Protein AF-A0A933HLI8-F1 (afdb_monomer_lite)

Secondary structure (DSSP, 8-state):
---------HHHHHHHT--GGGB-TTS-B---SHHHHHHHHHHHHHHTTTTT-GGG---HHHHHHHHHHHHHHHHHHHHHHHHHSSHHHHHHHHHIIIIIHHHHHHHHHHHHHHS--HHHHHTSS-HHHHHHSEETTEEHHHHHHHHHHHHHHHHT-GGGGGGGGGT--TTHHHHSSHHHHHHHHHHHHHHSPPBTTTTB-HHHHHHHHHHH-TT-HHHHHHHHHHHHHTSTTT---GGGHHHHHHHHHHHHHHHHHHHHTTS-S---S--SPPPPPP------EEEE-TTT--EEEE-SS---PPPPPTTSTT--EEEEEHHHHHHHHHHHHTS---SGGGS-HHHHHHHHHTT--EEEEES-EEE-HHHHHHHHHTT-TTPPPPTTSEEEEEEPGGGTHHHHHHHHHHHHHTTTPEEEEEE--SEEETT-HHHHH-GGGB-EESS-SSTT----SPP--SSTTEEEE--GGGTTT-S---EEEEEETTT--EEEEEPB--SSSS-BTTEEEB-TTSHHHHHHHHHHHHHHHHH-SEEEETTGGGTSHHHHHHHHSPPTT-SSS-TT-GGG---HHHHHHHS-S-HHHHHHHHHHHH--S-EEEE---TT-HHHHHHTS--SEEE-HHHHHHHHTT-HHHHHHHHHHHHHH-HHHHTTEEEES--SSS--HHHHH-SSHHHHHHHHHHHHSSSEEEEPTTTTTT--PPP-TT-SS-SS-PPP-HHHHHHHHHHTHHHHTTTHHHH-STT-EEEEEE-TTS-B-TTEEEEEEEETTEEEEEEEE-SSS-EEEEEEEEPPEEETTTTEEE--BHHHHHT----TTEEEEEEETTT--EEEEEHHHHHHH-EEEEE-TT-EEEEEEEEEEEPPTT-HHHHHHHHHTT--BS-HHHHHHHHHHHHHHHHHHHHHHHHHHHHHHHHHHHHHHHHHHHHHTT---THHHHHHHHHHHHHHHHHHHHHHHHHHHHHHHHHHHHHHS-----HHHHHHHHHHHHHHHHHHHHTTTS-SS--HHHHHHHHHHHTT--HHHHHHHHHHHHHHHGGGTSTT--HHHHHHHHHHT-HHHHHHHHHHHTT--HHHHHHHHHHHHHHHH--S---HHHHTTSHHHHHHTT-EEETTEEE--HHHHHHHHHHHHHHHHHHHHHH--SHHHHHHHHHHHHHHHHHHHHHHHTTTTBHHHHHHHS-PPPP---PPP------------------------------------------------------------

Foldseek 3Di:
DFDAADFFWLVLCVQQVQDPVCADPFQHRDCPFLQSLLSSQVSQCVSVVCVVVVVLRDASLLVNLLRLLLVLLVLLVVLVCVVPPCLLVVLLVLCCVPVNPVQLVVLLLVLCNTRPRPCCSVVVDPSVRQQCDATPNHRSSSSSLVVLLSLVLLVVQQQNVSVCNRRPCVVSVPPGCSVVSNVSSVVSQQPDFADDPVRHGSSCVSNVLCVVVRHDSLSSLVCCVPVVVVPPPRRPPVVCVLVSLLSNLSVLLVVVFVVVLVDDDDQPFDNLDQDFQFFDDFDWDWDQDPVPRDTDTDRPQFFDADDDDPCLLLAAEEEDAALAVQQVQCVVVVHRRFALLSRDLVVLVVCVLLLHQEYEYQLQAAAAQLQQVVCVVLVNPQWAHFSQQHQDRWGDVRRPTLVSLVNNQVSNVVSNHFYEYEDELFWHFQQHPCCVPPVVQFDKDQDQLRPVWDFPDDFSYPDPQKGKTFTPCVNVVSDLRQWIWIAGNPPRRIMTFGADDQLPDRGPRRIGGGDPLAVVSLVVSLVSVLVNCVSGQEYEYPAVQCQFLVNVCLAQADARNRNSYDPSNSSNHDDPVVSCVSVVDTSLLVSVVSCCVRPVSHQFEYADDDSCLCSCRGRSNHQAYEDVSLQSCLLVLVLLSVVSSCLSCQANDLSSFLRYEHENDELSDFASCVRQNLDLSSLLSLQCLLQAAYHRYYYHCNQQNDGDRDGSTHSHDPDPDGGDPVSNVLSSQRPSVSSNVSVQRHDRPLKFWWFFADPVRDTPSQKTWIKGGDDLKIKIKIWRSAQAKDKGFTFKTRWGQDPVVRDTDIDTPCVSNVQDPDPQKKKWKAFSNVLWIWIDRSVCCNPGNDIDIAHGSGMTMIIDIDMDHADPVRLRVVLNVVCVGPTDNDPVVSSLCVVLVQLLVLLLQLLVLLVVVVVVVVVVVVVVVVVVVVPVPDDDDVVVVVVVVVVVVVVVVVVVSLVSNLVSQLSNVVSCCVPVVFDFDSNLLSVQLVVLVVLLVCLQCVQVPDPDDDPLLNVLNVLLNVLPDPLLSLLSNVLSNLLSCLRRPPVSALQVSLVCCVSSVVLVVQLVSSVVVPDDNVSSNLSSLLSSCCRNPVADDDLVVQCVDPSSVVLQVWDADPNFIFGHDVSVVNSLSSNSSSQLSVLSVPPPDPVSSSVSSSVSSVVSVQQVVLSVQQNRTSVSSNVSHDDDDDDDDDDDDDDDDDDDDDDDDDDDDDDDDDDDDDDDDDDDDDDDDDDDDDDDDDDDDDDDDDDDDDDD

Radius of gyration: 51.14 Å; chains: 1; bounding box: 108×86×174 Å

Structure (mmCIF, N/CA/C/O backbone):
data_AF-A0A933HLI8-F1
#
_entry.id   AF-A0A933HLI8-F1
#
loop_
_atom_site.group_PDB
_atom_site.id
_atom_site.type_symbol
_atom_site.label_atom_id
_atom_site.label_alt_id
_atom_site.label_comp_id
_atom_site.label_asym_id
_atom_site.label_entity_id
_atom_site.label_seq_id
_atom_site.pdbx_PDB_ins_code
_atom_site.Cartn_x
_atom_site.Cartn_y
_atom_site.Cartn_z
_atom_site.occupancy
_atom_site.B_iso_or_equiv
_atom_site.auth_seq_id
_atom_site.auth_comp_id
_atom_site.auth_asym_id
_atom_site.auth_atom_id
_atom_site.pdbx_PDB_model_num
ATOM 1 N N . MET A 1 1 ? -20.620 -4.027 55.407 1.00 38.50 1 MET A N 1
ATOM 2 C CA . MET A 1 1 ? -20.585 -2.774 56.206 1.00 38.50 1 MET A CA 1
ATOM 3 C C . MET A 1 1 ? -22.029 -2.333 56.413 1.00 38.50 1 MET A C 1
ATOM 5 O O . MET A 1 1 ? -22.859 -2.875 55.691 1.00 38.50 1 MET A O 1
ATOM 9 N N . PRO A 1 2 ? -22.360 -1.420 57.343 1.00 39.75 2 PRO A N 1
ATOM 10 C CA . PRO A 1 2 ? -23.635 -0.715 57.248 1.00 39.75 2 PRO A CA 1
ATOM 11 C C . PRO A 1 2 ? -23.742 -0.042 55.872 1.00 39.75 2 PRO A C 1
ATOM 13 O O . PRO A 1 2 ? -22.787 0.596 55.425 1.00 39.75 2 PRO A O 1
ATOM 16 N N . GLU A 1 3 ? -24.865 -0.238 55.189 1.00 45.16 3 GLU A N 1
ATOM 17 C CA . GLU A 1 3 ? -25.156 0.426 53.914 1.00 45.16 3 GLU A CA 1
ATOM 18 C C . GLU A 1 3 ? -25.906 1.731 54.188 1.00 45.16 3 GLU A C 1
ATOM 20 O O . GLU A 1 3 ? -26.932 1.732 54.867 1.00 45.16 3 GLU A O 1
ATOM 25 N N . PHE A 1 4 ? -25.382 2.845 53.680 1.00 51.59 4 PHE A N 1
ATOM 26 C CA . PHE A 1 4 ? -25.959 4.173 53.880 1.00 51.59 4 PHE A CA 1
ATOM 27 C C . PHE A 1 4 ? -26.543 4.734 52.578 1.00 51.59 4 PHE A C 1
ATOM 29 O O . PHE A 1 4 ? -26.191 4.286 51.488 1.00 51.59 4 PHE A O 1
ATOM 36 N N . SER A 1 5 ? -27.466 5.691 52.692 1.00 53.81 5 SER A N 1
ATOM 37 C CA . SER A 1 5 ? -28.416 6.028 51.627 1.00 53.81 5 SER A CA 1
ATOM 38 C C . SER A 1 5 ? -28.189 7.417 51.039 1.00 53.81 5 SER A C 1
ATOM 40 O O . SER A 1 5 ? -28.062 8.386 51.778 1.00 53.81 5 SER A O 1
ATOM 42 N N . PHE A 1 6 ? -28.234 7.565 49.711 1.00 61.84 6 PHE A N 1
ATOM 43 C CA . PHE A 1 6 ? -28.385 8.888 49.098 1.00 61.84 6 PHE A CA 1
ATOM 44 C C . PHE A 1 6 ? -29.855 9.343 49.197 1.00 61.84 6 PHE A C 1
ATOM 46 O O . PHE A 1 6 ? -30.751 8.778 48.564 1.00 61.84 6 PHE A O 1
ATOM 53 N N . HIS A 1 7 ? -30.115 10.330 50.059 1.00 68.62 7 HIS A N 1
ATOM 54 C CA . HIS A 1 7 ? -31.464 10.711 50.489 1.00 68.62 7 HIS A CA 1
ATOM 55 C C . HIS A 1 7 ? -32.189 11.632 49.494 1.00 68.62 7 HIS A C 1
ATOM 57 O O . HIS A 1 7 ? -32.222 12.847 49.660 1.00 68.62 7 HIS A O 1
ATOM 63 N N . ILE A 1 8 ? -32.856 11.036 48.500 1.00 75.50 8 ILE A N 1
ATOM 64 C CA . ILE A 1 8 ? -33.815 11.758 47.645 1.00 75.50 8 ILE A CA 1
ATOM 65 C C . ILE A 1 8 ? -35.111 12.047 48.427 1.00 75.50 8 ILE A C 1
ATOM 67 O O . ILE A 1 8 ? -35.679 11.134 49.038 1.00 75.50 8 ILE A O 1
ATOM 71 N N . SER A 1 9 ? -35.598 13.289 48.369 1.00 84.50 9 SER A N 1
ATOM 72 C CA . SER A 1 9 ? -36.821 13.773 49.023 1.00 84.50 9 SER A CA 1
ATOM 73 C C . SER A 1 9 ? -38.086 13.047 48.549 1.00 84.50 9 SER A C 1
ATOM 75 O O . SER A 1 9 ? -38.195 12.630 47.391 1.00 84.50 9 SER A O 1
ATOM 77 N N . ARG A 1 10 ? -39.094 12.929 49.426 1.00 83.75 10 ARG A N 1
ATOM 78 C CA . ARG A 1 10 ? -40.412 12.345 49.112 1.00 83.75 10 ARG A CA 1
ATOM 79 C C . ARG A 1 10 ? -41.044 13.033 47.894 1.00 83.75 10 ARG A C 1
ATOM 81 O O . ARG A 1 10 ? -41.603 12.358 47.029 1.00 83.75 10 ARG A O 1
ATOM 88 N N . ALA A 1 11 ? -40.907 14.358 47.815 1.00 83.94 11 ALA A N 1
ATOM 89 C CA . ALA A 1 11 ? -41.386 15.173 46.705 1.00 83.94 11 ALA A CA 1
ATOM 90 C C . ALA A 1 11 ? -40.670 14.842 45.384 1.00 83.94 11 ALA A C 1
ATOM 92 O O . ALA A 1 11 ? -41.341 14.607 44.381 1.00 83.94 11 ALA A O 1
ATOM 93 N N . ALA A 1 12 ? -39.335 14.753 45.374 1.00 83.19 12 ALA A N 1
ATOM 94 C CA . ALA A 1 12 ? -38.578 14.410 44.171 1.00 83.19 12 ALA A CA 1
ATOM 95 C C . ALA A 1 12 ? -38.825 12.964 43.705 1.00 83.19 12 ALA A C 1
ATOM 97 O O . ALA A 1 12 ? -38.967 12.742 42.503 1.00 83.19 12 ALA A O 1
ATOM 98 N N . ARG A 1 13 ? -38.964 11.993 44.625 1.00 81.81 13 ARG A N 1
ATOM 99 C CA . ARG A 1 13 ? -39.329 10.605 44.266 1.00 81.81 13 ARG A CA 1
ATOM 100 C C . ARG A 1 13 ? -40.664 10.536 43.532 1.00 81.81 13 ARG A C 1
ATOM 102 O O . ARG A 1 13 ? -40.746 9.901 42.485 1.00 81.81 13 ARG A O 1
ATOM 109 N N . ALA A 1 14 ? -41.679 11.234 44.047 1.00 81.31 14 ALA A N 1
ATOM 110 C CA . ALA A 1 14 ? -42.997 11.306 43.421 1.00 81.31 14 ALA A CA 1
ATOM 111 C C . ALA A 1 14 ? -42.979 12.087 42.091 1.00 81.31 14 ALA A C 1
ATOM 113 O O . ALA A 1 14 ? -43.568 11.635 41.113 1.00 81.31 14 ALA A O 1
ATOM 114 N N . LYS A 1 15 ? -42.277 13.230 42.037 1.00 82.06 15 LYS A N 1
ATOM 115 C CA . LYS A 1 15 ? -42.153 14.082 40.840 1.00 82.06 15 LYS A CA 1
ATOM 116 C C . LYS A 1 15 ? -41.481 13.352 39.675 1.00 82.06 15 LYS A C 1
ATOM 118 O O . LYS A 1 15 ? -41.939 13.473 38.544 1.00 82.06 15 LYS A O 1
ATOM 123 N N . TYR A 1 16 ? -40.407 12.614 39.953 1.00 82.31 16 TYR A N 1
ATOM 124 C CA . TYR A 1 16 ? -39.561 11.997 38.929 1.00 82.31 16 TYR A CA 1
ATOM 125 C C . TYR A 1 16 ? -39.756 10.492 38.766 1.00 82.31 16 TYR A C 1
ATOM 127 O O . TYR A 1 16 ? -39.028 9.894 37.983 1.00 82.31 16 TYR A O 1
ATOM 135 N N . GLN A 1 17 ? -40.714 9.875 39.472 1.00 76.75 17 GLN A N 1
ATOM 136 C CA . GLN A 1 17 ? -40.982 8.429 39.413 1.00 76.75 17 GLN A CA 1
ATOM 137 C C . GLN A 1 17 ? -39.674 7.622 39.488 1.00 76.75 17 GLN A C 1
ATOM 139 O O . GLN A 1 17 ? -39.340 6.832 38.596 1.00 76.75 17 GLN A O 1
ATOM 144 N N . VAL A 1 18 ? -38.875 7.937 40.513 1.00 71.81 18 VAL A N 1
ATOM 145 C CA . VAL A 1 18 ? -37.560 7.331 40.748 1.00 71.81 18 VAL A CA 1
ATOM 146 C C . VAL A 1 18 ? -37.782 5.845 41.000 1.00 71.81 18 VAL A C 1
ATOM 148 O O . VAL A 1 18 ? -38.566 5.487 41.873 1.00 71.81 18 VAL A O 1
ATOM 151 N N . ASP A 1 19 ? -37.148 4.998 40.193 1.00 65.19 19 ASP A N 1
ATOM 152 C CA . ASP A 1 19 ? -37.425 3.564 40.182 1.00 65.19 19 ASP A CA 1
ATOM 153 C C . ASP A 1 19 ? -36.957 2.898 41.482 1.00 65.19 19 ASP A C 1
ATOM 155 O O . ASP A 1 19 ? -35.845 3.157 41.943 1.00 65.19 19 ASP A O 1
ATOM 159 N N . ASP A 1 20 ? -37.783 2.022 42.054 1.00 60.66 20 ASP A N 1
ATOM 160 C CA . ASP A 1 20 ? -37.468 1.285 43.281 1.00 60.66 20 ASP A CA 1
ATOM 161 C C . ASP A 1 20 ? -36.198 0.419 43.135 1.00 60.66 20 ASP A C 1
ATOM 163 O O . ASP A 1 20 ? -35.518 0.180 44.129 1.00 60.66 20 ASP A O 1
ATOM 167 N N . SER A 1 21 ? -35.825 0.006 41.916 1.00 54.84 21 SER A N 1
ATOM 168 C CA . SER A 1 21 ? -34.573 -0.721 41.632 1.00 54.84 21 SER A CA 1
ATOM 169 C C . SER A 1 21 ? -33.301 0.135 41.720 1.00 54.84 21 SER A C 1
ATOM 171 O O . SER A 1 21 ? -32.203 -0.414 41.813 1.00 54.84 21 SER A O 1
ATOM 173 N N . LEU A 1 22 ? -33.426 1.469 41.743 1.00 56.75 22 LEU A N 1
ATOM 174 C CA . LEU A 1 22 ? -32.313 2.376 42.054 1.00 56.75 22 LEU A CA 1
ATOM 175 C C . LEU A 1 22 ? -31.957 2.340 43.547 1.00 56.75 22 LEU A C 1
ATOM 177 O O . LEU A 1 22 ? -30.882 2.801 43.931 1.00 56.75 22 LEU A O 1
ATOM 181 N N . PHE A 1 23 ? -32.853 1.808 44.384 1.00 53.81 23 PHE A N 1
ATOM 182 C CA . PHE A 1 23 ? -32.658 1.642 45.815 1.00 53.81 23 PHE A CA 1
ATOM 183 C C . PHE A 1 23 ? -32.257 0.192 46.124 1.00 53.81 23 PHE A C 1
ATOM 185 O O . PHE A 1 23 ? -32.868 -0.755 45.631 1.00 53.81 23 PHE A O 1
ATOM 192 N N . SER A 1 24 ? -31.270 -0.016 47.001 1.00 46.78 24 SER A N 1
ATOM 193 C CA . SER A 1 24 ? -31.032 -1.358 47.552 1.00 46.78 24 SER A CA 1
ATOM 194 C C . SER A 1 24 ? -32.235 -1.820 48.392 1.00 46.78 24 SER A C 1
ATOM 196 O O . SER A 1 24 ? -33.062 -1.009 48.819 1.00 46.78 24 SER A O 1
ATOM 198 N N . LEU A 1 25 ? -32.293 -3.113 48.744 1.00 36.41 25 LEU A N 1
ATOM 199 C CA . LEU A 1 25 ? -33.289 -3.678 49.679 1.00 36.41 25 LEU A CA 1
ATOM 200 C C . LEU A 1 25 ? -33.306 -3.008 51.075 1.00 36.41 25 LEU A C 1
ATOM 202 O O . LEU A 1 25 ? -34.127 -3.361 51.918 1.00 36.41 25 LEU A O 1
ATOM 206 N N . ARG A 1 26 ? -32.395 -2.061 51.335 1.00 44.56 26 ARG A N 1
ATOM 207 C CA . ARG A 1 26 ? -32.258 -1.284 52.575 1.00 44.56 26 ARG A CA 1
ATOM 208 C C . ARG A 1 26 ? -32.568 0.209 52.386 1.00 44.56 26 ARG A C 1
ATOM 210 O O . ARG A 1 26 ? -32.505 0.973 53.342 1.00 44.56 26 ARG A O 1
ATOM 217 N N . GLY A 1 27 ? -32.962 0.620 51.178 1.00 45.53 27 GLY A N 1
ATOM 218 C CA . GLY A 1 27 ? -33.441 1.968 50.863 1.00 45.53 27 GLY A CA 1
ATOM 219 C C . GLY A 1 27 ? -32.377 2.983 50.448 1.00 45.53 27 GLY A C 1
ATOM 220 O O . GLY A 1 27 ? -32.678 4.175 50.400 1.00 45.53 27 GLY A O 1
ATOM 221 N N . ALA A 1 28 ? -31.169 2.527 50.116 1.00 50.09 28 ALA A N 1
ATOM 222 C CA . ALA A 1 28 ? -30.086 3.377 49.640 1.00 50.09 28 ALA A CA 1
ATOM 223 C C . ALA A 1 28 ? -30.135 3.559 48.123 1.00 50.09 28 ALA A C 1
ATOM 225 O O . ALA A 1 28 ? -29.974 2.567 47.413 1.00 50.09 28 ALA A O 1
ATOM 226 N N . VAL A 1 29 ? -30.282 4.798 47.622 1.00 50.22 29 VAL A N 1
ATOM 227 C CA . VAL A 1 29 ? -29.998 5.076 46.203 1.00 50.22 29 VAL A CA 1
ATOM 228 C C . VAL A 1 29 ? -28.505 4.888 45.974 1.00 50.22 29 VAL A C 1
ATOM 230 O O . VAL A 1 29 ? -27.693 5.729 46.358 1.00 50.22 29 VAL A O 1
ATOM 233 N N . VAL A 1 30 ? -28.157 3.764 45.357 1.00 51.97 30 VAL A N 1
ATOM 234 C CA . VAL A 1 30 ? -26.811 3.462 44.885 1.00 51.97 30 VAL A CA 1
ATOM 235 C C . VAL A 1 30 ? -26.902 3.439 43.369 1.00 51.97 30 VAL A C 1
ATOM 237 O O . VAL A 1 30 ? -27.622 2.618 42.804 1.00 51.97 30 VAL A O 1
ATOM 240 N N . PHE A 1 31 ? -26.156 4.311 42.688 1.00 56.59 31 PHE A N 1
ATOM 241 C CA . PHE A 1 31 ? -25.981 4.204 41.239 1.00 56.59 31 PHE A CA 1
ATOM 242 C C . PHE A 1 31 ? -25.121 2.968 40.937 1.00 56.59 31 PHE A C 1
ATOM 244 O O . PHE A 1 31 ? -23.903 3.055 40.796 1.00 56.59 31 PHE A O 1
ATOM 251 N N .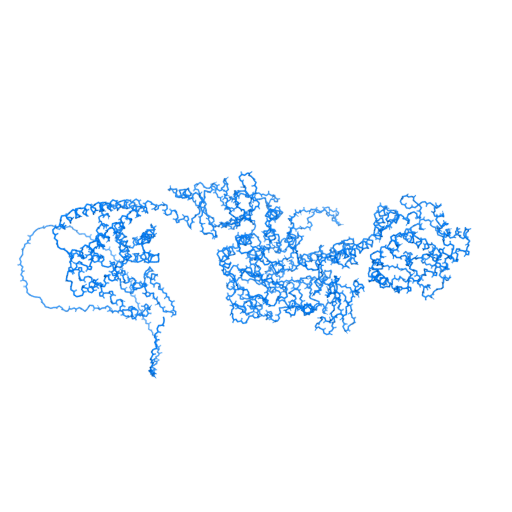 ALA A 1 32 ? -25.769 1.800 40.911 1.00 49.22 32 ALA A N 1
ATOM 252 C CA . ALA A 1 32 ? -25.138 0.490 40.749 1.00 49.22 32 ALA A CA 1
ATOM 253 C C . ALA A 1 32 ? -24.494 0.290 39.362 1.00 49.22 32 ALA A C 1
ATOM 255 O O . ALA A 1 32 ? -23.652 -0.586 39.194 1.00 49.22 32 ALA A O 1
ATOM 256 N N . ASN A 1 33 ? -24.881 1.111 38.383 1.00 63.75 33 ASN A N 1
ATOM 257 C CA . ASN A 1 33 ? -24.297 1.242 37.048 1.00 63.75 33 ASN A CA 1
ATOM 258 C C . ASN A 1 33 ? -24.557 2.674 36.520 1.00 63.75 33 ASN A C 1
ATOM 260 O O . ASN A 1 33 ? -25.280 3.449 37.159 1.00 63.75 33 ASN A O 1
ATOM 264 N N . PHE A 1 34 ? -23.977 3.056 35.376 1.00 74.81 34 PHE A N 1
ATOM 265 C CA . PHE A 1 34 ? -24.186 4.400 34.812 1.00 74.81 34 PHE A CA 1
ATOM 266 C C . PHE A 1 34 ? -25.544 4.550 34.119 1.00 74.81 34 PHE A C 1
ATOM 268 O O . PHE A 1 34 ? -26.133 5.628 34.195 1.00 74.81 34 PHE A O 1
ATOM 275 N N . TYR A 1 35 ? -26.101 3.475 33.548 1.00 74.12 35 TYR A N 1
ATOM 276 C CA . TYR A 1 35 ? -27.478 3.451 33.036 1.00 74.12 35 TYR A CA 1
ATOM 277 C C . TYR A 1 35 ? -28.502 3.990 34.058 1.00 74.12 35 TYR A C 1
ATOM 279 O O . TYR A 1 35 ? -29.328 4.838 33.718 1.00 74.12 35 TYR A O 1
ATOM 287 N N . SER A 1 36 ? -28.387 3.600 35.332 1.00 75.12 36 SER A N 1
ATOM 288 C CA . SER A 1 36 ? -29.193 4.113 36.450 1.00 75.12 36 SER A CA 1
ATOM 289 C C . SER A 1 36 ? -29.099 5.633 36.637 1.00 75.12 36 SER A C 1
ATOM 291 O O . SER A 1 36 ? -30.107 6.289 36.908 1.00 75.12 36 SER A O 1
ATOM 293 N N . ALA A 1 37 ? -27.906 6.215 36.472 1.00 78.69 37 ALA A N 1
ATOM 294 C CA . ALA A 1 37 ? -27.716 7.664 36.531 1.00 78.69 37 ALA A CA 1
ATOM 295 C C . ALA A 1 37 ? -28.296 8.354 35.285 1.00 78.69 37 ALA A C 1
ATOM 297 O O . ALA A 1 37 ? -29.007 9.353 35.420 1.00 78.69 37 ALA A O 1
ATOM 298 N N . ARG A 1 38 ? -28.078 7.792 34.083 1.00 81.12 38 ARG A N 1
ATOM 299 C CA . ARG A 1 38 ? -28.652 8.317 32.830 1.00 81.12 38 ARG A CA 1
ATOM 300 C C . ARG A 1 38 ? -30.181 8.315 32.859 1.00 81.12 38 ARG A C 1
ATOM 302 O O . ARG A 1 38 ? -30.789 9.294 32.438 1.00 81.12 38 ARG A O 1
ATOM 309 N N . LEU A 1 39 ? -30.806 7.269 33.402 1.00 79.25 39 LEU A N 1
ATOM 310 C CA . LEU A 1 39 ? -32.264 7.161 33.505 1.00 79.25 39 LEU A CA 1
ATOM 311 C C . LEU A 1 39 ? -32.852 8.233 34.436 1.00 79.25 39 LEU A C 1
ATOM 313 O O . LEU A 1 39 ? -33.862 8.852 34.104 1.00 79.25 39 LEU A O 1
ATOM 317 N N . LEU A 1 40 ? -32.218 8.493 35.586 1.00 81.62 40 LEU A N 1
ATOM 318 C CA . LEU A 1 40 ? -32.677 9.544 36.496 1.00 81.62 40 LEU A CA 1
ATOM 319 C C . LEU A 1 40 ? -32.449 10.947 35.908 1.00 81.62 40 LEU A C 1
ATOM 321 O O . LEU A 1 40 ? -33.359 11.774 35.961 1.00 81.62 40 LEU A O 1
ATOM 325 N N . ALA A 1 41 ? -31.298 11.202 35.279 1.00 84.19 41 ALA A N 1
ATOM 326 C CA . ALA A 1 41 ? -31.038 12.460 34.575 1.00 84.19 41 ALA A CA 1
ATOM 327 C C . ALA A 1 41 ? -32.048 12.700 33.434 1.00 84.19 41 ALA A C 1
ATOM 329 O O . ALA A 1 41 ? -32.594 13.796 33.319 1.00 84.19 41 ALA A O 1
ATOM 330 N N . GLN A 1 42 ? -32.379 11.668 32.648 1.00 81.56 42 GLN A N 1
ATOM 331 C CA . GLN A 1 42 ? -33.405 11.739 31.603 1.00 81.56 42 GLN A CA 1
ATOM 332 C C . GLN A 1 42 ? -34.782 12.105 32.179 1.00 81.56 42 GLN A C 1
ATOM 334 O O . GLN A 1 42 ? -35.411 13.038 31.680 1.00 81.56 42 GLN A O 1
ATOM 339 N N . LYS A 1 43 ? -35.240 11.426 33.243 1.00 83.25 43 LYS A N 1
ATOM 340 C CA . LYS A 1 43 ? -36.534 11.722 33.889 1.00 83.25 43 LYS A CA 1
ATOM 341 C C . LYS A 1 43 ? -36.583 13.147 34.462 1.00 83.25 43 LYS A C 1
ATOM 343 O O . LYS A 1 43 ? -37.617 13.808 34.355 1.00 83.25 43 LYS A O 1
ATOM 348 N N . ILE A 1 44 ? -35.471 13.652 35.009 1.00 84.12 44 ILE A N 1
ATOM 349 C CA . ILE A 1 44 ? -35.344 15.052 35.450 1.00 84.12 44 ILE A CA 1
ATOM 350 C C . ILE A 1 44 ? -35.459 16.008 34.252 1.00 84.12 44 ILE A C 1
ATOM 352 O O . ILE A 1 44 ? -36.286 16.918 34.271 1.00 84.12 44 ILE A O 1
ATOM 356 N N . ASN A 1 45 ? -34.686 15.778 33.189 1.00 83.00 45 ASN A N 1
ATOM 357 C CA . ASN A 1 45 ? -34.644 16.634 31.999 1.00 83.00 45 ASN A CA 1
ATOM 358 C C . ASN A 1 45 ? -35.985 16.680 31.242 1.00 83.00 45 ASN A C 1
ATOM 360 O O . ASN A 1 45 ? -36.423 17.756 30.832 1.00 83.00 45 ASN A O 1
ATOM 364 N N . GLN A 1 46 ? -36.683 15.547 31.119 1.00 80.19 46 GLN A N 1
ATOM 365 C CA . GLN A 1 46 ? -38.031 15.477 30.540 1.00 80.19 46 GLN A CA 1
ATOM 366 C C . GLN A 1 46 ? -39.024 16.355 31.317 1.00 80.19 46 GLN A C 1
ATOM 368 O O . GLN A 1 46 ? -39.733 17.168 30.728 1.00 80.19 46 GLN A O 1
ATOM 373 N N . ALA A 1 47 ? -39.037 16.251 32.648 1.00 82.81 47 ALA A N 1
ATOM 374 C CA . ALA A 1 47 ? -39.943 17.017 33.504 1.00 82.81 47 ALA A CA 1
ATOM 375 C C . ALA A 1 47 ? -39.506 18.481 33.758 1.00 82.81 47 ALA A C 1
ATOM 377 O O . ALA A 1 47 ? -40.255 19.233 34.386 1.00 82.81 47 ALA A O 1
ATOM 378 N N . ARG A 1 48 ? -38.339 18.906 33.250 1.00 81.94 48 ARG A N 1
ATOM 379 C CA . ARG A 1 48 ? -37.899 20.317 33.191 1.00 81.94 48 ARG A CA 1
ATOM 380 C C . ARG A 1 48 ? -38.208 21.009 31.853 1.00 81.94 48 ARG A C 1
ATOM 382 O O . ARG A 1 48 ? -38.015 22.217 31.754 1.00 81.94 48 ARG A O 1
ATOM 389 N N . ASP A 1 49 ? -38.691 20.278 30.841 1.00 72.31 49 ASP A N 1
ATOM 390 C CA . ASP A 1 49 ? -38.884 20.780 29.467 1.00 72.31 49 ASP A CA 1
ATOM 391 C C . ASP A 1 49 ? -37.619 21.489 28.940 1.00 72.31 49 ASP A C 1
ATOM 393 O O . ASP A 1 49 ? -37.621 22.680 28.617 1.00 72.31 49 ASP A O 1
ATOM 397 N N . ILE A 1 50 ? -36.497 20.755 28.897 1.00 72.94 50 ILE A N 1
ATOM 398 C CA . ILE A 1 50 ? -35.193 21.292 28.457 1.00 72.94 50 ILE A CA 1
ATOM 399 C C . ILE A 1 50 ? -35.179 21.764 26.993 1.00 72.94 50 ILE A C 1
ATOM 401 O O . ILE A 1 50 ? -34.309 22.539 26.615 1.00 72.94 50 ILE A O 1
ATOM 405 N N . VAL A 1 51 ? -36.173 21.374 26.186 1.00 61.16 51 VAL A N 1
ATOM 406 C CA . VAL A 1 51 ? -36.387 21.902 24.824 1.00 61.16 51 VAL A CA 1
ATOM 407 C C . VAL A 1 51 ? -36.742 23.395 24.863 1.00 61.16 51 VAL A C 1
ATOM 409 O O . VAL A 1 51 ? -36.427 24.133 23.932 1.00 61.16 51 VAL A O 1
ATOM 412 N N . ARG A 1 52 ? -37.370 23.860 25.952 1.00 62.16 52 ARG A N 1
ATOM 413 C CA . ARG A 1 52 ? -37.644 25.282 26.215 1.00 62.16 52 ARG A CA 1
ATOM 414 C C . ARG A 1 52 ? -36.701 25.913 27.240 1.00 62.16 52 ARG A C 1
ATOM 416 O O . ARG A 1 52 ? -36.548 27.130 27.230 1.00 62.16 52 ARG A O 1
ATOM 423 N N . ASN A 1 53 ? -36.087 25.110 28.111 1.00 69.12 53 ASN A N 1
ATOM 424 C CA . ASN A 1 53 ? -35.225 25.557 29.210 1.00 69.12 53 ASN A CA 1
ATOM 425 C C . ASN A 1 53 ? -33.860 24.825 29.197 1.00 69.12 53 ASN A C 1
ATOM 427 O O . ASN A 1 53 ? -33.560 24.100 30.150 1.00 69.12 53 ASN A O 1
ATOM 431 N N . PRO A 1 54 ? -33.029 24.968 28.144 1.00 65.56 54 PRO A N 1
ATOM 432 C CA . PRO A 1 54 ? -31.782 24.203 28.010 1.00 65.56 54 PRO A CA 1
ATOM 433 C C . PRO A 1 54 ? -30.798 24.457 29.162 1.00 65.56 54 PRO A C 1
ATOM 435 O O . PRO A 1 54 ? -30.163 23.519 29.637 1.00 65.56 54 PRO A O 1
ATOM 438 N N . ASP A 1 55 ? -30.765 25.681 29.701 1.00 68.50 55 ASP A N 1
ATOM 439 C CA . ASP A 1 55 ? -29.941 26.072 30.859 1.00 68.50 55 ASP A CA 1
ATOM 440 C C . ASP A 1 55 ? -30.301 25.334 32.169 1.00 68.50 55 ASP A C 1
ATOM 442 O O . ASP A 1 55 ? -29.628 25.502 33.185 1.00 68.50 55 ASP A O 1
ATOM 446 N N . GLN A 1 56 ? -31.381 24.542 32.180 1.00 75.00 56 GLN A N 1
ATOM 447 C CA . GLN A 1 56 ? -31.813 23.730 33.323 1.00 75.00 56 GLN A CA 1
ATOM 448 C C . GLN A 1 56 ? -31.525 22.229 33.150 1.00 75.00 56 GLN A C 1
ATOM 450 O O . GLN A 1 56 ? -31.948 21.437 34.000 1.00 75.00 56 GLN A O 1
ATOM 455 N N . ALA A 1 57 ? -30.842 21.812 32.081 1.00 78.44 57 ALA A N 1
ATOM 456 C CA . ALA A 1 57 ? -30.464 20.415 31.883 1.00 78.44 57 ALA A CA 1
ATOM 457 C C . ALA A 1 57 ? -29.465 19.927 32.951 1.00 78.44 57 ALA A C 1
ATOM 459 O O . ALA A 1 57 ? -28.604 20.678 33.406 1.00 78.44 57 ALA A O 1
ATOM 460 N N . VAL A 1 58 ? -29.569 18.653 33.341 1.00 84.88 58 VAL A N 1
ATOM 461 C CA . VAL A 1 58 ? -28.603 17.963 34.213 1.00 84.88 58 VAL A CA 1
ATOM 462 C C . VAL A 1 58 ? -27.867 16.854 33.466 1.00 84.88 58 VAL A C 1
ATOM 464 O O . VAL A 1 58 ? -28.465 16.141 32.655 1.00 84.88 58 VAL A O 1
ATOM 467 N N . GLN A 1 59 ? -26.578 16.700 33.773 1.00 83.00 59 GLN A N 1
ATOM 468 C CA . GLN A 1 59 ? -25.708 15.641 33.255 1.00 83.00 59 GLN A CA 1
ATOM 469 C C . GLN A 1 59 ? -25.747 14.406 34.167 1.00 83.00 59 GLN A C 1
ATOM 471 O O . GLN A 1 59 ? -25.912 14.521 35.387 1.00 83.00 59 GLN A O 1
ATOM 476 N N . ALA A 1 60 ? -25.605 13.210 33.594 1.00 83.88 60 ALA A N 1
ATOM 477 C CA . ALA A 1 60 ? -25.686 11.972 34.364 1.00 83.88 60 ALA A CA 1
ATOM 478 C C . ALA A 1 60 ? -24.344 11.606 35.011 1.00 83.88 60 ALA A C 1
ATOM 480 O O . ALA A 1 60 ? -24.342 11.030 36.100 1.00 83.88 60 ALA A O 1
ATOM 481 N N . GLY A 1 61 ? -23.221 12.016 34.414 1.00 83.12 61 GLY A N 1
ATOM 482 C CA . GLY A 1 61 ? -21.905 11.953 35.047 1.00 83.12 61 GLY A CA 1
ATOM 483 C C . GLY A 1 61 ? -21.835 12.813 36.314 1.00 83.12 61 GLY A C 1
ATOM 484 O O . GLY A 1 61 ? -21.372 12.348 37.353 1.00 83.12 61 GLY A O 1
ATOM 485 N N . GLU A 1 62 ? -22.371 14.038 36.279 1.00 85.81 62 GLU A N 1
ATOM 486 C CA . GLU A 1 62 ? -22.453 14.905 37.466 1.00 85.81 62 GLU A CA 1
ATOM 487 C C . GLU A 1 62 ? -23.345 14.307 38.564 1.00 85.81 62 GLU A C 1
ATOM 489 O O . GLU A 1 62 ? -22.979 14.312 39.741 1.00 85.81 62 GLU A O 1
ATOM 494 N N . LEU A 1 63 ? -24.486 13.727 38.181 1.00 85.50 63 LEU A N 1
ATOM 495 C CA . LEU A 1 63 ? -25.389 13.036 39.101 1.00 85.50 63 LEU A CA 1
ATOM 496 C C . LEU A 1 63 ? -24.732 11.794 39.735 1.00 85.50 63 LEU A C 1
ATOM 498 O O . LEU A 1 63 ? -24.879 11.560 40.938 1.00 85.50 63 LEU A O 1
ATOM 502 N N . ASN A 1 64 ? -23.964 11.026 38.955 1.00 84.88 64 ASN A N 1
ATOM 503 C CA . ASN A 1 64 ? -23.164 9.907 39.451 1.00 84.88 64 ASN A CA 1
ATOM 504 C C . ASN A 1 64 ? -22.086 10.385 40.440 1.00 84.88 64 ASN A C 1
ATOM 506 O O . ASN A 1 64 ? -21.963 9.832 41.535 1.00 84.88 64 ASN A O 1
ATOM 510 N N . ALA A 1 65 ? -21.368 11.460 40.098 1.00 86.12 65 ALA A N 1
ATOM 511 C CA . ALA A 1 65 ? -20.343 12.054 40.949 1.00 86.12 65 ALA A CA 1
ATOM 512 C C . ALA A 1 65 ? -20.897 12.577 42.281 1.00 86.12 65 ALA A C 1
ATOM 514 O O . ALA A 1 65 ? -20.278 12.359 43.323 1.00 86.12 65 ALA A O 1
ATOM 515 N N . LEU A 1 66 ? -22.083 13.194 42.279 1.00 86.94 66 LEU A N 1
ATOM 516 C CA . LEU A 1 66 ? -22.779 13.611 43.499 1.00 86.94 66 LEU A CA 1
ATOM 517 C C . LEU A 1 66 ? -23.082 12.414 44.425 1.00 86.94 66 LEU A C 1
ATOM 519 O O . LEU A 1 66 ? -22.890 12.506 45.640 1.00 86.94 66 LEU A O 1
ATOM 523 N N . GLY A 1 67 ? -23.491 11.277 43.852 1.00 82.69 67 GLY A N 1
ATOM 524 C CA . GLY A 1 67 ? -23.684 10.021 44.584 1.00 82.69 67 GLY A CA 1
ATOM 525 C C . GLY A 1 67 ? -22.379 9.446 45.153 1.00 82.69 67 GLY A C 1
ATOM 526 O O . GLY A 1 67 ? -22.335 9.071 46.325 1.00 82.69 67 GLY A O 1
ATOM 527 N N . LEU A 1 68 ? -21.298 9.433 44.365 1.00 82.25 68 LEU A N 1
ATOM 528 C CA . LEU A 1 68 ? -19.974 8.968 44.806 1.00 82.25 68 LEU A CA 1
ATOM 529 C C . LEU A 1 68 ? -19.397 9.837 45.935 1.00 82.25 68 LEU A C 1
ATOM 531 O O . LEU A 1 68 ? -18.910 9.299 46.928 1.00 82.25 68 LEU A O 1
ATOM 535 N N . ILE A 1 69 ? -19.505 11.166 45.825 1.00 85.81 69 ILE A N 1
ATOM 536 C CA . ILE A 1 69 ? -19.126 12.123 46.879 1.00 85.81 69 ILE A CA 1
ATOM 537 C C . ILE A 1 69 ? -19.836 11.770 48.191 1.00 85.81 69 ILE A C 1
ATOM 539 O O . ILE A 1 69 ? -19.193 11.658 49.235 1.00 85.81 69 ILE A O 1
ATOM 543 N N . HIS A 1 70 ? -21.149 11.538 48.143 1.00 84.69 70 HIS A N 1
ATOM 544 C CA . HIS A 1 70 ? -21.951 11.183 49.316 1.00 84.69 70 HIS A CA 1
ATOM 545 C C . HIS A 1 70 ? -21.539 9.837 49.938 1.00 84.69 70 HIS A C 1
ATOM 547 O O . HIS A 1 70 ? -21.376 9.744 51.156 1.00 84.69 70 HIS A O 1
ATOM 553 N N . GLU A 1 71 ? -21.275 8.811 49.125 1.00 82.12 71 GLU A N 1
ATOM 554 C CA . GLU A 1 71 ? -20.812 7.496 49.601 1.00 82.12 71 GLU A CA 1
ATOM 555 C C . GLU A 1 71 ? -19.413 7.558 50.256 1.00 82.12 71 GLU A C 1
ATOM 557 O O . GLU A 1 71 ? -19.145 6.875 51.253 1.00 82.12 71 GLU A O 1
ATOM 562 N N . ILE A 1 72 ? -18.525 8.424 49.755 1.00 81.94 72 ILE A N 1
ATOM 563 C CA . ILE A 1 72 ? -17.204 8.672 50.354 1.00 81.94 72 ILE A CA 1
ATOM 564 C C . ILE A 1 72 ? -17.344 9.428 51.688 1.00 81.94 72 ILE A C 1
ATOM 566 O O . ILE A 1 72 ? -16.705 9.050 52.674 1.00 81.94 72 ILE A O 1
ATOM 570 N N . LEU A 1 73 ? -18.213 10.444 51.769 1.00 84.88 73 LEU A N 1
ATOM 571 C CA . LEU A 1 73 ? -18.493 11.164 53.021 1.00 84.88 73 LEU A CA 1
ATOM 572 C C . LEU A 1 73 ? -19.100 10.236 54.093 1.00 84.88 73 LEU A C 1
ATOM 574 O O . LEU A 1 73 ? -18.704 10.303 55.260 1.00 84.88 73 LEU A O 1
ATOM 578 N N . HIS A 1 74 ? -19.975 9.303 53.704 1.00 83.31 74 HIS A N 1
ATOM 579 C CA . HIS A 1 74 ? -20.462 8.232 54.580 1.00 83.31 74 HIS A CA 1
ATOM 580 C C . HIS A 1 74 ? -19.350 7.345 55.127 1.00 83.31 74 HIS A C 1
ATOM 582 O O . HIS A 1 74 ? -19.310 7.066 56.325 1.00 83.31 74 HIS A O 1
ATOM 588 N N . PHE A 1 75 ? -18.434 6.904 54.266 1.00 80.81 75 PHE A N 1
ATOM 589 C CA . PHE A 1 75 ? -17.305 6.082 54.687 1.00 80.81 75 PHE A CA 1
ATOM 590 C C . PHE A 1 75 ? -16.410 6.820 55.694 1.00 80.81 75 PHE A C 1
ATOM 592 O O . PHE A 1 75 ? -15.987 6.235 56.690 1.00 80.81 75 PHE A O 1
ATOM 599 N N . ILE A 1 76 ? -16.188 8.121 55.495 1.00 81.44 76 ILE A N 1
ATOM 600 C CA . ILE A 1 76 ? -15.434 8.986 56.416 1.00 81.44 76 ILE A CA 1
ATOM 601 C C . ILE A 1 76 ? -16.141 9.110 57.777 1.00 81.44 76 ILE A C 1
ATOM 603 O O . ILE A 1 76 ? -15.491 8.988 58.819 1.00 81.44 76 ILE A O 1
ATOM 607 N N . LEU A 1 77 ? -17.469 9.268 57.791 1.00 82.19 77 LEU A N 1
ATOM 608 C CA . LEU A 1 77 ? -18.279 9.244 59.016 1.00 82.19 77 LEU A CA 1
ATOM 609 C C . LEU A 1 77 ? -18.238 7.877 59.719 1.00 82.19 77 LEU A C 1
ATOM 611 O O . LEU A 1 77 ? -18.096 7.819 60.941 1.00 82.19 77 LEU A O 1
ATOM 615 N N . GLN A 1 78 ? -18.291 6.773 58.971 1.00 80.56 78 GLN A N 1
ATOM 616 C CA . GLN A 1 78 ? -18.166 5.421 59.522 1.00 80.56 78 GLN A CA 1
ATOM 617 C C . GLN A 1 78 ? -16.786 5.203 60.166 1.00 80.56 78 GLN A C 1
ATOM 619 O O . GLN A 1 78 ? -16.718 4.709 61.291 1.00 80.56 78 GLN A O 1
ATOM 624 N N . GLN A 1 79 ? -15.702 5.615 59.499 1.00 80.00 79 GLN A N 1
ATOM 625 C CA . GLN A 1 79 ? -14.336 5.553 60.035 1.00 80.00 79 GLN A CA 1
ATOM 626 C C . GLN A 1 79 ? -14.205 6.366 61.331 1.00 80.00 79 GLN A C 1
ATOM 628 O O . GLN A 1 79 ? -13.678 5.864 62.323 1.00 80.00 79 GLN A O 1
ATOM 633 N N . TYR A 1 80 ? -14.762 7.582 61.377 1.00 82.75 80 TYR A N 1
ATOM 634 C CA . TYR A 1 80 ? -14.790 8.392 62.600 1.00 82.75 80 TYR A CA 1
ATOM 635 C C . TYR A 1 80 ? -15.530 7.684 63.749 1.00 82.75 80 TYR A C 1
ATOM 637 O O . TYR A 1 80 ? -15.027 7.611 64.873 1.00 82.75 80 TYR A O 1
ATOM 645 N N . ARG A 1 81 ? -16.706 7.103 63.471 1.00 81.81 81 ARG A N 1
ATOM 646 C CA . ARG A 1 81 ? -17.501 6.355 64.461 1.00 81.81 81 ARG A CA 1
ATOM 647 C C . ARG A 1 81 ? -16.765 5.115 64.976 1.00 81.81 81 ARG A C 1
ATOM 649 O O . ARG A 1 81 ? -16.802 4.864 66.180 1.00 81.81 81 ARG A O 1
ATOM 656 N N . GLN A 1 82 ? -16.070 4.387 64.100 1.00 79.81 82 GLN A N 1
ATOM 657 C CA . GLN A 1 82 ? -15.251 3.222 64.457 1.00 79.81 82 GLN A CA 1
ATOM 658 C C . GLN A 1 82 ? -14.032 3.599 65.312 1.00 79.81 82 GLN A C 1
ATOM 660 O O . GLN A 1 82 ? -13.716 2.879 66.255 1.00 79.81 82 GLN A O 1
ATOM 665 N N . GLN A 1 83 ? -13.387 4.739 65.042 1.00 78.06 83 GLN A N 1
ATOM 666 C CA . GLN A 1 83 ? -12.255 5.233 65.838 1.00 78.06 83 GLN A CA 1
ATOM 667 C C . GLN A 1 83 ? -12.666 5.788 67.213 1.00 78.06 83 GLN A C 1
ATOM 669 O O . GLN A 1 83 ? -11.856 5.769 68.137 1.00 78.06 83 GLN A O 1
ATOM 674 N N . ARG A 1 84 ? -13.895 6.310 67.358 1.00 78.88 84 ARG A N 1
ATOM 675 C CA . ARG A 1 84 ? -14.332 7.029 68.572 1.00 78.88 84 ARG A CA 1
ATOM 676 C C . ARG A 1 84 ? -15.223 6.229 69.524 1.00 78.88 84 ARG A C 1
ATOM 678 O O . ARG A 1 84 ? -15.121 6.449 70.723 1.00 78.88 84 ARG A O 1
ATOM 685 N N . GLY A 1 85 ? -16.062 5.319 69.020 1.00 73.94 85 GLY A N 1
ATOM 686 C CA . GLY A 1 85 ? -16.948 4.470 69.831 1.00 73.94 85 GLY A CA 1
ATOM 687 C C . GLY A 1 85 ? -18.113 5.224 70.495 1.00 73.94 85 GLY A C 1
ATOM 688 O O . GLY A 1 85 ? -17.928 6.036 71.394 1.00 73.94 85 GLY A O 1
ATOM 689 N N . GLY A 1 86 ? -19.353 4.967 70.062 1.00 81.31 86 GLY A N 1
ATOM 690 C CA . GLY A 1 86 ? -20.562 5.544 70.684 1.00 81.31 86 GLY A CA 1
ATOM 691 C C . GLY A 1 86 ? -20.742 7.067 70.535 1.00 81.31 86 GLY A C 1
ATOM 692 O O . GLY A 1 86 ? -21.687 7.629 71.083 1.00 81.31 86 GLY A O 1
ATOM 693 N N . VAL A 1 87 ? -19.878 7.746 69.772 1.00 87.00 87 VAL A N 1
ATOM 694 C CA . VAL A 1 87 ? -19.866 9.216 69.625 1.00 87.00 87 VAL A CA 1
ATOM 695 C C . VAL A 1 87 ? -21.182 9.806 69.086 1.00 87.00 87 VAL A C 1
ATOM 697 O O . VAL A 1 87 ? -21.544 10.921 69.449 1.00 87.00 87 VAL A O 1
ATOM 700 N N . MET A 1 88 ? -21.950 9.055 68.287 1.00 87.06 88 MET A N 1
ATOM 701 C CA . MET A 1 88 ? -23.276 9.488 67.812 1.00 87.06 88 MET A CA 1
ATOM 702 C C . MET A 1 88 ? -24.345 9.427 68.913 1.00 87.06 88 MET A C 1
ATOM 704 O O . MET A 1 88 ? -25.155 10.344 69.022 1.00 87.06 88 MET A O 1
ATOM 708 N N . ALA A 1 89 ? -24.324 8.401 69.770 1.00 87.94 89 ALA A N 1
ATOM 709 C CA . ALA A 1 89 ? -25.200 8.333 70.939 1.00 87.94 89 ALA A CA 1
ATOM 710 C C . ALA A 1 89 ? -24.890 9.463 71.939 1.00 87.94 89 ALA A C 1
ATOM 712 O O . ALA A 1 89 ? -25.807 10.064 72.497 1.00 87.94 89 ALA A O 1
ATOM 713 N N . GLN A 1 90 ? -23.607 9.814 72.105 1.00 89.75 90 GLN A N 1
ATOM 714 C CA . GLN A 1 90 ? -23.191 10.993 72.873 1.00 89.75 90 GLN A CA 1
ATOM 715 C C . GLN A 1 90 ? -23.719 12.292 72.243 1.00 89.75 90 GLN A C 1
ATOM 717 O O . GLN A 1 90 ? -24.307 13.103 72.953 1.00 89.75 90 GLN A O 1
ATOM 722 N N . ALA A 1 91 ? -23.593 12.462 70.921 1.00 89.44 91 ALA A N 1
ATOM 723 C CA . ALA A 1 91 ? -24.127 13.626 70.210 1.00 89.44 91 ALA A CA 1
ATOM 724 C C . ALA A 1 91 ? -25.650 13.773 70.398 1.00 89.44 91 ALA A C 1
ATOM 726 O O . ALA A 1 91 ? -26.132 14.869 70.675 1.00 89.44 91 ALA A O 1
ATOM 727 N N . ILE A 1 92 ? -26.407 12.671 70.321 1.00 90.31 92 ILE A N 1
ATOM 728 C CA . ILE A 1 92 ? -27.858 12.649 70.581 1.00 90.31 92 ILE A CA 1
ATOM 729 C C . ILE A 1 92 ? -28.173 13.004 72.040 1.00 90.31 92 ILE A C 1
ATOM 731 O O . ILE A 1 92 ? -29.083 13.793 72.292 1.00 90.31 92 ILE A O 1
ATOM 735 N N . ALA A 1 93 ? -27.414 12.486 73.010 1.00 90.00 93 ALA A N 1
ATOM 736 C CA . ALA A 1 93 ? -27.588 12.846 74.417 1.00 90.00 93 ALA A CA 1
ATOM 737 C C . ALA A 1 93 ? -27.322 14.345 74.665 1.00 90.00 93 ALA A C 1
ATOM 739 O O . ALA A 1 93 ? -28.094 15.000 75.366 1.00 90.00 93 ALA A O 1
ATOM 740 N N . THR A 1 94 ? -26.283 14.911 74.041 1.00 90.56 94 THR A N 1
ATOM 741 C CA . THR A 1 94 ? -25.994 16.352 74.075 1.00 90.56 94 THR A CA 1
ATOM 742 C C . THR A 1 94 ? -27.110 17.174 73.423 1.00 90.56 94 THR A C 1
ATOM 744 O O . THR A 1 94 ? -27.559 18.150 74.021 1.00 90.56 94 THR A O 1
ATOM 747 N N . LEU A 1 95 ? -27.625 16.760 72.259 1.00 91.19 95 LEU A N 1
ATOM 748 C CA . LEU A 1 95 ? -28.766 17.412 71.606 1.00 91.19 95 LEU A CA 1
ATOM 749 C C . LEU A 1 95 ? -30.021 17.406 72.485 1.00 91.19 95 LEU A C 1
ATOM 751 O O . LEU A 1 95 ? -30.639 18.451 72.671 1.00 91.19 95 LEU A O 1
ATOM 755 N N . ASN A 1 96 ? -30.372 16.263 73.075 1.00 90.75 96 ASN A N 1
ATOM 756 C CA . ASN A 1 96 ? -31.534 16.149 73.957 1.00 90.75 96 ASN A CA 1
ATOM 757 C C . ASN A 1 96 ? -31.409 17.044 75.203 1.00 90.75 96 ASN A C 1
ATOM 759 O O . ASN A 1 96 ? -32.416 17.569 75.672 1.00 90.75 96 ASN A O 1
ATOM 763 N N . ALA A 1 97 ? -30.188 17.256 75.707 1.00 89.62 97 ALA A N 1
ATOM 764 C CA . ALA A 1 97 ? -29.913 18.130 76.848 1.00 89.62 97 ALA A CA 1
ATOM 765 C C . ALA A 1 97 ? -29.861 19.633 76.497 1.00 89.62 97 ALA A C 1
ATOM 767 O O . ALA A 1 97 ? -30.187 20.459 77.346 1.00 89.62 97 ALA A O 1
ATOM 768 N N . GLN A 1 98 ? -29.443 20.001 75.279 1.00 89.94 98 GLN A N 1
ATOM 769 C CA . GLN A 1 98 ? -29.251 21.402 74.860 1.00 89.94 98 GLN A CA 1
ATOM 770 C C . GLN A 1 98 ? -30.423 21.984 74.056 1.00 89.94 98 GLN A C 1
ATOM 772 O O . GLN A 1 98 ? -30.674 23.185 74.126 1.00 89.94 98 GLN A O 1
ATOM 777 N N . VAL A 1 99 ? -31.130 21.150 73.290 1.00 89.12 99 VAL A N 1
ATOM 778 C CA . VAL A 1 99 ? -32.252 21.539 72.412 1.00 89.12 99 VAL A CA 1
ATOM 779 C C . VAL A 1 99 ? -33.602 21.065 72.970 1.00 89.12 99 VAL A C 1
ATOM 781 O O . VAL A 1 99 ? -34.636 21.650 72.659 1.00 89.12 99 VAL A O 1
ATOM 784 N N . GLY A 1 100 ? -33.594 20.042 73.831 1.00 90.00 100 GLY A N 1
ATOM 785 C CA . GLY A 1 100 ? -34.786 19.414 74.402 1.00 90.00 100 GLY A CA 1
ATOM 786 C C . GLY A 1 100 ? -35.247 18.200 73.592 1.00 90.00 100 GLY A C 1
ATOM 787 O O . GLY A 1 100 ? -35.374 18.265 72.369 1.00 90.00 100 GLY A O 1
ATOM 788 N N . ALA A 1 101 ? -35.507 17.084 74.279 1.00 88.62 101 ALA A N 1
ATOM 789 C CA . ALA A 1 101 ? -35.810 15.794 73.651 1.00 88.62 101 ALA A CA 1
ATOM 790 C C . ALA A 1 101 ? -37.003 15.848 72.677 1.00 88.62 101 ALA A C 1
ATOM 792 O O . ALA A 1 101 ? -36.893 15.342 71.564 1.00 88.62 101 ALA A O 1
ATOM 793 N N . ASP A 1 102 ? -38.098 16.524 73.041 1.00 87.88 102 ASP A N 1
ATOM 794 C CA . ASP A 1 102 ? -39.293 16.635 72.189 1.00 87.88 102 ASP A CA 1
ATOM 795 C C . ASP A 1 102 ? -39.004 17.382 70.874 1.00 87.88 102 ASP A C 1
ATOM 797 O O . ASP A 1 102 ? -39.504 17.009 69.812 1.00 87.88 102 ASP A O 1
ATOM 801 N N . ALA A 1 103 ? -38.156 18.416 70.921 1.00 88.88 103 ALA A N 1
ATOM 802 C CA . ALA A 1 103 ? -37.757 19.196 69.750 1.00 88.88 103 ALA A CA 1
ATOM 803 C C . ALA A 1 103 ? -36.796 18.417 68.835 1.00 88.88 103 ALA A C 1
ATOM 805 O O . ALA A 1 103 ? -36.888 18.518 67.607 1.00 88.88 103 ALA A O 1
ATOM 806 N N . VAL A 1 104 ? -35.909 17.603 69.419 1.00 90.75 104 VAL A N 1
ATOM 807 C CA . VAL A 1 104 ? -35.060 16.664 68.673 1.00 90.75 104 VAL A CA 1
ATOM 808 C C . VAL A 1 104 ? -35.924 15.601 68.002 1.00 90.75 104 VAL A C 1
ATOM 810 O O . VAL A 1 104 ? -35.896 15.493 66.781 1.00 90.75 104 VAL A O 1
ATOM 813 N N . GLU A 1 105 ? -36.750 14.879 68.758 1.00 91.19 105 GLU A N 1
ATOM 814 C CA . GLU A 1 105 ? -37.581 13.778 68.257 1.00 91.19 105 GLU A CA 1
ATOM 815 C C . GLU A 1 105 ? -38.590 14.247 67.190 1.00 91.19 105 GLU A C 1
ATOM 817 O O . GLU A 1 105 ? -38.733 13.593 66.158 1.00 91.19 105 GLU A O 1
ATOM 822 N N . THR A 1 106 ? -39.206 15.425 67.359 1.00 92.00 106 THR A N 1
ATOM 823 C CA . THR A 1 106 ? -40.054 16.054 66.324 1.00 92.00 106 THR A CA 1
ATOM 824 C C . THR A 1 106 ? -39.265 16.323 65.038 1.00 92.00 106 THR A C 1
ATOM 826 O O . THR A 1 106 ? -39.766 16.097 63.935 1.00 92.00 106 THR A O 1
ATOM 829 N N . THR A 1 107 ? -38.009 16.765 65.158 1.00 92.50 107 THR A N 1
ATOM 830 C CA . THR A 1 107 ? -37.142 16.997 63.994 1.00 92.50 107 THR A CA 1
ATOM 831 C C . THR A 1 107 ? -36.725 15.680 63.328 1.00 92.50 107 THR A C 1
ATOM 833 O O . THR A 1 107 ? -36.733 15.607 62.101 1.00 92.50 107 THR A O 1
ATOM 836 N N . LEU A 1 108 ? -36.428 14.625 64.099 1.00 91.31 108 LEU A N 1
ATOM 837 C CA . LEU A 1 108 ? -36.126 13.288 63.564 1.00 91.31 108 LEU A CA 1
ATOM 838 C C . LEU A 1 108 ? -37.321 12.711 62.794 1.00 91.31 108 LEU A C 1
ATOM 840 O O . LEU A 1 108 ? -37.157 12.233 61.673 1.00 91.31 108 LEU A O 1
ATOM 844 N N . GLN A 1 109 ? -38.530 12.806 63.357 1.00 92.88 109 GLN A N 1
ATOM 845 C CA . GLN A 1 109 ? -39.759 12.369 62.690 1.00 92.88 109 GLN A CA 1
ATOM 846 C C . GLN A 1 109 ? -39.999 13.141 61.389 1.00 92.88 109 GLN A C 1
ATOM 848 O O . GLN A 1 109 ? -40.282 12.525 60.362 1.00 92.88 109 GLN A O 1
ATOM 853 N N . LYS A 1 110 ? -39.832 14.471 61.394 1.00 91.69 110 LYS A N 1
ATOM 854 C CA . LYS A 1 110 ? -40.044 15.278 60.186 1.00 91.69 110 LYS A CA 1
ATOM 855 C C . LYS A 1 110 ? -38.944 15.088 59.132 1.00 91.69 110 LYS A C 1
ATOM 857 O O . LYS A 1 110 ? -39.251 15.129 57.945 1.00 91.69 110 LYS A O 1
ATOM 862 N N . PHE A 1 111 ? -37.700 14.795 59.525 1.00 90.56 111 PHE A N 1
ATOM 863 C CA . PHE A 1 111 ? -36.659 14.371 58.581 1.00 90.56 111 PHE A CA 1
ATOM 864 C C . PHE A 1 111 ? -37.026 13.046 57.905 1.00 90.56 111 PHE A C 1
ATOM 866 O O . PHE A 1 111 ? -36.937 12.940 56.688 1.00 90.56 111 PHE A O 1
ATOM 873 N N . VAL A 1 112 ? -37.493 12.053 58.669 1.00 88.94 112 VAL A N 1
ATOM 874 C CA . VAL A 1 112 ? -37.923 10.752 58.124 1.00 88.94 112 VAL A CA 1
ATOM 875 C C . VAL A 1 112 ? -39.205 10.868 57.280 1.00 88.94 112 VAL A C 1
ATOM 877 O O . VAL A 1 112 ? -39.418 10.050 56.392 1.00 88.94 112 VAL A O 1
ATOM 880 N N . ASP A 1 113 ? -40.035 11.892 57.484 1.00 89.62 113 ASP A N 1
ATOM 881 C CA . ASP A 1 113 ? -41.173 12.190 56.604 1.00 89.62 113 ASP A CA 1
ATOM 882 C C . ASP A 1 113 ? -40.760 12.827 55.260 1.00 89.62 113 ASP A C 1
ATOM 884 O O . ASP A 1 113 ? -41.288 12.448 54.213 1.00 89.62 113 ASP A O 1
ATOM 888 N N . GLU A 1 114 ? -39.812 13.770 55.264 1.00 87.94 114 GLU A N 1
ATOM 889 C CA . GLU A 1 114 ? -39.324 14.433 54.039 1.00 87.94 114 GLU A CA 1
ATOM 890 C C . GLU A 1 114 ? -38.320 13.567 53.253 1.00 87.94 114 GLU A C 1
ATOM 892 O O . GLU A 1 114 ? -38.323 13.579 52.022 1.00 87.94 114 GLU A O 1
ATOM 897 N N . PHE A 1 115 ? -37.499 12.764 53.940 1.00 86.81 115 PHE A N 1
ATOM 898 C CA . PHE A 1 115 ? -36.436 11.920 53.371 1.00 86.81 115 PHE A CA 1
ATOM 899 C C . PHE A 1 115 ? -36.585 10.426 53.733 1.00 86.81 115 PHE A C 1
ATOM 901 O O . PHE A 1 115 ? -35.632 9.815 54.231 1.00 86.81 115 PHE A O 1
ATOM 908 N N . PRO A 1 116 ? -37.751 9.797 53.486 1.00 84.62 116 PRO A N 1
ATOM 909 C CA . PRO A 1 116 ? -38.084 8.492 54.050 1.00 84.62 116 PRO A CA 1
ATOM 910 C C . PRO A 1 116 ? -37.157 7.362 53.572 1.00 84.62 116 PRO A C 1
ATOM 912 O O . PRO A 1 116 ? -36.895 7.251 52.369 1.00 84.62 116 PRO A O 1
ATOM 915 N N . PRO A 1 117 ? -36.706 6.457 54.461 1.00 80.19 117 PRO A N 1
ATOM 916 C CA . PRO A 1 117 ? -36.141 5.178 54.039 1.00 80.19 117 PRO A CA 1
ATOM 917 C C . PRO A 1 117 ? -37.219 4.366 53.304 1.00 80.19 117 PRO A C 1
ATOM 919 O O . PRO A 1 117 ? -38.417 4.562 53.527 1.00 80.19 117 PRO A O 1
ATOM 922 N N . LEU A 1 118 ? -36.815 3.456 52.417 1.00 76.44 118 LEU A N 1
ATOM 923 C CA . LEU A 1 118 ? -37.742 2.770 51.505 1.00 76.44 118 LEU A CA 1
ATOM 924 C C . LEU A 1 118 ? -38.931 2.059 52.201 1.00 76.44 118 LEU A C 1
ATOM 926 O O . LEU A 1 118 ? -40.053 2.263 51.733 1.00 76.44 118 LEU A O 1
ATOM 930 N N . PRO A 1 119 ? -38.769 1.362 53.349 1.00 79.00 119 PRO A N 1
ATOM 931 C CA . PRO A 1 119 ? -39.905 0.772 54.068 1.00 79.00 119 PRO A CA 1
ATOM 932 C C . PRO A 1 119 ? -40.938 1.805 54.546 1.00 79.00 119 PRO A C 1
ATOM 934 O O . PRO A 1 119 ? -42.140 1.563 54.485 1.00 79.00 119 PRO A O 1
ATOM 937 N N . VAL A 1 120 ? -40.496 2.996 54.960 1.00 84.62 120 VAL A N 1
ATOM 938 C CA . VAL A 1 120 ? -41.389 4.094 55.377 1.00 84.62 120 VAL A CA 1
ATOM 939 C C . VAL A 1 120 ? -42.011 4.802 54.169 1.00 84.62 120 VAL A C 1
ATOM 941 O O . VAL A 1 120 ? -43.152 5.255 54.238 1.00 84.62 120 VAL A O 1
ATOM 944 N N . TYR A 1 121 ? -41.302 4.873 53.038 1.00 83.00 121 TYR A N 1
ATOM 945 C CA . TYR A 1 121 ? -41.847 5.424 51.792 1.00 83.00 121 TYR A CA 1
ATOM 946 C C . TYR A 1 121 ? -42.978 4.550 51.226 1.00 83.00 121 TYR A C 1
ATOM 948 O O . TYR A 1 121 ? -44.007 5.081 50.813 1.00 83.00 121 TYR A O 1
ATOM 956 N N . ARG A 1 122 ? -42.809 3.222 51.272 1.00 80.19 122 ARG A N 1
ATOM 957 C CA . ARG A 1 122 ? -43.806 2.227 50.841 1.00 80.19 122 ARG A CA 1
ATOM 958 C C . ARG A 1 122 ? -44.948 1.992 51.839 1.00 80.19 122 ARG A C 1
ATOM 960 O O . ARG A 1 122 ? -45.950 1.388 51.471 1.00 80.19 122 ARG A O 1
ATOM 967 N N . GLY A 1 123 ? -44.803 2.433 53.090 1.00 83.62 123 GLY A N 1
ATOM 968 C CA . GLY A 1 123 ? -45.757 2.138 54.167 1.00 83.62 123 GLY A CA 1
ATOM 969 C C . GLY A 1 123 ? -45.627 0.729 54.765 1.00 83.62 123 GLY A C 1
ATOM 970 O O . GLY A 1 123 ? -46.536 0.280 55.456 1.00 83.62 123 GLY A O 1
ATOM 971 N N . GLU A 1 124 ? -44.504 0.042 54.529 1.00 85.94 124 GLU A N 1
ATOM 972 C CA . GLU A 1 124 ? -44.134 -1.224 55.185 1.00 85.94 124 GLU A CA 1
ATOM 973 C C . GLU A 1 124 ? -43.815 -1.023 56.683 1.00 85.94 124 GLU A C 1
ATOM 975 O O . GLU A 1 124 ? -43.929 -1.958 57.472 1.00 85.94 124 GLU A O 1
ATOM 980 N N . GLN A 1 125 ? -43.404 0.192 57.074 1.00 87.06 125 GLN A N 1
ATOM 981 C CA . GLN A 1 125 ? -43.143 0.608 58.458 1.00 87.06 125 GLN A CA 1
ATOM 982 C C . GLN A 1 125 ? -43.631 2.041 58.699 1.00 87.06 125 GLN A C 1
ATOM 984 O O . GLN A 1 125 ? -43.524 2.900 57.822 1.00 87.06 125 GLN A O 1
ATOM 989 N N . THR A 1 126 ? -44.098 2.346 59.911 1.00 91.12 126 THR A N 1
ATOM 990 C CA . THR A 1 126 ? -44.323 3.736 60.335 1.00 91.12 126 THR A CA 1
ATOM 991 C C . THR A 1 126 ? -43.010 4.439 60.698 1.00 91.12 126 THR A C 1
ATOM 993 O O . THR A 1 126 ? -42.003 3.813 61.034 1.00 91.12 126 THR A O 1
ATOM 996 N N . ILE A 1 127 ? -43.038 5.776 60.708 1.00 88.81 127 ILE A N 1
ATOM 997 C CA . ILE A 1 127 ? -41.910 6.629 61.124 1.00 88.81 127 ILE A CA 1
ATOM 998 C C . ILE A 1 127 ? -41.408 6.258 62.534 1.00 88.81 127 ILE A C 1
ATOM 1000 O O . ILE A 1 127 ? -40.201 6.213 62.772 1.00 88.81 127 ILE A O 1
ATOM 1004 N N . LEU A 1 128 ? -42.323 5.964 63.465 1.00 88.88 128 LEU A N 1
ATOM 1005 C CA . LEU A 1 128 ? -41.991 5.628 64.853 1.00 88.88 128 LEU A CA 1
ATOM 1006 C C . LEU A 1 128 ? -41.416 4.215 64.999 1.00 88.88 128 LEU A C 1
ATOM 1008 O O . LEU A 1 128 ? -40.489 4.021 65.783 1.00 88.88 128 LEU A O 1
ATOM 1012 N N . GLU A 1 129 ? -41.921 3.235 64.247 1.00 88.38 129 GLU A N 1
ATOM 1013 C CA . GLU A 1 129 ? -41.334 1.888 64.213 1.00 88.38 129 GLU A CA 1
ATOM 1014 C C . GLU A 1 129 ? -39.916 1.931 63.641 1.00 88.38 129 GLU A C 1
ATOM 1016 O O . GLU A 1 129 ? -39.002 1.361 64.239 1.00 88.38 129 GLU A O 1
ATOM 1021 N N . TYR A 1 130 ? -39.700 2.694 62.562 1.00 87.94 130 TYR A N 1
ATOM 1022 C CA . TYR A 1 130 ? -38.363 2.900 62.014 1.00 87.94 130 TYR A CA 1
ATOM 1023 C C . TYR A 1 130 ? -37.428 3.578 63.026 1.00 87.94 130 TYR A C 1
ATOM 1025 O O . TYR A 1 130 ? -36.357 3.043 63.297 1.00 87.94 130 TYR A O 1
ATOM 1033 N N . LEU A 1 131 ? -37.812 4.706 63.640 1.00 87.81 131 LEU A N 1
ATOM 1034 C CA . LEU A 1 131 ? -36.954 5.425 64.599 1.00 87.81 131 LEU A CA 1
ATOM 1035 C C . LEU A 1 131 ? -36.627 4.612 65.864 1.00 87.81 131 LEU A C 1
ATOM 1037 O O . LEU A 1 131 ? -35.548 4.780 66.436 1.00 87.81 131 LEU A O 1
ATOM 1041 N N . ASN A 1 132 ? -37.528 3.730 66.305 1.00 90.19 132 ASN A N 1
ATOM 1042 C CA . ASN A 1 132 ? -37.294 2.830 67.440 1.00 90.19 132 ASN A CA 1
ATOM 1043 C C . ASN A 1 132 ? -36.521 1.551 67.066 1.00 90.19 132 ASN A C 1
ATOM 1045 O O . ASN A 1 132 ? -36.068 0.838 67.960 1.00 90.19 132 ASN A O 1
ATOM 1049 N N . GLY A 1 133 ? -36.353 1.269 65.773 1.00 88.00 133 GLY A N 1
ATOM 1050 C CA . GLY A 1 133 ? -35.583 0.139 65.264 1.00 88.00 133 GLY A CA 1
ATOM 1051 C C . GLY A 1 133 ? -34.069 0.374 65.186 1.00 88.00 133 GLY A C 1
ATOM 1052 O O . GLY A 1 133 ? -33.521 1.404 65.594 1.00 88.00 133 GLY A O 1
ATOM 1053 N N . SER A 1 134 ? -33.383 -0.612 64.612 1.00 84.12 134 SER A N 1
ATOM 1054 C CA . SER A 1 134 ? -31.960 -0.544 64.267 1.00 84.12 134 SER A CA 1
ATOM 1055 C C . SER A 1 134 ? -31.707 -1.200 62.911 1.00 84.12 134 SER A C 1
ATOM 1057 O O . SER A 1 134 ? -32.420 -2.130 62.534 1.00 84.12 134 SER A O 1
ATOM 1059 N N . SER A 1 135 ? -30.689 -0.723 62.198 1.00 78.19 135 SER A N 1
ATOM 1060 C CA . SER A 1 135 ? -30.254 -1.236 60.893 1.00 78.19 135 SER A CA 1
ATOM 1061 C C . SER A 1 135 ? -28.763 -1.556 60.973 1.00 78.19 135 SER A C 1
ATOM 1063 O O . SER A 1 135 ? -27.992 -0.745 61.479 1.00 78.19 135 SER A O 1
ATOM 1065 N N . ASP A 1 136 ? -28.351 -2.755 60.550 1.00 72.62 136 ASP A N 1
ATOM 1066 C CA . ASP A 1 136 ? -26.969 -3.258 60.694 1.00 72.62 136 ASP A CA 1
ATOM 1067 C C . ASP A 1 136 ? -26.373 -3.067 62.111 1.00 72.62 136 ASP A C 1
ATOM 1069 O O . ASP A 1 136 ? -25.212 -2.694 62.285 1.00 72.62 136 ASP A O 1
ATOM 1073 N N . ASN A 1 137 ? -27.189 -3.338 63.140 1.00 78.25 137 ASN A N 1
ATOM 1074 C CA . ASN A 1 137 ? -26.896 -3.153 64.572 1.00 78.25 137 ASN A CA 1
ATOM 1075 C C . ASN A 1 137 ? -26.647 -1.695 65.023 1.00 78.25 137 ASN A C 1
ATOM 1077 O O . ASN A 1 137 ? -26.192 -1.469 66.144 1.00 78.25 137 ASN A O 1
ATOM 1081 N N . ILE A 1 138 ? -26.976 -0.702 64.194 1.00 82.06 138 ILE A N 1
ATOM 1082 C CA . ILE A 1 138 ? -26.928 0.726 64.532 1.00 82.06 138 ILE A CA 1
ATOM 1083 C C . ILE A 1 138 ? -28.350 1.222 64.851 1.00 82.06 138 ILE A C 1
ATOM 1085 O O . ILE A 1 138 ? -29.245 1.014 64.030 1.00 82.06 138 ILE A O 1
ATOM 1089 N N . PRO A 1 139 ? -28.597 1.915 65.983 1.00 88.62 139 PRO A N 1
ATOM 1090 C CA . PRO A 1 139 ? -29.899 2.523 66.268 1.00 88.62 139 PRO A CA 1
ATOM 1091 C C . PRO A 1 139 ? -30.309 3.518 65.176 1.00 88.62 139 PRO A C 1
ATOM 1093 O O . PRO A 1 139 ? -29.532 4.408 64.824 1.00 88.62 139 PRO A O 1
ATOM 1096 N N . ASN A 1 140 ? -31.540 3.435 64.670 1.00 87.44 140 ASN A N 1
ATOM 1097 C CA . ASN A 1 140 ? -31.948 4.234 63.508 1.00 87.44 140 ASN A CA 1
ATOM 1098 C C . ASN A 1 140 ? -31.942 5.753 63.778 1.00 87.44 140 ASN A C 1
ATOM 1100 O O . ASN A 1 140 ? -31.732 6.531 62.851 1.00 87.44 140 ASN A O 1
ATOM 1104 N N . ARG A 1 141 ? -32.049 6.192 65.043 1.00 89.50 141 ARG A N 1
ATOM 1105 C CA . ARG A 1 141 ? -31.821 7.600 65.435 1.00 89.50 141 ARG A CA 1
ATOM 1106 C C . ARG A 1 141 ? -30.376 8.073 65.208 1.00 89.50 141 ARG A C 1
ATOM 1108 O O . ARG A 1 141 ? -30.189 9.218 64.808 1.00 89.50 141 ARG A O 1
ATOM 1115 N N . GLU A 1 142 ? -29.362 7.219 65.400 1.00 88.12 142 GLU A N 1
ATOM 1116 C CA . GLU A 1 142 ? -27.968 7.560 65.049 1.00 88.12 142 GLU A CA 1
ATOM 1117 C C . GLU A 1 142 ? -27.792 7.720 63.540 1.00 88.12 142 GLU A C 1
ATOM 1119 O O . GLU A 1 142 ? -27.041 8.593 63.110 1.00 88.12 142 GLU A O 1
ATOM 1124 N N . ILE A 1 143 ? -28.484 6.891 62.750 1.00 84.94 143 ILE A N 1
ATOM 1125 C CA . ILE A 1 143 ? -28.489 7.001 61.288 1.00 84.94 143 ILE A CA 1
ATOM 1126 C C . ILE A 1 143 ? -29.125 8.336 60.904 1.00 84.94 143 ILE A C 1
ATOM 1128 O O . ILE A 1 143 ? -28.441 9.176 60.344 1.00 84.94 143 ILE A O 1
ATOM 1132 N N . VAL A 1 144 ? -30.370 8.612 61.306 1.00 87.81 144 VAL A N 1
ATOM 1133 C CA . VAL A 1 144 ? -31.076 9.855 60.936 1.00 87.81 144 VAL A CA 1
ATOM 1134 C C . VAL A 1 144 ? -30.276 11.122 61.281 1.00 87.81 144 VAL A C 1
ATOM 1136 O O . VAL A 1 144 ? -30.205 12.027 60.456 1.00 87.81 144 VAL A O 1
ATOM 1139 N N . VAL A 1 145 ? -29.590 11.182 62.431 1.00 88.88 145 VAL A N 1
ATOM 1140 C CA . VAL A 1 145 ? -28.715 12.325 62.774 1.00 88.88 145 VAL A CA 1
ATOM 1141 C C . VAL A 1 145 ? -27.471 12.424 61.876 1.00 88.88 145 VAL A C 1
ATOM 1143 O O . VAL A 1 145 ? -27.020 13.530 61.582 1.00 88.88 145 VAL A O 1
ATOM 1146 N N . GLN A 1 146 ? -26.925 11.301 61.404 1.00 87.69 146 GLN A N 1
ATOM 1147 C CA . GLN A 1 146 ? -25.857 11.272 60.398 1.00 87.69 146 GLN A CA 1
ATOM 1148 C C . GLN A 1 146 ? -26.358 11.805 59.041 1.00 87.69 146 GLN A C 1
ATOM 1150 O O . GLN A 1 146 ? -25.711 12.662 58.438 1.00 87.69 146 GLN A O 1
ATOM 1155 N N . GLU A 1 147 ? -27.538 11.363 58.600 1.00 86.12 147 GLU A N 1
ATOM 1156 C CA . GLU A 1 147 ? -28.152 11.775 57.328 1.00 86.12 147 GLU A CA 1
ATOM 1157 C C . GLU A 1 147 ? -28.524 13.263 57.324 1.00 86.12 147 GLU A C 1
ATOM 1159 O O . GLU A 1 147 ? -28.262 13.977 56.357 1.00 86.12 147 GLU A O 1
ATOM 1164 N N . MET A 1 148 ? -29.037 13.767 58.449 1.00 89.56 148 MET A N 1
ATOM 1165 C CA . MET A 1 148 ? -29.315 15.188 58.682 1.00 89.56 148 MET A CA 1
ATOM 1166 C C . MET A 1 148 ? -28.096 16.091 58.453 1.00 89.56 148 MET A C 1
ATOM 1168 O O . MET A 1 148 ? -28.259 17.212 57.966 1.00 89.56 148 MET A O 1
ATOM 1172 N N . VAL A 1 149 ? -26.888 15.621 58.789 1.00 88.62 149 VAL A N 1
ATOM 1173 C CA . VAL A 1 149 ? -25.631 16.353 58.554 1.00 88.62 149 VAL A CA 1
ATOM 1174 C C . VAL A 1 149 ? -25.220 16.302 57.082 1.00 88.62 149 VAL A C 1
ATOM 1176 O O . VAL A 1 149 ? -24.722 17.299 56.562 1.00 88.62 149 VAL A O 1
ATOM 1179 N N . LEU A 1 150 ? -25.450 15.186 56.387 1.00 87.94 150 LEU A N 1
ATOM 1180 C CA . LEU A 1 150 ? -25.081 15.040 54.976 1.00 87.94 150 LEU A CA 1
ATOM 1181 C C . LEU A 1 150 ? -26.035 15.782 54.036 1.00 87.94 150 LEU A C 1
ATOM 1183 O O . LEU A 1 150 ? -25.561 16.482 53.146 1.00 87.94 150 LEU A O 1
ATOM 1187 N N . VAL A 1 151 ? -27.347 15.741 54.283 1.00 88.81 151 VAL A N 1
ATOM 1188 C CA . VAL A 1 151 ? -28.331 16.580 53.572 1.00 88.81 151 VAL A CA 1
ATOM 1189 C C . VAL A 1 151 ? -28.005 18.068 53.757 1.00 88.81 151 VAL A C 1
ATOM 1191 O O . VAL A 1 151 ? -28.047 18.833 52.793 1.00 88.81 151 VAL A O 1
ATOM 1194 N N . TRP A 1 152 ? -27.574 18.484 54.954 1.00 90.44 152 TRP A N 1
ATOM 1195 C CA . TRP A 1 152 ? -27.080 19.849 55.161 1.00 90.44 152 TRP A CA 1
ATOM 1196 C C . TRP A 1 152 ? -25.822 20.137 54.326 1.00 90.44 152 TRP A C 1
ATOM 1198 O O . TRP A 1 152 ? -25.777 21.144 53.625 1.00 90.44 152 TRP A O 1
ATOM 1208 N N . LEU A 1 153 ? -24.817 19.252 54.342 1.00 89.12 153 LEU A N 1
ATOM 1209 C CA . LEU A 1 153 ? -23.588 19.412 53.549 1.00 89.12 153 LEU A CA 1
ATOM 1210 C C . LEU A 1 153 ? -23.869 19.506 52.039 1.00 89.12 153 LEU A C 1
ATOM 1212 O O . LEU A 1 153 ? -23.254 20.337 51.374 1.00 89.12 153 LEU A O 1
ATOM 1216 N N . GLN A 1 154 ? -24.820 18.728 51.511 1.00 88.75 154 GLN A N 1
ATOM 1217 C CA . GLN A 1 154 ? -25.271 18.825 50.117 1.00 88.75 154 GLN A CA 1
ATOM 1218 C C . GLN A 1 154 ? -25.899 20.200 49.824 1.00 88.75 154 GLN A C 1
ATOM 1220 O O . GLN A 1 154 ? -25.507 20.853 48.859 1.00 88.75 154 GLN A O 1
ATOM 1225 N N . ASN A 1 155 ? -26.778 20.709 50.699 1.00 89.94 155 ASN A N 1
ATOM 1226 C CA . ASN A 1 155 ? -27.349 22.062 50.582 1.00 89.94 155 ASN A CA 1
ATOM 1227 C C . ASN A 1 155 ? -26.316 23.200 50.733 1.00 89.94 155 ASN A C 1
ATOM 1229 O O . ASN A 1 155 ? -26.615 24.340 50.380 1.00 89.94 155 ASN A O 1
ATOM 1233 N N . GLN A 1 156 ? -25.115 22.931 51.259 1.00 89.06 156 GLN A N 1
ATOM 1234 C CA . GLN A 1 156 ? -24.007 23.897 51.330 1.00 89.06 156 GLN A CA 1
ATOM 1235 C C . GLN A 1 156 ? -23.019 23.803 50.150 1.00 89.06 156 GLN A C 1
ATOM 1237 O O . GLN A 1 156 ? -22.130 24.651 50.056 1.00 89.06 156 GLN A O 1
ATOM 1242 N N . ASN A 1 157 ? -23.136 22.802 49.270 1.00 90.50 157 ASN A N 1
ATOM 1243 C CA . ASN A 1 157 ? -22.219 22.577 48.151 1.00 90.50 157 ASN A CA 1
ATOM 1244 C C . ASN A 1 157 ? -22.706 23.318 46.885 1.00 90.50 157 ASN A C 1
ATOM 1246 O O . ASN A 1 157 ? -23.714 22.902 46.308 1.00 90.50 157 ASN A O 1
ATOM 1250 N N . PRO A 1 158 ? -22.021 24.375 46.397 1.00 89.06 158 PRO A N 1
ATOM 1251 C CA . PRO A 1 158 ? -22.526 25.155 45.263 1.00 89.06 158 PRO A CA 1
ATOM 1252 C C . PRO A 1 158 ? -22.583 24.343 43.961 1.00 89.06 158 PRO A C 1
ATOM 1254 O O . PRO A 1 158 ? -23.520 24.507 43.184 1.00 89.06 158 PRO A O 1
ATOM 1257 N N . ALA A 1 159 ? -21.653 23.404 43.761 1.00 88.19 159 ALA A N 1
ATOM 1258 C CA . ALA A 1 159 ? -21.646 22.495 42.612 1.00 88.19 159 ALA A CA 1
ATOM 1259 C C . ALA A 1 159 ? -22.829 21.504 42.605 1.00 88.19 159 ALA A C 1
ATOM 1261 O O . ALA A 1 159 ? -23.156 20.946 41.564 1.00 88.19 159 ALA A O 1
ATOM 1262 N N . ALA A 1 160 ? -23.499 21.295 43.743 1.00 88.25 160 ALA A N 1
ATOM 1263 C CA . ALA A 1 160 ? -24.695 20.459 43.827 1.00 88.25 160 ALA A CA 1
ATOM 1264 C C . ALA A 1 160 ? -25.998 21.238 43.535 1.00 88.25 160 ALA A C 1
ATOM 1266 O O . ALA A 1 160 ? -27.065 20.632 43.432 1.00 88.25 160 ALA A O 1
ATOM 1267 N N . ALA A 1 161 ? -25.944 22.568 43.366 1.00 87.25 161 ALA A N 1
ATOM 1268 C CA . ALA A 1 161 ? -27.125 23.413 43.168 1.00 87.25 161 ALA A CA 1
ATOM 1269 C C . ALA A 1 161 ? -28.064 22.988 42.009 1.00 87.25 161 ALA A C 1
ATOM 1271 O O . ALA A 1 161 ? -29.279 23.042 42.226 1.00 87.25 161 ALA A O 1
ATOM 1272 N N . PRO A 1 162 ? -27.588 22.490 40.840 1.00 87.19 162 PRO A N 1
ATOM 1273 C CA . PRO A 1 162 ? -28.463 21.978 39.773 1.00 87.19 162 PRO A CA 1
ATOM 1274 C C . PRO A 1 162 ? -29.373 20.819 40.208 1.00 87.19 162 PRO A C 1
ATOM 1276 O O . PRO A 1 162 ? -30.413 20.582 39.591 1.00 87.19 162 PRO A O 1
ATOM 1279 N N . PHE A 1 163 ? -29.007 20.124 41.288 1.00 87.38 163 PHE A N 1
ATOM 1280 C CA . PHE A 1 163 ? -29.685 18.951 41.833 1.00 87.38 163 PHE A CA 1
ATOM 1281 C C . PHE A 1 163 ? -30.471 19.238 43.125 1.00 87.38 163 PHE A C 1
ATOM 1283 O O . PHE A 1 163 ? -31.047 18.305 43.685 1.00 87.38 163 PHE A O 1
ATOM 1290 N N . LYS A 1 164 ? -30.534 20.497 43.602 1.00 87.81 164 LYS A N 1
ATOM 1291 C CA . LYS A 1 164 ? -31.025 20.843 44.957 1.00 87.81 164 LYS A CA 1
ATOM 1292 C C . LYS A 1 164 ? -32.371 20.211 45.324 1.00 87.81 164 LYS A C 1
ATOM 1294 O O . LYS A 1 164 ? -32.550 19.758 46.446 1.00 87.81 164 LYS A O 1
ATOM 1299 N N . GLU A 1 165 ? -33.319 20.149 44.395 1.00 86.81 165 GLU A N 1
ATOM 1300 C CA . GLU A 1 165 ? -34.654 19.575 44.632 1.00 86.81 165 GLU A CA 1
ATOM 1301 C C . GLU A 1 165 ? -34.650 18.104 45.096 1.00 86.81 165 GLU A C 1
ATOM 1303 O O . GLU A 1 165 ? -35.603 17.660 45.741 1.00 86.81 165 GLU A O 1
ATOM 1308 N N . LEU A 1 166 ? -33.574 17.354 44.823 1.00 85.81 166 LEU A N 1
ATOM 1309 C CA . LEU A 1 166 ? -33.397 16.003 45.347 1.00 85.81 166 LEU A CA 1
ATOM 1310 C C . LEU A 1 166 ? -33.205 16.013 46.873 1.00 85.81 166 LEU A C 1
ATOM 1312 O O . LEU A 1 166 ? -33.656 15.079 47.524 1.00 85.81 166 LEU A O 1
ATOM 1316 N N . PHE A 1 167 ? -32.604 17.058 47.449 1.00 88.56 167 PHE A N 1
ATOM 1317 C CA . PHE A 1 167 ? -32.182 17.123 48.856 1.00 88.56 167 PHE A CA 1
ATOM 1318 C C . PHE A 1 167 ? -32.601 18.414 49.598 1.00 88.56 167 PHE A C 1
ATOM 1320 O O . PHE A 1 167 ? -32.055 18.716 50.655 1.00 88.56 167 PHE A O 1
ATOM 1327 N N . ASP A 1 168 ? -33.564 19.188 49.082 1.00 89.38 168 ASP A N 1
ATOM 1328 C CA . ASP A 1 168 ? -33.941 20.508 49.625 1.00 89.38 168 ASP A CA 1
ATOM 1329 C C . ASP A 1 168 ? -34.422 20.456 51.090 1.00 89.38 168 ASP A C 1
ATOM 1331 O O . ASP A 1 168 ? -35.486 19.924 51.408 1.00 89.38 168 ASP A O 1
ATOM 1335 N N . ASP A 1 169 ? -33.658 21.074 51.992 1.00 89.94 169 ASP A N 1
ATOM 1336 C CA . ASP A 1 169 ? -33.923 21.110 53.434 1.00 89.94 169 ASP A CA 1
ATOM 1337 C C . ASP A 1 169 ? -34.878 22.242 53.870 1.00 89.94 169 ASP A C 1
ATOM 1339 O O . ASP A 1 169 ? -35.211 22.378 55.054 1.00 89.94 169 ASP A O 1
ATOM 1343 N N . SER A 1 170 ? -35.390 23.028 52.916 1.00 89.62 170 SER A N 1
ATOM 1344 C CA . SER A 1 170 ? -36.230 24.211 53.154 1.00 89.62 170 SER A CA 1
ATOM 1345 C C . SER A 1 170 ? -37.524 23.942 53.938 1.00 89.62 170 SER A C 1
ATOM 1347 O O . SER A 1 170 ? -38.131 24.889 54.443 1.00 89.62 170 SER A O 1
ATOM 1349 N N . ALA A 1 171 ? -37.999 22.698 54.047 1.00 87.25 171 ALA A N 1
ATOM 1350 C CA . ALA A 1 171 ? -39.096 22.337 54.952 1.00 87.25 171 ALA A CA 1
ATOM 1351 C C . ALA A 1 171 ? -38.619 22.281 56.416 1.00 87.25 171 ALA A C 1
ATOM 1353 O O . ALA A 1 171 ? -39.181 22.952 57.286 1.00 87.25 171 ALA A O 1
ATOM 1354 N N . LEU A 1 172 ? -37.525 21.557 56.669 1.00 89.50 172 LEU A N 1
ATOM 1355 C CA . LEU A 1 172 ? -36.924 21.359 57.990 1.00 89.50 172 LEU A CA 1
ATOM 1356 C C . LEU A 1 172 ? -36.470 22.686 58.604 1.00 89.50 172 LEU A C 1
ATOM 1358 O O . LEU A 1 172 ? -36.806 22.970 59.755 1.00 89.50 172 LEU A O 1
ATOM 1362 N N . LEU A 1 173 ? -35.795 23.530 57.814 1.00 88.88 173 LEU A N 1
ATOM 1363 C CA . LEU A 1 173 ? -35.325 24.861 58.223 1.00 88.88 173 LEU A CA 1
ATOM 1364 C C . LEU A 1 173 ? -36.446 25.793 58.724 1.00 88.88 173 LEU A C 1
ATOM 1366 O O . LEU A 1 173 ? -36.168 26.704 59.500 1.00 88.88 173 LEU A O 1
ATOM 1370 N N . ARG A 1 174 ? -37.697 25.593 58.280 1.00 87.56 174 ARG A N 1
ATOM 1371 C CA . ARG A 1 174 ? -38.852 26.447 58.626 1.00 87.56 174 ARG A CA 1
ATOM 1372 C C . ARG A 1 174 ? -39.790 25.853 59.678 1.00 87.56 174 ARG A C 1
ATOM 1374 O O . ARG A 1 174 ? -40.558 26.605 60.269 1.00 87.56 174 ARG A O 1
ATOM 1381 N N . GLN A 1 175 ? -39.780 24.534 59.872 1.00 88.31 175 GLN A N 1
ATOM 1382 C CA . GLN A 1 175 ? -40.806 23.818 60.650 1.00 88.31 175 GLN A CA 1
ATOM 1383 C C . GLN A 1 175 ? -40.264 23.099 61.896 1.00 88.31 175 GLN A C 1
ATOM 1385 O O . GLN A 1 175 ? -41.047 22.541 62.659 1.00 88.31 175 GLN A O 1
ATOM 1390 N N . THR A 1 176 ? -38.943 23.060 62.099 1.00 91.94 176 THR A N 1
ATOM 1391 C CA . THR A 1 176 ? -38.305 22.190 63.103 1.00 91.94 176 THR A CA 1
ATOM 1392 C C . THR A 1 176 ? -37.115 22.868 63.792 1.00 91.94 176 THR A C 1
ATOM 1394 O O . THR A 1 176 ? -36.689 23.954 63.399 1.00 91.94 176 THR A O 1
ATOM 1397 N N . ALA A 1 177 ? -36.513 22.202 64.783 1.00 90.38 177 ALA A N 1
ATOM 1398 C CA . ALA A 1 177 ? -35.292 22.673 65.439 1.00 90.38 177 ALA A CA 1
ATOM 1399 C C . ALA A 1 177 ? -34.006 22.434 64.612 1.00 90.38 177 ALA A C 1
ATOM 1401 O O . ALA A 1 177 ? -32.905 22.651 65.119 1.00 90.38 177 ALA A O 1
ATOM 1402 N N . TYR A 1 178 ? -34.114 22.006 63.346 1.00 90.31 178 TYR A N 1
ATOM 1403 C CA . TYR A 1 178 ? -32.993 21.607 62.483 1.00 90.31 178 TYR A CA 1
ATOM 1404 C C . TYR A 1 178 ? -31.790 22.577 62.454 1.00 90.31 178 TYR A C 1
ATOM 1406 O O . TYR A 1 178 ? -30.672 22.096 62.659 1.00 90.31 178 TYR A O 1
ATOM 1414 N N . PRO A 1 179 ? -31.947 23.916 62.323 1.00 89.62 179 PRO A N 1
ATOM 1415 C CA . PRO A 1 179 ? -30.801 24.835 62.358 1.00 89.62 179 PRO A CA 1
ATOM 1416 C C . PRO A 1 179 ? -30.053 24.807 63.700 1.00 89.62 179 PRO A C 1
ATOM 1418 O O . PRO A 1 179 ? -28.822 24.822 63.741 1.00 89.62 179 PRO A O 1
ATOM 1421 N N . VAL A 1 180 ? -30.801 24.726 64.805 1.00 89.50 180 VAL A N 1
ATOM 1422 C CA . VAL A 1 180 ? -30.271 24.701 66.177 1.00 89.50 180 VAL A CA 1
ATOM 1423 C C . VAL A 1 180 ? -29.598 23.357 66.465 1.00 89.50 180 VAL A C 1
ATOM 1425 O O . VAL A 1 180 ? -28.532 23.316 67.076 1.00 89.50 180 VAL A O 1
ATOM 1428 N N . ILE A 1 181 ? -30.170 22.258 65.970 1.00 91.50 181 ILE A N 1
ATOM 1429 C CA . ILE A 1 181 ? -29.581 20.916 66.046 1.00 91.50 181 ILE A CA 1
ATOM 1430 C C . ILE A 1 181 ? -28.241 20.880 65.303 1.00 91.50 181 ILE A C 1
ATOM 1432 O O . ILE A 1 181 ? -27.233 20.492 65.889 1.00 91.50 181 ILE A O 1
ATOM 1436 N N . LEU A 1 182 ? -28.182 21.366 64.059 1.00 90.06 182 LEU A N 1
ATOM 1437 C CA . LEU A 1 182 ? -26.938 21.439 63.286 1.00 90.06 182 LEU A CA 1
ATOM 1438 C C . LEU A 1 182 ? -25.879 22.333 63.951 1.00 90.06 182 LEU A C 1
ATOM 1440 O O . LEU A 1 182 ? -24.696 21.987 63.951 1.00 90.06 182 LEU A O 1
ATOM 1444 N N . GLN A 1 183 ? -26.279 23.458 64.553 1.00 89.75 183 GLN A N 1
ATOM 1445 C CA . GLN A 1 183 ? -25.364 24.329 65.295 1.00 89.75 183 GLN A CA 1
ATOM 1446 C C . GLN A 1 183 ? -24.763 23.621 66.521 1.00 89.75 183 GLN A C 1
ATOM 1448 O O . GLN A 1 183 ? -23.548 23.683 66.722 1.00 89.75 183 GLN A O 1
ATOM 1453 N N . ASN A 1 184 ? -25.579 22.912 67.308 1.00 91.19 184 ASN A N 1
ATOM 1454 C CA . ASN A 1 184 ? -25.102 22.172 68.479 1.00 91.19 184 ASN A CA 1
ATOM 1455 C C . ASN A 1 184 ? -24.279 20.932 68.090 1.00 91.19 184 ASN A C 1
ATOM 1457 O O . ASN A 1 184 ? -23.257 20.677 68.721 1.00 91.19 184 ASN A O 1
ATOM 1461 N N . LEU A 1 185 ? -24.619 20.226 67.002 1.00 89.62 185 LEU A N 1
ATOM 1462 C CA . LEU A 1 185 ? -23.772 19.162 66.439 1.00 89.62 185 LEU A CA 1
ATOM 1463 C C . LEU A 1 185 ? -22.395 19.698 66.030 1.00 89.62 185 LEU A C 1
ATOM 1465 O O . LEU A 1 185 ? -21.377 19.109 66.390 1.00 89.62 185 LEU A O 1
ATOM 1469 N N . ARG A 1 186 ? -22.336 20.840 65.333 1.00 88.44 186 ARG A N 1
ATOM 1470 C CA . ARG A 1 186 ? -21.062 21.488 64.979 1.00 88.44 186 ARG A CA 1
ATOM 1471 C C . ARG A 1 186 ? -20.249 21.874 66.215 1.00 88.44 186 ARG A C 1
ATOM 1473 O O . ARG A 1 186 ? -19.041 21.664 66.214 1.00 88.44 186 ARG A O 1
ATOM 1480 N N . GLY A 1 187 ? -20.893 22.383 67.267 1.00 87.38 187 GLY A N 1
ATOM 1481 C CA . GLY A 1 187 ? -20.244 22.659 68.554 1.00 87.38 187 GLY A CA 1
ATOM 1482 C C . GLY A 1 187 ? -19.698 21.395 69.227 1.00 87.38 187 GLY A C 1
ATOM 1483 O O . GLY A 1 187 ? -18.533 21.358 69.613 1.00 87.38 187 GLY A O 1
ATOM 1484 N N . PHE A 1 188 ? -20.507 20.335 69.297 1.00 89.81 188 PHE A N 1
ATOM 1485 C CA . PHE A 1 188 ? -20.126 19.036 69.854 1.00 89.81 188 PHE A CA 1
ATOM 1486 C C . PHE A 1 188 ? -18.918 18.434 69.122 1.00 89.81 188 PHE A C 1
ATOM 1488 O O . PHE A 1 188 ? -17.909 18.138 69.755 1.00 89.81 188 PHE A O 1
ATOM 1495 N N . PHE A 1 189 ? -18.967 18.311 67.792 1.00 88.44 189 PHE A N 1
ATOM 1496 C CA . PHE A 1 189 ? -17.874 17.720 67.007 1.00 88.44 189 PHE A CA 1
ATOM 1497 C C . PHE A 1 189 ? -16.629 18.617 66.884 1.00 88.44 189 PHE A C 1
ATOM 1499 O O . PHE A 1 189 ? -15.566 18.108 66.535 1.00 88.44 189 PHE A O 1
ATOM 1506 N N . ALA A 1 190 ? -16.724 19.914 67.197 1.00 86.31 190 ALA A N 1
ATOM 1507 C CA . ALA A 1 190 ? -15.564 20.796 67.359 1.00 86.31 190 ALA A CA 1
ATOM 1508 C C . ALA A 1 190 ? -14.908 20.688 68.751 1.00 86.31 190 ALA A C 1
ATOM 1510 O O . ALA A 1 190 ? -13.741 21.042 68.898 1.00 86.31 190 ALA A O 1
ATOM 1511 N N . ALA A 1 191 ? -15.635 20.193 69.760 1.00 84.38 191 ALA A N 1
ATOM 1512 C CA . ALA A 1 191 ? -15.103 19.888 71.091 1.00 84.38 191 ALA A CA 1
ATOM 1513 C C . ALA A 1 191 ? -14.516 18.464 71.203 1.00 84.38 191 ALA A C 1
ATOM 1515 O O . ALA A 1 191 ? -13.839 18.152 72.181 1.00 84.38 191 ALA A O 1
ATOM 1516 N N . GLN A 1 192 ? -14.768 17.603 70.212 1.00 83.94 192 GLN A N 1
ATOM 1517 C CA . GLN A 1 192 ? -14.110 16.303 70.083 1.00 83.94 192 GLN A CA 1
ATOM 1518 C C . GLN A 1 192 ? -12.660 16.457 69.606 1.00 83.94 192 GLN A C 1
ATOM 1520 O O . GLN A 1 192 ? -12.298 17.433 68.950 1.00 83.94 192 GLN A O 1
ATOM 1525 N N . GLU A 1 193 ? -11.827 15.451 69.879 1.00 75.38 193 GLU A N 1
ATOM 1526 C CA . GLU A 1 193 ? -10.487 15.384 69.296 1.00 75.38 193 GLU A CA 1
ATOM 1527 C C . GLU A 1 193 ? -10.520 15.420 67.758 1.00 75.38 193 GLU A C 1
ATOM 1529 O O . GLU A 1 193 ? -11.334 14.756 67.104 1.00 75.38 193 GLU A O 1
ATOM 1534 N N . VAL A 1 194 ? -9.546 16.143 67.205 1.00 79.00 194 VAL A N 1
ATOM 1535 C CA . VAL A 1 194 ? -9.323 16.327 65.769 1.00 79.00 194 VAL A CA 1
ATOM 1536 C C . VAL A 1 194 ? -9.199 15.018 64.983 1.00 79.00 194 VAL A C 1
ATOM 1538 O O . VAL A 1 194 ? -8.764 13.977 65.480 1.00 79.00 194 VAL A O 1
ATOM 1541 N N . PHE A 1 195 ? -9.562 15.111 63.709 1.00 74.56 195 PHE A N 1
ATOM 1542 C CA . PHE A 1 195 ? -9.641 14.033 62.735 1.00 74.56 195 PHE A CA 1
ATOM 1543 C C . PHE A 1 195 ? -8.985 14.466 61.416 1.00 74.56 195 PHE A C 1
ATOM 1545 O O . PHE A 1 195 ? -8.555 15.612 61.252 1.00 74.56 195 PHE A O 1
ATOM 1552 N N . GLY A 1 196 ? -8.887 13.542 60.462 1.00 66.81 196 GLY A N 1
ATOM 1553 C CA . GLY A 1 196 ? -8.217 13.806 59.195 1.00 66.81 196 GLY A CA 1
ATOM 1554 C C . GLY A 1 196 ? -6.682 13.823 59.296 1.00 66.81 196 GLY A C 1
ATOM 1555 O O . GLY A 1 196 ? -6.107 13.714 60.383 1.00 66.81 196 GLY A O 1
ATOM 1556 N N . PRO A 1 197 ? -5.994 13.958 58.152 1.00 61.81 197 PRO A N 1
ATOM 1557 C CA . PRO A 1 197 ? -4.540 14.144 58.098 1.00 61.81 197 PRO A CA 1
ATOM 1558 C C . PRO A 1 197 ? -4.093 15.462 58.732 1.00 61.81 197 PRO A C 1
ATOM 1560 O O . PRO A 1 197 ? -3.153 15.495 59.523 1.00 61.81 197 PRO A O 1
ATOM 1563 N N . ASP A 1 198 ? -4.818 16.529 58.405 1.00 69.06 198 ASP A N 1
ATOM 1564 C CA . ASP A 1 198 ? -4.491 17.924 58.687 1.00 69.06 198 ASP A CA 1
ATOM 1565 C C . ASP A 1 198 ? -4.892 18.356 60.111 1.00 69.06 198 ASP A C 1
ATOM 1567 O O . ASP A 1 198 ? -4.842 19.542 60.428 1.00 69.06 198 ASP A O 1
ATOM 1571 N N . ARG A 1 199 ? -5.308 17.407 60.971 1.00 73.19 199 ARG A N 1
ATOM 1572 C CA . ARG A 1 199 ? -5.789 17.644 62.347 1.00 73.19 199 ARG A CA 1
ATOM 1573 C C . ARG A 1 199 ? -6.900 18.706 62.417 1.00 73.19 199 ARG A C 1
ATOM 1575 O O . ARG A 1 199 ? -6.793 19.696 63.136 1.00 73.19 199 ARG A O 1
ATOM 1582 N N . GLN A 1 200 ? -7.983 18.465 61.686 1.00 80.88 200 GLN A N 1
ATOM 1583 C CA . GLN A 1 200 ? -9.141 19.360 61.570 1.00 80.88 200 GLN A CA 1
ATOM 1584 C C . GLN A 1 200 ? -10.355 18.818 62.350 1.00 80.88 200 GLN A C 1
ATOM 1586 O O . GLN A 1 200 ? -10.304 17.705 62.878 1.00 80.88 200 GLN A O 1
ATOM 1591 N N . THR A 1 201 ? -11.464 19.563 62.438 1.00 85.69 201 THR A N 1
ATOM 1592 C CA . THR A 1 201 ? -12.714 18.987 62.972 1.00 85.69 201 THR A CA 1
ATOM 1593 C C . THR A 1 201 ? -13.359 18.052 61.943 1.00 85.69 201 THR A C 1
ATOM 1595 O O . THR A 1 201 ? -13.102 18.157 60.742 1.00 85.69 201 THR A O 1
ATOM 1598 N N . LEU A 1 202 ? -14.247 17.156 62.388 1.00 84.81 202 LEU A N 1
ATOM 1599 C CA . LEU A 1 202 ? -15.011 16.283 61.484 1.00 84.81 202 LEU A CA 1
ATOM 1600 C C . LEU A 1 202 ? -15.771 17.085 60.410 1.00 84.81 202 LEU A C 1
ATOM 1602 O O . LEU A 1 202 ? -15.796 16.691 59.246 1.00 84.81 202 LEU A O 1
ATOM 1606 N N . PHE A 1 203 ? -16.348 18.231 60.782 1.00 85.94 203 PHE A N 1
ATOM 1607 C CA . PHE A 1 203 ? -17.077 19.095 59.853 1.00 85.94 203 PHE A CA 1
ATOM 1608 C C . PHE A 1 203 ? -16.170 19.762 58.817 1.00 85.94 203 PHE A C 1
ATOM 1610 O O . PHE A 1 203 ? -16.600 19.951 57.684 1.00 85.94 203 PHE A O 1
ATOM 1617 N N . ASP A 1 204 ? -14.932 20.102 59.167 1.00 85.38 204 ASP A N 1
ATOM 1618 C CA . ASP A 1 204 ? -13.989 20.691 58.212 1.00 85.38 204 ASP A CA 1
ATOM 1619 C C . ASP A 1 204 ? -13.529 19.646 57.187 1.00 85.38 204 ASP A C 1
ATOM 1621 O O . ASP A 1 204 ? -13.554 19.921 55.989 1.00 85.38 204 ASP A O 1
ATOM 1625 N N . VAL A 1 205 ? -13.227 18.416 57.632 1.00 84.88 205 VAL A N 1
ATOM 1626 C CA . VAL A 1 205 ? -12.869 17.289 56.747 1.00 84.88 205 VAL A CA 1
ATOM 1627 C C . VAL A 1 205 ? -13.988 17.000 55.741 1.00 84.88 205 VAL A C 1
ATOM 1629 O O . VAL A 1 205 ? -13.720 16.865 54.549 1.00 84.88 205 VAL A O 1
ATOM 1632 N N . LEU A 1 206 ? -15.247 16.961 56.193 1.00 87.31 206 LEU A N 1
ATOM 1633 C CA . LEU A 1 206 ? -16.408 16.713 55.326 1.00 87.31 206 LEU A CA 1
ATOM 1634 C C . LEU A 1 206 ? -16.716 17.882 54.369 1.00 87.31 206 LEU A C 1
ATOM 1636 O O . LEU A 1 206 ? -17.330 17.673 53.325 1.00 87.31 206 LEU A O 1
ATOM 1640 N N . ARG A 1 207 ? 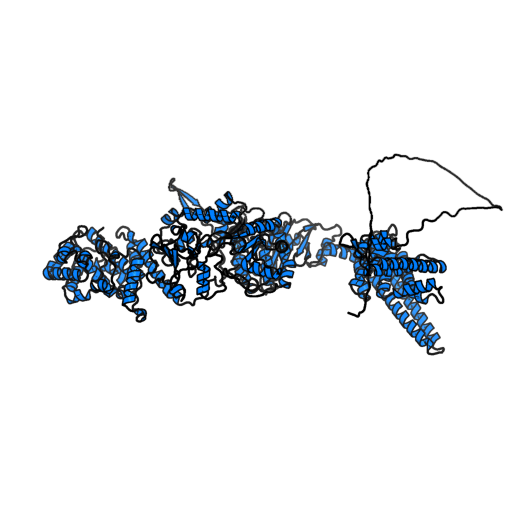-16.290 19.110 54.697 1.00 88.81 207 ARG A N 1
ATOM 1641 C CA . ARG A 1 207 ? -16.446 20.299 53.837 1.00 88.81 207 ARG A CA 1
ATOM 1642 C C . ARG A 1 207 ? -15.270 20.538 52.893 1.00 88.81 207 ARG A C 1
ATOM 1644 O O . ARG A 1 207 ? -15.440 21.231 51.892 1.00 88.81 207 ARG A O 1
ATOM 1651 N N . ALA A 1 208 ? -14.095 19.985 53.189 1.00 86.62 208 ALA A N 1
ATOM 1652 C CA . ALA A 1 208 ? -12.858 20.233 52.453 1.00 86.62 208 ALA A CA 1
ATOM 1653 C C . ALA A 1 208 ? -12.975 20.102 50.913 1.00 86.62 208 ALA A C 1
ATOM 1655 O O . ALA A 1 208 ? -12.437 20.984 50.240 1.00 86.62 208 ALA A O 1
ATOM 1656 N N . PRO A 1 209 ? -13.704 19.118 50.334 1.00 86.88 209 PRO A N 1
ATOM 1657 C CA . PRO A 1 209 ? -13.843 18.997 48.881 1.00 86.88 209 PRO A CA 1
ATOM 1658 C C . PRO A 1 209 ? -14.487 20.231 48.243 1.00 86.88 209 PRO A C 1
ATOM 1660 O O . PRO A 1 209 ? -13.868 20.885 47.406 1.00 86.88 209 PRO A O 1
ATOM 1663 N N . PHE A 1 210 ? -15.695 20.610 48.672 1.00 88.81 210 PHE A N 1
ATOM 1664 C CA . PHE A 1 210 ? -16.397 21.753 48.082 1.00 88.81 210 PHE A CA 1
ATOM 1665 C C . PHE A 1 210 ? -15.853 23.107 48.547 1.00 88.81 210 PHE A C 1
ATOM 1667 O O . PHE A 1 210 ? -16.055 24.101 47.863 1.00 88.81 210 PHE A O 1
ATOM 1674 N N . MET A 1 211 ? -15.109 23.168 49.656 1.00 86.56 211 MET A N 1
ATOM 1675 C CA . MET A 1 211 ? -14.337 24.365 50.012 1.00 86.56 211 MET A CA 1
ATOM 1676 C C . MET A 1 211 ? -13.178 24.616 49.033 1.00 86.56 211 MET A C 1
ATOM 1678 O O . MET A 1 211 ? -12.909 25.775 48.716 1.00 86.56 211 MET A O 1
ATOM 1682 N N . GLN A 1 212 ? -12.521 23.555 48.542 1.00 85.38 212 GLN A N 1
ATOM 1683 C CA . GLN A 1 212 ? -11.438 23.642 47.556 1.00 85.38 212 GLN A CA 1
ATOM 1684 C C . GLN A 1 212 ? -11.963 23.830 46.121 1.00 85.38 212 GLN A C 1
ATOM 1686 O O . GLN A 1 212 ? -11.407 24.622 45.365 1.00 85.38 212 GLN A O 1
ATOM 1691 N N . ALA A 1 213 ? -13.024 23.110 45.747 1.00 84.94 213 ALA A N 1
ATOM 1692 C CA . ALA A 1 213 ? -13.569 23.047 44.391 1.00 84.94 213 ALA A CA 1
ATOM 1693 C C . ALA A 1 213 ? -15.064 23.420 44.374 1.00 84.94 213 ALA A C 1
ATOM 1695 O O . ALA A 1 213 ? -15.941 22.584 44.169 1.00 84.94 213 ALA A O 1
ATOM 1696 N N . GLN A 1 214 ? -15.367 24.699 44.611 1.00 83.56 214 GLN A N 1
ATOM 1697 C CA . GLN A 1 214 ? -16.740 25.181 44.849 1.00 83.56 214 GLN A CA 1
ATOM 1698 C C . GLN A 1 214 ? -17.716 24.959 43.680 1.00 83.56 214 GLN A C 1
ATOM 1700 O O . GLN A 1 214 ? -18.905 24.786 43.929 1.00 83.56 214 GLN A O 1
ATOM 1705 N N . GLY A 1 215 ? -17.237 24.960 42.430 1.00 83.94 215 GLY A N 1
ATOM 1706 C CA . GLY A 1 215 ? -18.075 24.960 41.220 1.00 83.94 215 GLY A CA 1
ATOM 1707 C C . GLY A 1 215 ? -17.959 23.732 40.311 1.00 83.94 215 GLY A C 1
ATOM 1708 O O . GLY A 1 215 ? -18.321 23.834 39.147 1.00 83.94 215 GLY A O 1
ATOM 1709 N N . SER A 1 216 ? -17.411 22.605 40.779 1.00 88.50 216 SER A N 1
ATOM 1710 C CA . SER A 1 216 ? -17.259 21.388 39.961 1.00 88.50 216 SER A CA 1
ATOM 1711 C C . SER A 1 216 ? -17.264 20.127 40.827 1.00 88.50 216 SER A C 1
ATOM 1713 O O . SER A 1 216 ? -16.459 20.008 41.749 1.00 88.50 216 SER A O 1
ATOM 1715 N N . LEU A 1 217 ? -18.147 19.170 40.520 1.00 88.44 217 LEU A N 1
ATOM 1716 C CA . LEU A 1 217 ? -18.207 17.879 41.220 1.00 88.44 217 LEU A CA 1
ATOM 1717 C C . LEU A 1 217 ? -17.052 16.945 40.817 1.00 88.44 217 LEU A C 1
ATOM 1719 O O . LEU A 1 217 ? -16.550 16.206 41.661 1.00 88.44 217 LEU A O 1
ATOM 1723 N N . SER A 1 218 ? -16.566 17.023 39.573 1.00 86.75 218 SER A N 1
ATOM 1724 C CA . SER A 1 218 ? -15.366 16.293 39.137 1.00 86.75 218 SER A CA 1
ATOM 1725 C C . SER A 1 218 ? -14.120 16.748 39.901 1.00 86.75 218 SER A C 1
ATOM 1727 O O . SER A 1 218 ? -13.458 15.922 40.519 1.00 86.75 218 SER A O 1
ATOM 1729 N N . ALA A 1 219 ? -13.870 18.057 40.006 1.00 85.25 219 ALA A N 1
ATOM 1730 C CA . ALA A 1 219 ? -12.739 18.577 40.778 1.00 85.25 219 ALA A CA 1
ATOM 1731 C C . ALA A 1 219 ? -12.850 18.291 42.295 1.00 85.25 219 ALA A C 1
ATOM 1733 O O . ALA A 1 219 ? -11.834 18.205 42.988 1.00 85.25 219 ALA A O 1
ATOM 1734 N N . GLN A 1 220 ? -14.067 18.108 42.828 1.00 89.81 220 GLN A N 1
ATOM 1735 C CA . GLN A 1 220 ? -14.269 17.606 44.195 1.00 89.81 220 GLN A CA 1
ATOM 1736 C C . GLN A 1 220 ? -13.862 16.131 44.321 1.00 89.81 220 GLN A C 1
ATOM 1738 O O . GLN A 1 220 ? -13.190 15.778 45.289 1.00 89.81 220 GLN A O 1
ATOM 1743 N N . LEU A 1 221 ? -14.211 15.283 43.349 1.00 86.25 221 LEU A N 1
ATOM 1744 C CA . LEU A 1 221 ? -13.779 13.883 43.297 1.00 86.25 221 LEU A CA 1
ATOM 1745 C C . LEU A 1 221 ? -12.265 13.732 43.096 1.00 86.25 221 LEU A C 1
ATOM 1747 O O . LEU A 1 221 ? -11.651 12.930 43.798 1.00 86.25 221 LEU A O 1
ATOM 1751 N N . ASP A 1 222 ? -11.646 14.534 42.227 1.00 82.38 222 ASP A N 1
ATOM 1752 C CA . ASP A 1 222 ? -10.186 14.593 42.076 1.00 82.38 222 ASP A CA 1
ATOM 1753 C C . ASP A 1 222 ? -9.512 14.969 43.401 1.00 82.38 222 ASP A C 1
ATOM 1755 O O . ASP A 1 222 ? -8.556 14.324 43.832 1.00 82.38 222 ASP A O 1
ATOM 1759 N N . PHE A 1 223 ? -10.037 15.974 44.108 1.00 84.25 223 PHE A N 1
ATOM 1760 C CA . PHE A 1 223 ? -9.539 16.343 45.432 1.00 84.25 223 PHE A CA 1
ATOM 1761 C C . PHE A 1 223 ? -9.647 15.186 46.436 1.00 84.25 223 PHE A C 1
ATOM 1763 O O . PHE A 1 223 ? -8.689 14.932 47.170 1.00 84.25 223 PHE A O 1
ATOM 1770 N N . MET A 1 224 ? -10.779 14.471 46.461 1.00 81.31 224 MET A N 1
ATOM 1771 C CA . MET A 1 224 ? -10.949 13.280 47.300 1.00 81.31 224 MET A CA 1
ATOM 1772 C C . MET A 1 224 ? -9.933 12.185 46.934 1.00 81.31 224 MET A C 1
ATOM 1774 O O . MET A 1 224 ? -9.302 11.626 47.829 1.00 81.31 224 MET A O 1
ATOM 1778 N N . LEU A 1 225 ? -9.727 11.912 45.640 1.00 75.81 225 LEU A N 1
ATOM 1779 C CA . LEU A 1 225 ? -8.735 10.954 45.145 1.00 75.81 225 LEU A CA 1
ATOM 1780 C C . LEU A 1 225 ? -7.317 11.347 45.564 1.00 75.81 225 LEU A C 1
ATOM 1782 O O . LEU A 1 225 ? -6.686 10.644 46.352 1.00 75.81 225 LEU A O 1
ATOM 1786 N N . TYR A 1 226 ? -6.802 12.467 45.060 1.00 72.06 226 TYR A N 1
ATOM 1787 C CA . TYR A 1 226 ? -5.394 12.827 45.215 1.00 72.06 226 TYR A CA 1
ATOM 1788 C C . TYR A 1 226 ? -5.038 13.165 46.664 1.00 72.06 226 TYR A C 1
ATOM 1790 O O . TYR A 1 226 ? -4.011 12.701 47.160 1.00 72.06 226 TYR A O 1
ATOM 1798 N N . ARG A 1 227 ? -5.877 13.930 47.381 1.00 71.06 227 ARG A N 1
ATOM 1799 C CA . ARG A 1 227 ? -5.543 14.347 48.751 1.00 71.06 227 ARG A CA 1
ATOM 1800 C C . ARG A 1 227 ? -5.715 13.217 49.754 1.00 71.06 227 ARG A C 1
ATOM 1802 O O . ARG A 1 227 ? -4.885 13.121 50.650 1.00 71.06 227 ARG A O 1
ATOM 1809 N N . TRP A 1 228 ? -6.758 12.387 49.647 1.00 72.25 228 TRP A N 1
ATOM 1810 C CA . TRP A 1 228 ? -7.024 11.349 50.653 1.00 72.25 228 TRP A CA 1
ATOM 1811 C C . TRP A 1 228 ? -6.341 10.006 50.364 1.00 72.25 228 TRP A C 1
ATOM 1813 O O . TRP A 1 228 ? -6.036 9.295 51.320 1.00 72.25 228 TRP A O 1
ATOM 1823 N N . SER A 1 229 ? -5.996 9.682 49.109 1.00 62.59 229 SER A N 1
ATOM 1824 C CA . SER A 1 229 ? -5.206 8.470 48.810 1.00 62.59 229 SER A CA 1
ATOM 1825 C C . SER A 1 229 ? -3.714 8.613 49.157 1.00 62.59 229 SER A C 1
ATOM 1827 O O . SER A 1 229 ? -3.105 7.650 49.623 1.00 62.59 229 SER A O 1
ATOM 1829 N N . ALA A 1 230 ? -3.137 9.820 49.062 1.00 54.97 230 ALA A N 1
ATOM 1830 C CA . ALA A 1 230 ? -1.738 10.121 49.411 1.00 54.97 230 ALA A CA 1
ATOM 1831 C C . ALA A 1 230 ? -1.385 9.965 50.914 1.00 54.97 230 ALA A C 1
ATOM 1833 O O . ALA A 1 230 ? -0.274 10.279 51.339 1.00 54.97 230 ALA A O 1
ATOM 1834 N N . LEU A 1 231 ? -2.327 9.492 51.736 1.00 54.59 231 LEU A N 1
ATOM 1835 C CA . LEU A 1 231 ? -2.260 9.417 53.200 1.00 54.59 231 LEU A CA 1
ATOM 1836 C C . LEU A 1 231 ? -2.429 7.973 53.697 1.00 54.59 231 LEU A C 1
ATOM 1838 O O . LEU A 1 231 ? -3.138 7.700 54.675 1.00 54.59 231 LEU A O 1
ATOM 1842 N N . ALA A 1 232 ? -1.793 7.050 52.974 1.00 47.44 232 ALA A N 1
ATOM 1843 C CA . ALA A 1 232 ? -1.851 5.613 53.201 1.00 47.44 232 ALA A CA 1
ATOM 1844 C C . ALA A 1 232 ? -1.694 5.250 54.692 1.00 47.44 232 ALA A C 1
ATOM 1846 O O . ALA A 1 232 ? -0.756 5.675 55.367 1.00 47.44 232 ALA A O 1
ATOM 1847 N N . GLY A 1 233 ? -2.642 4.460 55.206 1.00 52.59 233 GLY A N 1
ATOM 1848 C CA . GLY A 1 233 ? -2.668 4.006 56.601 1.00 52.59 233 GLY A CA 1
ATOM 1849 C C . GLY A 1 233 ? -3.561 4.802 57.563 1.00 52.59 233 GLY A C 1
ATOM 1850 O O . GLY A 1 233 ? -3.610 4.447 58.738 1.00 52.59 233 GLY A O 1
ATOM 1851 N N . ARG A 1 234 ? -4.284 5.847 57.118 1.00 54.47 234 ARG A N 1
ATOM 1852 C CA . ARG A 1 234 ? -5.304 6.532 57.958 1.00 54.47 234 ARG A CA 1
ATOM 1853 C C . ARG A 1 234 ? -6.694 6.679 57.338 1.00 54.47 234 ARG A C 1
ATOM 1855 O O . ARG A 1 234 ? -7.666 6.703 58.087 1.00 54.47 234 ARG A O 1
ATOM 1862 N N . PHE A 1 235 ? -6.798 6.752 56.012 1.00 60.81 235 PHE A N 1
ATOM 1863 C CA . PHE A 1 235 ? -8.072 6.781 55.285 1.00 60.81 235 PHE A CA 1
ATOM 1864 C C . PHE A 1 235 ? -7.995 5.820 54.101 1.00 60.81 235 PHE A C 1
ATOM 1866 O O . PHE A 1 235 ? -7.379 6.135 53.088 1.00 60.81 235 PHE A O 1
ATOM 1873 N N . ASP A 1 236 ? -8.608 4.642 54.221 1.00 62.66 236 ASP A N 1
ATOM 1874 C CA . ASP A 1 236 ? -8.608 3.662 53.132 1.00 62.66 236 ASP A CA 1
ATOM 1875 C C . ASP A 1 236 ? -9.719 3.941 52.108 1.00 62.66 236 ASP A C 1
ATOM 1877 O O . ASP A 1 236 ? -10.740 3.258 52.034 1.00 62.66 236 ASP A O 1
ATOM 1881 N N . VAL A 1 237 ? -9.522 4.993 51.314 1.00 67.44 237 VAL A N 1
ATOM 1882 C CA . VAL A 1 237 ? -10.383 5.306 50.164 1.00 67.44 237 VAL A CA 1
ATOM 1883 C C . VAL A 1 237 ? -10.031 4.484 48.913 1.00 67.44 237 VAL A C 1
ATOM 1885 O O . VAL A 1 237 ? -10.666 4.673 47.878 1.00 67.44 237 VAL A O 1
ATOM 1888 N N . SER A 1 238 ? -9.073 3.545 48.984 1.00 66.31 238 SER A N 1
ATOM 1889 C CA . SER A 1 238 ? -8.596 2.772 47.819 1.00 66.31 238 SER A CA 1
ATOM 1890 C C . SER A 1 238 ? -9.728 2.026 47.102 1.00 66.31 238 SER A C 1
ATOM 1892 O O . SER A 1 238 ? -9.818 2.055 45.875 1.00 66.31 238 SER A O 1
ATOM 1894 N N . ARG A 1 239 ? -10.676 1.476 47.875 1.00 71.50 239 ARG A N 1
ATOM 1895 C CA . ARG A 1 239 ? -11.893 0.792 47.403 1.00 71.50 239 ARG A CA 1
ATOM 1896 C C . ARG A 1 239 ? -12.787 1.619 46.468 1.00 71.50 239 ARG A C 1
ATOM 1898 O O . ARG A 1 239 ? -13.647 1.056 45.799 1.00 71.50 239 ARG A O 1
ATOM 1905 N N . PHE A 1 240 ? -12.632 2.944 46.453 1.00 75.94 240 PHE A N 1
ATOM 1906 C CA . PHE A 1 240 ? -13.397 3.845 45.594 1.00 75.94 240 PHE A CA 1
ATOM 1907 C C . PHE A 1 240 ? -12.674 4.205 44.292 1.00 75.94 240 PHE A C 1
ATOM 1909 O O . PHE A 1 240 ? -13.334 4.671 43.368 1.00 75.94 240 PHE A O 1
ATOM 1916 N N . VAL A 1 241 ? -11.356 3.985 44.185 1.00 76.06 241 VAL A N 1
ATOM 1917 C CA . VAL A 1 241 ? -10.518 4.572 43.121 1.00 76.06 241 VAL A CA 1
ATOM 1918 C C . VAL A 1 241 ? -11.035 4.241 41.720 1.00 76.06 241 VAL A C 1
ATOM 1920 O O . VAL A 1 241 ? -11.303 5.158 40.950 1.00 76.06 241 VAL A O 1
ATOM 1923 N N . ALA A 1 242 ? -11.281 2.964 41.411 1.00 71.44 242 ALA A N 1
ATOM 1924 C CA . ALA A 1 242 ? -11.799 2.556 40.101 1.00 71.44 242 ALA A CA 1
ATOM 1925 C C . ALA A 1 242 ? -13.184 3.160 39.781 1.00 71.44 242 ALA A C 1
ATOM 1927 O O . ALA A 1 242 ? -13.424 3.602 38.657 1.00 71.44 242 ALA A O 1
ATOM 1928 N N . ARG A 1 243 ? -14.084 3.234 40.776 1.00 76.81 243 ARG A N 1
ATOM 1929 C CA . ARG A 1 243 ? -15.430 3.819 40.615 1.00 76.81 243 ARG A CA 1
ATOM 1930 C C . ARG A 1 243 ? -15.373 5.328 40.386 1.00 76.81 243 ARG A C 1
ATOM 1932 O O . ARG A 1 243 ? -16.125 5.834 39.563 1.00 76.81 243 ARG A O 1
ATOM 1939 N N . VAL A 1 244 ? -14.470 6.035 41.069 1.00 79.56 244 VAL A N 1
ATOM 1940 C CA . VAL A 1 244 ? -14.279 7.479 40.877 1.00 79.56 244 VAL A CA 1
ATOM 1941 C C . VAL A 1 244 ? -13.632 7.778 39.527 1.00 79.56 244 VAL A C 1
ATOM 1943 O O . VAL A 1 244 ? -14.131 8.644 38.818 1.00 79.56 244 VAL A O 1
ATOM 1946 N N . LEU A 1 245 ? -12.600 7.031 39.121 1.00 78.25 245 LEU A N 1
ATOM 1947 C CA . LEU A 1 245 ? -11.984 7.177 37.795 1.00 78.25 245 LEU A CA 1
ATOM 1948 C C . LEU A 1 245 ? -12.997 6.946 36.664 1.00 78.25 245 LEU A C 1
ATOM 1950 O O . LEU A 1 245 ? -13.078 7.752 35.742 1.00 78.25 245 LEU A O 1
ATOM 1954 N N . SER A 1 246 ? -13.834 5.911 36.776 1.00 74.56 246 SER A N 1
ATOM 1955 C CA . SER A 1 246 ? -14.881 5.632 35.781 1.00 74.56 246 SER A CA 1
ATOM 1956 C C . SER A 1 246 ? -16.002 6.692 35.794 1.00 74.56 246 SER A C 1
ATOM 1958 O O . SER A 1 246 ? -16.539 7.037 34.746 1.00 74.56 246 SER A O 1
ATOM 1960 N N . GLY A 1 247 ? -16.346 7.259 36.959 1.00 77.44 247 GLY A N 1
ATOM 1961 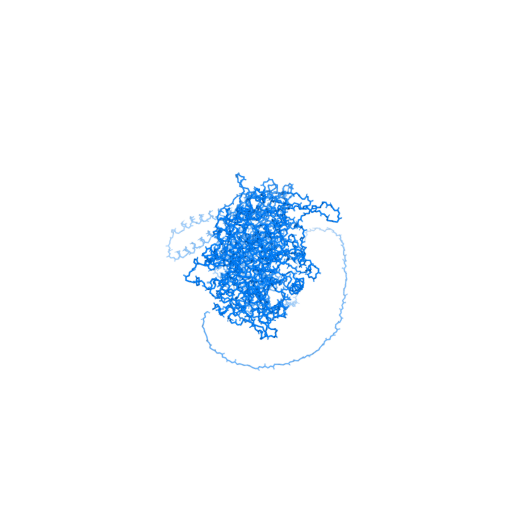C CA . GLY A 1 247 ? -17.304 8.372 37.058 1.00 77.44 247 GLY A CA 1
ATOM 1962 C C . GLY A 1 247 ? -16.768 9.688 36.472 1.00 77.44 247 GLY A C 1
ATOM 1963 O O . GLY A 1 247 ? -17.501 10.424 35.814 1.00 77.44 247 GLY A O 1
ATOM 1964 N N . LEU A 1 248 ? -15.469 9.960 36.638 1.00 79.94 248 LEU A N 1
ATOM 1965 C CA . LEU A 1 248 ? -14.779 11.081 35.990 1.00 79.94 248 LEU A CA 1
ATOM 1966 C C . LEU A 1 248 ? -14.706 10.891 34.466 1.00 79.94 248 LEU A C 1
ATOM 1968 O O . LEU A 1 248 ? -14.973 11.834 33.724 1.00 79.94 248 LEU A O 1
ATOM 1972 N N . GLN A 1 249 ? -14.427 9.669 34.002 1.00 76.25 249 GLN A N 1
ATOM 1973 C CA . GLN A 1 249 ? -14.489 9.284 32.589 1.00 76.25 249 GLN A CA 1
ATOM 1974 C C . GLN A 1 249 ? -15.889 9.529 32.000 1.00 76.25 249 GLN A C 1
ATOM 1976 O O . GLN A 1 249 ? -15.994 10.127 30.934 1.00 76.25 249 GLN A O 1
ATOM 1981 N N . MET A 1 250 ? -16.964 9.168 32.715 1.00 79.56 250 MET A N 1
ATOM 1982 C CA . MET A 1 250 ? -18.347 9.436 32.289 1.00 79.56 250 MET A CA 1
ATOM 1983 C C . MET A 1 250 ? -18.634 10.940 32.119 1.00 79.56 250 MET A C 1
ATOM 1985 O O . MET A 1 250 ? -19.231 11.335 31.121 1.00 79.56 250 MET A O 1
ATOM 1989 N N . ILE A 1 251 ? -18.176 11.791 33.049 1.00 79.50 251 ILE A N 1
ATOM 1990 C CA . ILE A 1 251 ? -18.293 13.258 32.920 1.00 79.50 251 ILE A CA 1
ATOM 1991 C C . ILE A 1 251 ? -17.543 13.761 31.680 1.00 79.50 251 ILE A C 1
ATOM 1993 O O . ILE A 1 251 ? -18.066 14.582 30.927 1.00 79.50 251 ILE A O 1
ATOM 1997 N N . GLN A 1 252 ? -16.323 13.272 31.451 1.00 73.75 252 GLN A N 1
ATOM 1998 C CA . GLN A 1 252 ? -15.517 13.676 30.299 1.00 73.75 252 GLN A CA 1
ATOM 1999 C C . GLN A 1 252 ? -16.120 13.192 28.972 1.00 73.75 252 GLN A C 1
ATOM 2001 O O . GLN A 1 252 ? -16.050 13.922 27.988 1.00 73.75 252 GLN A O 1
ATOM 2006 N N . GLU A 1 253 ? -16.753 12.015 28.937 1.00 71.75 253 GLU A N 1
ATOM 2007 C CA . GLU A 1 253 ? -17.477 11.492 27.770 1.00 71.75 253 GLU A CA 1
ATOM 2008 C C . GLU A 1 253 ? -18.678 12.388 27.411 1.00 71.75 253 GLU A C 1
ATOM 2010 O O . GLU A 1 253 ? -18.776 12.857 26.275 1.00 71.75 253 GLU A O 1
ATOM 2015 N N . GLU A 1 254 ? -19.535 12.714 28.389 1.00 72.00 254 GLU A N 1
ATOM 2016 C CA . GLU A 1 254 ? -20.696 13.601 28.192 1.00 72.00 254 GLU A CA 1
ATOM 2017 C C . GLU A 1 254 ? -20.270 15.019 27.765 1.00 72.00 254 GLU A C 1
ATOM 2019 O O . GLU A 1 254 ? -20.888 15.622 26.886 1.00 72.00 254 GLU A O 1
ATOM 2024 N N . GLN A 1 255 ? -19.163 15.537 28.308 1.00 67.56 255 GLN A N 1
ATOM 2025 C CA . GLN A 1 255 ? -18.590 16.814 27.873 1.00 67.56 255 GLN A CA 1
ATOM 2026 C C . GLN A 1 255 ? -18.014 16.741 26.448 1.00 67.56 255 GLN A C 1
ATOM 2028 O O . GLN A 1 255 ? -18.294 17.622 25.637 1.00 67.56 255 GLN A O 1
ATOM 2033 N N . LYS A 1 256 ? -17.253 15.695 26.101 1.00 62.78 256 LYS A N 1
ATOM 2034 C CA . LYS A 1 256 ? -16.650 15.504 24.765 1.00 62.78 256 LYS A CA 1
ATOM 2035 C C . LYS A 1 256 ? -17.719 15.436 23.667 1.00 62.78 256 LYS A C 1
ATOM 2037 O O . LYS A 1 256 ? -17.546 16.054 22.617 1.00 62.78 256 LYS A O 1
ATOM 2042 N N . PHE A 1 257 ? -18.844 14.777 23.946 1.00 55.78 257 PHE A N 1
ATOM 2043 C CA . PHE A 1 257 ? -20.006 14.704 23.055 1.00 55.78 257 PHE A CA 1
ATOM 2044 C C . PHE A 1 257 ? -20.630 16.086 22.776 1.00 55.78 257 PHE A C 1
ATOM 2046 O O . PHE A 1 257 ? -20.830 16.454 21.617 1.00 55.78 257 PHE A O 1
ATOM 2053 N N . LEU A 1 258 ? -20.849 16.899 23.819 1.00 50.31 258 LEU A N 1
ATOM 2054 C CA . LEU A 1 258 ? -21.394 18.261 23.687 1.00 50.31 258 LEU A CA 1
ATOM 2055 C C . LEU A 1 258 ? -20.505 19.188 22.838 1.00 50.31 258 LEU A C 1
ATOM 2057 O O . LEU A 1 258 ? -21.019 20.045 22.121 1.00 50.31 258 LEU A O 1
ATOM 2061 N N . TRP A 1 259 ? -19.180 19.008 22.869 1.00 40.25 259 TRP A N 1
ATOM 2062 C CA . TRP A 1 259 ? -18.272 19.732 21.968 1.00 40.25 259 TRP A CA 1
ATOM 2063 C C . TRP A 1 259 ? -18.351 19.221 20.519 1.00 40.25 259 TRP A C 1
ATOM 2065 O O . TRP A 1 259 ? -18.297 20.026 19.587 1.00 40.25 259 TRP A O 1
ATOM 2075 N N . GLN A 1 260 ? -18.506 17.910 20.303 1.00 43.28 260 GLN A N 1
ATOM 2076 C CA . GLN A 1 260 ? -18.542 17.310 18.961 1.00 43.28 260 GLN A CA 1
ATOM 2077 C C . GLN A 1 260 ? -19.777 17.710 18.138 1.00 43.28 260 GLN A C 1
ATOM 2079 O O . GLN A 1 260 ? -19.643 17.899 16.929 1.00 43.28 260 GLN A O 1
ATOM 2084 N N . GLN A 1 261 ? -20.934 17.955 18.767 1.00 40.81 261 GLN A N 1
ATOM 2085 C CA . GLN A 1 261 ? -22.139 18.455 18.078 1.00 40.81 261 GLN A CA 1
ATOM 2086 C C . GLN A 1 261 ? -21.964 19.836 17.402 1.00 40.81 261 GLN A C 1
ATOM 2088 O O . GLN A 1 261 ? -22.824 20.256 16.630 1.00 40.81 261 GLN A O 1
ATOM 2093 N N . THR A 1 262 ? -20.857 20.551 17.647 1.00 33.31 262 THR A N 1
ATOM 2094 C CA . THR A 1 262 ? -20.580 21.865 17.032 1.00 33.31 262 THR A CA 1
ATOM 2095 C C . THR A 1 262 ? -19.882 21.804 15.664 1.00 33.31 262 THR A C 1
ATOM 2097 O O . THR A 1 262 ? -19.657 22.853 15.058 1.00 33.31 262 THR A O 1
ATOM 2100 N N . GLN A 1 263 ? -19.537 20.613 15.156 1.00 32.31 263 GLN A N 1
ATOM 2101 C CA . GLN A 1 263 ? -18.864 20.433 13.861 1.00 32.31 263 GLN A CA 1
ATOM 2102 C C . GLN A 1 263 ? -19.793 19.808 12.800 1.00 32.31 263 GLN A C 1
ATOM 2104 O O . GLN A 1 263 ? -20.549 18.889 13.113 1.00 32.31 263 GLN A O 1
ATOM 2109 N N . PRO A 1 264 ? -19.757 20.271 11.534 1.00 27.77 264 PRO A N 1
ATOM 2110 C CA . PRO A 1 264 ? -20.658 19.781 10.494 1.00 27.77 264 PRO A CA 1
ATOM 2111 C C . PRO A 1 264 ? -20.302 18.364 10.016 1.00 27.77 264 PRO A C 1
ATOM 2113 O O . PRO A 1 264 ? -19.142 18.040 9.761 1.00 27.77 264 PRO A O 1
ATOM 2116 N N . PHE A 1 265 ? -21.326 17.533 9.808 1.00 32.03 265 PHE A N 1
ATOM 2117 C CA . PHE A 1 265 ? -21.183 16.197 9.224 1.00 32.03 265 PHE A CA 1
ATOM 2118 C C . PHE A 1 265 ? -20.657 16.234 7.783 1.00 32.03 265 PHE A C 1
ATOM 2120 O O . PHE A 1 265 ? -21.234 16.907 6.930 1.00 32.03 265 PHE A O 1
ATOM 2127 N N . GLY A 1 266 ? -19.656 15.399 7.483 1.00 27.80 266 GLY A N 1
ATOM 2128 C CA . GLY A 1 266 ? -19.218 15.145 6.102 1.00 27.80 266 GLY A CA 1
ATOM 2129 C C . GLY A 1 266 ? -17.708 15.017 5.896 1.00 27.80 266 GLY A C 1
ATOM 2130 O O . GLY A 1 266 ? -17.184 15.604 4.957 1.00 27.80 266 GLY A O 1
ATOM 2131 N N . GLY A 1 267 ? -17.005 14.265 6.750 1.00 24.88 267 GLY A N 1
ATOM 2132 C CA . GLY A 1 267 ? -15.541 14.116 6.677 1.00 24.88 267 GLY A CA 1
ATOM 2133 C C . GLY A 1 267 ? -15.002 12.803 7.255 1.00 24.88 267 GLY A C 1
ATOM 2134 O O . GLY A 1 267 ? -13.891 12.777 7.759 1.00 24.88 267 GLY A O 1
ATOM 2135 N N . GLY A 1 268 ? -15.797 11.726 7.229 1.00 24.42 268 GLY A N 1
ATOM 2136 C CA . GLY A 1 268 ? -15.495 10.436 7.878 1.00 24.42 268 GLY A CA 1
ATOM 2137 C C . GLY A 1 268 ? -14.535 9.501 7.127 1.00 24.42 268 GLY A C 1
ATOM 2138 O O . GLY A 1 268 ? -14.534 8.306 7.387 1.00 24.42 268 GLY A O 1
ATOM 2139 N N . GLY A 1 269 ? -13.753 10.017 6.179 1.00 27.66 269 GLY A N 1
ATOM 2140 C CA . GLY A 1 269 ? -12.540 9.354 5.695 1.00 27.66 269 GLY A CA 1
ATOM 2141 C C . GLY A 1 269 ? -11.345 10.185 6.146 1.00 27.66 269 GLY A C 1
ATOM 2142 O O . GLY A 1 269 ? -11.467 11.409 6.175 1.00 27.66 269 GLY A O 1
ATOM 2143 N N . PHE A 1 270 ? -10.217 9.553 6.494 1.00 31.05 270 PHE A N 1
ATOM 2144 C CA . PHE A 1 270 ? -8.996 10.240 6.948 1.00 31.05 270 PHE A CA 1
ATOM 2145 C C . PHE A 1 270 ? -8.708 11.471 6.073 1.00 31.05 270 PHE A C 1
ATOM 2147 O O . PHE A 1 270 ? -8.400 11.339 4.888 1.00 31.05 270 PHE A O 1
ATOM 2154 N N . THR A 1 271 ? -8.842 12.680 6.631 1.00 29.56 271 THR A N 1
ATOM 2155 C CA . THR A 1 271 ? -8.870 13.925 5.845 1.00 29.56 271 THR A CA 1
ATOM 2156 C C . THR A 1 271 ? -7.470 14.388 5.444 1.00 29.56 271 THR A C 1
ATOM 2158 O O . THR A 1 271 ? -7.000 15.443 5.865 1.00 29.56 271 THR A O 1
ATOM 2161 N N . ALA A 1 272 ? -6.807 13.579 4.615 1.00 36.38 272 ALA A N 1
ATOM 2162 C CA . ALA A 1 272 ? -5.576 13.852 3.876 1.00 36.38 272 ALA A CA 1
ATOM 2163 C C . ALA A 1 272 ? -4.342 14.308 4.684 1.00 36.38 272 ALA A C 1
ATOM 2165 O O . ALA A 1 272 ? -3.333 14.648 4.064 1.00 36.38 272 ALA A O 1
ATOM 2166 N N . THR A 1 273 ? -4.382 14.281 6.020 1.00 47.56 273 THR A N 1
ATOM 2167 C CA . THR A 1 273 ? -3.248 14.605 6.893 1.00 47.56 273 THR A CA 1
ATOM 2168 C C . THR A 1 273 ? -2.108 13.620 6.675 1.00 47.56 273 THR A C 1
ATOM 2170 O O . THR A 1 273 ? -2.256 12.432 6.961 1.00 47.56 273 THR A O 1
ATOM 2173 N N . THR A 1 274 ? -0.962 14.114 6.207 1.00 55.34 274 THR A N 1
ATOM 2174 C CA . THR A 1 274 ? 0.266 13.323 6.105 1.00 55.34 274 THR A CA 1
ATOM 2175 C C . THR A 1 274 ? 0.590 12.700 7.475 1.00 55.34 274 THR A C 1
ATOM 2177 O O . THR A 1 274 ? 0.620 13.445 8.461 1.00 55.34 274 THR A O 1
ATOM 2180 N N . PRO A 1 275 ? 0.819 11.377 7.582 1.00 63.81 275 PRO A N 1
ATOM 2181 C CA . PRO A 1 275 ? 1.189 10.760 8.851 1.00 63.81 275 PRO A CA 1
ATOM 2182 C C . PRO A 1 275 ? 2.538 11.317 9.340 1.00 63.81 275 PRO A C 1
ATOM 2184 O O . PRO A 1 275 ? 3.377 11.681 8.512 1.00 63.81 275 PRO A O 1
ATOM 2187 N N . PRO A 1 276 ? 2.775 11.395 10.661 1.00 70.44 276 PRO A N 1
ATOM 2188 C CA . PRO A 1 276 ? 4.071 11.800 11.189 1.00 70.44 276 PRO A CA 1
ATOM 2189 C C . PRO A 1 276 ? 5.150 10.753 10.871 1.00 70.44 276 PRO A C 1
ATOM 2191 O O . PRO A 1 276 ? 4.857 9.577 10.659 1.00 70.44 276 PRO A O 1
ATOM 2194 N N . VAL A 1 277 ? 6.414 11.179 10.872 1.00 71.25 277 VAL A N 1
ATOM 2195 C CA . VAL A 1 277 ? 7.567 10.275 10.733 1.00 71.25 277 VAL A CA 1
ATOM 2196 C C . VAL A 1 277 ? 7.583 9.284 11.912 1.00 71.25 277 VAL A C 1
ATOM 2198 O O . VAL A 1 277 ? 7.544 9.736 13.060 1.00 71.25 277 VAL A O 1
ATOM 2201 N N . PRO A 1 278 ? 7.656 7.958 11.678 1.00 73.06 278 PRO A N 1
ATOM 2202 C CA . PRO A 1 278 ? 7.721 6.980 12.753 1.00 73.06 278 PRO A CA 1
ATOM 2203 C C . PRO A 1 278 ? 9.067 7.072 13.472 1.00 73.06 278 PRO A C 1
ATOM 2205 O O . PRO A 1 278 ? 10.125 7.196 12.848 1.00 73.06 278 PRO A O 1
ATOM 2208 N N . VAL A 1 279 ? 9.022 6.971 14.796 1.00 68.06 279 VAL A N 1
ATOM 2209 C CA . VAL A 1 279 ? 10.203 6.895 15.655 1.00 68.06 279 VAL A CA 1
ATOM 2210 C C . VAL A 1 279 ? 10.197 5.518 16.305 1.00 68.06 279 VAL A C 1
ATOM 2212 O O . VAL A 1 279 ? 9.262 5.180 17.025 1.00 68.06 279 VAL A O 1
ATOM 2215 N N . PHE A 1 280 ? 11.220 4.713 16.023 1.00 71.19 280 PHE A N 1
ATOM 2216 C CA . PHE A 1 280 ? 11.322 3.349 16.535 1.00 71.19 280 PHE A CA 1
ATOM 2217 C C . PHE A 1 280 ? 12.275 3.285 17.733 1.00 71.19 280 PHE A C 1
ATOM 2219 O O . PHE A 1 280 ? 13.375 3.844 17.703 1.00 71.19 280 PHE A O 1
ATOM 2226 N N . HIS A 1 281 ? 11.873 2.569 18.781 1.00 64.94 281 HIS A N 1
ATOM 2227 C CA . HIS A 1 281 ? 12.655 2.366 19.999 1.00 64.94 281 HIS A CA 1
ATOM 2228 C C . HIS A 1 281 ? 12.624 0.882 20.387 1.00 64.94 281 HIS A C 1
ATOM 2230 O O . HIS A 1 281 ? 11.573 0.249 20.324 1.00 64.94 281 HIS A O 1
ATOM 2236 N N . ARG A 1 282 ? 13.771 0.321 20.793 1.00 65.94 282 ARG A N 1
ATOM 2237 C CA . ARG A 1 282 ? 13.842 -1.015 21.409 1.00 65.94 282 ARG A CA 1
ATOM 2238 C C . ARG A 1 282 ? 13.853 -0.843 22.922 1.00 65.94 282 ARG A C 1
ATOM 2240 O O . ARG A 1 282 ? 14.902 -0.589 23.511 1.00 65.94 282 ARG A O 1
ATOM 2247 N N . GLU A 1 283 ? 12.681 -0.929 23.538 1.00 65.19 283 GLU A N 1
ATOM 2248 C CA . GLU A 1 283 ? 12.557 -0.891 24.994 1.00 65.19 283 GLU A CA 1
ATOM 2249 C C . GLU A 1 283 ? 12.803 -2.281 25.588 1.00 65.19 283 GLU A C 1
ATOM 2251 O O . GLU A 1 283 ? 12.244 -3.273 25.125 1.00 65.19 283 GLU A O 1
ATOM 2256 N N . PHE A 1 284 ? 13.626 -2.353 26.635 1.00 70.00 284 PHE A N 1
ATOM 2257 C CA . PHE A 1 284 ? 13.842 -3.574 27.409 1.00 70.00 284 PHE A CA 1
ATOM 2258 C C . PHE A 1 284 ? 13.191 -3.415 28.779 1.00 70.00 284 PHE A C 1
ATOM 2260 O O . PHE A 1 284 ? 13.642 -2.620 29.605 1.00 70.00 284 PHE A O 1
ATOM 2267 N N . VAL A 1 285 ? 12.135 -4.184 29.027 1.00 70.62 285 VAL A N 1
ATOM 2268 C CA . VAL A 1 285 ? 11.410 -4.173 30.297 1.00 70.62 285 VAL A CA 1
ATOM 2269 C C . VAL A 1 285 ? 11.996 -5.227 31.229 1.00 70.62 285 VAL A C 1
ATOM 2271 O O . VAL A 1 285 ? 12.286 -6.360 30.841 1.00 70.62 285 VAL A O 1
ATOM 2274 N N . LYS A 1 286 ? 12.166 -4.835 32.491 1.00 73.62 286 LYS A N 1
ATOM 2275 C CA . LYS A 1 286 ? 12.567 -5.718 33.582 1.00 73.62 286 LYS A CA 1
ATOM 2276 C C . LYS A 1 286 ? 11.349 -6.455 34.128 1.00 73.62 286 LYS A C 1
ATOM 2278 O O . LYS A 1 286 ? 10.463 -5.842 34.719 1.00 73.62 286 LYS A O 1
ATOM 2283 N N . HIS A 1 287 ? 11.359 -7.773 34.007 1.00 71.19 287 HIS A N 1
ATOM 2284 C CA . HIS A 1 287 ? 10.433 -8.671 34.681 1.00 71.19 287 HIS A CA 1
ATOM 2285 C C . HIS A 1 287 ? 11.152 -9.416 35.812 1.00 71.19 287 HIS A C 1
ATOM 2287 O O . HIS A 1 287 ? 12.368 -9.621 35.772 1.00 71.19 287 HIS A O 1
ATOM 2293 N N . VAL A 1 288 ? 10.403 -9.820 36.837 1.00 71.81 288 VAL A N 1
ATOM 2294 C CA . VAL A 1 288 ? 10.902 -10.684 37.910 1.00 71.81 288 VAL A CA 1
ATOM 2295 C C . VAL A 1 288 ? 10.081 -11.960 37.877 1.00 71.81 288 VAL A C 1
ATOM 2297 O O . VAL A 1 288 ? 8.883 -11.924 38.141 1.00 71.81 288 VAL A O 1
ATOM 2300 N N . ASP A 1 289 ? 10.736 -13.070 37.540 1.00 63.47 289 ASP A N 1
ATOM 2301 C CA . ASP A 1 289 ? 10.136 -14.403 37.532 1.00 63.47 289 ASP A CA 1
ATOM 2302 C C . ASP A 1 289 ? 9.527 -14.696 38.914 1.00 63.47 289 ASP A C 1
ATOM 2304 O O . ASP A 1 289 ? 10.242 -14.763 39.917 1.00 63.47 289 ASP A O 1
ATOM 2308 N N . ALA A 1 290 ? 8.203 -14.854 38.976 1.00 60.09 290 ALA A N 1
ATOM 2309 C CA . ALA A 1 290 ? 7.474 -15.046 40.229 1.00 60.09 290 ALA A CA 1
ATOM 2310 C C . ALA A 1 290 ? 7.747 -16.405 40.909 1.00 60.09 290 ALA A C 1
ATOM 2312 O O . ALA A 1 290 ? 7.467 -16.555 42.098 1.00 60.09 290 ALA A O 1
ATOM 2313 N N . ALA A 1 291 ? 8.295 -17.387 40.184 1.00 65.06 291 ALA A N 1
ATOM 2314 C CA . ALA A 1 291 ? 8.642 -18.708 40.701 1.00 65.06 291 ALA A CA 1
ATOM 2315 C C . ALA A 1 291 ? 10.116 -18.810 41.131 1.00 65.06 291 ALA A C 1
ATOM 2317 O O . ALA A 1 291 ? 10.416 -19.527 42.087 1.00 65.06 291 ALA A O 1
ATOM 2318 N N . THR A 1 292 ? 11.040 -18.099 40.469 1.00 75.25 292 THR A N 1
ATOM 2319 C CA . THR A 1 292 ? 12.480 -18.147 40.805 1.00 75.25 292 THR A CA 1
ATOM 2320 C C . THR A 1 292 ? 13.037 -16.869 41.439 1.00 75.25 292 THR A C 1
ATOM 2322 O O . THR A 1 292 ? 14.211 -16.846 41.808 1.00 75.25 292 THR A O 1
ATOM 2325 N N . GLY A 1 293 ? 12.257 -15.788 41.516 1.00 69.00 293 GLY A N 1
ATOM 2326 C CA . GLY A 1 293 ? 12.691 -14.469 41.997 1.00 69.00 293 GLY A CA 1
ATOM 2327 C C . GLY A 1 293 ? 13.771 -13.804 41.134 1.00 69.00 293 GLY A C 1
ATOM 2328 O O . GLY A 1 293 ? 14.450 -12.889 41.598 1.00 69.00 293 GLY A O 1
ATOM 2329 N N . LYS A 1 294 ? 13.990 -14.288 39.904 1.00 69.69 294 LYS A N 1
ATOM 2330 C CA . LYS A 1 294 ? 15.114 -13.872 39.058 1.00 69.69 294 LYS A CA 1
ATOM 2331 C C . LYS A 1 294 ? 14.710 -12.711 38.159 1.00 69.69 294 LYS A C 1
ATOM 2333 O O . LYS A 1 294 ? 13.671 -12.753 37.508 1.00 69.69 294 LYS A O 1
ATOM 2338 N N . GLU A 1 295 ? 15.575 -11.706 38.078 1.00 75.62 295 GLU A N 1
ATOM 2339 C CA . GLU A 1 295 ? 15.413 -10.605 37.132 1.00 75.62 295 GLU A CA 1
ATOM 2340 C C . GLU A 1 295 ? 15.716 -11.083 35.704 1.00 75.62 295 GLU A C 1
ATOM 2342 O O . GLU A 1 295 ? 16.795 -11.618 35.429 1.00 75.62 295 GLU A O 1
ATOM 2347 N N . ILE A 1 296 ? 14.757 -10.889 34.802 1.00 74.25 296 ILE A N 1
ATOM 2348 C CA . ILE A 1 296 ? 14.858 -11.189 33.374 1.00 74.25 296 ILE A CA 1
ATOM 2349 C C . ILE A 1 296 ? 14.493 -9.909 32.625 1.00 74.25 296 ILE A C 1
ATOM 2351 O O . ILE A 1 296 ? 13.412 -9.357 32.814 1.00 74.25 296 ILE A O 1
ATOM 2355 N N . TRP A 1 297 ? 15.401 -9.434 31.779 1.00 69.50 297 TRP A N 1
ATOM 2356 C CA . TRP A 1 297 ? 15.142 -8.318 30.873 1.00 69.50 297 TRP A CA 1
ATOM 2357 C C . TRP A 1 297 ? 14.700 -8.879 29.524 1.00 69.50 297 TRP A C 1
ATOM 2359 O O . TRP A 1 297 ? 15.383 -9.749 28.980 1.00 69.50 297 TRP A O 1
ATOM 2369 N N . PHE A 1 298 ? 13.579 -8.397 28.991 1.00 66.00 298 PHE A N 1
ATOM 2370 C CA . PHE A 1 298 ? 13.095 -8.779 27.665 1.00 66.00 298 PHE A CA 1
ATOM 2371 C C . PHE A 1 298 ? 12.559 -7.574 26.886 1.00 66.00 298 PHE A C 1
ATOM 2373 O O . PHE A 1 298 ? 12.166 -6.564 27.465 1.00 66.00 298 PHE A O 1
ATOM 2380 N N . GLU A 1 299 ? 12.562 -7.688 25.562 1.00 73.75 299 GLU A N 1
ATOM 2381 C CA . GLU A 1 299 ? 11.942 -6.731 24.641 1.00 73.75 299 GLU A CA 1
ATOM 2382 C C . GLU A 1 299 ? 10.439 -7.069 24.537 1.00 73.75 299 GLU A C 1
ATOM 2384 O O . GLU A 1 299 ? 10.127 -8.176 24.092 1.00 73.75 299 GLU A O 1
ATOM 2389 N N . PRO A 1 300 ? 9.496 -6.205 24.975 1.00 65.56 300 PRO A N 1
ATOM 2390 C CA . PRO A 1 300 ? 8.062 -6.535 24.991 1.00 65.56 300 PRO A CA 1
ATOM 2391 C C . PRO A 1 300 ? 7.451 -6.733 23.605 1.00 65.56 300 PRO A C 1
ATOM 2393 O O . PRO A 1 300 ? 6.435 -7.409 23.466 1.00 65.56 300 PRO A O 1
ATOM 2396 N N . GLU A 1 301 ? 8.074 -6.145 22.585 1.00 78.88 301 GLU A N 1
ATOM 2397 C CA . GLU A 1 301 ? 7.709 -6.298 21.181 1.00 78.88 301 GLU A CA 1
ATOM 2398 C C . GLU A 1 301 ? 8.869 -7.025 20.450 1.00 78.88 301 GLU A C 1
ATOM 2400 O O . GLU A 1 301 ? 9.689 -6.376 19.794 1.00 78.88 301 GLU A O 1
ATOM 2405 N N . PRO A 1 302 ? 9.023 -8.358 20.628 1.00 82.44 302 PRO A N 1
ATOM 2406 C CA . PRO A 1 302 ? 10.161 -9.123 20.111 1.00 82.44 302 PRO A CA 1
ATOM 2407 C C . PRO A 1 302 ? 10.123 -9.310 18.587 1.00 82.44 302 PRO A C 1
ATOM 2409 O O . PRO A 1 302 ? 9.077 -9.224 17.950 1.00 82.44 302 PRO A O 1
ATOM 2412 N N . GLU A 1 303 ? 11.274 -9.636 17.997 1.00 87.81 303 GLU A N 1
ATOM 2413 C CA . GLU A 1 303 ? 11.379 -9.970 16.572 1.00 87.81 303 GLU A CA 1
ATOM 2414 C C . GLU A 1 303 ? 10.856 -11.387 16.266 1.00 87.81 303 GLU A C 1
ATOM 2416 O O . GLU A 1 303 ? 11.413 -12.381 16.730 1.00 87.81 303 GLU A O 1
ATOM 2421 N N . GLN A 1 304 ? 9.783 -11.471 15.474 1.00 90.38 304 GLN A N 1
ATOM 2422 C CA . GLN A 1 304 ? 9.050 -12.690 15.110 1.00 90.38 304 GLN A CA 1
ATOM 2423 C C . GLN A 1 304 ? 8.439 -12.604 13.688 1.00 90.38 304 GLN A C 1
ATOM 2425 O O . GLN A 1 304 ? 7.261 -12.919 13.471 1.00 90.38 304 GLN A O 1
ATOM 2430 N N . PHE A 1 305 ? 9.232 -12.157 12.706 1.00 91.88 305 PHE A N 1
ATOM 2431 C CA . PHE A 1 305 ? 8.827 -12.109 11.295 1.00 91.88 305 PHE A CA 1
ATOM 2432 C C . PHE A 1 305 ? 8.406 -13.483 10.755 1.00 91.88 305 PHE A C 1
ATOM 2434 O O . PHE A 1 305 ? 9.104 -14.477 10.962 1.00 91.88 305 PHE A O 1
ATOM 2441 N N . SER A 1 306 ? 7.345 -13.523 9.943 1.00 91.94 306 SER A N 1
ATOM 2442 C CA . SER A 1 306 ? 7.066 -14.698 9.106 1.00 91.94 306 SER A CA 1
ATOM 2443 C C . SER A 1 306 ? 8.086 -14.856 7.979 1.00 91.94 306 SER A C 1
ATOM 2445 O O . SER A 1 306 ? 8.624 -13.875 7.443 1.00 91.94 306 SER A O 1
ATOM 2447 N N . MET A 1 307 ? 8.314 -16.115 7.602 1.00 90.12 307 MET A N 1
ATOM 2448 C CA . MET A 1 307 ? 9.128 -16.496 6.452 1.00 90.12 307 MET A CA 1
ATOM 2449 C C . MET A 1 307 ? 8.359 -16.261 5.149 1.00 90.12 307 MET A C 1
ATOM 2451 O O . MET A 1 307 ? 7.343 -16.901 4.895 1.00 90.12 307 MET A O 1
ATOM 2455 N N . ASP A 1 308 ? 8.884 -15.387 4.297 1.00 91.88 308 ASP A N 1
ATOM 2456 C CA . ASP A 1 308 ? 8.406 -15.224 2.925 1.00 91.88 308 ASP A CA 1
ATOM 2457 C C . ASP A 1 308 ? 8.748 -16.468 2.078 1.00 91.88 308 ASP A C 1
ATOM 2459 O O . ASP A 1 308 ? 9.893 -16.924 2.072 1.00 91.88 308 ASP A O 1
ATOM 2463 N N . LEU A 1 309 ? 7.788 -16.969 1.293 1.00 92.69 309 LEU A N 1
ATOM 2464 C CA . LEU A 1 309 ? 8.063 -17.906 0.192 1.00 92.69 309 LEU A CA 1
ATOM 2465 C C . LEU A 1 309 ? 8.594 -17.154 -1.042 1.00 92.69 309 LEU A C 1
ATOM 2467 O O . LEU A 1 309 ? 8.242 -15.995 -1.243 1.00 92.69 309 LEU A O 1
ATOM 2471 N N . ASP A 1 310 ? 9.342 -17.821 -1.932 1.00 89.06 310 ASP A N 1
ATOM 2472 C CA . ASP A 1 310 ? 9.992 -17.242 -3.132 1.00 89.06 310 ASP A CA 1
ATOM 2473 C C . ASP A 1 310 ? 9.118 -16.282 -3.972 1.00 89.06 310 ASP A C 1
ATOM 2475 O O . ASP A 1 310 ? 9.612 -15.338 -4.598 1.00 89.06 310 ASP A O 1
ATOM 2479 N N . TRP A 1 311 ? 7.805 -16.518 -4.020 1.00 93.38 311 TRP A N 1
ATOM 2480 C CA . TRP A 1 311 ? 6.862 -15.697 -4.780 1.00 93.38 311 TRP A CA 1
ATOM 2481 C C . TRP A 1 311 ? 6.389 -14.437 -4.036 1.00 93.38 311 TRP A C 1
ATOM 2483 O O . TRP A 1 311 ? 5.963 -13.486 -4.689 1.00 93.38 311 TRP A O 1
ATOM 2493 N N . MET A 1 312 ? 6.466 -14.399 -2.703 1.00 95.50 312 MET A N 1
ATOM 2494 C CA . MET A 1 312 ? 5.916 -13.330 -1.859 1.00 95.50 312 MET A CA 1
ATOM 2495 C C . MET A 1 312 ? 6.637 -11.976 -2.025 1.00 95.50 312 MET A C 1
ATOM 2497 O O . MET A 1 312 ? 5.945 -10.961 -2.159 1.00 95.50 312 MET A O 1
ATOM 2501 N N . PRO A 1 313 ? 7.985 -11.890 -2.110 1.00 92.19 313 PRO A N 1
ATOM 2502 C CA . PRO A 1 313 ? 8.675 -10.645 -2.483 1.00 92.19 313 PRO A CA 1
ATOM 2503 C C . PRO A 1 313 ? 8.343 -10.194 -3.918 1.00 92.19 313 PRO A C 1
ATOM 2505 O O . PRO A 1 313 ? 8.385 -9.011 -4.252 1.00 92.19 313 PRO A O 1
ATOM 2508 N N . ASN A 1 314 ? 7.986 -11.155 -4.773 1.00 94.19 314 ASN A N 1
ATOM 2509 C CA . ASN A 1 314 ? 7.718 -10.974 -6.197 1.00 94.19 314 ASN A CA 1
ATOM 2510 C C . ASN A 1 314 ? 6.240 -10.675 -6.522 1.00 94.19 314 ASN A C 1
ATOM 2512 O O . ASN A 1 314 ? 5.859 -10.645 -7.698 1.00 94.19 314 ASN A O 1
ATOM 2516 N N . LEU A 1 315 ? 5.400 -10.451 -5.506 1.00 97.00 315 LEU A N 1
ATOM 2517 C CA . LEU A 1 315 ? 3.994 -10.115 -5.698 1.00 97.00 315 LEU A CA 1
ATOM 2518 C C . LEU A 1 315 ? 3.833 -8.662 -6.177 1.00 97.00 315 LEU A C 1
ATOM 2520 O O . LEU A 1 315 ? 4.275 -7.722 -5.521 1.00 97.00 315 LEU A O 1
ATOM 2524 N N . VAL A 1 316 ? 3.155 -8.493 -7.311 1.00 98.00 316 VAL A N 1
ATOM 2525 C CA . VAL A 1 316 ? 2.700 -7.215 -7.867 1.00 98.00 316 VAL A CA 1
ATOM 2526 C C . VAL A 1 316 ? 1.179 -7.268 -7.896 1.00 98.00 316 VAL A C 1
ATOM 2528 O O . VAL A 1 316 ? 0.609 -8.032 -8.681 1.00 98.00 316 VAL A O 1
ATOM 2531 N N . LEU A 1 317 ? 0.532 -6.509 -7.013 1.00 98.06 317 LEU A N 1
ATOM 2532 C CA . LEU A 1 317 ? -0.900 -6.621 -6.740 1.00 98.06 317 LEU A CA 1
ATOM 2533 C C . LEU A 1 317 ? -1.695 -5.558 -7.506 1.00 98.06 317 LEU A C 1
ATOM 2535 O O . LEU A 1 317 ? -1.323 -4.387 -7.517 1.00 98.06 317 LEU A O 1
ATOM 2539 N N . LEU A 1 318 ? -2.814 -5.952 -8.107 1.00 97.50 318 LEU A N 1
ATOM 2540 C CA . LEU A 1 318 ? -3.798 -5.044 -8.696 1.00 97.50 318 LEU A CA 1
ATOM 2541 C C . LEU A 1 318 ? -5.128 -5.179 -7.953 1.00 97.50 318 LEU A C 1
ATOM 2543 O O . LEU A 1 318 ? -5.714 -6.260 -7.942 1.00 97.50 318 LEU A O 1
ATOM 2547 N N . ALA A 1 319 ? -5.612 -4.088 -7.367 1.00 96.19 319 ALA A N 1
ATOM 2548 C CA . ALA A 1 319 ? -6.923 -4.020 -6.733 1.00 96.19 319 ALA A CA 1
ATOM 2549 C C . ALA A 1 319 ? -8.022 -3.724 -7.767 1.00 96.19 319 ALA A C 1
ATOM 2551 O O . ALA A 1 319 ? -7.884 -2.818 -8.593 1.00 96.19 319 ALA A O 1
ATOM 2552 N N . LYS A 1 320 ? -9.143 -4.449 -7.712 1.00 94.44 320 LYS A N 1
ATOM 2553 C CA . LYS A 1 320 ? -10.340 -4.184 -8.523 1.00 94.44 320 LYS A CA 1
ATOM 2554 C C . LYS A 1 320 ? -11.608 -4.308 -7.667 1.00 94.44 320 LYS A C 1
ATOM 2556 O O . LYS A 1 320 ? -11.891 -5.366 -7.111 1.00 94.44 320 LYS A O 1
ATOM 2561 N N . SER A 1 321 ? -12.419 -3.243 -7.632 1.00 94.19 321 SER A N 1
ATOM 2562 C CA . SER A 1 321 ? -13.836 -3.353 -7.252 1.00 94.19 321 SER A CA 1
ATOM 2563 C C . SER A 1 321 ? -14.528 -4.328 -8.207 1.00 94.19 321 SER A C 1
ATOM 2565 O O . SER A 1 321 ? -14.513 -4.109 -9.421 1.00 94.19 321 SER A O 1
ATOM 2567 N N . THR A 1 322 ? -15.056 -5.432 -7.671 1.00 94.69 322 THR A N 1
ATOM 2568 C CA . THR A 1 322 ? -15.424 -6.615 -8.470 1.00 94.69 322 THR A CA 1
ATOM 2569 C C . THR A 1 322 ? -16.543 -6.314 -9.465 1.00 94.69 322 THR A C 1
ATOM 2571 O O . THR A 1 322 ? -16.360 -6.490 -10.667 1.00 94.69 322 THR A O 1
ATOM 2574 N N . TYR A 1 323 ? -17.678 -5.805 -8.983 1.00 92.94 323 TYR A N 1
ATOM 2575 C CA . TYR A 1 323 ? -18.857 -5.522 -9.809 1.00 92.94 323 TYR A CA 1
ATOM 2576 C C . TYR A 1 323 ? -18.586 -4.437 -10.861 1.00 92.94 323 TYR A C 1
ATOM 2578 O O . TYR A 1 323 ? -18.883 -4.622 -12.039 1.00 92.94 323 TYR A O 1
ATOM 2586 N N . VAL A 1 324 ? -17.915 -3.354 -10.454 1.00 93.12 324 VAL A N 1
ATOM 2587 C CA . VAL A 1 324 ? -17.498 -2.262 -11.346 1.00 93.12 324 VAL A CA 1
ATOM 2588 C C . VAL A 1 324 ? -16.568 -2.769 -12.454 1.00 93.12 324 VAL A C 1
ATOM 2590 O O . VAL A 1 324 ? -16.731 -2.398 -13.614 1.00 93.12 324 VAL A O 1
ATOM 2593 N N . TRP A 1 325 ? -15.608 -3.646 -12.135 1.00 94.44 325 TRP A N 1
ATOM 2594 C CA . TRP A 1 325 ? -14.711 -4.199 -13.151 1.00 94.44 325 TRP A CA 1
ATOM 2595 C C . TRP A 1 325 ? -15.428 -5.175 -14.093 1.00 94.44 325 TRP A C 1
ATOM 2597 O O . TRP A 1 325 ? -15.152 -5.160 -15.287 1.00 94.44 325 TRP A O 1
ATOM 2607 N N . LEU A 1 326 ? -16.388 -5.968 -13.607 1.00 95.44 326 LEU A N 1
ATOM 2608 C CA . LEU A 1 326 ? -17.222 -6.842 -14.445 1.00 95.44 326 LEU A CA 1
ATOM 2609 C C . LEU A 1 326 ? -18.079 -6.039 -15.455 1.00 95.44 326 LEU A C 1
ATOM 2611 O O . LEU A 1 326 ? -18.159 -6.414 -16.629 1.00 95.44 326 LEU A O 1
ATOM 2615 N N . ASP A 1 327 ? -18.626 -4.883 -15.059 1.00 93.56 327 ASP A N 1
ATOM 2616 C CA . ASP A 1 327 ? -19.278 -3.924 -15.972 1.00 93.56 327 ASP A CA 1
ATOM 2617 C C . ASP A 1 327 ? -18.292 -3.343 -17.008 1.00 93.56 327 ASP A C 1
ATOM 2619 O O . ASP A 1 327 ? -18.520 -3.438 -18.216 1.00 93.56 327 ASP A O 1
ATOM 2623 N N . GLN A 1 328 ? -17.138 -2.830 -16.565 1.00 93.75 328 GLN A N 1
ATOM 2624 C CA . GLN A 1 328 ? -16.089 -2.313 -17.459 1.00 93.75 328 GLN A CA 1
ATOM 2625 C C . GLN A 1 328 ? -15.591 -3.368 -18.464 1.00 93.75 328 GLN A C 1
ATOM 2627 O O . GLN A 1 328 ? -15.396 -3.061 -19.641 1.00 93.75 328 GLN A O 1
ATOM 2632 N N . LEU A 1 329 ? -15.412 -4.621 -18.032 1.00 95.44 329 LEU A N 1
ATOM 2633 C CA . LEU A 1 329 ? -15.074 -5.744 -18.908 1.00 95.44 329 LEU A CA 1
ATOM 2634 C C . LEU A 1 329 ? -16.206 -6.027 -19.900 1.00 95.44 329 LEU A C 1
ATOM 2636 O O . LEU A 1 329 ? -15.935 -6.252 -21.080 1.00 95.44 329 LEU A O 1
ATOM 2640 N N . SER A 1 330 ? -17.464 -5.968 -19.456 1.00 95.50 330 SER A N 1
ATOM 2641 C CA . SER A 1 330 ? -18.620 -6.163 -20.337 1.00 95.50 330 SER A CA 1
ATOM 2642 C C . SER A 1 330 ? -18.640 -5.143 -21.482 1.00 95.50 330 SER A C 1
ATOM 2644 O O . SER A 1 330 ? -18.850 -5.511 -22.642 1.00 95.50 330 SER A O 1
ATOM 2646 N N . LYS A 1 331 ? -18.328 -3.876 -21.172 1.00 93.25 331 LYS A N 1
ATOM 2647 C CA . LYS A 1 331 ? -18.138 -2.798 -22.156 1.00 93.25 331 LYS A CA 1
ATOM 2648 C C . LYS A 1 331 ? -16.927 -3.068 -23.065 1.00 93.25 331 LYS A C 1
ATOM 2650 O O . LYS A 1 331 ? -17.080 -3.071 -24.285 1.00 93.25 331 LYS A O 1
ATOM 2655 N N . LYS A 1 332 ? -15.749 -3.368 -22.493 1.00 93.06 332 LYS A N 1
ATOM 2656 C CA . LYS A 1 332 ? -14.483 -3.625 -23.221 1.00 93.06 332 LYS A CA 1
ATOM 2657 C C . LYS A 1 332 ? -14.591 -4.763 -24.245 1.00 93.06 332 LYS A C 1
ATOM 2659 O O . LYS A 1 332 ? -14.052 -4.643 -25.341 1.00 93.06 332 LYS A O 1
ATOM 2664 N N . TYR A 1 333 ? -15.279 -5.853 -23.899 1.00 95.50 333 TYR A N 1
ATOM 2665 C CA . TYR A 1 333 ? -15.382 -7.059 -24.734 1.00 95.50 333 TYR A CA 1
ATOM 2666 C C . TYR A 1 333 ? -16.712 -7.190 -25.496 1.00 95.50 333 TYR A C 1
ATOM 2668 O O . TYR A 1 333 ? -16.923 -8.193 -26.180 1.00 95.50 333 TYR A O 1
ATOM 2676 N N . GLY A 1 334 ? -17.617 -6.207 -25.398 1.00 94.94 334 GLY A N 1
ATOM 2677 C CA . GLY A 1 334 ? -18.879 -6.181 -26.149 1.00 94.94 334 GLY A CA 1
ATOM 2678 C C . GLY A 1 334 ? -19.838 -7.341 -25.844 1.00 94.94 334 GLY A C 1
ATOM 2679 O O . GLY A 1 334 ? -20.651 -7.708 -26.693 1.00 94.94 334 GLY A O 1
ATOM 2680 N N . ARG A 1 335 ? -19.733 -7.949 -24.655 1.00 96.06 335 ARG A N 1
ATOM 2681 C CA . ARG A 1 335 ? -20.539 -9.098 -24.206 1.00 96.06 335 ARG A CA 1
ATOM 2682 C C . ARG A 1 335 ? -20.822 -8.977 -22.711 1.00 96.06 335 ARG A C 1
ATOM 2684 O O . ARG A 1 335 ? -19.980 -8.465 -21.989 1.00 96.06 335 ARG A O 1
ATOM 2691 N N . ALA A 1 336 ? -21.946 -9.496 -22.222 1.00 95.38 336 ALA A N 1
ATOM 2692 C CA . ALA A 1 336 ? -22.200 -9.525 -20.781 1.00 95.38 336 ALA A CA 1
ATOM 2693 C C . ALA A 1 336 ? -21.188 -10.436 -20.054 1.00 95.38 336 ALA A C 1
ATOM 2695 O O . ALA A 1 336 ? -21.017 -11.599 -20.422 1.00 95.38 336 ALA A O 1
ATOM 2696 N N . ILE A 1 337 ? -20.529 -9.897 -19.028 1.00 96.69 337 ILE A N 1
ATOM 2697 C CA . ILE A 1 337 ? -19.580 -10.574 -18.138 1.00 96.69 337 ILE A CA 1
ATOM 2698 C C . ILE A 1 337 ? -20.032 -10.244 -16.714 1.00 96.69 337 ILE A C 1
ATOM 2700 O O . ILE A 1 337 ? -19.663 -9.215 -16.162 1.00 96.69 337 ILE A O 1
ATOM 2704 N N . THR A 1 338 ? -20.881 -11.093 -16.135 1.00 94.62 338 THR A N 1
ATOM 2705 C CA . THR A 1 338 ? -21.471 -10.873 -14.798 1.00 94.62 338 THR A CA 1
ATOM 2706 C C . THR A 1 338 ? -20.897 -11.788 -13.719 1.00 94.62 338 THR A C 1
ATOM 2708 O O . THR A 1 338 ? -21.143 -11.559 -12.542 1.00 94.62 338 THR A O 1
ATOM 2711 N N . THR A 1 339 ? -20.136 -12.817 -14.099 1.00 96.88 339 THR A N 1
ATOM 2712 C CA . THR A 1 339 ? -19.579 -13.831 -13.192 1.00 96.88 339 THR A CA 1
ATOM 2713 C C . THR A 1 339 ? -18.059 -13.938 -13.322 1.00 96.88 339 THR A C 1
ATOM 2715 O O . THR A 1 339 ? -17.476 -13.559 -14.341 1.00 96.88 339 THR A O 1
ATOM 2718 N N . LEU A 1 340 ? -17.398 -14.460 -12.285 1.00 97.19 340 LEU A N 1
ATOM 2719 C CA . LEU A 1 340 ? -15.933 -14.561 -12.222 1.00 97.19 340 LEU A CA 1
ATOM 2720 C C . LEU A 1 340 ? -15.340 -15.485 -13.304 1.00 97.19 340 LEU A C 1
ATOM 2722 O O . LEU A 1 340 ? -14.254 -15.226 -13.824 1.00 97.19 340 LEU A O 1
ATOM 2726 N N . ASP A 1 341 ? -16.054 -16.538 -13.698 1.00 96.62 341 ASP A N 1
ATOM 2727 C CA . ASP A 1 341 ? -15.665 -17.437 -14.787 1.00 96.62 341 ASP A CA 1
ATOM 2728 C C . ASP A 1 341 ? -15.829 -16.799 -16.179 1.00 96.62 341 ASP A C 1
ATOM 2730 O O . ASP A 1 341 ? -15.078 -17.137 -17.093 1.00 96.62 341 ASP A O 1
ATOM 2734 N N . ALA A 1 342 ? -16.727 -15.819 -16.335 1.00 97.31 342 ALA A N 1
ATOM 2735 C CA . ALA A 1 342 ? -16.939 -15.107 -17.597 1.00 97.31 342 ALA A CA 1
ATOM 2736 C C . ALA A 1 342 ? -15.820 -14.101 -17.944 1.00 97.31 342 ALA A C 1
ATOM 2738 O O . ALA A 1 342 ? -15.782 -13.603 -19.078 1.00 97.31 342 ALA A O 1
ATOM 2739 N N . ILE A 1 343 ? -14.899 -13.806 -17.015 1.00 97.81 343 ILE A N 1
ATOM 2740 C CA . ILE A 1 343 ? -13.710 -12.972 -17.265 1.00 97.81 343 ILE A CA 1
ATOM 2741 C C . ILE A 1 343 ? -12.865 -13.619 -18.385 1.00 97.81 343 ILE A C 1
ATOM 2743 O O . ILE A 1 343 ? -12.482 -14.785 -18.230 1.00 97.81 343 ILE A O 1
ATOM 2747 N N . PRO A 1 344 ? -12.578 -12.920 -19.506 1.00 97.44 344 PRO A N 1
ATOM 2748 C CA . PRO A 1 344 ? -11.876 -13.495 -20.656 1.00 97.44 344 PRO A CA 1
ATOM 2749 C C . PRO A 1 344 ? -10.456 -13.963 -20.327 1.00 97.44 344 PRO A C 1
ATOM 2751 O O . PRO A 1 344 ? -9.800 -13.424 -19.437 1.00 97.44 344 PRO A O 1
ATOM 2754 N N . ASP A 1 345 ? -9.963 -14.947 -21.076 1.00 98.00 345 ASP A N 1
ATOM 2755 C CA . ASP A 1 345 ? -8.584 -15.431 -20.939 1.00 98.00 345 ASP A CA 1
ATOM 2756 C C . ASP A 1 345 ? -7.584 -14.370 -21.435 1.00 98.00 345 ASP A C 1
ATOM 2758 O O . ASP A 1 345 ? -6.524 -14.184 -20.842 1.00 98.00 345 ASP A O 1
ATOM 2762 N N . GLU A 1 346 ? -7.991 -13.606 -22.448 1.00 97.56 346 GLU A N 1
ATOM 2763 C CA . GLU A 1 346 ? -7.283 -12.470 -23.035 1.00 97.56 346 GLU A CA 1
ATOM 2764 C C . GLU A 1 346 ? -7.020 -11.348 -22.015 1.00 97.56 346 GLU A C 1
ATOM 2766 O O . GLU A 1 346 ? -5.958 -10.728 -22.042 1.00 97.56 346 GLU A O 1
ATOM 2771 N N . GLU A 1 347 ? -7.940 -11.123 -21.069 1.00 97.31 347 GLU A N 1
ATOM 2772 C CA . GLU A 1 347 ? -7.752 -10.151 -19.982 1.00 97.31 347 GLU A CA 1
ATOM 2773 C C . GLU A 1 347 ? -6.660 -10.617 -19.012 1.00 97.31 347 GLU A C 1
ATOM 2775 O O . GLU A 1 347 ? -5.833 -9.825 -18.567 1.00 97.31 347 GLU A O 1
ATOM 2780 N N . LEU A 1 348 ? -6.629 -11.917 -18.701 1.00 98.12 348 LEU A N 1
ATOM 2781 C CA . LEU A 1 348 ? -5.622 -12.503 -17.815 1.00 98.12 348 LEU A CA 1
ATOM 2782 C C . LEU A 1 348 ? -4.234 -12.511 -18.477 1.00 98.12 348 LEU A C 1
ATOM 2784 O O . LEU A 1 348 ? -3.230 -12.298 -17.793 1.00 98.12 348 LEU A O 1
ATOM 2788 N N . ASP A 1 349 ? -4.170 -12.718 -19.795 1.00 98.19 349 ASP A N 1
ATOM 2789 C CA . ASP A 1 349 ? -2.939 -12.572 -20.578 1.00 98.19 349 ASP A CA 1
ATOM 2790 C C . ASP A 1 349 ? -2.461 -11.111 -20.621 1.00 98.19 349 ASP A C 1
ATOM 2792 O O . ASP A 1 349 ? -1.275 -10.855 -20.398 1.00 98.19 349 ASP A O 1
ATOM 2796 N N . GLU A 1 350 ? -3.365 -10.139 -20.807 1.00 96.81 350 GLU A N 1
ATOM 2797 C CA . GLU A 1 350 ? -3.022 -8.712 -20.747 1.00 96.81 350 GLU A CA 1
ATOM 2798 C C . GLU A 1 350 ? -2.506 -8.321 -19.352 1.00 96.81 350 GLU A C 1
ATOM 2800 O O . GLU A 1 350 ? -1.437 -7.720 -19.238 1.00 96.81 350 GLU A O 1
ATOM 2805 N N . LEU A 1 351 ? -3.191 -8.719 -18.271 1.00 97.56 351 LEU A N 1
ATOM 2806 C CA . LEU A 1 351 ? -2.724 -8.490 -16.897 1.00 97.56 351 LEU A CA 1
ATOM 2807 C C . LEU A 1 351 ? -1.327 -9.076 -16.666 1.00 97.56 351 LEU A C 1
ATOM 2809 O O . LEU A 1 351 ? -0.468 -8.411 -16.076 1.00 97.56 351 LEU A O 1
ATOM 2813 N N . ARG A 1 352 ? -1.052 -10.283 -17.178 1.00 96.94 352 ARG A N 1
ATOM 2814 C CA . ARG A 1 352 ? 0.277 -10.881 -17.036 1.00 96.94 352 ARG A CA 1
ATOM 2815 C C . ARG A 1 352 ? 1.333 -10.160 -17.876 1.00 96.94 352 ARG A C 1
ATOM 2817 O O . ARG A 1 352 ? 2.459 -10.005 -17.392 1.00 96.94 352 ARG A O 1
ATOM 2824 N N . GLN A 1 353 ? 0.988 -9.674 -19.072 1.00 96.69 353 GLN A N 1
ATOM 2825 C CA . GLN A 1 353 ? 1.851 -8.833 -19.915 1.00 96.69 353 GLN A CA 1
ATOM 2826 C C . GLN A 1 353 ? 2.179 -7.491 -19.242 1.00 96.69 353 GLN A C 1
ATOM 2828 O O . GLN A 1 353 ? 3.326 -7.048 -19.317 1.00 96.69 353 GLN A O 1
ATOM 2833 N N . ARG A 1 354 ? 1.224 -6.892 -18.516 1.00 96.88 354 ARG A N 1
ATOM 2834 C CA . ARG A 1 354 ? 1.427 -5.693 -17.678 1.00 96.88 354 ARG A CA 1
ATOM 2835 C C . ARG A 1 354 ? 2.367 -5.925 -16.479 1.00 96.88 354 ARG A C 1
ATOM 2837 O O . ARG A 1 354 ? 2.746 -4.974 -15.807 1.00 96.88 354 ARG A O 1
ATOM 2844 N N . GLY A 1 355 ? 2.760 -7.173 -16.202 1.00 96.94 355 GLY A N 1
ATOM 2845 C CA . GLY A 1 355 ? 3.643 -7.532 -15.085 1.00 96.94 355 GLY A CA 1
ATOM 2846 C C . GLY A 1 355 ? 2.921 -7.796 -13.760 1.00 96.94 355 GLY A C 1
ATOM 2847 O O . GLY A 1 355 ? 3.583 -7.947 -12.737 1.00 96.94 355 GLY A O 1
ATOM 2848 N N . ILE A 1 356 ? 1.586 -7.877 -13.764 1.00 98.12 356 ILE A N 1
ATOM 2849 C CA . ILE A 1 356 ? 0.786 -8.195 -12.575 1.00 98.12 356 ILE A CA 1
ATOM 2850 C C . ILE A 1 356 ? 0.928 -9.686 -12.233 1.00 98.12 356 ILE A C 1
ATOM 2852 O O . ILE A 1 356 ? 0.878 -10.545 -13.119 1.00 98.12 356 ILE A O 1
ATOM 2856 N N . THR A 1 357 ? 1.090 -9.996 -10.944 1.00 97.69 357 THR A N 1
ATOM 2857 C CA . THR A 1 357 ? 1.192 -11.373 -10.412 1.00 97.69 357 THR A CA 1
ATOM 2858 C C . THR A 1 357 ? 0.196 -11.658 -9.280 1.00 97.69 357 THR A C 1
ATOM 2860 O O . THR A 1 357 ? 0.037 -12.811 -8.881 1.00 97.69 357 THR A O 1
ATOM 2863 N N . GLY A 1 358 ? -0.532 -10.643 -8.805 1.00 97.75 358 GLY A N 1
ATOM 2864 C CA . GLY A 1 358 ? -1.651 -10.760 -7.872 1.00 97.75 358 GLY A CA 1
ATOM 2865 C C . GLY A 1 358 ? -2.856 -9.934 -8.320 1.00 97.75 358 GLY A C 1
ATOM 2866 O O . GLY A 1 358 ? -2.702 -8.782 -8.719 1.00 97.75 358 GLY A O 1
ATOM 2867 N N . LEU A 1 359 ? -4.059 -10.493 -8.215 1.00 97.62 359 LEU A N 1
ATOM 2868 C CA . LEU A 1 359 ? -5.322 -9.822 -8.531 1.00 97.62 359 LEU A CA 1
ATOM 2869 C C . LEU A 1 359 ? -6.236 -9.845 -7.302 1.00 97.62 359 LEU A C 1
ATOM 2871 O O . LEU A 1 359 ? -6.750 -10.902 -6.936 1.00 97.62 359 LEU A O 1
ATOM 2875 N N . TRP A 1 360 ? -6.417 -8.687 -6.665 1.00 97.19 360 TRP A N 1
ATOM 2876 C CA . TRP A 1 360 ? -7.302 -8.505 -5.516 1.00 97.19 360 TRP A CA 1
ATOM 2877 C C . TRP A 1 360 ? -8.699 -8.100 -5.971 1.00 97.19 360 TRP A C 1
ATOM 2879 O O . TRP A 1 360 ? -8.903 -7.014 -6.516 1.00 97.19 360 TRP A O 1
ATOM 2889 N N . PHE A 1 361 ? -9.656 -8.985 -5.710 1.00 95.62 361 PHE A N 1
ATOM 2890 C CA . PHE A 1 361 ? -11.076 -8.706 -5.841 1.00 95.62 361 PHE A CA 1
ATOM 2891 C C . PHE A 1 361 ? -11.632 -8.155 -4.529 1.00 95.62 361 PHE A C 1
ATOM 2893 O O . PHE A 1 361 ? -11.498 -8.792 -3.485 1.00 95.62 361 PHE A O 1
ATOM 2900 N N . ILE A 1 362 ? -12.278 -6.992 -4.601 1.00 93.31 362 ILE A N 1
ATOM 2901 C CA . ILE A 1 362 ? -12.924 -6.349 -3.451 1.00 93.31 362 ILE A CA 1
ATOM 2902 C C . ILE A 1 362 ? -14.412 -6.717 -3.427 1.00 93.31 362 ILE A C 1
ATOM 2904 O O . ILE A 1 362 ? -15.125 -6.522 -4.422 1.00 93.31 362 ILE A O 1
ATOM 2908 N N . GLY A 1 363 ? -14.883 -7.221 -2.287 1.00 90.69 363 GLY A N 1
ATOM 2909 C CA . GLY A 1 363 ? -16.289 -7.469 -1.981 1.00 90.69 363 GLY A CA 1
ATOM 2910 C C . GLY A 1 363 ? -16.915 -8.612 -2.779 1.00 90.69 363 GLY A C 1
ATOM 2911 O O . GLY A 1 363 ? -17.992 -8.420 -3.356 1.00 90.69 363 GLY A O 1
ATOM 2912 N N . VAL A 1 364 ? -16.228 -9.759 -2.825 1.00 94.75 364 VAL A N 1
ATOM 2913 C CA . VAL A 1 364 ? -16.667 -11.030 -3.454 1.00 94.75 364 VAL A CA 1
ATOM 2914 C C . VAL A 1 364 ? -17.625 -11.860 -2.596 1.00 94.75 364 VAL A C 1
ATOM 2916 O O . VAL A 1 364 ? -18.299 -12.751 -3.113 1.00 94.75 364 VAL A O 1
ATOM 2919 N N . TRP A 1 365 ? -17.665 -11.584 -1.296 1.00 95.50 365 TRP A N 1
ATOM 2920 C CA . TRP A 1 365 ? -18.457 -12.298 -0.296 1.00 95.50 365 TRP A CA 1
ATOM 2921 C C . TRP A 1 365 ? -19.954 -11.935 -0.360 1.00 95.50 365 TRP A C 1
ATOM 2923 O O . TRP A 1 365 ? -20.318 -10.882 -0.895 1.00 95.50 365 TRP A O 1
ATOM 2933 N N . GLU A 1 366 ? -20.838 -12.779 0.186 1.00 94.19 366 GLU A N 1
ATOM 2934 C CA . GLU A 1 366 ? -22.264 -12.444 0.323 1.00 94.19 366 GLU A CA 1
ATOM 2935 C C . GLU A 1 366 ? -22.450 -11.276 1.307 1.00 94.19 366 GLU A C 1
ATOM 2937 O O . GLU A 1 366 ? -21.928 -11.272 2.423 1.00 94.19 366 GLU A O 1
ATOM 2942 N N . ARG A 1 367 ? -23.206 -10.259 0.880 1.00 93.12 367 ARG A N 1
ATOM 2943 C CA . ARG A 1 367 ? -23.339 -8.975 1.580 1.00 93.12 367 ARG A CA 1
ATOM 2944 C C . ARG A 1 367 ? -24.682 -8.843 2.305 1.00 93.12 367 ARG A C 1
ATOM 2946 O O . ARG A 1 367 ? -25.700 -9.368 1.856 1.00 93.12 367 ARG A O 1
ATOM 2953 N N . SER A 1 368 ? -24.680 -8.076 3.391 1.00 93.12 368 SER A N 1
ATOM 2954 C CA . SER A 1 368 ? -25.842 -7.742 4.223 1.00 93.12 368 SER A CA 1
ATOM 2955 C C . SER A 1 368 ? -27.003 -7.142 3.420 1.00 93.12 368 SER A C 1
ATOM 2957 O O . SER A 1 368 ? -26.841 -6.138 2.724 1.00 93.12 368 SER A O 1
ATOM 2959 N N . LYS A 1 369 ? -28.216 -7.687 3.565 1.00 91.44 369 LYS A N 1
ATOM 2960 C CA . LYS A 1 369 ? -29.419 -7.123 2.923 1.00 91.44 369 LYS A CA 1
ATOM 2961 C C . LYS A 1 369 ? -29.897 -5.884 3.690 1.00 91.44 369 LYS A C 1
ATOM 2963 O O . LYS A 1 369 ? -30.374 -4.930 3.074 1.00 91.44 369 LYS A O 1
ATOM 2968 N N . ALA A 1 370 ? -29.674 -5.847 5.003 1.00 91.12 370 ALA A N 1
ATOM 2969 C CA . ALA A 1 370 ? -29.858 -4.666 5.843 1.00 91.12 370 ALA A CA 1
ATOM 2970 C C . ALA A 1 370 ? -28.992 -3.466 5.401 1.00 91.12 370 ALA A C 1
ATOM 2972 O O . ALA A 1 370 ? -29.524 -2.365 5.268 1.00 91.12 370 ALA A O 1
ATOM 2973 N N . SER A 1 371 ? -27.706 -3.664 5.075 1.00 90.19 371 SER A N 1
ATOM 2974 C CA . SER A 1 371 ? -26.822 -2.604 4.545 1.00 90.19 371 SER A CA 1
ATOM 2975 C C . SER A 1 371 ? -27.394 -1.933 3.287 1.00 90.19 371 SER A C 1
ATOM 2977 O O . SER A 1 371 ? -27.387 -0.705 3.169 1.00 90.19 371 SER A O 1
ATOM 2979 N N . ALA A 1 372 ? -27.962 -2.721 2.365 1.00 86.88 372 ALA A N 1
ATOM 2980 C CA . ALA A 1 372 ? -28.643 -2.182 1.187 1.00 86.88 372 ALA A CA 1
ATOM 2981 C C . ALA A 1 372 ? -29.917 -1.398 1.562 1.00 86.88 372 ALA A C 1
ATOM 2983 O O . ALA A 1 372 ? -30.082 -0.265 1.110 1.00 86.88 372 ALA A O 1
ATOM 2984 N N . LYS A 1 373 ? -30.778 -1.947 2.438 1.00 88.25 373 LYS A N 1
ATOM 2985 C CA . LYS A 1 373 ? -31.992 -1.257 2.926 1.00 88.25 373 LYS A CA 1
ATOM 2986 C C . LYS A 1 373 ? -31.678 0.120 3.524 1.00 88.25 373 LYS A C 1
ATOM 2988 O O . LYS A 1 373 ? -32.359 1.087 3.192 1.00 88.25 373 LYS A O 1
ATOM 2993 N N . ILE A 1 374 ? -30.646 0.216 4.371 1.00 84.81 374 ILE A N 1
ATOM 2994 C CA . ILE A 1 374 ? -30.219 1.476 5.003 1.00 84.81 374 ILE A CA 1
ATOM 2995 C C . ILE A 1 374 ? -29.852 2.515 3.931 1.00 84.81 374 ILE A C 1
ATOM 2997 O O . ILE A 1 374 ? -30.350 3.641 3.953 1.00 84.81 374 ILE A O 1
ATOM 3001 N N . LYS A 1 375 ? -29.033 2.130 2.945 1.00 83.50 375 LYS A N 1
ATOM 3002 C CA . LYS A 1 375 ? -28.592 3.021 1.856 1.00 83.50 375 LYS A CA 1
ATOM 3003 C C . LYS A 1 375 ? -29.744 3.473 0.958 1.00 83.50 375 LYS A C 1
ATOM 3005 O O . LYS A 1 375 ? -29.770 4.629 0.538 1.00 83.50 375 LYS A O 1
ATOM 3010 N N . HIS A 1 376 ? -30.719 2.598 0.710 1.00 84.44 376 HIS A N 1
ATOM 3011 C CA . HIS A 1 376 ? -31.925 2.926 -0.057 1.00 84.44 376 HIS A CA 1
ATOM 3012 C C . HIS A 1 376 ? -32.833 3.900 0.703 1.00 84.44 376 HIS A C 1
ATOM 3014 O O . HIS A 1 376 ? -33.351 4.836 0.097 1.00 84.44 376 HIS A O 1
ATOM 3020 N N . ALA A 1 377 ? -32.971 3.738 2.023 1.00 78.75 377 ALA A N 1
ATOM 3021 C CA . ALA A 1 377 ? -33.709 4.663 2.886 1.00 78.75 377 ALA A CA 1
ATOM 3022 C C . ALA A 1 377 ? -33.028 6.044 3.006 1.00 78.75 377 ALA A C 1
ATOM 3024 O O . ALA A 1 377 ? -33.717 7.060 3.038 1.00 78.75 377 ALA A O 1
ATOM 3025 N N . LEU A 1 378 ? -31.691 6.104 2.942 1.00 76.38 378 LEU A N 1
ATOM 3026 C CA . LEU A 1 378 ? -30.918 7.348 2.768 1.00 76.38 378 LEU A CA 1
ATOM 3027 C C . LEU A 1 378 ? -31.001 7.946 1.342 1.00 76.38 378 LEU A C 1
ATOM 3029 O O . LEU A 1 378 ? -30.273 8.882 1.016 1.00 76.38 378 LEU A O 1
ATOM 3033 N N . GLY A 1 379 ? -31.866 7.415 0.471 1.00 72.31 379 GLY A N 1
ATOM 3034 C CA . GLY A 1 379 ? -32.121 7.919 -0.881 1.00 72.31 379 GLY A CA 1
ATOM 3035 C C . GLY A 1 379 ? -31.189 7.379 -1.972 1.00 72.31 379 GLY A C 1
ATOM 3036 O O . GLY A 1 379 ? -31.485 7.552 -3.156 1.00 72.31 379 GLY A O 1
ATOM 3037 N N . ASN A 1 380 ? -30.108 6.670 -1.624 1.00 73.19 380 ASN A N 1
ATOM 3038 C CA . ASN A 1 380 ? -29.188 6.079 -2.599 1.00 73.19 380 ASN A CA 1
ATOM 3039 C C . ASN A 1 380 ? -29.719 4.730 -3.118 1.00 73.19 380 ASN A C 1
ATOM 3041 O O . ASN A 1 380 ? -29.180 3.661 -2.838 1.00 73.19 380 ASN A O 1
ATOM 3045 N N . THR A 1 381 ? -30.812 4.785 -3.879 1.00 71.12 381 THR A N 1
ATOM 3046 C CA . THR A 1 381 ? -31.523 3.611 -4.425 1.00 71.12 381 THR A CA 1
ATOM 3047 C C . THR A 1 381 ? -30.733 2.812 -5.471 1.00 71.12 381 THR A C 1
ATOM 3049 O O . THR A 1 381 ? -31.103 1.679 -5.771 1.00 71.12 381 THR A O 1
ATOM 3052 N N . GLY A 1 382 ? -29.641 3.367 -6.012 1.00 65.38 382 GLY A N 1
ATOM 3053 C CA . GLY A 1 382 ? -28.728 2.669 -6.927 1.00 65.38 382 GLY A CA 1
ATOM 3054 C C . GLY A 1 382 ? -27.604 1.887 -6.233 1.00 65.38 382 GLY A C 1
ATOM 3055 O O . GLY A 1 382 ? -26.947 1.071 -6.879 1.00 65.38 382 GLY A O 1
ATOM 3056 N N . ALA A 1 383 ? -27.373 2.117 -4.938 1.00 74.00 383 ALA A N 1
ATOM 3057 C CA . ALA A 1 383 ? -26.317 1.451 -4.183 1.00 74.00 383 ALA A CA 1
ATOM 3058 C C . ALA A 1 383 ? -26.632 -0.021 -3.880 1.00 74.00 383 ALA A C 1
ATOM 3060 O O . ALA A 1 383 ? -27.782 -0.403 -3.646 1.00 74.00 383 ALA A O 1
ATOM 3061 N N . ILE A 1 384 ? -25.578 -0.832 -3.788 1.00 82.69 384 ILE A N 1
ATOM 3062 C CA . ILE A 1 384 ? -25.619 -2.146 -3.141 1.00 82.69 384 ILE A CA 1
ATOM 3063 C C . ILE A 1 384 ? -25.106 -2.077 -1.696 1.00 82.69 384 ILE A C 1
ATOM 3065 O O . ILE A 1 384 ? -24.553 -1.077 -1.229 1.00 82.69 384 ILE A O 1
ATOM 3069 N N . ALA A 1 385 ? -25.301 -3.176 -0.972 1.00 83.31 385 ALA A N 1
ATOM 3070 C CA . ALA A 1 385 ? -24.721 -3.407 0.343 1.00 83.31 385 ALA A CA 1
ATOM 3071 C C . ALA A 1 385 ? -23.204 -3.147 0.366 1.00 83.31 385 ALA A C 1
ATOM 3073 O O . ALA A 1 385 ? -22.514 -3.350 -0.639 1.00 83.31 385 ALA A O 1
ATOM 3074 N N . SER A 1 386 ? -22.680 -2.710 1.514 1.00 85.94 386 SER A N 1
ATOM 3075 C CA . SER A 1 386 ? -21.241 -2.474 1.686 1.00 85.94 386 SER A CA 1
ATOM 3076 C C . SER A 1 386 ? -20.451 -3.757 1.436 1.00 85.94 386 SER A C 1
ATOM 3078 O O . SER A 1 386 ? -20.853 -4.820 1.899 1.00 85.94 386 SER A O 1
ATOM 3080 N N . ALA A 1 387 ? -19.317 -3.656 0.741 1.00 84.88 387 ALA A N 1
ATOM 3081 C CA . ALA A 1 387 ? -18.390 -4.771 0.547 1.00 84.88 387 ALA A CA 1
ATOM 3082 C C . ALA A 1 387 ? -17.922 -5.404 1.868 1.00 84.88 387 ALA A C 1
ATOM 3084 O O . ALA A 1 387 ? -17.633 -6.593 1.872 1.00 84.88 387 ALA A O 1
ATOM 3085 N N . TYR A 1 388 ? -17.887 -4.634 2.963 1.00 89.62 388 TYR A N 1
ATOM 3086 C CA . TYR A 1 388 ? -17.430 -5.087 4.284 1.00 89.62 388 TYR A CA 1
ATOM 3087 C C . TYR A 1 388 ? -18.573 -5.347 5.289 1.00 89.62 388 TYR A C 1
ATOM 3089 O O . TYR A 1 388 ? -18.347 -5.930 6.345 1.00 89.62 388 TYR A O 1
ATOM 3097 N N . SER A 1 389 ? -19.828 -5.019 4.947 1.00 91.75 389 SER A N 1
ATOM 3098 C CA . SER A 1 389 ? -20.998 -5.457 5.727 1.00 91.75 389 SER A CA 1
ATOM 3099 C C . SER A 1 389 ? -21.428 -6.842 5.232 1.00 91.75 389 SER A C 1
ATOM 3101 O O . SER A 1 389 ? -22.247 -6.984 4.320 1.00 91.75 389 SER A O 1
ATOM 3103 N N . LEU A 1 390 ? -20.790 -7.876 5.784 1.00 93.75 390 LEU A N 1
ATOM 3104 C CA . LEU A 1 390 ? -20.881 -9.260 5.306 1.00 93.75 390 LEU A CA 1
ATOM 3105 C C . LEU A 1 390 ? -22.036 -10.049 5.932 1.00 93.75 390 LEU A C 1
ATOM 3107 O O . LEU A 1 390 ? -22.287 -9.949 7.132 1.00 93.75 390 LEU A O 1
ATOM 3111 N N . TYR A 1 391 ? -22.702 -10.882 5.129 1.00 94.56 391 TYR A N 1
ATOM 3112 C CA . TYR A 1 391 ? -23.722 -11.823 5.602 1.00 94.56 391 TYR A CA 1
ATOM 3113 C C . TYR A 1 391 ? -23.108 -13.157 6.069 1.00 94.56 391 TYR A C 1
ATOM 3115 O O . TYR A 1 391 ? -23.403 -13.611 7.176 1.00 94.56 391 TYR A O 1
ATOM 3123 N N . ASP A 1 392 ? -22.236 -13.750 5.246 1.00 93.50 392 ASP A N 1
ATOM 3124 C CA . ASP A 1 392 ? -21.381 -14.915 5.535 1.00 93.50 392 ASP A CA 1
ATOM 3125 C C . ASP A 1 392 ? -20.166 -14.864 4.577 1.00 93.50 392 ASP A C 1
ATOM 3127 O O . ASP A 1 392 ? -20.209 -14.216 3.529 1.00 93.50 392 ASP A O 1
ATOM 3131 N N . TYR A 1 393 ? -19.085 -15.570 4.905 1.00 94.12 393 TYR A N 1
ATOM 3132 C CA . TYR A 1 393 ? -17.876 -15.714 4.083 1.00 94.12 393 TYR A CA 1
ATOM 3133 C C . TYR A 1 393 ? -18.045 -16.755 2.960 1.00 94.12 393 TYR A C 1
ATOM 3135 O O . TYR A 1 393 ? -17.186 -17.614 2.752 1.00 94.12 393 TYR A O 1
ATOM 3143 N N . GLU A 1 394 ? -19.172 -16.692 2.256 1.00 95.19 394 GLU A N 1
ATOM 3144 C CA . GLU A 1 394 ? -19.459 -17.458 1.040 1.00 95.19 394 GLU A CA 1
ATOM 3145 C C . GLU A 1 394 ? -19.328 -16.548 -0.185 1.00 95.19 394 GLU A C 1
ATOM 3147 O O . GLU A 1 394 ? -19.614 -15.353 -0.106 1.00 95.19 394 GLU A O 1
ATOM 3152 N N . ILE A 1 395 ? -18.902 -17.085 -1.332 1.00 95.88 395 ILE A N 1
ATOM 3153 C CA . ILE A 1 395 ? -18.790 -16.286 -2.563 1.00 95.88 395 ILE A CA 1
ATOM 3154 C C . ILE A 1 395 ? -20.190 -15.969 -3.095 1.00 95.88 395 ILE A C 1
ATOM 3156 O O . ILE A 1 395 ? -21.012 -16.870 -3.285 1.00 95.88 395 ILE A O 1
ATOM 3160 N N . ALA A 1 396 ? -20.452 -14.689 -3.366 1.00 94.94 396 ALA A N 1
ATOM 3161 C CA . ALA A 1 396 ? -21.769 -14.210 -3.758 1.00 94.94 396 ALA A CA 1
ATOM 3162 C C . ALA A 1 396 ? -22.284 -14.917 -5.027 1.00 94.94 396 ALA A C 1
ATOM 3164 O O . ALA A 1 396 ? -21.622 -14.973 -6.068 1.00 94.94 396 ALA A O 1
ATOM 3165 N N . GLN A 1 397 ? -23.511 -15.438 -4.955 1.00 94.50 397 GLN A N 1
ATOM 3166 C CA . GLN A 1 397 ? -24.115 -16.206 -6.050 1.00 94.50 397 GLN A CA 1
ATOM 3167 C C . GLN A 1 397 ? -24.327 -15.362 -7.317 1.00 94.50 397 GLN A C 1
ATOM 3169 O O . GLN A 1 397 ? -24.259 -15.890 -8.424 1.00 94.50 397 GLN A O 1
ATOM 3174 N N . GLU A 1 398 ? -24.506 -14.043 -7.185 1.00 92.12 398 GLU A N 1
ATOM 3175 C CA . GLU A 1 398 ? -24.661 -13.149 -8.339 1.00 92.12 398 GLU A CA 1
ATOM 3176 C C . GLU A 1 398 ? -23.384 -12.964 -9.183 1.00 92.12 398 GLU A C 1
ATOM 3178 O O . GLU A 1 398 ? -23.499 -12.585 -10.345 1.00 92.12 398 GLU A O 1
ATOM 3183 N N . ILE A 1 399 ? -22.199 -13.315 -8.657 1.00 94.81 399 ILE A N 1
ATOM 3184 C CA . ILE A 1 399 ? -20.938 -13.402 -9.427 1.00 94.81 399 ILE A CA 1
ATOM 3185 C C . ILE A 1 399 ? -20.531 -14.849 -9.765 1.00 94.81 399 ILE A C 1
ATOM 3187 O O . ILE A 1 399 ? -19.400 -15.097 -10.190 1.00 94.81 399 ILE A O 1
ATOM 3191 N N . GLY A 1 400 ? -21.456 -15.806 -9.620 1.00 94.94 400 GLY A N 1
ATOM 3192 C CA . GLY A 1 400 ? -21.275 -17.219 -9.978 1.00 94.94 400 GLY A CA 1
ATOM 3193 C C . GLY A 1 400 ? -20.767 -18.124 -8.848 1.00 94.94 400 GLY A C 1
ATOM 3194 O O . GLY A 1 400 ? -20.509 -19.304 -9.085 1.00 94.94 400 GLY A O 1
ATOM 3195 N N . GLY A 1 401 ? -20.629 -17.602 -7.625 1.00 96.38 401 GLY A N 1
ATOM 3196 C CA . GLY A 1 401 ? -20.266 -18.396 -6.452 1.00 96.38 401 GLY A CA 1
ATOM 3197 C C . GLY A 1 401 ? -18.880 -19.059 -6.515 1.00 96.38 401 GLY A C 1
ATOM 3198 O O . GLY A 1 401 ? -17.999 -18.704 -7.304 1.00 96.38 401 GLY A O 1
ATOM 3199 N N . THR A 1 402 ? -18.679 -20.045 -5.640 1.00 95.75 402 THR A N 1
ATOM 3200 C CA . THR A 1 402 ? -17.380 -20.699 -5.407 1.00 95.75 402 THR A CA 1
ATOM 3201 C C . THR A 1 402 ? -16.858 -21.461 -6.633 1.00 95.75 402 THR A C 1
ATOM 3203 O O . THR A 1 402 ? -15.650 -21.480 -6.871 1.00 95.75 402 THR A O 1
ATOM 3206 N N . ASP A 1 403 ? -17.739 -22.023 -7.467 1.00 96.75 403 ASP A N 1
ATOM 3207 C CA . ASP A 1 403 ? -17.344 -22.715 -8.704 1.00 96.75 403 ASP A CA 1
ATOM 3208 C C . ASP A 1 403 ? -16.817 -21.750 -9.777 1.00 96.75 403 ASP A C 1
ATOM 3210 O O . ASP A 1 403 ? -15.863 -22.080 -10.490 1.00 96.75 403 ASP A O 1
ATOM 3214 N N . ALA A 1 404 ? -17.374 -20.538 -9.871 1.00 97.25 404 ALA A N 1
ATOM 3215 C CA . ALA A 1 404 ? -16.855 -19.504 -10.764 1.00 97.25 404 ALA A CA 1
ATOM 3216 C C . ALA A 1 404 ? -15.486 -18.983 -10.291 1.00 97.25 404 ALA A C 1
ATOM 3218 O O . ALA A 1 404 ? -14.563 -18.843 -11.100 1.00 97.25 404 ALA A O 1
ATOM 3219 N N . LEU A 1 405 ? -15.316 -18.780 -8.975 1.00 96.88 405 LEU A N 1
ATOM 3220 C CA . LEU A 1 405 ? -14.020 -18.428 -8.385 1.00 96.88 405 LEU A CA 1
ATOM 3221 C C . LEU A 1 405 ? -12.962 -19.510 -8.654 1.00 96.88 405 LEU A C 1
ATOM 3223 O O . LEU A 1 405 ? -11.846 -19.181 -9.050 1.00 96.88 405 LEU A O 1
ATOM 3227 N N . ASN A 1 406 ? -13.296 -20.793 -8.480 1.00 96.75 406 ASN A N 1
ATOM 3228 C CA . ASN A 1 406 ? -12.363 -21.901 -8.706 1.00 96.75 406 ASN A CA 1
ATOM 3229 C C . ASN A 1 406 ? -11.921 -22.005 -10.176 1.00 96.75 406 ASN A C 1
ATOM 3231 O O . ASN A 1 406 ? -10.726 -22.140 -10.450 1.00 96.75 406 ASN A O 1
ATOM 3235 N N . GLN A 1 407 ? -12.850 -21.871 -11.129 1.00 97.69 407 GLN A N 1
ATOM 3236 C CA . GLN A 1 407 ? -12.521 -21.847 -12.560 1.00 97.69 407 GLN A CA 1
ATOM 3237 C C . GLN A 1 407 ? -11.643 -20.646 -12.935 1.00 97.69 407 GLN A C 1
ATOM 3239 O O . GLN A 1 407 ? -10.699 -20.783 -13.716 1.00 97.69 407 GLN A O 1
ATOM 3244 N N . LEU A 1 408 ? -11.908 -19.464 -12.370 1.00 97.75 408 LEU A N 1
ATOM 3245 C CA . LEU A 1 408 ? -11.044 -18.298 -12.548 1.00 97.75 408 LEU A CA 1
ATOM 3246 C C . LEU A 1 408 ? -9.651 -18.525 -11.938 1.00 97.75 408 LEU A C 1
ATOM 3248 O O . LEU A 1 408 ? -8.648 -18.255 -12.598 1.00 97.75 408 LEU A O 1
ATOM 3252 N N . LYS A 1 409 ? -9.579 -19.060 -10.713 1.00 96.56 409 LYS A N 1
ATOM 3253 C CA . LYS A 1 409 ? -8.335 -19.361 -9.989 1.00 96.56 409 LYS A CA 1
ATOM 3254 C C . LYS A 1 409 ? -7.425 -20.278 -10.802 1.00 96.56 409 LYS A C 1
ATOM 3256 O O . LYS A 1 409 ? -6.239 -19.989 -10.924 1.00 96.56 409 LYS A O 1
ATOM 3261 N N . GLU A 1 410 ? -7.963 -21.328 -11.425 1.00 96.94 410 GLU A N 1
ATOM 3262 C CA . GLU A 1 410 ? -7.174 -22.229 -12.275 1.00 96.94 410 GLU A CA 1
ATOM 3263 C C . GLU A 1 410 ? -6.626 -21.521 -13.534 1.00 96.94 410 GLU A C 1
ATOM 3265 O O . GLU A 1 410 ? -5.461 -21.704 -13.899 1.00 96.94 410 GLU A O 1
ATOM 3270 N N . ARG A 1 411 ? -7.437 -20.679 -14.196 1.00 98.00 411 ARG A N 1
ATOM 3271 C CA . ARG A 1 411 ? -7.047 -19.933 -15.413 1.00 98.00 411 ARG A CA 1
ATOM 3272 C C . ARG A 1 411 ? -6.050 -18.803 -15.135 1.00 98.00 411 ARG A C 1
ATOM 3274 O O . ARG A 1 411 ? -5.180 -18.550 -15.970 1.00 98.00 411 ARG A O 1
ATOM 3281 N N . ALA A 1 412 ? -6.146 -18.166 -13.969 1.00 97.44 412 ALA A N 1
ATOM 3282 C CA . ALA A 1 412 ? -5.200 -17.168 -13.476 1.00 97.44 412 ALA A CA 1
ATOM 3283 C C . ALA A 1 412 ? -3.870 -17.814 -13.044 1.00 97.44 412 ALA A C 1
ATOM 3285 O O . ALA A 1 412 ? -2.795 -17.361 -13.448 1.00 97.44 412 ALA A O 1
ATOM 3286 N N . TRP A 1 413 ? -3.924 -18.934 -12.313 1.00 95.44 413 TRP A N 1
ATOM 3287 C CA . TRP A 1 413 ? -2.732 -19.641 -11.837 1.00 95.44 413 TRP A CA 1
ATOM 3288 C C . TRP A 1 413 ? -1.863 -20.176 -12.982 1.00 95.44 413 TRP A C 1
ATOM 3290 O O . TRP A 1 413 ? -0.640 -20.055 -12.933 1.00 95.44 413 TRP A O 1
ATOM 3300 N N . LYS A 1 414 ? -2.476 -20.669 -14.070 1.00 97.06 414 LYS A N 1
ATOM 3301 C CA . LYS A 1 414 ? -1.772 -21.064 -15.312 1.00 97.06 414 LYS A CA 1
ATOM 3302 C C . LYS A 1 414 ? -0.929 -19.941 -15.935 1.00 97.06 414 LYS A C 1
ATOM 3304 O O . LYS A 1 414 ? 0.001 -20.233 -16.680 1.00 97.06 414 LYS A O 1
ATOM 3309 N N . ARG A 1 415 ? -1.230 -18.677 -15.617 1.00 96.75 415 ARG A N 1
ATOM 3310 C CA . ARG A 1 415 ? -0.505 -17.472 -16.062 1.00 96.75 415 ARG A CA 1
ATOM 3311 C C . ARG A 1 415 ? 0.442 -16.910 -14.994 1.00 96.75 415 ARG A C 1
ATOM 3313 O O . ARG A 1 415 ? 1.170 -15.955 -15.255 1.00 96.75 415 ARG A O 1
ATOM 3320 N N . GLY A 1 416 ? 0.463 -17.501 -13.799 1.00 95.44 416 GLY A N 1
ATOM 3321 C CA . GLY A 1 416 ? 1.226 -17.016 -12.648 1.00 95.44 416 GLY A CA 1
ATOM 3322 C C . GLY A 1 416 ? 0.556 -15.868 -11.886 1.00 95.44 416 GLY A C 1
ATOM 3323 O O . GLY A 1 416 ? 1.244 -15.172 -11.144 1.00 95.44 416 GLY A O 1
ATOM 3324 N N . ILE A 1 417 ? -0.755 -15.660 -12.061 1.00 97.69 417 ILE A N 1
ATOM 3325 C CA . ILE A 1 417 ? -1.540 -14.683 -11.296 1.00 97.69 417 ILE A CA 1
ATOM 3326 C C . ILE A 1 417 ? -2.192 -15.393 -10.101 1.00 97.69 417 ILE A C 1
ATOM 3328 O O . ILE A 1 417 ? -2.957 -16.343 -10.272 1.00 97.69 417 ILE A O 1
ATOM 3332 N N . ARG A 1 418 ? -1.905 -14.919 -8.886 1.00 97.06 418 ARG A N 1
ATOM 3333 C CA . ARG A 1 418 ? -2.581 -15.330 -7.647 1.00 97.06 418 ARG A CA 1
ATOM 3334 C C . ARG A 1 418 ? -3.828 -14.482 -7.412 1.00 97.06 418 ARG A C 1
ATOM 3336 O O . ARG A 1 418 ? -3.810 -13.280 -7.659 1.00 97.06 418 ARG A O 1
ATOM 3343 N N . LEU A 1 419 ? -4.902 -15.097 -6.918 1.00 97.19 419 LEU A N 1
ATOM 3344 C CA . LEU A 1 419 ? -6.104 -14.364 -6.515 1.00 97.19 419 LEU A CA 1
ATOM 3345 C C . LEU A 1 419 ? -5.996 -13.926 -5.053 1.00 97.19 419 LEU A C 1
ATOM 3347 O O . LEU A 1 419 ? -5.530 -14.698 -4.213 1.00 97.19 419 LEU A O 1
ATOM 3351 N N . ALA A 1 420 ? -6.465 -12.715 -4.769 1.00 97.19 420 ALA A N 1
ATOM 3352 C CA . ALA A 1 420 ? -6.563 -12.155 -3.431 1.00 97.19 420 ALA A CA 1
ATOM 3353 C C . ALA A 1 420 ? -7.992 -11.685 -3.131 1.00 97.19 420 ALA A C 1
ATOM 3355 O O . ALA A 1 420 ? -8.726 -11.297 -4.045 1.00 97.19 420 ALA A O 1
ATOM 3356 N N . SER A 1 421 ? -8.353 -11.665 -1.851 1.00 95.38 421 SER A N 1
ATOM 3357 C CA . SER A 1 421 ? -9.616 -11.115 -1.354 1.00 95.38 421 SER A CA 1
ATOM 3358 C C . SER A 1 421 ? -9.377 -10.166 -0.182 1.00 95.38 421 SER A C 1
ATOM 3360 O O . SER A 1 421 ? -8.348 -10.227 0.499 1.00 95.38 421 SER A O 1
ATOM 3362 N N . ASP A 1 422 ? -10.368 -9.323 0.091 1.00 93.50 422 ASP A N 1
ATOM 3363 C CA . ASP A 1 422 ? -10.546 -8.753 1.422 1.00 93.50 422 ASP A CA 1
ATOM 3364 C C . ASP A 1 422 ? -10.947 -9.835 2.443 1.00 93.50 422 ASP A C 1
ATOM 3366 O O . ASP A 1 422 ? -11.464 -10.903 2.089 1.00 93.50 422 ASP A O 1
ATOM 3370 N N . MET A 1 423 ? -10.692 -9.548 3.716 1.00 93.75 423 MET A N 1
ATOM 3371 C CA . MET A 1 423 ? -11.256 -10.231 4.874 1.00 93.75 423 MET A CA 1
ATOM 3372 C C . MET A 1 423 ? -11.425 -9.199 5.998 1.00 93.75 423 MET A C 1
ATOM 3374 O O . MET A 1 423 ? -10.538 -8.384 6.242 1.00 93.75 423 MET A O 1
ATOM 3378 N N . VAL A 1 424 ? -12.578 -9.223 6.656 1.00 94.06 424 VAL A N 1
ATOM 3379 C CA . VAL A 1 424 ? -13.042 -8.270 7.674 1.00 94.06 424 VAL A CA 1
ATOM 3380 C C . VAL A 1 424 ? -13.253 -9.038 8.990 1.00 94.06 424 VAL A C 1
ATOM 3382 O O . VAL A 1 424 ? -14.329 -9.599 9.213 1.00 94.06 424 VAL A O 1
ATOM 3385 N N . PRO A 1 425 ? -12.232 -9.159 9.858 1.00 94.06 425 PRO A N 1
ATOM 3386 C CA . PRO A 1 425 ? -12.334 -10.006 11.045 1.00 94.06 425 PRO A CA 1
ATOM 3387 C C . PRO A 1 425 ? -13.065 -9.320 12.207 1.00 94.06 425 PRO A C 1
ATOM 3389 O O . PRO A 1 425 ? -13.615 -9.996 13.068 1.00 94.06 425 PRO A O 1
ATOM 3392 N N . ASN A 1 426 ? -13.087 -7.985 12.239 1.00 93.81 426 ASN A N 1
ATOM 3393 C CA . ASN A 1 426 ? -13.558 -7.212 13.391 1.00 93.81 426 ASN A CA 1
ATOM 3394 C C . ASN A 1 426 ? -15.091 -7.263 13.591 1.00 93.81 426 ASN A C 1
ATOM 3396 O O . ASN A 1 426 ? -15.586 -7.225 14.718 1.00 93.81 426 ASN A O 1
ATOM 3400 N N . HIS A 1 427 ? -15.857 -7.353 12.503 1.00 94.88 427 HIS A N 1
ATOM 3401 C CA . HIS A 1 427 ? -17.315 -7.251 12.523 1.00 94.88 427 HIS A CA 1
ATOM 3402 C C . HIS A 1 427 ? -17.968 -8.058 11.389 1.00 94.88 427 HIS A C 1
ATOM 3404 O O . HIS A 1 427 ? -17.310 -8.493 10.449 1.00 94.88 427 HIS A O 1
ATOM 3410 N N . THR A 1 428 ? -19.289 -8.223 11.461 1.00 95.81 428 THR A N 1
ATOM 3411 C CA . THR A 1 428 ? -20.131 -8.719 10.348 1.00 95.81 428 THR A CA 1
ATOM 3412 C C . THR A 1 428 ? -21.265 -7.723 10.078 1.00 95.81 428 THR A C 1
ATOM 3414 O O . THR A 1 428 ? -21.340 -6.706 10.759 1.00 95.81 428 THR A O 1
ATOM 3417 N N . GLY A 1 429 ? -22.146 -7.947 9.101 1.00 95.06 429 GLY A N 1
ATOM 3418 C CA . GLY A 1 429 ? -23.344 -7.117 8.907 1.00 95.06 429 GLY A CA 1
ATOM 3419 C C . GLY A 1 429 ? -24.394 -7.296 10.015 1.00 95.06 429 GLY A C 1
ATOM 3420 O O . GLY A 1 429 ? -24.456 -8.345 10.652 1.00 95.06 429 GLY A O 1
ATOM 3421 N N . ILE A 1 430 ? -25.265 -6.303 10.234 1.00 94.94 430 ILE A N 1
ATOM 3422 C CA . ILE A 1 430 ? -26.302 -6.370 11.296 1.00 94.94 430 ILE A CA 1
ATOM 3423 C C . ILE A 1 430 ? -27.389 -7.438 11.078 1.00 94.94 430 ILE A C 1
ATOM 3425 O O . ILE A 1 430 ? -28.101 -7.785 12.016 1.00 94.94 430 ILE A O 1
ATOM 3429 N N . ASP A 1 431 ? -27.526 -7.967 9.861 1.00 95.12 431 ASP A N 1
ATOM 3430 C CA . ASP A 1 431 ? -28.381 -9.116 9.534 1.00 95.12 431 ASP A CA 1
ATOM 3431 C C . ASP A 1 431 ? -27.575 -10.380 9.194 1.00 95.12 431 ASP A C 1
ATOM 3433 O O . ASP A 1 431 ? -28.120 -11.300 8.582 1.00 95.12 431 ASP A O 1
ATOM 3437 N N . SER A 1 432 ? -26.287 -10.432 9.563 1.00 95.62 432 SER A N 1
ATOM 3438 C CA . SER A 1 432 ? -25.416 -11.566 9.254 1.00 95.62 432 SER A CA 1
ATOM 3439 C C . SER A 1 432 ? -25.917 -12.866 9.865 1.00 95.62 432 SER A C 1
ATOM 3441 O O . SER A 1 432 ? -26.620 -12.896 10.883 1.00 95.62 432 SER A O 1
ATOM 3443 N N . ARG A 1 433 ? -25.476 -13.976 9.275 1.00 95.19 433 ARG A N 1
ATOM 3444 C CA . ARG A 1 433 ? -25.761 -15.309 9.793 1.00 95.19 433 ARG A CA 1
ATOM 3445 C C . ARG A 1 433 ? -25.372 -15.450 11.268 1.00 95.19 433 ARG A C 1
ATOM 3447 O O . ARG A 1 433 ? -26.130 -16.029 12.040 1.00 95.19 433 ARG A O 1
ATOM 3454 N N . TRP A 1 434 ? -24.232 -14.889 11.671 1.00 95.88 434 TRP A N 1
ATOM 3455 C CA . TRP A 1 434 ? -23.766 -14.953 13.057 1.00 95.88 434 TRP A CA 1
ATOM 3456 C C . TRP A 1 434 ? -24.629 -14.096 13.998 1.00 95.88 434 TRP A C 1
ATOM 3458 O O . TRP A 1 434 ? -24.922 -14.555 15.093 1.00 95.88 434 TRP A O 1
ATOM 3468 N N . VAL A 1 435 ? -25.134 -12.922 13.590 1.00 95.81 435 VAL A N 1
ATOM 3469 C CA . VAL A 1 435 ? -26.092 -12.148 14.420 1.00 95.81 435 VAL A CA 1
ATOM 3470 C C . VAL A 1 435 ? -27.424 -12.899 14.598 1.00 95.81 435 VAL A C 1
ATOM 3472 O O . VAL A 1 435 ? -28.079 -12.791 15.640 1.00 95.81 435 VAL A O 1
ATOM 3475 N N . MET A 1 436 ? -27.829 -13.687 13.599 1.00 94.19 436 MET A N 1
ATOM 3476 C CA . MET A 1 436 ? -29.054 -14.489 13.652 1.00 94.19 436 MET A CA 1
ATOM 3477 C C . MET A 1 436 ? -28.896 -15.747 14.517 1.00 94.19 436 MET A C 1
ATOM 3479 O O . MET A 1 436 ? -29.715 -15.961 15.412 1.00 94.19 436 MET A O 1
ATOM 3483 N N . GLU A 1 437 ? -27.862 -16.556 14.262 1.00 93.69 437 GLU A N 1
ATOM 3484 C CA . GLU A 1 437 ? -27.635 -17.874 14.883 1.00 93.69 437 GLU A CA 1
ATOM 3485 C C . GLU A 1 437 ? -26.859 -17.808 16.214 1.00 93.69 437 GLU A C 1
ATOM 3487 O O . GLU A 1 437 ? -27.109 -18.632 17.090 1.00 93.69 437 GLU A O 1
ATOM 3492 N N . HIS A 1 438 ? -25.965 -16.825 16.379 1.00 95.62 438 HIS A N 1
ATOM 3493 C CA . HIS A 1 438 ? -25.021 -16.692 17.500 1.00 95.62 438 HIS A CA 1
ATOM 3494 C C . HIS A 1 438 ? -24.907 -15.248 18.045 1.00 95.62 438 HIS A C 1
ATOM 3496 O O . HIS A 1 438 ? -23.811 -14.676 18.112 1.00 95.62 438 HIS A O 1
ATOM 3502 N N . PRO A 1 439 ? -26.017 -14.608 18.466 1.00 95.12 439 PRO A N 1
ATOM 3503 C CA . PRO A 1 439 ? -25.987 -13.241 18.992 1.00 95.12 439 PRO A CA 1
ATOM 3504 C C . PRO A 1 439 ? -25.096 -13.079 20.238 1.00 95.12 439 PRO A C 1
ATOM 3506 O O . PRO A 1 439 ? -24.695 -11.969 20.567 1.00 95.12 439 PRO A O 1
ATOM 3509 N N . GLU A 1 440 ? -24.764 -14.159 20.952 1.00 96.12 440 GLU A N 1
ATOM 3510 C CA . GLU A 1 440 ? -23.832 -14.155 22.085 1.00 96.12 440 GLU A CA 1
ATOM 3511 C C . GLU A 1 440 ? -22.352 -13.956 21.714 1.00 96.12 440 GLU A C 1
ATOM 3513 O O . GLU A 1 440 ? -21.543 -13.724 22.608 1.00 96.12 440 GLU A O 1
ATOM 3518 N N . TRP A 1 441 ? -21.986 -14.007 20.428 1.00 97.44 441 TRP A N 1
ATOM 3519 C CA . TRP A 1 441 ? -20.612 -13.759 19.960 1.00 97.44 441 TRP A CA 1
ATOM 3520 C C . TRP A 1 441 ? -20.263 -12.272 19.819 1.00 97.44 441 TRP A C 1
ATOM 3522 O O . TRP A 1 441 ? -19.115 -11.939 19.526 1.00 97.44 441 TRP A O 1
ATOM 3532 N N . PHE A 1 442 ? -21.227 -11.374 20.021 1.00 97.69 442 PHE A N 1
ATOM 3533 C CA . PHE A 1 442 ? -21.086 -9.941 19.773 1.00 97.69 442 PHE A CA 1
ATOM 3534 C C . PHE A 1 442 ? -20.936 -9.137 21.066 1.00 97.69 442 PHE A C 1
ATOM 3536 O O . PHE A 1 442 ? -21.342 -9.572 22.147 1.00 97.69 442 PHE A O 1
ATOM 3543 N N . ILE A 1 443 ? -20.355 -7.939 20.968 1.00 96.44 443 ILE A N 1
ATOM 3544 C CA . ILE A 1 443 ? -20.369 -6.979 22.078 1.00 96.44 443 ILE A CA 1
ATOM 3545 C C . ILE A 1 443 ? -21.789 -6.420 22.181 1.00 96.44 443 ILE A C 1
ATOM 3547 O O . ILE A 1 443 ? -22.336 -5.901 21.210 1.00 96.44 443 ILE A O 1
ATOM 3551 N N . GLN A 1 444 ? -22.409 -6.560 23.351 1.00 94.94 444 GLN A N 1
ATOM 3552 C CA . GLN A 1 444 ? -23.846 -6.350 23.527 1.00 94.94 444 GLN A CA 1
ATOM 3553 C C . GLN A 1 444 ? -24.201 -5.907 24.953 1.00 94.94 444 GLN A C 1
ATOM 3555 O O . GLN A 1 444 ? -23.435 -6.123 25.892 1.00 94.94 444 GLN A O 1
ATOM 3560 N N . SER A 1 445 ? -25.394 -5.337 25.103 1.00 91.06 445 SER A N 1
ATOM 3561 C CA . SER A 1 445 ? -26.047 -4.993 26.368 1.00 91.06 445 SER A CA 1
ATOM 3562 C C . SER A 1 445 ? -27.493 -5.512 26.379 1.00 91.06 445 SER A C 1
ATOM 3564 O O . SER A 1 445 ? -28.128 -5.636 25.329 1.00 91.06 445 SER A O 1
ATOM 3566 N N . SER A 1 446 ? -28.038 -5.792 27.565 1.00 87.50 446 SER A N 1
ATOM 3567 C CA . SER A 1 446 ? -29.456 -6.139 27.769 1.00 87.50 446 SER A CA 1
ATOM 3568 C C . SER A 1 446 ? -30.382 -4.915 27.846 1.00 87.50 446 SER A C 1
ATOM 3570 O O . SER A 1 446 ? -31.600 -5.058 27.811 1.00 87.50 446 SER A O 1
ATOM 3572 N N . VAL A 1 447 ? -29.816 -3.710 27.961 1.00 85.50 447 VAL A N 1
ATOM 3573 C CA . VAL A 1 447 ? -30.521 -2.414 27.978 1.00 85.50 447 VAL A CA 1
ATOM 3574 C C . VAL A 1 447 ? -29.853 -1.441 26.995 1.00 85.50 447 VAL A C 1
ATOM 3576 O O . VAL A 1 447 ? -28.647 -1.574 26.760 1.00 85.50 447 VAL A O 1
ATOM 3579 N N . PRO A 1 448 ? -30.569 -0.460 26.412 1.00 87.06 448 PRO A N 1
ATOM 3580 C CA . PRO A 1 448 ? -29.935 0.520 25.532 1.00 87.06 448 PRO A CA 1
ATOM 3581 C C . PRO A 1 448 ? -28.918 1.348 26.342 1.00 87.06 448 PRO A C 1
ATOM 3583 O O . PRO A 1 448 ? -29.284 1.834 27.412 1.00 87.06 448 PRO A O 1
ATOM 3586 N N . PRO A 1 449 ? -27.661 1.541 25.891 1.00 85.06 449 PRO A N 1
ATOM 3587 C CA . PRO A 1 449 ? -26.644 2.229 26.695 1.00 85.06 449 PRO A CA 1
ATOM 3588 C C . PRO A 1 449 ? -27.041 3.659 27.097 1.00 85.06 449 PRO A C 1
ATOM 3590 O O . PRO A 1 449 ? -26.760 4.096 28.217 1.00 85.06 449 PRO A O 1
ATOM 3593 N N . TYR A 1 450 ? -27.766 4.355 26.217 1.00 83.19 450 TYR A N 1
ATOM 3594 C CA . TYR A 1 450 ? -28.362 5.660 26.480 1.00 83.19 450 TYR A CA 1
ATOM 3595 C C . TYR A 1 450 ? -29.897 5.518 26.518 1.00 83.19 450 TYR A C 1
ATOM 3597 O O . TYR A 1 450 ? -30.493 5.134 25.512 1.00 83.19 450 TYR A O 1
ATOM 3605 N N . PRO A 1 451 ? -30.573 5.849 27.638 1.00 78.06 451 PRO A N 1
ATOM 3606 C CA . PRO A 1 451 ? -32.036 5.774 27.766 1.00 78.06 451 PRO A CA 1
ATOM 3607 C C . PRO A 1 451 ? -32.845 6.629 26.776 1.00 78.06 451 PRO A C 1
ATOM 3609 O O . PRO A 1 451 ? -34.064 6.485 26.704 1.00 78.06 451 PRO A O 1
ATOM 3612 N N . ALA A 1 452 ? -32.197 7.547 26.051 1.00 76.12 452 ALA A N 1
ATOM 3613 C CA . ALA A 1 452 ? -32.821 8.362 25.010 1.00 76.12 452 ALA A CA 1
ATOM 3614 C C . ALA A 1 452 ? -33.026 7.610 23.682 1.00 76.12 452 ALA A C 1
ATOM 3616 O O . ALA A 1 452 ? -33.884 8.018 22.904 1.00 76.12 452 ALA A O 1
ATOM 3617 N N . TYR A 1 453 ? -32.272 6.529 23.444 1.00 84.31 453 TYR A N 1
ATOM 3618 C CA . TYR A 1 453 ? -32.299 5.786 22.186 1.00 84.31 453 TYR A CA 1
ATOM 3619 C C . TYR A 1 453 ? -33.662 5.137 21.933 1.00 84.31 453 TYR A C 1
ATOM 3621 O O . TYR A 1 453 ? -34.161 4.354 22.750 1.00 84.31 453 TYR A O 1
ATOM 3629 N N . GLN A 1 454 ? -34.236 5.429 20.771 1.00 84.75 454 GLN A N 1
ATOM 3630 C CA . GLN A 1 454 ? -35.506 4.889 20.308 1.00 84.75 454 GLN A CA 1
ATOM 3631 C C . GLN A 1 454 ? -35.278 3.973 19.105 1.00 84.75 454 GLN A C 1
ATOM 3633 O O . GLN A 1 454 ? -34.399 4.190 18.281 1.00 84.75 454 GLN A O 1
ATOM 3638 N N . PHE A 1 455 ? -36.063 2.898 19.046 1.00 89.69 455 PHE A N 1
ATOM 3639 C CA . PHE A 1 455 ? -35.974 1.857 18.022 1.00 89.69 455 PHE A CA 1
ATOM 3640 C C . PHE A 1 455 ? -37.385 1.586 17.488 1.00 89.69 455 PHE A C 1
ATOM 3642 O O . PHE A 1 455 ? -37.954 0.507 17.694 1.00 89.69 455 PHE A O 1
ATOM 3649 N N . SER A 1 456 ? -37.995 2.617 16.902 1.00 86.00 456 SER A N 1
ATOM 3650 C CA . SER A 1 456 ? -39.328 2.576 16.287 1.00 86.00 456 SER A CA 1
ATOM 3651 C C . SER A 1 456 ? -39.279 2.423 14.761 1.00 86.00 456 SER A C 1
ATOM 3653 O O . SER A 1 456 ? -40.285 2.049 14.155 1.00 86.00 456 SER A O 1
ATOM 3655 N N . GLY A 1 457 ? -38.107 2.635 14.152 1.00 82.38 457 GLY A N 1
ATOM 3656 C CA . GLY A 1 457 ? -37.834 2.456 12.731 1.00 82.38 457 GLY A CA 1
ATOM 3657 C C . GLY A 1 457 ? -38.095 1.047 12.180 1.00 82.38 457 GLY A C 1
ATOM 3658 O O . GLY A 1 457 ? -38.292 0.069 12.908 1.00 82.38 457 GLY A O 1
ATOM 3659 N N . ALA A 1 458 ? -38.112 0.955 10.849 1.00 87.00 458 ALA A N 1
ATOM 3660 C CA . ALA A 1 458 ? -38.493 -0.246 10.108 1.00 87.00 458 ALA A CA 1
ATOM 3661 C C . ALA A 1 458 ? -37.536 -1.437 10.312 1.00 87.00 458 ALA A C 1
ATOM 3663 O O . ALA A 1 458 ? -36.338 -1.266 10.526 1.00 87.00 458 ALA A O 1
ATOM 3664 N N . ASP A 1 459 ? -38.069 -2.655 10.168 1.00 92.31 459 ASP A N 1
ATOM 3665 C CA . ASP A 1 459 ? -37.292 -3.886 10.317 1.00 92.31 459 ASP A CA 1
ATOM 3666 C C . ASP A 1 459 ? -36.316 -4.105 9.147 1.00 92.31 459 ASP A C 1
ATOM 3668 O O . ASP A 1 459 ? -36.687 -4.294 7.976 1.00 92.31 459 ASP A O 1
ATOM 3672 N N . LEU A 1 460 ? -35.030 -4.094 9.477 1.00 91.81 460 LEU A N 1
ATOM 3673 C CA . LEU A 1 460 ? -33.933 -4.293 8.545 1.00 91.81 460 LEU A CA 1
ATOM 3674 C C . LEU A 1 460 ? -33.631 -5.775 8.301 1.00 91.81 460 LEU A C 1
ATOM 3676 O O . LEU A 1 460 ? -33.070 -6.092 7.252 1.00 91.81 460 LEU A O 1
ATOM 3680 N N . SER A 1 461 ? -34.109 -6.685 9.151 1.00 92.19 461 SER A N 1
ATOM 3681 C CA . SER A 1 461 ? -33.936 -8.133 8.996 1.00 92.19 461 SER A CA 1
ATOM 3682 C C . SER A 1 461 ? -34.513 -8.676 7.681 1.00 92.19 461 SER A C 1
ATOM 3684 O O . SER A 1 461 ? -35.425 -8.100 7.077 1.00 92.19 461 SER A O 1
ATOM 3686 N N . SER A 1 462 ? -33.984 -9.812 7.225 1.00 88.00 462 SER A N 1
ATOM 3687 C CA . SER A 1 462 ? -34.611 -10.648 6.190 1.00 88.00 462 SER A CA 1
ATOM 3688 C C . SER A 1 462 ? -35.055 -12.024 6.709 1.00 88.00 462 SER A C 1
ATOM 3690 O O . SER A 1 462 ? -35.639 -12.800 5.954 1.00 88.00 462 SER A O 1
ATOM 3692 N N . ASP A 1 463 ? -34.845 -12.303 8.000 1.00 90.69 463 ASP A N 1
ATOM 3693 C CA . ASP A 1 463 ? -35.292 -13.515 8.684 1.00 90.69 463 ASP A CA 1
ATOM 3694 C C . ASP A 1 463 ? -36.548 -13.211 9.528 1.00 90.69 463 ASP A C 1
ATOM 3696 O O . ASP A 1 463 ? -36.477 -12.384 10.437 1.00 90.69 463 ASP A O 1
ATOM 3700 N N . PRO A 1 464 ? -37.700 -13.867 9.289 1.00 90.69 464 PRO A N 1
ATOM 3701 C CA . PRO A 1 464 ? -38.939 -13.587 10.019 1.00 90.69 464 PRO A CA 1
ATOM 3702 C C . PRO A 1 464 ? -38.916 -14.017 11.498 1.00 90.69 464 PRO A C 1
ATOM 3704 O O . PRO A 1 464 ? -39.881 -13.760 12.215 1.00 90.69 464 PRO A O 1
ATOM 3707 N N . ARG A 1 465 ? -37.858 -14.691 11.973 1.00 92.75 465 ARG A N 1
ATOM 3708 C CA . ARG A 1 465 ? -37.682 -15.060 13.389 1.00 92.75 465 ARG A CA 1
ATOM 3709 C C . ARG A 1 465 ? -37.166 -13.904 14.245 1.00 92.75 465 ARG A C 1
ATOM 3711 O O . ARG A 1 465 ? -37.378 -13.920 15.456 1.00 92.75 465 ARG A O 1
ATOM 3718 N N . VAL A 1 466 ? -36.484 -12.930 13.640 1.00 94.50 466 VAL A N 1
ATOM 3719 C CA . VAL A 1 466 ? -35.720 -11.895 14.349 1.00 94.50 466 VAL A CA 1
ATOM 3720 C C . VAL A 1 466 ? -35.936 -10.539 13.689 1.00 94.50 466 VAL A C 1
ATOM 3722 O O . VAL A 1 466 ? -35.675 -10.388 12.501 1.00 94.50 466 VAL A O 1
ATOM 3725 N N . THR A 1 467 ? -36.338 -9.539 14.470 1.00 95.38 467 THR A N 1
ATOM 3726 C CA . THR A 1 467 ? -36.390 -8.137 14.039 1.00 95.38 467 THR A CA 1
ATOM 3727 C C . THR A 1 467 ? -35.078 -7.426 14.361 1.00 95.38 467 THR A C 1
ATOM 3729 O O . THR A 1 467 ? -34.540 -7.572 15.461 1.00 95.38 467 THR A O 1
ATOM 3732 N N . VAL A 1 468 ? -34.579 -6.633 13.411 1.00 95.12 468 VAL A N 1
ATOM 3733 C CA . VAL A 1 468 ? -33.352 -5.828 13.529 1.00 95.12 468 VAL A CA 1
ATOM 3734 C C . VAL A 1 468 ? -33.696 -4.365 13.265 1.00 95.12 468 VAL A C 1
ATOM 3736 O O . VAL A 1 468 ? -34.161 -4.023 12.180 1.00 95.12 468 VAL A O 1
ATOM 3739 N N . GLN A 1 469 ? -33.468 -3.495 14.248 1.00 93.31 469 GLN A N 1
ATOM 3740 C CA . GLN A 1 469 ? -33.781 -2.063 14.175 1.00 93.31 469 GLN A CA 1
ATOM 3741 C C . GLN A 1 469 ? -32.563 -1.237 14.594 1.00 93.31 469 GLN A C 1
ATOM 3743 O O . GLN A 1 469 ? -31.997 -1.476 15.661 1.00 93.31 469 GLN A O 1
ATOM 3748 N N . ILE A 1 470 ? -32.181 -0.253 13.781 1.00 90.88 470 ILE A N 1
ATOM 3749 C CA . ILE A 1 470 ? -31.243 0.805 14.191 1.00 90.88 470 ILE A CA 1
ATOM 3750 C C . ILE A 1 470 ? -31.975 1.894 14.987 1.00 90.88 470 ILE A C 1
ATOM 3752 O O . ILE A 1 470 ? -33.203 1.886 15.072 1.00 90.88 470 ILE A O 1
ATOM 3756 N N . GLU A 1 471 ? -31.204 2.786 15.600 1.00 89.19 471 GLU A N 1
ATOM 3757 C CA . GLU A 1 471 ? -31.709 3.898 16.408 1.00 89.19 471 GLU A CA 1
ATOM 3758 C C . GLU A 1 471 ? -32.335 5.003 15.527 1.00 89.19 471 GLU A C 1
ATOM 3760 O O . GLU A 1 471 ? -31.912 5.220 14.388 1.00 89.19 471 GLU A O 1
ATOM 3765 N N . ASP A 1 472 ? -33.371 5.681 16.023 1.00 79.69 472 ASP A N 1
ATOM 3766 C CA . ASP A 1 472 ? -34.219 6.564 15.215 1.00 79.69 472 ASP A CA 1
ATOM 3767 C C . ASP A 1 472 ? -33.555 7.911 14.829 1.00 79.69 472 ASP A C 1
ATOM 3769 O O . ASP A 1 472 ? -33.866 8.452 13.764 1.00 79.69 472 ASP A O 1
ATOM 3773 N N . HIS A 1 473 ? -32.586 8.423 15.599 1.00 70.44 473 HIS A N 1
ATOM 3774 C CA . HIS A 1 473 ? -31.769 9.604 15.257 1.00 70.44 473 HIS A CA 1
ATOM 3775 C C . HIS A 1 473 ? -30.584 9.285 14.323 1.00 70.44 473 HIS A C 1
ATOM 3777 O O . HIS A 1 473 ? -29.796 10.159 13.952 1.00 70.44 473 HIS A O 1
ATOM 3783 N N . TYR A 1 474 ? -30.483 8.047 13.826 1.00 68.12 474 TYR A N 1
ATOM 3784 C CA . TYR A 1 474 ? -29.591 7.723 12.709 1.00 68.12 474 TYR A CA 1
ATOM 3785 C C . TYR A 1 474 ? -29.897 8.559 11.448 1.00 68.12 474 TYR A C 1
ATOM 3787 O O . TYR A 1 474 ? -28.987 8.944 10.709 1.00 68.12 474 TYR A O 1
ATOM 3795 N N . TRP A 1 475 ? -31.181 8.836 11.184 1.00 65.31 475 TRP A N 1
ATOM 3796 C CA . TRP A 1 475 ? -31.630 9.464 9.935 1.00 65.31 475 TRP A CA 1
ATOM 3797 C C . TRP A 1 475 ? -31.409 10.980 9.900 1.00 65.31 475 TRP A C 1
ATOM 3799 O O . TRP A 1 475 ? -31.071 11.518 8.844 1.00 65.31 475 TRP A O 1
ATOM 3809 N N . ASP A 1 476 ? -31.587 11.664 11.036 1.00 62.59 476 ASP A N 1
ATOM 3810 C CA . ASP A 1 476 ? -31.319 13.103 11.181 1.00 62.59 476 ASP A CA 1
ATOM 3811 C C . ASP A 1 476 ? -29.850 13.406 11.534 1.00 62.59 476 ASP A C 1
ATOM 3813 O O . ASP A 1 476 ? -29.395 14.533 11.325 1.00 62.59 476 ASP A O 1
ATOM 3817 N N . LYS A 1 477 ? -29.101 12.380 11.968 1.00 62.94 477 LYS A N 1
ATOM 3818 C CA . LYS A 1 477 ? -27.696 12.435 12.392 1.00 62.94 477 LYS A CA 1
ATOM 3819 C C . LYS A 1 477 ? -27.468 13.299 13.640 1.00 62.94 477 LYS A C 1
ATOM 3821 O O . LYS A 1 477 ? -26.391 13.867 13.804 1.00 62.94 477 LYS A O 1
ATOM 3826 N N . ALA A 1 478 ? -28.454 13.402 14.531 1.00 56.88 478 ALA A N 1
ATOM 3827 C CA . ALA A 1 478 ? -28.320 14.158 15.778 1.00 56.88 478 ALA A CA 1
ATOM 3828 C C . ALA A 1 478 ? -27.434 13.465 16.841 1.00 56.88 478 ALA A C 1
ATOM 3830 O O . ALA A 1 478 ? -26.907 14.143 17.730 1.00 56.88 478 ALA A O 1
ATOM 3831 N N . ASP A 1 479 ? -27.250 12.142 16.748 1.00 63.72 479 ASP A N 1
ATOM 3832 C CA . ASP A 1 479 ? -26.520 11.315 17.722 1.00 63.72 479 ASP A CA 1
ATOM 3833 C C . ASP A 1 479 ? -25.609 10.271 17.033 1.00 63.72 479 ASP A C 1
ATOM 3835 O O . ASP A 1 479 ? -25.786 9.908 15.867 1.00 63.72 479 ASP A O 1
ATOM 3839 N N . ALA A 1 480 ? -24.613 9.777 17.767 1.00 62.69 480 ALA A N 1
ATOM 3840 C CA . ALA A 1 480 ? -23.697 8.711 17.383 1.00 62.69 480 ALA A CA 1
ATOM 3841 C C . ALA A 1 480 ? -24.192 7.348 17.895 1.00 62.69 480 ALA A C 1
ATOM 3843 O O . ALA A 1 480 ? -23.525 6.715 18.711 1.00 62.69 480 ALA A O 1
ATOM 3844 N N . ALA A 1 481 ? -25.356 6.904 17.409 1.00 77.62 481 ALA A N 1
ATOM 3845 C CA . ALA A 1 481 ? -26.011 5.647 17.783 1.00 77.62 481 ALA A CA 1
ATOM 3846 C C . ALA A 1 481 ? -25.040 4.446 17.863 1.00 77.62 481 ALA A C 1
ATOM 3848 O O . ALA A 1 481 ? -24.682 3.858 16.848 1.00 77.62 481 ALA A O 1
ATOM 3849 N N . VAL A 1 482 ? -24.604 4.062 19.072 1.00 86.88 482 VAL A N 1
ATOM 3850 C CA . VAL A 1 482 ? -23.558 3.027 19.250 1.00 86.88 482 VAL A CA 1
ATOM 3851 C C . VAL A 1 482 ? -24.048 1.582 19.113 1.00 86.88 482 VAL A C 1
ATOM 3853 O O . VAL A 1 482 ? -23.226 0.670 19.010 1.00 86.88 482 VAL A O 1
ATOM 3856 N N . VAL A 1 483 ? -25.364 1.354 19.123 1.00 92.38 483 VAL A N 1
ATOM 3857 C CA . VAL A 1 483 ? -25.987 0.021 19.118 1.00 92.38 483 VAL A CA 1
ATOM 3858 C C . VAL A 1 483 ? -27.202 -0.053 18.194 1.00 92.38 483 VAL A C 1
ATOM 3860 O O . VAL A 1 483 ? -27.951 0.913 18.060 1.00 92.38 483 VAL A O 1
ATOM 3863 N N . PHE A 1 484 ? -27.471 -1.254 17.684 1.00 94.19 484 PHE A N 1
ATOM 3864 C CA . PHE A 1 484 ? -28.762 -1.636 17.114 1.00 94.19 484 PHE A CA 1
ATOM 3865 C C . PHE A 1 484 ? -29.489 -2.631 18.024 1.00 94.19 484 PHE A C 1
ATOM 3867 O O . PHE A 1 484 ? -28.880 -3.365 18.805 1.00 94.19 484 PHE A O 1
ATOM 3874 N N . LYS A 1 485 ? -30.814 -2.678 17.910 1.00 95.69 485 LYS A N 1
ATOM 3875 C CA . LYS A 1 485 ? -31.686 -3.598 18.640 1.00 95.69 485 LYS A CA 1
ATOM 3876 C C . LYS A 1 485 ? -31.943 -4.861 17.811 1.00 95.69 485 LYS A C 1
ATOM 3878 O O . LYS A 1 485 ? -32.469 -4.779 16.701 1.00 95.69 485 LYS A O 1
ATOM 3883 N N . ARG A 1 486 ? -31.653 -6.029 18.391 1.00 96.06 486 ARG A N 1
ATOM 3884 C CA . ARG A 1 486 ? -32.103 -7.360 17.942 1.00 96.06 486 ARG A CA 1
ATOM 3885 C C . ARG A 1 486 ? -33.263 -7.802 18.839 1.00 96.06 486 ARG A C 1
ATOM 3887 O O . ARG A 1 486 ? -33.114 -7.801 20.060 1.00 96.06 486 ARG A O 1
ATOM 3894 N N . TYR A 1 487 ? -34.391 -8.202 18.255 1.00 95.69 487 TYR A N 1
ATOM 3895 C CA . TYR A 1 487 ? -35.523 -8.797 18.975 1.00 95.69 487 TYR A CA 1
ATOM 3896 C C . TYR A 1 487 ? -35.890 -10.162 18.398 1.00 95.69 487 TYR A C 1
ATOM 3898 O O . TYR A 1 487 ? -36.096 -10.291 17.194 1.00 95.69 487 TYR A O 1
ATOM 3906 N N . ASP A 1 488 ? -35.979 -11.171 19.255 1.00 94.75 488 ASP A N 1
ATOM 3907 C CA . ASP A 1 488 ? -36.250 -12.557 18.892 1.00 94.75 488 ASP A CA 1
ATOM 3908 C C . ASP A 1 488 ? -37.727 -12.918 19.119 1.00 94.75 488 ASP A C 1
ATOM 3910 O O . ASP A 1 488 ? -38.191 -12.999 20.257 1.00 94.75 488 ASP A O 1
ATOM 3914 N N . HIS A 1 489 ? -38.484 -13.166 18.047 1.00 93.56 489 HIS A N 1
ATOM 3915 C CA . HIS A 1 489 ? -39.932 -13.413 18.139 1.00 93.56 489 HIS A CA 1
ATOM 3916 C C . HIS A 1 489 ? -40.295 -14.779 18.740 1.00 93.56 489 HIS A C 1
ATOM 3918 O O . HIS A 1 489 ? -41.461 -15.013 19.053 1.00 93.56 489 HIS A O 1
ATOM 3924 N N . GLN A 1 490 ? -39.332 -15.699 18.882 1.00 91.62 490 GLN A N 1
ATOM 3925 C CA . GLN A 1 490 ? -39.576 -17.040 19.430 1.00 91.62 490 GLN A CA 1
ATOM 3926 C C . GLN A 1 490 ? -39.272 -17.125 20.927 1.00 91.62 490 GLN A C 1
ATOM 3928 O O . GLN A 1 490 ? -39.975 -17.821 21.659 1.00 91.62 490 GLN A O 1
ATOM 3933 N N . THR A 1 491 ? -38.234 -16.423 21.379 1.00 92.19 491 THR A N 1
ATOM 3934 C CA . THR A 1 491 ? -37.777 -16.437 22.780 1.00 92.19 491 THR A CA 1
ATOM 3935 C C . THR A 1 491 ? -38.162 -15.182 23.566 1.00 92.19 491 THR A C 1
ATOM 3937 O O . THR A 1 491 ? -38.167 -15.217 24.795 1.00 92.19 491 THR A O 1
ATOM 3940 N N . GLY A 1 492 ? -38.486 -14.078 22.885 1.00 91.88 492 GLY A N 1
ATOM 3941 C CA . GLY A 1 492 ? -38.658 -12.754 23.489 1.00 91.88 492 GLY A CA 1
ATOM 3942 C C . GLY A 1 492 ? -37.340 -12.049 23.838 1.00 91.88 492 GLY A C 1
ATOM 3943 O O . GLY A 1 492 ? -37.373 -10.958 24.412 1.00 91.88 492 GLY A O 1
ATOM 3944 N N . ASP A 1 493 ? -36.190 -12.648 23.508 1.00 92.69 493 ASP A N 1
ATOM 3945 C CA . ASP A 1 493 ? -34.861 -12.101 23.784 1.00 92.69 493 ASP A CA 1
ATOM 3946 C C . ASP A 1 493 ? -34.666 -10.750 23.072 1.00 92.69 493 ASP A C 1
ATOM 3948 O O . ASP A 1 493 ? -34.857 -10.626 21.859 1.00 92.69 493 ASP A O 1
ATOM 3952 N N . THR A 1 494 ? -34.310 -9.723 23.844 1.00 94.81 494 THR A N 1
ATOM 3953 C CA . THR A 1 494 ? -34.081 -8.353 23.369 1.00 94.81 494 THR A CA 1
ATOM 3954 C C . THR A 1 494 ? -32.653 -7.967 23.708 1.00 94.81 494 THR A C 1
ATOM 3956 O O . THR A 1 494 ? -32.287 -7.932 24.883 1.00 94.81 494 THR A O 1
ATOM 3959 N N . ARG A 1 495 ? -31.850 -7.642 22.693 1.00 95.31 495 ARG A N 1
ATOM 3960 C CA . ARG A 1 495 ? -30.442 -7.273 22.878 1.00 95.31 495 ARG A CA 1
ATOM 3961 C C . ARG A 1 495 ? -30.078 -6.023 22.102 1.00 95.31 495 ARG A C 1
ATOM 3963 O O . ARG A 1 495 ? -30.594 -5.788 21.012 1.00 95.31 495 ARG A O 1
ATOM 3970 N N . TYR A 1 496 ? -29.142 -5.268 22.656 1.00 95.25 496 TYR A N 1
ATOM 3971 C CA . TYR A 1 496 ? -28.582 -4.061 22.066 1.00 95.25 496 TYR A CA 1
ATOM 3972 C C . TYR A 1 496 ? -27.130 -4.354 21.700 1.00 95.25 496 TYR A C 1
ATOM 3974 O O . TYR A 1 496 ? -26.268 -4.410 22.575 1.00 95.25 496 TYR A O 1
ATOM 3982 N N . ILE A 1 497 ? -26.884 -4.642 20.424 1.00 96.38 497 ILE A N 1
ATOM 3983 C CA . ILE A 1 497 ? -25.592 -5.101 19.904 1.00 96.38 497 ILE A CA 1
ATOM 3984 C C . ILE A 1 497 ? -24.826 -3.894 19.363 1.00 96.38 497 ILE A C 1
ATOM 3986 O O . ILE A 1 497 ? -25.398 -3.071 18.650 1.00 96.38 497 ILE A O 1
ATOM 3990 N N . TYR A 1 498 ? -23.546 -3.771 19.714 1.00 94.94 498 TYR A N 1
ATOM 3991 C CA . TYR A 1 498 ? -22.713 -2.644 19.300 1.00 94.94 498 TYR A CA 1
ATOM 3992 C C . TYR A 1 498 ? -22.352 -2.719 17.814 1.00 94.94 498 TYR A C 1
ATOM 3994 O O . TYR A 1 498 ? -22.035 -3.787 17.280 1.00 94.94 498 TYR A O 1
ATOM 4002 N N . HIS A 1 499 ? -22.363 -1.562 17.159 1.00 93.00 499 HIS A N 1
ATOM 4003 C CA . HIS A 1 499 ? -21.827 -1.397 15.812 1.00 93.00 499 HIS A CA 1
ATOM 4004 C C . HIS A 1 499 ? -20.293 -1.452 15.819 1.00 93.00 499 HIS A C 1
ATOM 4006 O O . HIS A 1 499 ? -19.663 -1.056 16.800 1.00 93.00 499 HIS A O 1
ATOM 4012 N N . GLY A 1 500 ? -19.680 -1.921 14.728 1.00 90.94 500 GLY A N 1
ATOM 4013 C CA . GLY A 1 500 ? -18.225 -1.874 14.566 1.00 90.94 500 GLY A CA 1
ATOM 4014 C C . GLY A 1 500 ? -17.709 -0.431 14.568 1.00 90.94 500 GLY A C 1
ATOM 4015 O O . GLY A 1 500 ? -18.378 0.472 14.065 1.00 90.94 500 GLY A O 1
ATOM 4016 N N . ASN A 1 501 ? -16.542 -0.195 15.168 1.00 85.50 501 ASN A N 1
ATOM 4017 C CA . ASN A 1 501 ? -15.951 1.141 15.293 1.00 85.50 501 ASN A CA 1
ATOM 4018 C C . ASN A 1 501 ? -14.420 1.040 15.489 1.00 85.50 501 ASN A C 1
ATOM 4020 O O . ASN A 1 501 ? -13.932 0.057 16.050 1.00 85.50 501 ASN A O 1
ATOM 4024 N N . ASP A 1 502 ? -13.670 2.053 15.046 1.00 79.06 502 ASP A N 1
ATOM 4025 C CA . ASP A 1 502 ? -12.213 2.186 15.209 1.00 79.06 502 ASP A CA 1
ATOM 4026 C C . ASP A 1 502 ? -11.792 3.228 16.272 1.00 79.06 502 ASP A C 1
ATOM 4028 O O . ASP A 1 502 ? -10.616 3.327 16.624 1.00 79.06 502 ASP A O 1
ATOM 4032 N N . GLY A 1 503 ? -12.746 3.996 16.807 1.00 71.12 503 GLY A N 1
ATOM 4033 C CA . GLY A 1 503 ? -12.526 5.067 17.778 1.00 71.12 503 GLY A CA 1
ATOM 4034 C C . GLY A 1 503 ? -12.129 6.418 17.178 1.00 71.12 503 GLY A C 1
ATOM 4035 O O . GLY A 1 503 ? -11.736 7.305 17.935 1.00 71.12 503 GLY A O 1
ATOM 4036 N N . THR A 1 504 ? -12.216 6.598 15.855 1.00 58.16 504 THR A N 1
ATOM 4037 C CA . THR A 1 504 ? -11.904 7.873 15.182 1.00 58.16 504 THR A CA 1
ATOM 4038 C C . THR A 1 504 ? -13.133 8.747 14.930 1.00 58.16 504 THR A C 1
ATOM 4040 O O . THR A 1 504 ? -13.008 9.972 14.897 1.00 58.16 504 THR A O 1
ATOM 4043 N N . SER A 1 505 ? -14.319 8.150 14.750 1.00 60.19 505 SER A N 1
ATOM 4044 C CA . SER A 1 505 ? -15.543 8.884 14.402 1.00 60.19 505 SER A CA 1
ATOM 4045 C C . SER A 1 505 ? -16.837 8.129 14.781 1.00 60.19 505 SER A C 1
ATOM 4047 O O . SER A 1 505 ? -16.915 7.498 15.837 1.00 60.19 505 SER A O 1
ATOM 4049 N N . PHE A 1 506 ? -17.879 8.241 13.953 1.00 66.38 506 PHE A N 1
ATOM 4050 C CA . PHE A 1 506 ? -19.166 7.569 14.137 1.00 66.38 506 PHE A CA 1
ATOM 4051 C C . PHE A 1 506 ? -19.041 6.058 13.863 1.00 66.38 506 PHE A C 1
ATOM 4053 O O . PHE A 1 506 ? -18.206 5.664 13.047 1.00 66.38 506 PHE A O 1
ATOM 4060 N N . PRO A 1 507 ? -19.872 5.200 14.487 1.00 78.75 507 PRO A N 1
ATOM 4061 C CA . PRO A 1 507 ? -19.818 3.763 14.238 1.00 78.75 507 PRO A CA 1
ATOM 4062 C C . PRO A 1 507 ? -20.211 3.392 12.798 1.00 78.75 507 PRO A C 1
ATOM 4064 O O . PRO A 1 507 ? -20.953 4.107 12.117 1.00 78.75 507 PRO A O 1
ATOM 4067 N N . TRP A 1 508 ? -19.758 2.226 12.339 1.00 86.25 508 TRP A N 1
ATOM 4068 C CA . TRP A 1 508 ? -20.165 1.632 11.067 1.00 86.25 508 TRP A CA 1
ATOM 4069 C C . TRP A 1 508 ? -21.551 0.991 11.228 1.00 86.25 508 TRP A C 1
ATOM 4071 O O . TRP A 1 508 ? -21.689 -0.204 11.485 1.00 86.25 508 TRP A O 1
ATOM 4081 N N . ASN A 1 509 ? -22.590 1.818 11.125 1.00 85.19 509 ASN A N 1
ATOM 4082 C CA . ASN A 1 509 ? -23.964 1.500 11.544 1.00 85.19 509 ASN A CA 1
ATOM 4083 C C . ASN A 1 509 ? -24.691 0.404 10.726 1.00 85.19 509 ASN A C 1
ATOM 4085 O O . ASN A 1 509 ? -25.817 0.035 11.052 1.00 85.19 509 ASN A O 1
ATOM 4089 N N . ASP A 1 510 ? -24.073 -0.148 9.677 1.00 88.81 510 ASP A N 1
ATOM 4090 C CA . ASP A 1 510 ? -24.528 -1.363 8.984 1.00 88.81 510 ASP A CA 1
ATOM 4091 C C . ASP A 1 510 ? -23.746 -2.630 9.395 1.00 88.81 510 ASP A C 1
ATOM 4093 O O . ASP A 1 510 ? -23.887 -3.678 8.761 1.00 88.81 510 ASP A O 1
ATOM 4097 N N . THR A 1 511 ? -22.967 -2.566 10.482 1.00 93.81 511 THR A N 1
ATOM 4098 C CA . THR A 1 511 ? -22.130 -3.661 11.012 1.00 93.81 511 THR A CA 1
ATOM 4099 C C . THR A 1 511 ? -22.432 -4.010 12.479 1.00 93.81 511 THR A C 1
ATOM 4101 O O . THR A 1 511 ? -23.055 -3.229 13.195 1.00 93.81 511 THR A O 1
ATOM 4104 N N . ALA A 1 512 ? -21.967 -5.173 12.939 1.00 96.00 512 ALA A N 1
ATOM 4105 C CA . ALA A 1 512 ? -22.098 -5.701 14.295 1.00 96.00 512 ALA A CA 1
ATOM 4106 C C . ALA A 1 512 ? -20.736 -6.197 14.817 1.00 96.00 512 ALA A C 1
ATOM 4108 O O . ALA A 1 512 ? -20.102 -7.053 14.192 1.00 96.00 512 ALA A O 1
ATOM 4109 N N . GLN A 1 513 ? -20.294 -5.663 15.958 1.00 96.56 513 GLN A N 1
ATOM 4110 C CA . GLN A 1 513 ? -18.958 -5.857 16.532 1.00 96.56 513 GLN A CA 1
ATOM 4111 C C . GLN A 1 513 ? -18.802 -7.211 17.243 1.00 96.56 513 GLN A C 1
ATOM 4113 O O . GLN A 1 513 ? -19.543 -7.518 18.181 1.00 96.56 513 GLN A O 1
ATOM 4118 N N . LEU A 1 514 ? -17.791 -7.995 16.858 1.00 97.31 514 LEU A N 1
ATOM 4119 C CA . LEU A 1 514 ? -17.494 -9.291 17.480 1.00 97.31 514 LEU A CA 1
ATOM 4120 C C . LEU A 1 514 ? -16.760 -9.140 18.819 1.00 97.31 514 LEU A C 1
ATOM 4122 O O . LEU A 1 514 ? -15.953 -8.226 18.999 1.00 97.31 514 LEU A O 1
ATOM 4126 N N . ASN A 1 515 ? -17.031 -10.057 19.754 1.00 96.94 515 ASN A N 1
ATOM 4127 C CA . ASN A 1 515 ? -16.459 -10.064 21.098 1.00 96.94 515 ASN A CA 1
ATOM 4128 C C . ASN A 1 515 ? -15.263 -11.025 21.224 1.00 96.94 515 ASN A C 1
ATOM 4130 O O . ASN A 1 515 ? -15.404 -12.196 21.583 1.00 96.94 515 ASN A O 1
ATOM 4134 N N . TYR A 1 516 ? -14.064 -10.490 21.011 1.00 96.19 516 TYR A N 1
ATOM 4135 C CA . TYR A 1 516 ? -12.795 -11.217 21.074 1.00 96.19 516 TYR A CA 1
ATOM 4136 C C . TYR A 1 516 ? -12.365 -11.678 22.475 1.00 96.19 516 TYR A C 1
ATOM 4138 O O . TYR A 1 516 ? -11.420 -12.462 22.575 1.00 96.19 516 TYR A O 1
ATOM 4146 N N . LEU A 1 517 ? -13.059 -11.294 23.556 1.00 95.62 517 LEU A N 1
ATOM 4147 C CA . LEU A 1 517 ? -12.811 -11.901 24.873 1.00 95.62 517 LEU A CA 1
ATOM 4148 C C . LEU A 1 517 ? -13.251 -13.374 24.925 1.00 95.62 517 LEU A C 1
ATOM 4150 O O . LEU A 1 517 ? -12.746 -14.134 25.747 1.00 95.62 517 LEU A O 1
ATOM 4154 N N . LEU A 1 518 ? -14.165 -13.795 24.045 1.00 96.81 518 LEU A N 1
ATOM 4155 C CA . LEU A 1 518 ? -14.669 -15.165 23.979 1.00 96.81 518 LEU A CA 1
ATOM 4156 C C . LEU A 1 518 ? -13.715 -16.051 23.147 1.00 96.81 518 LEU A C 1
ATOM 4158 O O . LEU A 1 518 ? -13.616 -15.847 21.934 1.00 96.81 518 LEU A O 1
ATOM 4162 N N . PRO A 1 519 ? -13.057 -17.081 23.722 1.00 95.94 519 PRO A N 1
ATOM 4163 C CA . PRO A 1 519 ? -12.094 -17.907 22.980 1.00 95.94 519 PRO A CA 1
ATOM 4164 C C . PRO A 1 519 ? -12.704 -18.618 21.763 1.00 95.94 519 PRO A C 1
ATOM 4166 O O . PRO A 1 519 ? -12.061 -18.743 20.726 1.00 95.94 519 PRO A O 1
ATOM 4169 N N . GLN A 1 520 ? -13.976 -19.016 21.862 1.00 96.25 520 GLN A N 1
ATOM 4170 C CA . GLN A 1 520 ? -14.739 -19.622 20.765 1.00 96.25 520 GLN A CA 1
ATOM 4171 C C . GLN A 1 520 ? -14.917 -18.690 19.552 1.00 96.25 520 GLN A C 1
ATOM 4173 O O . GLN A 1 520 ? -14.943 -19.168 18.422 1.00 96.25 520 GLN A O 1
ATOM 4178 N N . VAL A 1 521 ? -14.989 -17.369 19.767 1.00 97.00 521 VAL A N 1
ATOM 4179 C CA . VAL A 1 521 ? -15.078 -16.376 18.684 1.00 97.00 521 VAL A CA 1
ATOM 4180 C C . VAL A 1 521 ? -13.719 -16.235 18.005 1.00 97.00 521 VAL A C 1
ATOM 4182 O O . VAL A 1 521 ? -13.652 -16.265 16.779 1.00 97.00 521 VAL A O 1
ATOM 4185 N N . ARG A 1 522 ? -12.626 -16.185 18.785 1.00 96.88 522 ARG A N 1
ATOM 4186 C CA . ARG A 1 522 ? -11.257 -16.154 18.242 1.00 96.88 522 ARG A CA 1
ATOM 4187 C C . ARG A 1 522 ? -10.974 -17.377 17.359 1.00 96.88 522 ARG A C 1
ATOM 4189 O O . ARG A 1 522 ? -10.579 -17.201 16.209 1.00 96.88 522 ARG A O 1
ATOM 4196 N N . GLU A 1 523 ? -11.270 -18.592 17.834 1.00 97.06 523 GLU A N 1
ATOM 4197 C CA . GLU A 1 523 ? -11.095 -19.820 17.036 1.00 97.06 523 GLU A CA 1
ATOM 4198 C C . GLU A 1 523 ? -12.004 -19.852 15.798 1.00 97.06 523 GLU A C 1
ATOM 4200 O O . GLU A 1 523 ? -11.539 -20.200 14.715 1.00 97.06 523 GLU A O 1
ATOM 4205 N N . GLN A 1 524 ? -13.278 -19.455 15.904 1.00 97.12 524 GLN A N 1
ATOM 4206 C CA . GLN A 1 524 ? -14.181 -19.455 14.748 1.00 97.12 524 GLN A CA 1
ATOM 4207 C C . GLN A 1 524 ? -13.748 -18.445 13.672 1.00 97.12 524 GLN A C 1
ATOM 4209 O O . GLN A 1 524 ? -13.851 -18.737 12.474 1.00 97.12 524 GLN A O 1
ATOM 4214 N N . VAL A 1 525 ? -13.206 -17.285 14.061 1.00 97.19 525 VAL A N 1
ATOM 4215 C CA . VAL A 1 525 ? -12.608 -16.349 13.099 1.00 97.19 525 VAL A CA 1
ATOM 4216 C C . VAL A 1 525 ? -11.309 -16.921 12.516 1.00 97.19 525 VAL A C 1
ATOM 4218 O O . VAL A 1 525 ? -11.142 -16.853 11.301 1.00 97.19 525 VAL A O 1
ATOM 4221 N N . ILE A 1 526 ? -10.440 -17.571 13.303 1.00 97.44 526 ILE A N 1
ATOM 4222 C CA . ILE A 1 526 ? -9.243 -18.269 12.784 1.00 97.44 526 ILE A CA 1
ATOM 4223 C C . ILE A 1 526 ? -9.632 -19.336 11.748 1.00 97.44 526 ILE A C 1
ATOM 4225 O O . ILE A 1 526 ? -9.086 -19.343 10.646 1.00 97.44 526 ILE A O 1
ATOM 4229 N N . GLN A 1 527 ?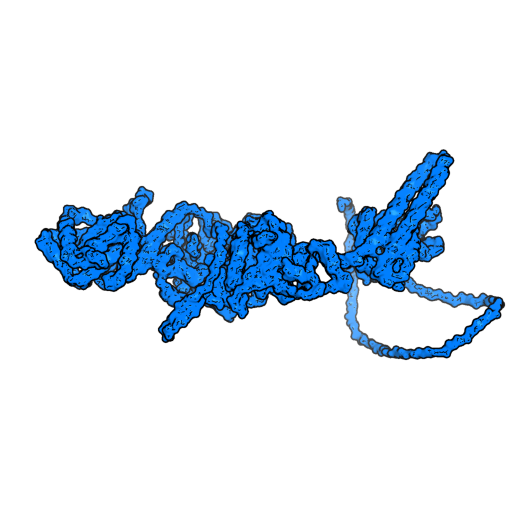 -10.624 -20.186 12.030 1.00 97.69 527 GLN A N 1
ATOM 4230 C CA . GLN A 1 527 ? -11.126 -21.185 11.076 1.00 97.69 527 GLN A CA 1
ATOM 4231 C C . GLN A 1 527 ? -11.717 -20.544 9.812 1.00 97.69 527 GLN A C 1
ATOM 4233 O O . GLN A 1 527 ? -11.538 -21.057 8.705 1.00 97.69 527 GLN A O 1
ATOM 4238 N N . THR A 1 528 ? -12.363 -19.384 9.949 1.00 96.94 528 THR A N 1
ATOM 4239 C CA . THR A 1 528 ? -12.868 -18.603 8.812 1.00 96.94 528 THR A CA 1
ATOM 4240 C C . THR A 1 528 ? -11.716 -18.041 7.968 1.00 96.94 528 THR A C 1
ATOM 4242 O O . THR A 1 528 ? -11.738 -18.180 6.747 1.00 96.94 528 THR A O 1
ATOM 4245 N N . ILE A 1 529 ? -10.659 -17.505 8.589 1.00 97.06 529 ILE A N 1
ATOM 4246 C CA . ILE A 1 529 ? -9.435 -17.052 7.904 1.00 97.06 529 ILE A CA 1
ATOM 4247 C C . ILE A 1 529 ? -8.749 -18.223 7.186 1.00 97.06 529 ILE A C 1
ATOM 4249 O O . ILE A 1 529 ? -8.367 -18.091 6.025 1.00 97.06 529 ILE A O 1
ATOM 4253 N N . LEU A 1 530 ? -8.659 -19.395 7.819 1.00 97.06 530 LEU A N 1
ATOM 4254 C CA . LEU A 1 530 ? -8.110 -20.611 7.213 1.00 97.06 530 LEU A CA 1
ATOM 4255 C C . LEU A 1 530 ? -8.972 -21.131 6.048 1.00 97.06 530 LEU A C 1
ATOM 4257 O O . LEU A 1 530 ? -8.433 -21.671 5.079 1.00 97.06 530 LEU A O 1
ATOM 4261 N N . ARG A 1 531 ? -10.300 -20.937 6.082 1.00 95.94 531 ARG A N 1
ATOM 4262 C CA . ARG A 1 531 ? -11.188 -21.176 4.929 1.00 95.94 531 ARG A CA 1
ATOM 4263 C C . ARG A 1 531 ? -10.888 -20.200 3.787 1.00 95.94 531 ARG A C 1
ATOM 4265 O O . ARG A 1 531 ? -10.730 -20.648 2.652 1.00 95.94 531 ARG A O 1
ATOM 4272 N N . VAL A 1 532 ? -10.751 -18.905 4.082 1.00 95.88 532 VAL A N 1
ATOM 4273 C CA . VAL A 1 532 ? -10.403 -17.871 3.090 1.00 95.88 532 VAL A CA 1
ATOM 4274 C C . VAL A 1 532 ? -9.029 -18.145 2.467 1.00 95.88 532 VAL A C 1
ATOM 4276 O O . VAL A 1 532 ? -8.928 -18.163 1.247 1.00 95.88 532 VAL A O 1
ATOM 4279 N N . ALA A 1 533 ? -8.004 -18.481 3.254 1.00 95.31 533 ALA A N 1
ATOM 4280 C CA . ALA A 1 533 ? -6.658 -18.826 2.778 1.00 95.31 533 ALA A CA 1
ATOM 4281 C C . ALA A 1 533 ? -6.656 -19.953 1.725 1.00 95.31 533 ALA A C 1
ATOM 4283 O O . ALA A 1 533 ? -5.974 -19.885 0.700 1.00 95.31 533 ALA A O 1
ATOM 4284 N N . ARG A 1 534 ? -7.484 -20.984 1.940 1.00 93.06 534 ARG A N 1
ATOM 4285 C CA . ARG A 1 534 ? -7.649 -22.117 1.012 1.00 93.06 534 ARG A CA 1
ATOM 4286 C C . ARG A 1 534 ? -8.326 -21.687 -0.307 1.00 93.06 534 ARG A C 1
ATOM 4288 O O . ARG A 1 534 ? -8.031 -22.260 -1.363 1.00 93.06 534 ARG A O 1
ATOM 4295 N N . LEU A 1 535 ? -9.166 -20.646 -0.289 1.00 93.12 535 LEU A N 1
ATOM 4296 C CA . LEU A 1 535 ? -9.776 -20.032 -1.479 1.00 93.12 535 LEU A CA 1
ATOM 4297 C C . LEU A 1 535 ? -8.819 -19.055 -2.187 1.00 93.12 535 LEU A C 1
ATOM 4299 O O . LEU A 1 535 ? -8.580 -19.210 -3.386 1.00 93.12 535 LEU A O 1
ATOM 4303 N N . THR A 1 536 ? -8.210 -18.119 -1.465 1.00 94.44 536 THR A N 1
ATOM 4304 C CA . THR A 1 536 ? -7.350 -17.045 -1.985 1.00 94.44 536 THR A CA 1
ATOM 4305 C C . THR A 1 536 ? -6.014 -16.995 -1.226 1.00 94.44 536 THR A C 1
ATOM 4307 O O . THR A 1 536 ? -6.001 -16.582 -0.068 1.00 94.44 536 THR A O 1
ATOM 4310 N N . PRO A 1 537 ? -4.872 -17.351 -1.860 1.00 92.69 537 PRO A N 1
ATOM 4311 C CA . PRO A 1 537 ? -3.545 -17.401 -1.217 1.00 92.69 537 PRO A CA 1
ATOM 4312 C C . PRO A 1 537 ? -2.938 -16.022 -0.887 1.00 92.69 537 PRO A C 1
ATOM 4314 O O . PRO A 1 537 ? -1.749 -15.906 -0.599 1.00 92.69 537 PRO A O 1
ATOM 4317 N N . VAL A 1 538 ? -3.724 -14.951 -0.966 1.00 97.50 538 VAL A N 1
ATOM 4318 C CA . VAL A 1 538 ? -3.357 -13.596 -0.555 1.00 97.50 538 VAL A CA 1
ATOM 4319 C C . VAL A 1 538 ? -4.587 -12.997 0.129 1.00 97.50 538 VAL A C 1
ATOM 4321 O O . VAL A 1 538 ? -5.655 -12.938 -0.480 1.00 97.50 538 VAL A O 1
ATOM 4324 N N . ILE A 1 539 ? -4.452 -12.556 1.378 1.00 97.06 539 ILE A N 1
ATOM 4325 C CA . ILE A 1 539 ? -5.558 -11.989 2.166 1.00 97.06 539 ILE A CA 1
ATOM 4326 C C . ILE A 1 539 ? -5.195 -10.565 2.585 1.00 97.06 539 ILE A C 1
ATOM 4328 O O . ILE A 1 539 ? -4.162 -10.375 3.228 1.00 97.06 539 ILE A O 1
ATOM 4332 N N . ARG A 1 540 ? -6.043 -9.578 2.261 1.00 96.12 540 ARG A N 1
ATOM 4333 C CA . ARG A 1 540 ? -5.988 -8.223 2.841 1.00 96.12 540 ARG A CA 1
ATOM 4334 C C . ARG A 1 540 ? -6.971 -8.151 4.005 1.00 96.12 540 ARG A C 1
ATOM 4336 O O . ARG A 1 540 ? -8.180 -8.174 3.786 1.00 96.12 540 ARG A O 1
ATOM 4343 N N . PHE A 1 541 ? -6.456 -8.024 5.222 1.00 95.44 541 PHE A N 1
ATOM 4344 C CA . PHE A 1 541 ? -7.254 -7.759 6.415 1.00 95.44 541 PHE A CA 1
ATOM 4345 C C . PHE A 1 541 ? -7.639 -6.281 6.497 1.00 95.44 541 PHE A C 1
ATOM 4347 O O . PHE A 1 541 ? -6.768 -5.414 6.421 1.00 95.44 541 PHE A O 1
ATOM 4354 N N . ASP A 1 542 ? -8.935 -6.017 6.643 1.00 90.50 542 ASP A N 1
ATOM 4355 C CA . ASP A 1 542 ? -9.513 -4.693 6.887 1.00 90.50 542 ASP A CA 1
ATOM 4356 C C . ASP A 1 542 ? -9.287 -4.230 8.331 1.00 90.50 542 ASP A C 1
ATOM 4358 O O . ASP A 1 542 ? -9.407 -5.041 9.256 1.00 90.50 542 ASP A O 1
ATOM 4362 N N . ALA A 1 543 ? -8.965 -2.942 8.518 1.00 85.25 543 ALA A N 1
ATOM 4363 C CA . ALA A 1 543 ? -8.871 -2.274 9.820 1.00 85.25 543 ALA A CA 1
ATOM 4364 C C . ALA A 1 543 ? -8.125 -3.077 10.915 1.00 85.25 543 ALA A C 1
ATOM 4366 O O . ALA A 1 543 ? -8.512 -3.065 12.089 1.00 85.25 543 ALA A O 1
ATOM 4367 N N . ALA A 1 544 ? -7.053 -3.796 10.562 1.00 88.88 544 ALA A N 1
ATOM 4368 C CA . ALA A 1 544 ? -6.453 -4.836 11.402 1.00 88.88 544 ALA A CA 1
ATOM 4369 C C . ALA A 1 544 ? -5.924 -4.308 12.749 1.00 88.88 544 ALA A C 1
ATOM 4371 O O . ALA A 1 544 ? -5.942 -5.023 13.757 1.00 88.88 544 ALA A O 1
ATOM 4372 N N . MET A 1 545 ? -5.523 -3.031 12.800 1.00 86.44 545 MET A N 1
ATOM 4373 C CA . MET A 1 545 ? -5.104 -2.341 14.026 1.00 86.44 545 MET A CA 1
ATOM 4374 C C . MET A 1 545 ? -6.194 -2.241 15.103 1.00 86.44 545 MET A C 1
ATOM 4376 O O . MET A 1 545 ? -5.845 -2.017 16.258 1.00 86.44 545 MET A O 1
ATOM 4380 N N . THR A 1 546 ? -7.476 -2.431 14.770 1.00 87.75 546 THR A N 1
ATOM 4381 C CA . THR A 1 546 ? -8.582 -2.467 15.752 1.00 87.75 546 THR A CA 1
ATOM 4382 C C . THR A 1 546 ? -8.581 -3.734 16.614 1.00 87.75 546 THR A C 1
ATOM 4384 O O . THR A 1 546 ? -9.022 -3.692 17.761 1.00 87.75 546 THR A O 1
ATOM 4387 N N . LEU A 1 547 ? -8.039 -4.839 16.087 1.00 92.38 547 LEU A N 1
ATOM 4388 C CA . LEU A 1 547 ? -7.997 -6.151 16.743 1.00 92.38 547 LEU A CA 1
ATOM 4389 C C . LEU A 1 547 ? -6.663 -6.484 17.418 1.00 92.38 547 LEU A C 1
ATOM 4391 O O . LEU A 1 547 ? -6.582 -7.486 18.123 1.00 92.38 547 LEU A O 1
ATOM 4395 N N . ALA A 1 548 ? -5.630 -5.656 17.232 1.00 91.31 548 ALA A N 1
ATOM 4396 C CA . ALA A 1 548 ? -4.414 -5.772 18.030 1.00 91.31 548 ALA A CA 1
ATOM 4397 C C . ALA A 1 548 ? -4.772 -5.599 19.514 1.00 91.31 548 ALA A C 1
ATOM 4399 O O . ALA A 1 548 ? -5.475 -4.651 19.880 1.00 91.31 548 ALA A O 1
ATOM 4400 N N . LYS A 1 549 ? -4.283 -6.496 20.369 1.00 91.38 549 LYS A N 1
ATOM 4401 C CA . LYS A 1 549 ? -4.712 -6.676 21.762 1.00 91.38 549 LYS A CA 1
ATOM 4402 C C . LYS A 1 549 ? -4.772 -5.359 22.549 1.00 91.38 549 LYS A C 1
ATOM 4404 O O . LYS A 1 549 ? -5.785 -5.072 23.183 1.00 91.38 549 LYS A O 1
ATOM 4409 N N . LYS A 1 550 ? -3.739 -4.510 22.426 1.00 87.69 550 LYS A N 1
ATOM 4410 C CA . LYS A 1 550 ? -3.645 -3.188 23.091 1.00 87.69 550 LYS A CA 1
ATOM 4411 C C . LYS A 1 550 ? -4.698 -2.162 22.642 1.00 87.69 550 LYS A C 1
ATOM 4413 O O . LYS A 1 550 ? -5.024 -1.244 23.389 1.00 87.69 550 LYS A O 1
ATOM 4418 N N . HIS A 1 551 ? -5.240 -2.298 21.434 1.00 87.94 551 HIS A N 1
ATOM 4419 C CA . HIS A 1 551 ? -6.309 -1.436 20.924 1.00 87.94 551 HIS A CA 1
ATOM 4420 C C . HIS A 1 551 ? -7.693 -2.004 21.181 1.00 87.94 551 HIS A C 1
ATOM 4422 O O . HIS A 1 551 ? -8.582 -1.239 21.546 1.00 87.94 551 HIS A O 1
ATOM 4428 N N . TYR A 1 552 ? -7.864 -3.319 21.058 1.00 92.00 552 TYR A N 1
ATOM 4429 C CA . TYR A 1 552 ? -9.119 -3.967 21.412 1.00 92.00 552 TYR A CA 1
ATOM 4430 C C . TYR A 1 552 ? -9.467 -3.729 22.897 1.00 92.00 552 TYR A C 1
ATOM 4432 O O . TYR A 1 552 ? -10.608 -3.402 23.220 1.00 92.00 552 TYR A O 1
ATOM 4440 N N . GLU A 1 553 ? -8.455 -3.763 23.774 1.00 91.75 553 GLU A N 1
ATOM 4441 C CA . GLU A 1 553 ? -8.521 -3.289 25.164 1.00 91.75 553 GLU A CA 1
ATOM 4442 C C . GLU A 1 553 ? -8.996 -1.827 25.249 1.00 91.75 553 GLU A C 1
ATOM 4444 O O . GLU A 1 553 ? -10.109 -1.563 25.701 1.00 91.75 553 GLU A O 1
ATOM 4449 N N . ARG A 1 554 ? -8.197 -0.872 24.742 1.00 88.31 554 ARG A N 1
ATOM 4450 C CA . ARG A 1 554 ? -8.479 0.578 24.795 1.00 88.31 554 ARG A CA 1
ATOM 4451 C C . ARG A 1 554 ? -9.870 0.958 24.272 1.00 88.31 554 ARG A C 1
ATOM 4453 O O . ARG A 1 554 ? -10.507 1.850 24.826 1.00 88.31 554 ARG A O 1
ATOM 4460 N N . LEU A 1 555 ? -10.322 0.331 23.188 1.00 87.88 555 LEU A N 1
ATOM 4461 C CA . LEU A 1 555 ? -11.584 0.667 22.529 1.00 87.88 555 LEU A CA 1
ATOM 4462 C C . LEU A 1 555 ? -12.794 0.079 23.265 1.00 87.88 555 LEU A C 1
ATOM 4464 O O . LEU A 1 555 ? -13.754 0.809 23.526 1.00 87.88 555 LEU A O 1
ATOM 4468 N N . TRP A 1 556 ? -12.754 -1.214 23.606 1.00 92.06 556 TRP A N 1
ATOM 4469 C CA . TRP A 1 556 ? -13.945 -1.973 24.008 1.00 92.06 556 TRP A CA 1
ATOM 4470 C C . TRP A 1 556 ? -14.001 -2.367 25.486 1.00 92.06 556 TRP A C 1
ATOM 4472 O O . TRP A 1 556 ? -15.109 -2.561 26.001 1.00 92.06 556 TRP A O 1
ATOM 4482 N N . PHE A 1 557 ? -12.850 -2.478 26.154 1.00 92.69 557 PHE A N 1
ATOM 4483 C CA . PHE A 1 557 ? -12.697 -2.916 27.550 1.00 92.69 557 PHE A CA 1
ATOM 4484 C C . PHE A 1 557 ? -11.594 -2.095 28.251 1.00 92.69 557 PHE A C 1
ATOM 4486 O O . PHE A 1 557 ? -10.567 -2.646 28.651 1.00 92.69 557 PHE A O 1
ATOM 4493 N N . PRO A 1 558 ? -11.758 -0.762 28.333 1.00 88.19 558 PRO A N 1
ATOM 4494 C CA . PRO A 1 558 ? -10.685 0.154 28.712 1.00 88.19 558 PRO A CA 1
ATOM 4495 C C . PRO A 1 558 ? -10.206 -0.033 30.156 1.00 88.19 558 PRO A C 1
ATOM 4497 O O . PRO A 1 558 ? -10.950 -0.492 31.016 1.00 88.19 558 PRO A O 1
ATOM 4500 N N . THR A 1 559 ? -8.989 0.419 30.469 1.00 85.50 559 THR A N 1
ATOM 4501 C CA . THR A 1 559 ? -8.576 0.590 31.874 1.00 85.50 559 THR A CA 1
ATOM 4502 C C . THR A 1 559 ? -9.394 1.726 32.525 1.00 85.50 559 THR A C 1
ATOM 4504 O O . THR A 1 559 ? -9.600 2.752 31.873 1.00 85.50 559 THR A O 1
ATOM 4507 N N . PRO A 1 560 ? -9.861 1.599 33.788 1.00 80.12 560 PRO A N 1
ATOM 4508 C CA . PRO A 1 560 ? -10.654 2.637 34.455 1.00 80.12 560 PRO A CA 1
ATOM 4509 C C . PRO A 1 560 ? -9.989 4.022 34.438 1.00 80.12 560 PRO A C 1
ATOM 4511 O O . PRO A 1 560 ? -8.908 4.198 35.003 1.00 80.12 560 PRO A O 1
ATOM 4514 N N . GLY A 1 561 ? -10.654 5.009 33.828 1.00 70.50 561 GLY A N 1
ATOM 4515 C CA . GLY A 1 561 ? -10.137 6.374 33.665 1.00 70.50 561 GLY A CA 1
ATOM 4516 C C . GLY A 1 561 ? -9.456 6.672 32.320 1.00 70.50 561 GLY A C 1
ATOM 4517 O O . GLY A 1 561 ? -9.033 7.806 32.111 1.00 70.50 561 GLY A O 1
ATOM 4518 N N . GLU A 1 562 ? -9.358 5.706 31.401 1.00 75.38 562 GLU A N 1
ATOM 4519 C CA . GLU A 1 562 ? -8.946 5.950 30.007 1.00 75.38 562 GLU A CA 1
ATOM 4520 C C . GLU A 1 562 ? -10.008 6.781 29.253 1.00 75.38 562 GLU A C 1
ATOM 4522 O O . GLU A 1 562 ? -11.203 6.657 29.505 1.00 75.38 562 GLU A O 1
ATOM 4527 N N . THR A 1 563 ? -9.598 7.651 28.324 1.00 66.06 563 THR A N 1
ATOM 4528 C CA . THR A 1 563 ? -10.449 8.739 27.784 1.00 66.06 563 THR A CA 1
ATOM 4529 C C . THR A 1 563 ? -10.649 8.698 26.263 1.00 66.06 563 THR A C 1
ATOM 4531 O O . THR A 1 563 ? -11.447 9.467 25.710 1.00 66.06 563 THR A O 1
ATOM 4534 N N . ASN A 1 564 ? -9.948 7.800 25.563 1.00 70.50 564 ASN A N 1
ATOM 4535 C CA . ASN A 1 564 ? -10.067 7.590 24.117 1.00 70.50 564 ASN A CA 1
ATOM 4536 C C . ASN A 1 564 ? -10.603 6.188 23.799 1.00 70.50 564 ASN A C 1
ATOM 4538 O O . ASN A 1 564 ? -9.944 5.377 23.141 1.00 70.50 564 ASN A O 1
ATOM 4542 N N . THR A 1 565 ? -11.816 5.953 24.297 1.00 77.19 565 THR A N 1
ATOM 4543 C CA . THR A 1 565 ? -12.594 4.707 24.264 1.00 77.19 565 THR A CA 1
ATOM 4544 C C . THR A 1 565 ? -13.805 4.853 23.337 1.00 77.19 565 THR A C 1
ATOM 4546 O O . THR A 1 565 ? -14.183 5.974 22.991 1.00 77.19 565 THR A O 1
ATOM 4549 N N . ILE A 1 566 ? -14.469 3.753 22.968 1.00 83.12 566 ILE A N 1
ATOM 4550 C CA . ILE A 1 566 ? -15.794 3.841 22.328 1.00 83.12 566 ILE A CA 1
A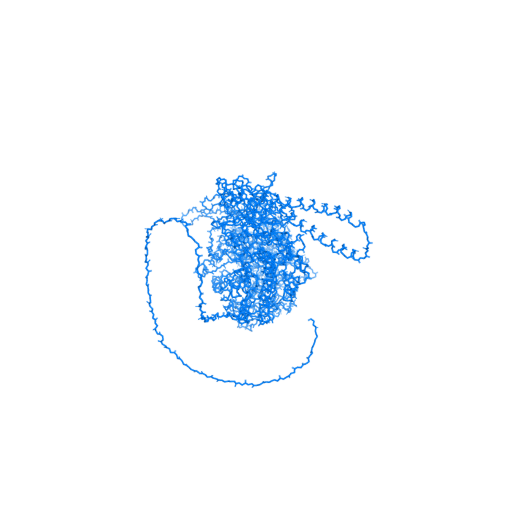TOM 4551 C C . ILE A 1 566 ? -16.829 4.372 23.351 1.00 83.12 566 ILE A C 1
ATOM 4553 O O . ILE A 1 566 ? -16.745 4.001 24.529 1.00 83.12 566 ILE A O 1
ATOM 4557 N N . PRO A 1 567 ? -17.799 5.227 22.959 1.00 80.19 567 PRO A N 1
ATOM 4558 C CA . PRO A 1 567 ? -18.806 5.759 23.884 1.00 80.19 567 PRO A CA 1
ATOM 4559 C C . PRO A 1 567 ? -19.626 4.656 24.568 1.00 80.19 567 PRO A C 1
ATOM 4561 O O . PRO A 1 567 ? -19.896 3.603 23.983 1.00 80.19 567 PRO A O 1
ATOM 4564 N N . SER A 1 568 ? -20.002 4.873 25.830 1.00 81.94 568 SER A N 1
ATOM 4565 C CA . SER A 1 568 ? -20.606 3.898 26.756 1.00 81.94 568 SER A CA 1
ATOM 4566 C C . SER A 1 568 ? -19.775 2.644 27.079 1.00 81.94 568 SER A C 1
ATOM 4568 O O . SER A 1 568 ? -20.262 1.761 27.784 1.00 81.94 568 SER A O 1
ATOM 4570 N N . ARG A 1 569 ? -18.519 2.521 26.620 1.00 86.81 569 ARG A N 1
ATOM 4571 C CA . ARG A 1 569 ? -17.652 1.385 27.003 1.00 86.81 569 ARG A CA 1
ATOM 4572 C C . ARG A 1 569 ? -16.909 1.589 28.326 1.00 86.81 569 ARG A C 1
ATOM 4574 O O . ARG A 1 569 ? -16.428 0.609 28.885 1.00 86.81 569 ARG A O 1
ATOM 4581 N N . GLY A 1 570 ? -16.893 2.803 28.883 1.00 78.50 570 GLY A N 1
ATOM 4582 C CA . GLY A 1 570 ? -16.284 3.090 30.192 1.00 78.50 570 GLY A CA 1
ATOM 4583 C C . GLY A 1 570 ? -16.925 2.359 31.382 1.00 78.50 570 GLY A C 1
ATOM 4584 O O . GLY A 1 570 ? -16.243 2.058 32.355 1.00 78.50 570 GLY A O 1
ATOM 4585 N N . GLU A 1 571 ? -18.206 1.982 31.302 1.00 77.94 571 GLU A N 1
ATOM 4586 C CA . GLU A 1 571 ? -18.861 1.123 32.313 1.00 77.94 571 GLU A CA 1
ATOM 4587 C C . GLU A 1 571 ? -18.529 -0.374 32.180 1.00 77.94 571 GLU A C 1
ATOM 4589 O O . GLU A 1 571 ? -18.882 -1.162 33.053 1.00 77.94 571 GLU A O 1
ATOM 4594 N N . TYR A 1 572 ? -17.794 -0.755 31.131 1.00 85.94 572 TYR A N 1
ATOM 4595 C CA . TYR A 1 572 ? -17.222 -2.089 30.925 1.00 85.94 572 TYR A CA 1
ATOM 4596 C C . TYR A 1 572 ? -15.690 -2.067 31.065 1.00 85.94 572 TYR A C 1
ATOM 4598 O O . TYR A 1 572 ? -14.995 -2.896 30.473 1.00 85.94 572 TYR A O 1
ATOM 4606 N N . ALA A 1 573 ? -15.163 -1.095 31.815 1.00 84.44 573 ALA A N 1
ATOM 4607 C CA . ALA A 1 573 ? -13.741 -0.977 32.087 1.00 84.44 573 ALA A CA 1
ATOM 4608 C C . ALA A 1 573 ? -13.220 -2.164 32.918 1.00 84.44 573 ALA A C 1
ATOM 4610 O O . ALA A 1 573 ? -13.875 -2.618 33.858 1.00 84.44 573 ALA A O 1
ATOM 4611 N N . MET A 1 574 ? -12.027 -2.651 32.580 1.00 87.56 574 MET A N 1
ATOM 4612 C CA . MET A 1 574 ? -11.377 -3.813 33.195 1.00 87.56 574 MET A CA 1
ATOM 4613 C C . MET A 1 574 ? -9.947 -3.454 33.599 1.00 87.56 574 MET A C 1
ATOM 4615 O O . MET A 1 574 ? -9.303 -2.627 32.956 1.00 87.56 574 MET A O 1
ATOM 4619 N N . THR A 1 575 ? -9.408 -4.064 34.656 1.00 87.06 575 THR A N 1
ATOM 4620 C CA . THR A 1 575 ? -7.969 -3.930 34.919 1.00 87.06 575 THR A CA 1
ATOM 4621 C C . THR A 1 575 ? -7.167 -4.725 33.890 1.00 87.06 575 THR A C 1
ATOM 4623 O O . THR A 1 575 ? -7.617 -5.761 33.395 1.00 87.06 575 THR A O 1
ATOM 4626 N N . LYS A 1 576 ? -5.933 -4.280 33.621 1.00 85.25 576 LYS A N 1
ATOM 4627 C CA . LYS A 1 576 ? -5.022 -4.932 32.671 1.00 85.25 576 LYS A CA 1
ATOM 4628 C C . LYS A 1 576 ? -4.895 -6.446 32.899 1.00 85.25 576 LYS A C 1
ATOM 4630 O O . LYS A 1 576 ? -4.930 -7.220 31.951 1.00 85.25 576 LYS A O 1
ATOM 4635 N N . ALA A 1 577 ? -4.827 -6.871 34.163 1.00 88.06 577 ALA A N 1
ATOM 4636 C CA . ALA A 1 577 ? -4.725 -8.279 34.545 1.00 88.06 577 ALA A CA 1
ATOM 4637 C C . ALA A 1 577 ? -6.008 -9.092 34.273 1.00 88.06 577 ALA A C 1
ATOM 4639 O O . ALA A 1 577 ? -5.918 -10.271 33.943 1.00 88.06 577 ALA A O 1
ATOM 4640 N N . GLU A 1 578 ? -7.194 -8.490 34.389 1.00 90.56 578 GLU A N 1
ATOM 4641 C CA . GLU A 1 578 ? -8.464 -9.156 34.059 1.00 90.56 578 GLU A CA 1
ATOM 4642 C C . GLU A 1 578 ? -8.650 -9.272 32.542 1.00 90.56 578 GLU A C 1
ATOM 4644 O O . GLU A 1 578 ? -9.084 -10.314 32.050 1.00 90.56 578 GLU A O 1
ATOM 4649 N N . PHE A 1 579 ? -8.273 -8.231 31.792 1.00 93.31 579 PHE A N 1
ATOM 4650 C CA . PHE A 1 579 ? -8.279 -8.262 30.330 1.00 93.31 579 PHE A CA 1
ATOM 4651 C C . PHE A 1 579 ? -7.272 -9.289 29.786 1.00 93.31 579 PHE A C 1
ATOM 4653 O O . PHE A 1 579 ? -7.637 -10.144 28.977 1.00 93.31 579 PHE A O 1
ATOM 4660 N N . ASP A 1 580 ? -6.032 -9.278 30.289 1.00 91.81 580 ASP A N 1
ATOM 4661 C CA . ASP A 1 580 ? -5.001 -10.252 29.917 1.00 91.81 580 ASP A CA 1
ATOM 4662 C C . ASP A 1 580 ? -5.370 -11.691 30.325 1.00 91.81 580 ASP A C 1
ATOM 4664 O O . ASP A 1 580 ? -4.926 -12.632 29.677 1.00 91.81 580 ASP A O 1
ATOM 4668 N N . ALA A 1 581 ? -6.219 -11.901 31.338 1.00 92.69 581 ALA A N 1
ATOM 4669 C CA . ALA A 1 581 ? -6.733 -13.233 31.670 1.00 92.69 581 ALA A CA 1
ATOM 4670 C C . ALA A 1 581 ? -7.817 -13.735 30.690 1.00 92.69 581 ALA A C 1
ATOM 4672 O O . ALA A 1 581 ? -7.930 -14.941 30.468 1.00 92.69 581 ALA A O 1
ATOM 4673 N N . ALA A 1 582 ? -8.612 -12.839 30.093 1.00 92.38 582 ALA A N 1
ATOM 4674 C CA . ALA A 1 582 ? -9.653 -13.184 29.115 1.00 92.38 582 ALA A CA 1
ATOM 4675 C C . ALA A 1 582 ? -9.109 -13.312 27.672 1.00 92.38 582 ALA A C 1
ATOM 4677 O O . ALA A 1 582 ? -9.555 -14.152 26.878 1.00 92.38 582 ALA A O 1
ATOM 4678 N N . MET A 1 583 ? -8.105 -12.501 27.341 1.00 93.75 583 MET A N 1
ATOM 4679 C CA . MET A 1 583 ? -7.373 -12.519 26.077 1.00 93.75 583 MET A CA 1
ATOM 4680 C C . MET A 1 583 ? -5.868 -12.668 26.374 1.00 93.75 583 MET A C 1
ATOM 4682 O O . MET A 1 583 ? -5.148 -11.673 26.334 1.00 93.75 583 MET A O 1
ATOM 4686 N N . PRO A 1 584 ? -5.378 -13.876 26.724 1.00 90.69 584 PRO A N 1
ATOM 4687 C CA . PRO A 1 584 ? -3.973 -14.090 27.083 1.00 90.69 584 PRO A CA 1
ATOM 4688 C C . PRO A 1 584 ? -3.037 -13.812 25.909 1.00 90.69 584 PRO A C 1
ATOM 4690 O O . PRO A 1 584 ? -2.194 -12.918 25.997 1.00 90.69 584 PRO A O 1
ATOM 4693 N N . GLU A 1 585 ? -3.258 -14.500 24.793 1.00 90.12 585 GLU A N 1
ATOM 4694 C CA . GLU A 1 585 ? -2.471 -14.341 23.575 1.00 90.12 585 GLU A CA 1
ATOM 4695 C C . GLU A 1 585 ? -2.941 -13.150 22.728 1.00 90.12 585 GLU A C 1
ATOM 4697 O O . GLU A 1 585 ? -4.049 -12.625 22.874 1.00 90.12 585 GLU A O 1
ATOM 4702 N N . GLU A 1 586 ? -2.067 -12.713 21.827 1.00 92.88 586 GLU A N 1
ATOM 4703 C CA . GLU A 1 586 ? -2.363 -11.711 20.807 1.00 92.88 586 GLU A CA 1
ATOM 4704 C C . GLU A 1 586 ? -2.959 -12.402 19.572 1.00 92.88 586 GLU A C 1
ATOM 4706 O O . GLU A 1 586 ? -2.308 -13.229 18.933 1.00 92.88 586 GLU A O 1
ATOM 4711 N N . PHE A 1 587 ? -4.198 -12.051 19.220 1.00 95.38 587 PHE A N 1
ATOM 4712 C CA . PHE A 1 587 ? -4.981 -12.731 18.184 1.00 95.38 587 PHE A CA 1
ATOM 4713 C C . PHE A 1 587 ? -4.252 -12.790 16.837 1.00 95.38 587 PHE A C 1
ATOM 4715 O O . PHE A 1 587 ? -4.289 -13.809 16.149 1.00 95.38 587 PHE A O 1
ATOM 4722 N N . TRP A 1 588 ? -3.552 -11.721 16.455 1.00 95.31 588 TRP A N 1
ATOM 4723 C CA . TRP A 1 588 ? -2.824 -11.703 15.186 1.00 95.31 588 TRP A CA 1
ATOM 4724 C C . TRP A 1 588 ? -1.623 -12.653 15.161 1.00 95.31 588 TRP A C 1
ATOM 4726 O O . TRP A 1 588 ? -1.345 -13.229 14.110 1.00 95.31 588 TRP A O 1
ATOM 4736 N N . ARG A 1 589 ? -0.961 -12.875 16.305 1.00 93.81 589 ARG A N 1
ATOM 4737 C CA . ARG A 1 589 ? 0.098 -13.886 16.449 1.00 93.81 589 ARG A CA 1
ATOM 4738 C C . ARG A 1 589 ? -0.494 -15.287 16.281 1.00 93.81 589 ARG A C 1
ATOM 4740 O O . ARG A 1 589 ? 0.001 -16.047 15.451 1.00 93.81 589 ARG A O 1
ATOM 4747 N N . GLU A 1 590 ? -1.613 -15.576 16.961 1.00 95.31 590 GLU A N 1
ATOM 4748 C CA . GLU A 1 590 ? -2.355 -16.840 16.802 1.00 95.31 590 GLU A CA 1
ATOM 4749 C C . GLU A 1 590 ? -2.733 -17.092 15.328 1.00 95.31 590 GLU A C 1
ATOM 4751 O O . GLU A 1 590 ? -2.475 -18.174 14.800 1.00 95.31 590 GLU A O 1
ATOM 4756 N N . VAL A 1 591 ? -3.296 -16.091 14.636 1.00 96.56 591 VAL A N 1
ATOM 4757 C CA . VAL A 1 591 ? -3.663 -16.176 13.209 1.00 96.56 591 VAL A CA 1
ATOM 4758 C C . VAL A 1 591 ? -2.454 -16.496 12.331 1.00 96.56 591 VAL A C 1
ATOM 4760 O O . VAL A 1 591 ? -2.536 -17.391 11.488 1.00 96.56 591 VAL A O 1
ATOM 4763 N N . VAL A 1 592 ? -1.343 -15.776 12.501 1.00 96.06 592 VAL A N 1
ATOM 4764 C CA . VAL A 1 592 ? -0.147 -15.945 11.665 1.00 96.06 592 VAL A CA 1
ATOM 4765 C C . VAL A 1 592 ? 0.480 -17.325 11.874 1.00 96.06 592 VAL A C 1
ATOM 4767 O O . VAL A 1 592 ? 0.782 -18.004 10.891 1.00 96.06 592 VAL A O 1
ATOM 4770 N N . ASP A 1 593 ? 0.595 -17.788 13.119 1.00 95.44 593 ASP A N 1
ATOM 4771 C CA . ASP A 1 593 ? 1.182 -19.098 13.430 1.00 95.44 593 ASP A CA 1
ATOM 4772 C C . ASP A 1 593 ? 0.293 -20.255 12.949 1.00 95.44 593 ASP A C 1
ATOM 4774 O O . ASP A 1 593 ? 0.783 -21.243 12.393 1.00 95.44 593 ASP A O 1
ATOM 4778 N N . ARG A 1 594 ? -1.035 -20.112 13.070 1.00 96.25 594 ARG A N 1
ATOM 4779 C CA . ARG A 1 594 ? -2.006 -21.080 12.533 1.00 96.25 594 ARG A CA 1
ATOM 4780 C C . ARG A 1 594 ? -1.995 -21.120 11.007 1.00 96.25 594 ARG A C 1
ATOM 4782 O O . ARG A 1 594 ? -2.037 -22.210 10.444 1.00 96.25 594 ARG A O 1
ATOM 4789 N N . VAL A 1 595 ? -1.879 -19.979 10.324 1.00 96.38 595 VAL A N 1
ATOM 4790 C CA . VAL A 1 595 ? -1.738 -19.940 8.857 1.00 96.38 595 VAL A CA 1
ATOM 4791 C C . VAL A 1 595 ? -0.410 -20.556 8.410 1.00 96.38 595 VAL A C 1
ATOM 4793 O O . VAL A 1 595 ? -0.413 -21.356 7.476 1.00 96.38 595 VAL A O 1
ATOM 4796 N N . ALA A 1 596 ? 0.702 -20.278 9.094 1.00 94.56 596 ALA A N 1
ATOM 4797 C CA . ALA A 1 596 ? 1.995 -20.892 8.787 1.00 94.56 596 ALA A CA 1
ATOM 4798 C C . ALA A 1 596 ? 1.976 -22.428 8.945 1.00 94.56 596 ALA A C 1
ATOM 4800 O O . ALA A 1 596 ? 2.615 -23.135 8.165 1.00 94.56 596 ALA A O 1
ATOM 4801 N N . ALA A 1 597 ? 1.214 -22.954 9.912 1.00 96.12 597 ALA A N 1
ATOM 4802 C CA . ALA A 1 597 ? 1.065 -24.392 10.137 1.00 96.12 597 ALA A CA 1
ATOM 4803 C C . ALA A 1 597 ? 0.043 -25.078 9.202 1.00 96.12 597 ALA A C 1
ATOM 4805 O O . ALA A 1 597 ? 0.301 -26.178 8.711 1.00 96.12 597 ALA A O 1
ATOM 4806 N N . GLU A 1 598 ? -1.122 -24.465 8.959 1.00 96.94 598 GLU A N 1
ATOM 4807 C CA . GLU A 1 598 ? -2.265 -25.098 8.272 1.00 96.94 598 GLU A CA 1
ATOM 4808 C C . GLU A 1 598 ? -2.487 -24.648 6.814 1.00 96.94 598 GLU A C 1
ATOM 4810 O O . GLU A 1 598 ? -3.235 -25.303 6.078 1.00 96.94 598 GLU A O 1
ATOM 4815 N N . ALA A 1 599 ? -1.896 -23.526 6.393 1.00 95.12 599 ALA A N 1
ATOM 4816 C CA . ALA A 1 599 ? -2.071 -22.933 5.063 1.00 95.12 599 ALA A CA 1
ATOM 4817 C C . ALA A 1 599 ? -0.822 -22.148 4.571 1.00 95.12 599 ALA A C 1
ATOM 4819 O O . ALA A 1 599 ? -0.957 -20.993 4.161 1.00 95.12 599 ALA A O 1
ATOM 4820 N N . PRO A 1 600 ? 0.394 -22.736 4.559 1.00 93.19 600 PRO A N 1
ATOM 4821 C CA . PRO A 1 600 ? 1.650 -21.996 4.365 1.00 93.19 600 PRO A CA 1
ATOM 4822 C C . PRO A 1 600 ? 1.829 -21.266 3.018 1.00 93.19 600 PRO A C 1
ATOM 4824 O O . PRO A 1 600 ? 2.620 -20.331 2.954 1.00 93.19 600 PRO A O 1
ATOM 4827 N N . ASP A 1 601 ? 1.109 -21.618 1.942 1.00 93.69 601 ASP A N 1
ATOM 4828 C CA . ASP A 1 601 ? 1.147 -20.869 0.662 1.00 93.69 601 ASP A CA 1
ATOM 4829 C C . ASP A 1 601 ? 0.230 -19.624 0.680 1.00 93.69 601 ASP A C 1
ATOM 4831 O O . ASP A 1 601 ? -0.420 -19.313 -0.316 1.00 93.69 601 ASP A O 1
ATOM 4835 N N . THR A 1 602 ? 0.152 -18.919 1.818 1.00 96.56 602 THR A N 1
ATOM 4836 C CA . THR A 1 602 ? -0.746 -17.767 2.026 1.00 96.56 602 THR A CA 1
ATOM 4837 C C . THR A 1 602 ? 0.025 -16.526 2.464 1.00 96.56 602 THR A C 1
ATOM 4839 O O . THR A 1 602 ? 0.600 -16.496 3.549 1.00 96.56 602 THR A O 1
ATOM 4842 N N . LEU A 1 603 ? -0.019 -15.462 1.660 1.00 97.25 603 LEU A N 1
ATOM 4843 C CA . LEU A 1 603 ? 0.468 -14.143 2.066 1.00 97.25 603 LEU A CA 1
ATOM 4844 C C . LEU A 1 603 ? -0.620 -13.413 2.859 1.00 97.25 603 LEU A C 1
ATOM 4846 O O . LEU A 1 603 ? -1.749 -13.258 2.389 1.00 97.25 603 LEU A O 1
ATOM 4850 N N . LEU A 1 604 ? -0.255 -12.914 4.038 1.00 97.44 604 LEU A N 1
ATOM 4851 C CA . LEU A 1 604 ? -1.142 -12.136 4.905 1.00 97.44 604 LEU A CA 1
ATOM 4852 C C . LEU A 1 604 ? -0.751 -10.654 4.891 1.00 97.44 604 LEU A C 1
ATOM 4854 O O . LEU A 1 604 ? 0.402 -10.309 5.158 1.00 97.44 604 LEU A O 1
ATOM 4858 N N . LEU A 1 605 ? -1.707 -9.787 4.570 1.00 95.69 605 LEU A N 1
ATOM 4859 C CA . LEU A 1 605 ? -1.517 -8.351 4.403 1.00 95.69 605 LEU A CA 1
ATOM 4860 C C . LEU A 1 605 ? -2.439 -7.605 5.373 1.00 95.69 605 LEU A C 1
ATOM 4862 O O . LEU A 1 605 ? -3.657 -7.732 5.282 1.00 95.69 605 LEU A O 1
ATOM 4866 N N . ALA A 1 606 ? -1.876 -6.805 6.276 1.00 93.81 606 ALA A N 1
ATOM 4867 C CA . ALA A 1 606 ? -2.645 -5.921 7.145 1.00 93.81 606 ALA A CA 1
ATOM 4868 C C . ALA A 1 606 ? -2.829 -4.535 6.519 1.00 93.81 606 ALA A C 1
ATOM 4870 O O . ALA A 1 606 ? -1.861 -3.855 6.169 1.00 93.81 606 ALA A O 1
ATOM 4871 N N . GLU A 1 607 ? -4.068 -4.059 6.484 1.00 89.19 607 GLU A N 1
ATOM 4872 C CA . GLU A 1 607 ? -4.292 -2.636 6.683 1.00 89.19 607 GLU A CA 1
ATOM 4873 C C . GLU A 1 607 ? -4.117 -2.322 8.171 1.00 89.19 607 GLU A C 1
ATOM 4875 O O . GLU A 1 607 ? -4.924 -2.723 9.008 1.00 89.19 607 GLU A O 1
ATOM 4880 N N . ALA A 1 608 ? -3.045 -1.615 8.502 1.00 80.44 608 ALA A N 1
ATOM 4881 C CA . ALA A 1 608 ? -2.826 -1.051 9.821 1.00 80.44 608 ALA A CA 1
ATOM 4882 C C . ALA A 1 608 ? -2.272 0.364 9.657 1.00 80.44 608 ALA A C 1
ATOM 4884 O O . ALA A 1 608 ? -1.525 0.636 8.717 1.00 80.44 608 ALA A O 1
ATOM 4885 N N . PHE A 1 609 ? -2.650 1.240 10.581 1.00 72.38 609 PHE A N 1
ATOM 4886 C CA . PHE A 1 609 ? -2.193 2.624 10.665 1.00 72.38 609 PHE A CA 1
ATOM 4887 C C . PHE A 1 609 ? -1.780 2.932 12.117 1.00 72.38 609 PHE A C 1
ATOM 4889 O O . PHE A 1 609 ? -1.655 2.026 12.945 1.00 72.38 609 PHE A O 1
ATOM 4896 N N . TRP A 1 610 ? -1.606 4.217 12.439 1.00 63.19 610 TRP A N 1
ATOM 4897 C CA . TRP A 1 610 ? -1.257 4.721 13.777 1.00 63.19 610 TRP A CA 1
ATOM 4898 C C . TRP A 1 610 ? 0.149 4.299 14.256 1.00 63.19 610 TRP A C 1
ATOM 4900 O O . TRP A 1 610 ? 0.340 4.000 15.432 1.00 63.19 610 TRP A O 1
ATOM 4910 N N . LEU A 1 611 ? 1.142 4.308 13.353 1.00 67.06 611 LEU A N 1
ATOM 4911 C CA . LEU A 1 611 ? 2.559 4.012 13.643 1.00 67.06 611 LEU A CA 1
ATOM 4912 C C . LEU A 1 611 ? 2.825 2.562 14.104 1.00 67.06 611 LEU A C 1
ATOM 4914 O O . LEU A 1 611 ? 3.857 2.263 14.706 1.00 67.06 611 LEU A O 1
ATOM 4918 N N . MET A 1 612 ? 1.891 1.647 13.826 1.00 72.88 612 MET A N 1
ATOM 4919 C CA . MET A 1 612 ? 1.991 0.223 14.164 1.00 72.88 612 MET A CA 1
ATOM 4920 C C . MET A 1 612 ? 2.533 -0.654 13.030 1.00 72.88 612 MET A C 1
ATOM 4922 O O . MET A 1 612 ? 2.581 -1.875 13.175 1.00 72.88 612 MET A O 1
ATOM 4926 N N . GLU A 1 613 ? 2.951 -0.075 11.906 1.00 80.31 613 GLU A N 1
ATOM 4927 C CA . GLU A 1 613 ? 3.366 -0.814 10.712 1.00 80.31 613 GLU A CA 1
ATOM 4928 C C . GLU A 1 613 ? 4.533 -1.761 11.042 1.00 80.31 613 GLU A C 1
ATOM 4930 O O . GLU A 1 613 ? 4.479 -2.954 10.736 1.00 80.31 613 GLU A O 1
ATOM 4935 N N . GLY A 1 614 ? 5.531 -1.260 11.782 1.00 81.00 614 GLY A N 1
ATOM 4936 C CA . GLY A 1 614 ? 6.641 -2.059 12.306 1.00 81.00 614 GLY A CA 1
ATOM 4937 C C . GLY A 1 614 ? 6.190 -3.185 13.245 1.00 81.00 614 GLY A C 1
ATOM 4938 O O . GLY A 1 614 ? 6.633 -4.318 13.081 1.00 81.00 614 GLY A O 1
ATOM 4939 N N . TYR A 1 615 ? 5.267 -2.915 14.174 1.00 85.38 615 TYR A N 1
ATOM 4940 C CA . TYR A 1 615 ? 4.734 -3.919 15.109 1.00 85.38 615 TYR A CA 1
ATOM 4941 C C . TYR A 1 615 ? 3.999 -5.054 14.388 1.00 85.38 615 TYR A C 1
ATOM 4943 O O . TYR A 1 615 ? 4.223 -6.227 14.689 1.00 85.38 615 TYR A O 1
ATOM 4951 N N . PHE A 1 616 ? 3.164 -4.724 13.396 1.00 88.62 616 PHE A N 1
ATOM 4952 C CA . PHE A 1 616 ? 2.429 -5.724 12.622 1.00 88.62 616 PHE A CA 1
ATOM 4953 C C . PHE A 1 616 ? 3.358 -6.691 11.890 1.00 88.62 616 PHE A C 1
ATOM 4955 O O . PHE A 1 616 ? 3.111 -7.894 11.910 1.00 88.62 616 PHE A O 1
ATOM 4962 N N . VAL A 1 617 ? 4.438 -6.206 11.275 1.00 91.25 617 VAL A N 1
ATOM 4963 C CA . VAL A 1 617 ? 5.320 -7.082 10.486 1.00 91.25 617 VAL A CA 1
ATOM 4964 C C . VAL A 1 617 ? 6.415 -7.749 11.317 1.00 91.25 617 VAL A C 1
ATOM 4966 O O . VAL A 1 617 ? 6.712 -8.921 11.088 1.00 91.25 617 VAL A O 1
ATOM 4969 N N . ARG A 1 618 ? 6.996 -7.035 12.292 1.00 90.31 618 ARG A N 1
ATOM 4970 C CA . ARG A 1 618 ? 8.102 -7.530 13.123 1.00 90.31 618 ARG A CA 1
ATOM 4971 C C . ARG A 1 618 ? 7.618 -8.378 14.291 1.00 90.31 618 ARG A C 1
ATOM 4973 O O . ARG A 1 618 ? 8.195 -9.432 14.516 1.00 90.31 618 ARG A O 1
ATOM 4980 N N . THR A 1 619 ? 6.581 -7.948 15.005 1.00 89.12 619 THR A N 1
ATOM 4981 C CA . THR A 1 619 ? 6.139 -8.588 16.257 1.00 89.12 619 THR A CA 1
ATOM 4982 C C . THR A 1 619 ? 4.985 -9.557 16.020 1.00 89.12 619 THR A C 1
ATOM 4984 O O . THR A 1 619 ? 5.040 -10.714 16.431 1.00 89.12 619 THR A O 1
ATOM 4987 N N . LEU A 1 620 ? 3.952 -9.120 15.291 1.00 91.56 620 LEU A N 1
ATOM 4988 C CA . LEU A 1 620 ? 2.805 -9.973 14.948 1.00 91.56 620 LEU A CA 1
ATOM 4989 C C . LEU A 1 620 ? 3.103 -10.931 13.785 1.00 91.56 620 LEU A C 1
ATOM 4991 O O . LEU A 1 620 ? 2.322 -11.838 13.521 1.00 91.56 620 LEU A O 1
ATOM 4995 N N . GLY A 1 621 ? 4.227 -10.742 13.085 1.00 92.88 621 GLY A N 1
ATOM 4996 C CA . GLY A 1 621 ? 4.661 -11.601 11.984 1.00 92.88 621 GLY A CA 1
ATOM 4997 C C . GLY A 1 621 ? 3.836 -11.466 10.702 1.00 92.88 621 GLY A C 1
ATOM 4998 O O . GLY A 1 621 ? 3.953 -12.320 9.824 1.00 92.88 621 GLY A O 1
ATOM 4999 N N . MET A 1 622 ? 3.011 -10.426 10.554 1.00 95.12 622 MET A N 1
ATOM 5000 C CA . MET A 1 622 ? 2.243 -10.182 9.331 1.00 95.12 622 MET A CA 1
ATOM 5001 C C . MET A 1 622 ? 3.190 -10.068 8.126 1.00 95.12 622 MET A C 1
ATOM 5003 O O . MET A 1 622 ? 4.192 -9.353 8.179 1.00 95.12 622 MET A O 1
ATOM 5007 N N . HIS A 1 623 ? 2.888 -10.753 7.018 1.00 96.12 623 HIS A N 1
ATOM 5008 C CA . HIS A 1 623 ? 3.801 -10.772 5.871 1.00 96.12 623 HIS A CA 1
ATOM 5009 C C . HIS A 1 623 ? 3.940 -9.382 5.246 1.00 96.12 623 HIS A C 1
ATOM 5011 O O . HIS A 1 623 ? 5.036 -9.014 4.825 1.00 96.12 623 HIS A O 1
ATOM 5017 N N . ARG A 1 624 ? 2.848 -8.610 5.164 1.00 95.88 624 ARG A N 1
ATOM 5018 C CA . ARG A 1 624 ? 2.820 -7.266 4.567 1.00 95.88 624 ARG A CA 1
ATOM 5019 C C . ARG A 1 624 ? 1.945 -6.292 5.360 1.00 95.88 624 ARG A C 1
ATOM 5021 O O . ARG A 1 624 ? 0.971 -6.711 5.978 1.00 95.88 624 ARG A O 1
ATOM 5028 N N . VAL A 1 625 ? 2.249 -4.996 5.298 1.00 94.50 625 VAL A N 1
ATOM 5029 C CA . VAL A 1 625 ? 1.451 -3.924 5.926 1.00 94.50 625 VAL A CA 1
ATOM 5030 C C . VAL A 1 625 ? 1.391 -2.670 5.053 1.00 94.50 625 VAL A C 1
ATOM 5032 O O . VAL A 1 625 ? 2.352 -2.368 4.349 1.00 94.50 625 VAL A O 1
ATOM 5035 N N . TYR A 1 626 ? 0.280 -1.932 5.068 1.00 92.50 626 TYR A N 1
ATOM 5036 C CA . TYR A 1 626 ? 0.142 -0.668 4.328 1.00 92.50 626 TYR A CA 1
ATOM 5037 C C . TYR A 1 626 ? 1.193 0.393 4.705 1.00 92.50 626 TYR A C 1
ATOM 5039 O O . TYR A 1 626 ? 1.528 0.568 5.870 1.00 92.50 626 TYR A O 1
ATOM 5047 N N . ASN A 1 627 ? 1.677 1.136 3.702 1.00 90.75 627 ASN A N 1
ATOM 5048 C CA . ASN A 1 627 ? 2.579 2.279 3.862 1.00 90.75 627 ASN A CA 1
ATOM 5049 C C . ASN A 1 627 ? 1.917 3.560 3.331 1.00 90.75 627 ASN A C 1
ATOM 5051 O O . ASN A 1 627 ? 2.203 4.019 2.224 1.00 90.75 627 ASN A O 1
ATOM 5055 N N . SER A 1 628 ? 1.011 4.148 4.117 1.00 85.75 628 SER A N 1
ATOM 5056 C CA . SER A 1 628 ? 0.336 5.404 3.749 1.00 85.75 628 SER A CA 1
ATOM 5057 C C . SER A 1 628 ? 1.307 6.590 3.647 1.00 85.75 628 SER A C 1
ATOM 5059 O O . SER A 1 628 ? 1.072 7.511 2.862 1.00 85.75 628 SER A O 1
ATOM 5061 N N . ALA A 1 629 ? 2.439 6.547 4.363 1.00 88.75 629 ALA A N 1
ATOM 5062 C CA . ALA A 1 629 ? 3.496 7.552 4.267 1.00 88.75 629 ALA A CA 1
ATOM 5063 C C . ALA A 1 629 ? 4.088 7.645 2.849 1.00 88.75 629 ALA A C 1
ATOM 5065 O O . ALA A 1 629 ? 4.278 8.761 2.368 1.00 88.75 629 ALA A O 1
ATOM 5066 N N . PHE A 1 630 ? 4.280 6.516 2.143 1.00 93.75 630 PHE A N 1
ATOM 5067 C CA . PHE A 1 630 ? 4.687 6.506 0.725 1.00 93.75 630 PHE A CA 1
ATOM 5068 C C . PHE A 1 630 ? 3.757 7.386 -0.119 1.00 93.75 630 PHE A C 1
ATOM 5070 O O . PHE A 1 630 ? 4.216 8.257 -0.854 1.00 93.75 630 PHE A O 1
ATOM 5077 N N . MET A 1 631 ? 2.442 7.184 0.005 1.00 91.75 631 MET A N 1
ATOM 5078 C CA . MET A 1 631 ? 1.461 7.899 -0.807 1.00 91.75 631 MET A CA 1
ATOM 5079 C C . MET A 1 631 ? 1.377 9.379 -0.412 1.00 91.75 631 MET A C 1
ATOM 5081 O O . MET A 1 631 ? 1.547 10.249 -1.264 1.00 91.75 631 MET A O 1
ATOM 5085 N N . HIS A 1 632 ? 1.134 9.684 0.867 1.00 89.94 632 HIS A N 1
ATOM 5086 C CA . HIS A 1 632 ? 0.900 11.063 1.298 1.00 89.94 632 HIS A CA 1
ATOM 5087 C C . HIS A 1 632 ? 2.157 11.934 1.197 1.00 89.94 632 HIS A C 1
ATOM 5089 O O . HIS A 1 632 ? 2.081 13.034 0.660 1.00 89.94 632 HIS A O 1
ATOM 5095 N N . MET A 1 633 ? 3.322 11.467 1.658 1.00 93.50 633 MET A N 1
ATOM 5096 C CA . MET A 1 633 ? 4.522 12.313 1.681 1.00 93.50 633 MET A CA 1
ATOM 5097 C C . MET A 1 633 ? 5.060 12.593 0.273 1.00 93.50 633 MET A C 1
ATOM 5099 O O . MET A 1 633 ? 5.484 13.716 0.006 1.00 93.50 633 MET A O 1
ATOM 5103 N N . LEU A 1 634 ? 4.994 11.626 -0.654 1.00 95.25 634 LEU A N 1
ATOM 5104 C CA . LEU A 1 634 ? 5.397 11.855 -2.049 1.00 95.25 634 LEU A CA 1
ATOM 5105 C C . LEU A 1 634 ? 4.382 12.723 -2.815 1.00 95.25 634 LEU A C 1
ATOM 5107 O O . LEU A 1 634 ? 4.781 13.522 -3.667 1.00 95.25 634 LEU A O 1
ATOM 5111 N N . ARG A 1 635 ? 3.084 12.619 -2.495 1.00 93.44 635 ARG A N 1
ATOM 5112 C CA . ARG A 1 635 ? 2.034 13.519 -3.004 1.00 93.44 635 ARG A CA 1
ATOM 5113 C C . ARG A 1 635 ? 2.271 14.956 -2.543 1.00 93.44 635 ARG A C 1
ATOM 5115 O O . ARG A 1 635 ? 2.298 15.860 -3.376 1.00 93.44 635 ARG A O 1
ATOM 5122 N N . ASP A 1 636 ? 2.503 15.138 -1.247 1.00 92.56 636 ASP A N 1
ATOM 5123 C CA . ASP A 1 636 ? 2.629 16.435 -0.572 1.00 92.56 636 ASP A CA 1
ATOM 5124 C C . ASP A 1 636 ? 4.055 17.037 -0.665 1.00 92.56 636 ASP A C 1
ATOM 5126 O O . ASP A 1 636 ? 4.328 18.064 -0.051 1.00 92.56 636 ASP A O 1
ATOM 5130 N N . GLU A 1 637 ? 4.968 16.400 -1.417 1.00 93.50 637 GLU A N 1
ATOM 5131 C CA . GLU A 1 637 ? 6.391 16.780 -1.603 1.00 93.50 637 GLU A CA 1
ATOM 5132 C C . GLU A 1 637 ? 7.185 16.932 -0.294 1.00 93.50 637 GLU A C 1
ATOM 5134 O O . GLU A 1 637 ? 8.204 17.619 -0.206 1.00 93.50 637 GLU A O 1
ATOM 5139 N N . LYS A 1 638 ? 6.765 16.192 0.733 1.00 92.88 638 LYS A N 1
ATOM 5140 C CA . LYS A 1 638 ? 7.430 16.098 2.032 1.00 92.88 638 LYS A CA 1
ATOM 5141 C C . LYS A 1 638 ? 8.625 15.144 1.993 1.00 92.88 638 LYS A C 1
ATOM 5143 O O . LYS A 1 638 ? 8.711 14.164 2.734 1.00 92.88 638 LYS A O 1
ATOM 5148 N N . ASN A 1 639 ? 9.556 15.432 1.093 1.00 94.88 639 ASN A N 1
ATOM 5149 C CA . ASN A 1 639 ? 10.609 14.503 0.697 1.00 94.88 639 ASN A CA 1
ATOM 5150 C C . ASN A 1 639 ? 11.568 14.165 1.855 1.00 94.88 639 ASN A C 1
ATOM 5152 O O . ASN A 1 639 ? 11.909 12.998 2.043 1.00 94.88 639 ASN A O 1
ATOM 5156 N N . LEU A 1 640 ? 11.897 15.155 2.698 1.00 93.44 640 LEU A N 1
ATOM 5157 C CA . LEU A 1 640 ? 12.655 14.964 3.940 1.00 93.44 640 LEU A CA 1
ATOM 5158 C C . LEU A 1 640 ? 11.934 14.025 4.924 1.00 93.44 640 LEU A C 1
ATOM 5160 O O . LEU A 1 640 ? 12.562 13.104 5.439 1.00 93.44 640 LEU A O 1
ATOM 5164 N N . GLU A 1 641 ? 10.629 14.216 5.164 1.00 91.69 641 GLU A N 1
ATOM 5165 C CA . GLU A 1 641 ? 9.860 13.339 6.064 1.00 91.69 641 GLU A CA 1
ATOM 5166 C C . GLU A 1 641 ? 9.905 11.887 5.555 1.00 91.69 641 GLU A C 1
ATOM 5168 O O . GLU A 1 641 ? 10.225 10.982 6.325 1.00 91.69 641 GLU A O 1
ATOM 5173 N N . TYR A 1 642 ? 9.703 11.655 4.250 1.00 94.12 642 TYR A N 1
ATOM 5174 C CA . TYR A 1 642 ? 9.727 10.294 3.697 1.00 94.12 642 TYR A CA 1
ATOM 5175 C C . TYR A 1 642 ? 11.125 9.659 3.682 1.00 94.12 642 TYR A C 1
ATOM 5177 O O . TYR A 1 642 ? 11.271 8.463 3.944 1.00 94.12 642 TYR A O 1
ATOM 5185 N N . ARG A 1 643 ? 12.179 10.450 3.451 1.00 94.31 643 ARG A N 1
ATOM 5186 C CA . ARG A 1 643 ? 13.570 9.983 3.578 1.00 94.31 643 ARG A CA 1
ATOM 5187 C C . ARG A 1 643 ? 13.904 9.601 5.020 1.00 94.31 643 ARG A C 1
ATOM 5189 O O . ARG A 1 643 ? 14.561 8.581 5.219 1.00 94.31 643 ARG A O 1
ATOM 5196 N N . LEU A 1 644 ? 13.388 10.330 6.012 1.00 92.25 644 LEU A N 1
ATOM 5197 C CA . LEU A 1 644 ? 13.488 9.947 7.424 1.00 92.25 644 LEU A CA 1
ATOM 5198 C C . LEU A 1 644 ? 12.690 8.672 7.742 1.00 92.25 644 LEU A C 1
ATOM 5200 O O . LEU A 1 644 ? 13.220 7.819 8.443 1.00 92.25 644 LEU A O 1
ATOM 5204 N N . VAL A 1 645 ? 11.491 8.459 7.175 1.00 91.19 645 VAL A N 1
ATOM 5205 C CA . VAL A 1 645 ? 10.765 7.174 7.326 1.00 91.19 645 VAL A CA 1
ATOM 5206 C C . VAL A 1 645 ? 11.636 5.993 6.879 1.00 91.19 645 VAL A C 1
ATOM 5208 O O . VAL A 1 645 ? 11.747 4.999 7.600 1.00 91.19 645 VAL A O 1
ATOM 5211 N N . ILE A 1 646 ? 12.293 6.099 5.716 1.00 93.50 646 ILE A N 1
ATOM 5212 C CA . ILE A 1 646 ? 13.157 5.028 5.195 1.00 93.50 646 ILE A CA 1
ATOM 5213 C C . ILE A 1 646 ? 14.414 4.861 6.066 1.00 93.50 646 ILE A C 1
ATOM 5215 O O . ILE A 1 646 ? 14.722 3.731 6.440 1.00 93.50 646 ILE A O 1
ATOM 5219 N N . LYS A 1 647 ? 15.113 5.948 6.432 1.00 93.62 647 LYS A N 1
ATOM 5220 C CA . LYS A 1 647 ? 16.310 5.891 7.299 1.00 93.62 647 LYS A CA 1
ATOM 5221 C C . LYS A 1 647 ? 15.997 5.276 8.665 1.00 93.62 647 LYS A C 1
ATOM 5223 O O . LYS A 1 647 ? 16.611 4.278 9.027 1.00 93.62 647 LYS A O 1
ATOM 5228 N N . ASN A 1 648 ? 14.970 5.771 9.358 1.00 91.00 648 ASN A N 1
ATOM 5229 C CA . ASN A 1 648 ? 14.537 5.240 10.652 1.00 91.00 648 ASN A CA 1
ATOM 5230 C C . ASN A 1 648 ? 14.171 3.748 10.555 1.00 91.00 648 ASN A C 1
ATOM 5232 O O . ASN A 1 648 ? 14.498 2.976 11.453 1.00 91.00 648 ASN A O 1
ATOM 5236 N N . THR A 1 649 ? 13.535 3.323 9.452 1.00 91.62 649 THR A N 1
ATOM 5237 C CA . THR A 1 649 ? 13.238 1.900 9.206 1.00 91.62 649 THR A CA 1
ATOM 5238 C C . THR A 1 649 ? 14.527 1.081 9.043 1.00 91.62 649 THR A C 1
ATOM 5240 O O . THR A 1 649 ? 14.639 0.018 9.640 1.00 91.62 649 THR A O 1
ATOM 5243 N N . LEU A 1 650 ? 15.516 1.564 8.282 1.00 92.88 650 LEU A N 1
ATOM 5244 C CA . LEU A 1 650 ? 16.791 0.869 8.044 1.00 92.88 650 LEU A CA 1
ATOM 5245 C C . LEU A 1 650 ? 17.709 0.804 9.279 1.00 92.88 650 LEU A C 1
ATOM 5247 O O . LEU A 1 650 ? 18.434 -0.176 9.449 1.00 92.88 650 LEU A O 1
ATOM 5251 N N . GLU A 1 651 ? 17.705 1.830 10.129 1.00 91.62 651 GLU A N 1
ATOM 5252 C CA . GLU A 1 651 ? 18.496 1.886 11.370 1.00 91.62 651 GLU A CA 1
ATOM 5253 C C . GLU A 1 651 ? 17.880 1.039 12.501 1.00 91.62 651 GLU A C 1
ATOM 5255 O O . GLU A 1 651 ? 18.599 0.477 13.339 1.00 91.62 651 GLU A O 1
ATOM 5260 N N . PHE A 1 652 ? 16.550 0.907 12.505 1.00 88.38 652 PHE A N 1
ATOM 5261 C CA . PHE A 1 652 ? 15.824 -0.003 13.387 1.00 88.38 652 PHE A CA 1
ATOM 5262 C C . PHE A 1 652 ? 15.937 -1.454 12.906 1.00 88.38 652 PHE A C 1
ATOM 5264 O O . PHE A 1 652 ? 16.542 -2.278 13.592 1.00 88.38 652 PHE A O 1
ATOM 5271 N N . ASP A 1 653 ? 15.370 -1.757 11.734 1.00 90.00 653 ASP A N 1
ATOM 5272 C CA . ASP A 1 653 ? 15.350 -3.092 11.144 1.00 90.00 653 ASP A CA 1
ATOM 5273 C C . ASP A 1 653 ? 15.004 -3.072 9.631 1.00 90.00 653 ASP A C 1
ATOM 5275 O O . ASP A 1 653 ? 13.833 -2.906 9.259 1.00 90.00 653 ASP A O 1
ATOM 5279 N N . PRO A 1 654 ? 15.977 -3.335 8.733 1.00 92.00 654 PRO A N 1
ATOM 5280 C CA . PRO A 1 654 ? 15.738 -3.420 7.292 1.00 92.00 654 PRO A CA 1
ATOM 5281 C C . PRO A 1 654 ? 14.659 -4.432 6.862 1.00 92.00 654 PRO A C 1
ATOM 5283 O O . PRO A 1 654 ? 14.032 -4.230 5.821 1.00 92.00 654 PRO A O 1
ATOM 5286 N N . GLU A 1 655 ? 14.382 -5.488 7.638 1.00 92.50 655 GLU A N 1
ATOM 5287 C CA . GLU A 1 655 ? 13.346 -6.485 7.308 1.00 92.50 655 GLU A CA 1
ATOM 5288 C C . GLU A 1 655 ? 11.923 -5.901 7.286 1.00 92.50 655 GLU A C 1
ATOM 5290 O O . GLU A 1 655 ? 11.039 -6.457 6.625 1.00 92.50 655 GLU A O 1
ATOM 5295 N N . VAL A 1 656 ? 11.695 -4.769 7.960 1.00 92.31 656 VAL A N 1
ATOM 5296 C CA . VAL A 1 656 ? 10.423 -4.032 7.911 1.00 92.31 656 VAL A CA 1
ATOM 5297 C C . VAL A 1 656 ? 10.217 -3.403 6.526 1.00 92.31 656 VAL A C 1
ATOM 5299 O O . VAL A 1 656 ? 9.117 -3.471 5.977 1.00 92.31 656 VAL A O 1
ATOM 5302 N N . LEU A 1 657 ? 11.279 -2.876 5.900 1.00 93.19 657 LEU A N 1
ATOM 5303 C CA . LEU A 1 657 ? 11.198 -2.176 4.611 1.00 93.19 657 LEU A CA 1
ATOM 5304 C C . LEU A 1 657 ? 10.698 -3.091 3.480 1.00 93.19 657 LEU A C 1
ATOM 5306 O O . LEU A 1 657 ? 9.886 -2.652 2.665 1.00 93.19 657 LEU A O 1
ATOM 5310 N N . LYS A 1 658 ? 11.096 -4.377 3.450 1.00 93.00 658 LYS A N 1
ATOM 5311 C CA . LYS A 1 658 ? 10.569 -5.333 2.451 1.00 93.00 658 LYS A CA 1
ATOM 5312 C C . LYS A 1 658 ? 9.139 -5.816 2.712 1.00 93.00 658 LYS A C 1
ATOM 5314 O O . LYS A 1 658 ? 8.594 -6.554 1.891 1.00 93.00 658 LYS A O 1
ATOM 5319 N N . ARG A 1 659 ? 8.510 -5.390 3.814 1.00 94.75 659 ARG A N 1
ATOM 5320 C CA . ARG A 1 659 ? 7.134 -5.764 4.176 1.00 94.75 659 ARG A CA 1
ATOM 5321 C C . ARG A 1 659 ? 6.112 -4.630 4.016 1.00 94.75 659 ARG A C 1
ATOM 5323 O O . ARG A 1 659 ? 4.913 -4.893 4.070 1.00 94.75 659 ARG A O 1
ATOM 5330 N N . TYR A 1 660 ? 6.542 -3.407 3.712 1.00 94.81 660 TYR A N 1
ATOM 5331 C CA . TYR A 1 660 ? 5.636 -2.319 3.332 1.00 94.81 660 TYR A CA 1
ATOM 5332 C C . TYR A 1 660 ? 4.912 -2.583 1.998 1.00 94.81 660 TYR A C 1
ATOM 5334 O O . TYR A 1 660 ? 5.510 -3.031 1.020 1.00 94.81 660 TYR A O 1
ATOM 5342 N N . VAL A 1 661 ? 3.625 -2.248 1.937 1.00 95.81 661 VAL A N 1
ATOM 5343 C CA . VAL A 1 661 ? 2.819 -2.163 0.714 1.00 95.81 661 VAL A CA 1
ATOM 5344 C C . VAL A 1 661 ? 2.843 -0.717 0.243 1.00 95.81 661 VAL A C 1
ATOM 5346 O O . VAL A 1 661 ? 2.239 0.154 0.871 1.00 95.81 661 VAL A O 1
ATOM 5349 N N . ASN A 1 662 ? 3.537 -0.468 -0.862 1.00 95.44 662 ASN A N 1
ATOM 5350 C CA . ASN A 1 662 ? 3.664 0.853 -1.462 1.00 95.44 662 ASN A CA 1
ATOM 5351 C C . ASN A 1 662 ? 2.572 1.008 -2.533 1.00 95.44 662 ASN A C 1
ATOM 5353 O O . ASN A 1 662 ? 2.458 0.164 -3.427 1.00 95.44 662 ASN A O 1
ATOM 5357 N N . PHE A 1 663 ? 1.768 2.068 -2.440 1.00 95.69 663 PHE A N 1
ATOM 5358 C CA . PHE A 1 663 ? 0.637 2.327 -3.337 1.00 95.69 663 PHE A CA 1
ATOM 5359 C C . PHE A 1 663 ? 0.490 3.818 -3.657 1.00 95.69 663 PHE A C 1
ATOM 5361 O O . PHE A 1 663 ? 0.920 4.674 -2.888 1.00 95.69 663 PHE A O 1
ATOM 5368 N N . MET A 1 664 ? -0.141 4.133 -4.793 1.00 95.38 664 MET A N 1
ATOM 5369 C CA . MET A 1 664 ? -0.490 5.514 -5.177 1.00 95.38 664 MET A CA 1
ATOM 5370 C C . MET A 1 664 ? -1.967 5.852 -4.934 1.00 95.38 664 MET A C 1
ATOM 5372 O O . MET A 1 664 ? -2.313 7.025 -4.840 1.00 95.38 664 MET A O 1
ATOM 5376 N N . ASN A 1 665 ? -2.828 4.839 -4.826 1.00 91.62 665 ASN A N 1
ATOM 5377 C CA . ASN A 1 665 ? -4.150 4.929 -4.215 1.00 91.62 665 ASN A CA 1
ATOM 5378 C C . ASN A 1 665 ? -4.614 3.538 -3.755 1.00 91.62 665 ASN A C 1
ATOM 5380 O O . ASN A 1 665 ? -4.130 2.517 -4.244 1.00 91.62 665 ASN A O 1
ATOM 5384 N N . ASN A 1 666 ? -5.580 3.511 -2.844 1.00 87.94 666 ASN A N 1
ATOM 5385 C CA . ASN A 1 666 ? -6.375 2.335 -2.487 1.00 87.94 666 ASN A CA 1
ATOM 5386 C C . ASN A 1 666 ? -7.874 2.655 -2.790 1.00 87.94 666 ASN A C 1
ATOM 5388 O O . ASN A 1 666 ? -8.127 3.656 -3.473 1.00 87.94 666 ASN A O 1
ATOM 5392 N N . PRO A 1 667 ? -8.864 1.830 -2.391 1.00 80.88 667 PRO A N 1
ATOM 5393 C CA . PRO A 1 667 ? -10.293 2.127 -2.614 1.00 80.88 667 PRO A CA 1
ATOM 5394 C C . PRO A 1 667 ? -10.820 3.327 -1.807 1.00 80.88 667 PRO A C 1
ATOM 5396 O O . PRO A 1 667 ? -11.729 4.039 -2.238 1.00 80.88 667 PRO A O 1
ATOM 5399 N N . ASP A 1 668 ? -10.231 3.555 -0.637 1.00 80.19 668 ASP A N 1
ATOM 5400 C CA . ASP A 1 668 ? -10.686 4.510 0.375 1.00 80.19 668 ASP A CA 1
ATOM 5401 C C . ASP A 1 668 ? -10.016 5.892 0.243 1.00 80.19 668 ASP A C 1
ATOM 5403 O O . ASP A 1 668 ? -10.390 6.861 0.913 1.00 80.19 668 ASP A O 1
ATOM 5407 N N . GLU A 1 669 ? -9.095 6.005 -0.711 1.00 84.81 669 GLU A N 1
ATOM 5408 C CA . GLU A 1 669 ? -8.341 7.195 -1.087 1.00 84.81 669 GLU A CA 1
ATOM 5409 C C . GLU A 1 669 ? -8.812 7.828 -2.401 1.00 84.81 669 GLU A C 1
ATOM 5411 O O . GLU A 1 669 ? -9.654 7.300 -3.129 1.00 84.81 669 GLU A O 1
ATOM 5416 N N . ARG A 1 670 ? -8.278 9.012 -2.715 1.00 88.94 670 ARG A N 1
ATOM 5417 C CA . ARG A 1 670 ? -8.497 9.649 -4.027 1.00 88.94 670 ARG A CA 1
ATOM 5418 C C . ARG A 1 670 ? -7.696 8.924 -5.118 1.00 88.94 670 ARG A C 1
ATOM 5420 O O . ARG A 1 670 ? -6.629 8.374 -4.843 1.00 88.94 670 ARG A O 1
ATOM 5427 N N . THR A 1 671 ? -8.192 8.915 -6.357 1.00 91.88 671 THR A N 1
ATOM 5428 C CA . THR A 1 671 ? -7.551 8.188 -7.471 1.00 91.88 671 THR A CA 1
ATOM 5429 C C . THR A 1 671 ? -6.128 8.698 -7.727 1.00 91.88 671 THR A C 1
ATOM 5431 O O . THR A 1 671 ? -5.834 9.879 -7.542 1.00 91.88 671 THR A O 1
ATOM 5434 N N . ALA A 1 672 ? -5.214 7.828 -8.173 1.00 94.44 672 ALA A N 1
ATOM 5435 C CA . ALA A 1 672 ? -3.820 8.228 -8.394 1.00 94.44 672 ALA A CA 1
ATOM 5436 C C . ALA A 1 672 ? -3.669 9.359 -9.437 1.00 94.44 672 ALA A C 1
ATOM 5438 O O . ALA A 1 672 ? -2.723 10.142 -9.358 1.00 94.44 672 ALA A O 1
ATOM 5439 N N . VAL A 1 673 ? -4.619 9.485 -10.373 1.00 94.06 673 VAL A N 1
ATOM 5440 C CA . VAL A 1 673 ? -4.693 10.595 -11.340 1.00 94.06 673 VAL A CA 1
ATOM 5441 C C . VAL A 1 673 ? -5.062 11.920 -10.664 1.00 94.06 673 VAL A C 1
ATOM 5443 O O . VAL A 1 673 ? -4.466 12.942 -10.990 1.00 94.06 673 VAL A O 1
ATOM 5446 N N . ASP A 1 674 ? -5.990 11.921 -9.707 1.00 91.69 674 ASP A N 1
ATOM 5447 C CA . ASP A 1 674 ? -6.350 13.115 -8.929 1.00 91.69 674 ASP A CA 1
ATOM 5448 C C . ASP A 1 674 ? -5.238 13.520 -7.938 1.00 91.69 674 ASP A C 1
ATOM 5450 O O . ASP A 1 674 ? -4.998 14.704 -7.707 1.00 91.69 674 ASP A O 1
ATOM 5454 N N . GLN A 1 675 ? -4.499 12.549 -7.386 1.00 90.75 675 GLN A N 1
ATOM 5455 C CA . GLN A 1 675 ? -3.430 12.823 -6.415 1.00 90.75 675 GLN A CA 1
ATOM 5456 C C . GLN A 1 675 ? -2.073 13.191 -7.046 1.00 90.75 675 GLN A C 1
ATOM 5458 O O . GLN A 1 675 ? -1.352 14.011 -6.479 1.00 90.75 675 GLN A O 1
ATOM 5463 N N . PHE A 1 676 ? -1.708 12.622 -8.202 1.00 94.50 676 PHE A N 1
ATOM 5464 C CA . PHE A 1 676 ? -0.383 12.805 -8.827 1.00 94.50 676 PHE A CA 1
ATOM 5465 C C . PHE A 1 676 ? -0.429 13.328 -10.276 1.00 94.50 676 PHE A C 1
ATOM 5467 O O . PHE A 1 676 ? 0.620 13.548 -10.892 1.00 94.50 676 PHE A O 1
ATOM 5474 N N . GLY A 1 677 ? -1.623 13.538 -10.839 1.00 94.38 677 GLY A N 1
ATOM 5475 C CA . GLY A 1 677 ? -1.810 13.854 -12.254 1.00 94.38 677 GLY A CA 1
ATOM 5476 C C . GLY A 1 677 ? -1.487 12.669 -13.171 1.00 94.38 677 GLY A C 1
ATOM 5477 O O . GLY A 1 677 ? -1.451 11.514 -12.755 1.00 94.38 677 GLY A O 1
ATOM 5478 N N . LYS A 1 678 ? -1.218 12.971 -14.446 1.00 94.69 678 LYS A N 1
ATOM 5479 C CA . LYS A 1 678 ? -0.737 12.004 -15.459 1.00 94.69 678 LYS A CA 1
ATOM 5480 C C . LYS A 1 678 ? 0.717 12.265 -15.897 1.00 94.69 678 LYS A C 1
ATOM 5482 O O . LYS A 1 678 ? 1.239 11.593 -16.779 1.00 94.69 678 LYS A O 1
ATOM 5487 N N . GLY A 1 679 ? 1.356 13.287 -15.321 1.00 94.44 679 GLY A N 1
ATOM 5488 C CA . GLY A 1 679 ? 2.667 13.794 -15.736 1.00 94.44 679 GLY A CA 1
ATOM 5489 C C . GLY A 1 679 ? 3.858 13.027 -15.155 1.00 94.44 679 GLY A C 1
ATOM 5490 O O . GLY A 1 679 ? 3.739 11.910 -14.661 1.00 94.44 679 GLY A O 1
ATOM 5491 N N . ASP A 1 680 ? 5.035 13.651 -15.187 1.00 95.56 680 ASP A N 1
ATOM 5492 C CA . ASP A 1 680 ? 6.274 13.007 -14.734 1.00 95.56 680 ASP A CA 1
ATOM 5493 C C . ASP A 1 680 ? 6.280 12.657 -13.237 1.00 95.56 680 ASP A C 1
ATOM 5495 O O . ASP A 1 680 ? 6.813 11.608 -12.887 1.00 95.56 680 ASP A O 1
ATOM 5499 N N . LYS A 1 681 ? 5.617 13.451 -12.377 1.00 96.56 681 LYS A N 1
ATOM 5500 C CA . LYS A 1 681 ? 5.459 13.151 -10.940 1.00 96.56 681 LYS A CA 1
ATOM 5501 C C . LYS A 1 681 ? 4.754 11.811 -10.708 1.00 96.56 681 LYS A C 1
ATOM 5503 O O . LYS A 1 681 ? 5.239 10.989 -9.934 1.00 96.56 681 LYS A O 1
ATOM 5508 N N . TYR A 1 682 ? 3.661 11.555 -11.435 1.00 97.44 682 TYR A N 1
ATOM 5509 C CA . TYR A 1 682 ? 2.963 10.267 -11.410 1.00 97.44 682 TYR A CA 1
ATOM 5510 C C . TYR A 1 682 ? 3.923 9.117 -11.754 1.00 97.44 682 TYR A C 1
ATOM 5512 O O . TYR A 1 682 ? 4.026 8.150 -11.002 1.00 97.44 682 TYR A O 1
ATOM 5520 N N . PHE A 1 683 ? 4.677 9.228 -12.854 1.00 97.81 683 PHE A N 1
ATOM 5521 C CA . PHE A 1 683 ? 5.571 8.143 -13.266 1.00 97.81 683 PHE A CA 1
ATOM 5522 C C . PHE A 1 683 ? 6.805 7.991 -12.372 1.00 97.81 683 PHE A C 1
ATOM 5524 O O . PHE A 1 683 ? 7.237 6.865 -12.166 1.00 97.81 683 PHE A O 1
ATOM 5531 N N . GLY A 1 684 ? 7.343 9.063 -11.788 1.00 97.38 684 GLY A N 1
ATOM 5532 C CA . GLY A 1 684 ? 8.465 8.979 -10.850 1.00 97.38 684 GLY A CA 1
ATOM 5533 C C . GLY A 1 684 ? 8.097 8.275 -9.544 1.00 97.38 684 GLY A C 1
ATOM 5534 O O . GLY A 1 684 ? 8.810 7.373 -9.100 1.00 97.38 684 GLY A O 1
ATOM 5535 N N . VAL A 1 685 ? 6.924 8.592 -8.989 1.00 97.94 685 VAL A N 1
ATOM 5536 C CA . VAL A 1 685 ? 6.359 7.865 -7.842 1.00 97.94 685 VAL A CA 1
ATOM 5537 C C . VAL A 1 685 ? 6.006 6.420 -8.227 1.00 97.94 685 VAL A C 1
ATOM 5539 O O . VAL A 1 685 ? 6.286 5.500 -7.462 1.00 97.94 685 VAL A O 1
ATOM 5542 N N . CYS A 1 686 ? 5.485 6.175 -9.434 1.00 98.00 686 CYS A N 1
ATOM 5543 C CA . CYS A 1 686 ? 5.206 4.818 -9.920 1.00 98.00 686 CYS A CA 1
ATOM 5544 C C . CYS A 1 686 ? 6.485 3.980 -10.139 1.00 98.00 686 CYS A C 1
ATOM 5546 O O . CYS A 1 686 ? 6.491 2.784 -9.843 1.00 98.00 686 CYS A O 1
ATOM 5548 N N . VAL A 1 687 ? 7.591 4.600 -10.573 1.00 98.12 687 VAL A N 1
ATOM 5549 C CA . VAL A 1 687 ? 8.922 3.972 -10.611 1.00 98.12 687 VAL A CA 1
ATOM 5550 C C . VAL A 1 687 ? 9.356 3.605 -9.195 1.00 98.12 687 VAL A C 1
ATOM 5552 O O . VAL A 1 687 ? 9.629 2.432 -8.960 1.00 98.12 687 VAL A O 1
ATOM 5555 N N . MET A 1 688 ? 9.322 4.539 -8.231 1.00 97.81 688 MET A N 1
ATOM 5556 C CA . MET A 1 688 ? 9.638 4.221 -6.828 1.00 97.81 688 MET A CA 1
ATOM 5557 C C . MET A 1 688 ? 8.796 3.061 -6.286 1.00 97.81 688 MET A C 1
ATOM 5559 O O . MET A 1 688 ? 9.334 2.174 -5.629 1.00 97.81 688 MET A O 1
ATOM 5563 N N . MET A 1 689 ? 7.498 3.033 -6.593 1.00 97.56 689 MET A N 1
ATOM 5564 C CA . MET A 1 689 ? 6.593 1.960 -6.181 1.00 97.56 689 MET A CA 1
ATOM 5565 C C . MET A 1 689 ? 7.056 0.598 -6.723 1.00 97.56 689 MET A C 1
ATOM 5567 O O . MET A 1 689 ? 7.073 -0.383 -5.984 1.00 97.56 689 MET A O 1
ATOM 5571 N N . ALA A 1 690 ? 7.481 0.541 -7.991 1.00 97.50 690 ALA A N 1
ATOM 5572 C CA . ALA A 1 690 ? 7.961 -0.675 -8.645 1.00 97.50 690 ALA A CA 1
ATOM 5573 C C . ALA A 1 690 ? 9.377 -1.113 -8.212 1.00 97.50 690 ALA A C 1
ATOM 5575 O O . ALA A 1 690 ? 9.662 -2.316 -8.224 1.00 97.50 690 ALA A O 1
ATOM 5576 N N . THR A 1 691 ? 10.260 -0.171 -7.848 1.00 97.56 691 THR A N 1
ATOM 5577 C CA . THR A 1 691 ? 11.698 -0.429 -7.621 1.00 97.56 691 THR A CA 1
ATOM 5578 C C . THR A 1 691 ? 12.177 -0.352 -6.169 1.00 97.56 691 THR A C 1
ATOM 5580 O O . THR A 1 691 ? 13.310 -0.745 -5.899 1.00 97.56 691 THR A O 1
ATOM 5583 N N . MET A 1 692 ? 11.348 0.091 -5.221 1.00 96.31 692 MET A N 1
ATOM 5584 C CA . MET A 1 692 ? 11.624 -0.062 -3.784 1.00 96.31 692 MET A CA 1
ATOM 5585 C C . MET A 1 692 ? 11.391 -1.515 -3.314 1.00 96.31 692 MET A C 1
ATOM 5587 O O . MET A 1 692 ? 10.573 -2.230 -3.911 1.00 96.31 692 MET A O 1
ATOM 5591 N N . PRO A 1 693 ? 12.020 -1.957 -2.209 1.00 95.81 693 PRO A N 1
ATOM 5592 C CA . PRO A 1 693 ? 11.582 -3.141 -1.470 1.00 95.81 693 PRO A CA 1
ATOM 5593 C C . PRO A 1 693 ? 10.135 -2.981 -0.975 1.00 95.81 693 PRO A C 1
ATOM 5595 O O . PRO A 1 693 ? 9.626 -1.863 -0.863 1.00 95.81 693 PRO A O 1
ATOM 5598 N N . GLY A 1 694 ? 9.454 -4.103 -0.727 1.00 93.19 694 GLY A N 1
ATOM 5599 C CA . GLY A 1 694 ? 8.036 -4.122 -0.348 1.00 93.19 694 GLY A CA 1
ATOM 5600 C C . GLY A 1 694 ? 7.139 -4.838 -1.360 1.00 93.19 694 GLY A C 1
ATOM 5601 O O . GLY A 1 694 ? 7.590 -5.689 -2.130 1.00 93.19 694 GLY A O 1
ATOM 5602 N N . LEU A 1 695 ? 5.863 -4.465 -1.385 1.00 95.88 695 LEU A N 1
ATOM 5603 C CA . LEU A 1 695 ? 4.849 -4.937 -2.328 1.00 95.88 695 LEU A CA 1
ATOM 5604 C C . LEU A 1 695 ? 4.276 -3.730 -3.099 1.00 95.88 695 LEU A C 1
ATOM 5606 O O . LEU A 1 695 ? 3.641 -2.882 -2.472 1.00 95.88 695 LEU A O 1
ATOM 5610 N N . PRO A 1 696 ? 4.469 -3.618 -4.428 1.00 97.38 696 PRO A N 1
ATOM 5611 C CA . PRO A 1 696 ? 3.761 -2.632 -5.243 1.00 97.38 696 PRO A CA 1
ATOM 5612 C C . PRO A 1 696 ? 2.286 -3.016 -5.402 1.00 97.38 696 PRO A C 1
ATOM 5614 O O . PRO A 1 696 ? 1.975 -4.096 -5.918 1.00 97.38 696 PRO A O 1
ATOM 5617 N N . MET A 1 697 ? 1.383 -2.120 -4.999 1.00 97.50 697 MET A N 1
ATOM 5618 C CA . MET A 1 697 ? -0.059 -2.267 -5.207 1.00 97.50 697 MET A CA 1
ATOM 5619 C C . MET A 1 697 ? -0.600 -1.156 -6.114 1.00 97.50 697 MET A C 1
ATOM 5621 O O . MET A 1 697 ? -0.493 0.030 -5.806 1.00 97.50 697 MET A O 1
ATOM 5625 N N . PHE A 1 698 ? -1.225 -1.564 -7.218 1.00 97.50 698 PHE A N 1
ATOM 5626 C CA . PHE A 1 698 ? -1.944 -0.688 -8.138 1.00 97.50 698 PHE A CA 1
ATOM 5627 C C . PHE A 1 698 ? -3.429 -0.619 -7.766 1.00 97.50 698 PHE A C 1
ATOM 5629 O O . PHE A 1 698 ? -4.071 -1.652 -7.555 1.00 97.50 698 PHE A O 1
ATOM 5636 N N . GLY A 1 699 ? -3.988 0.590 -7.728 1.00 95.44 699 GLY A N 1
ATOM 5637 C CA . GLY A 1 699 ? -5.411 0.820 -7.487 1.00 95.44 699 GLY A CA 1
ATOM 5638 C C . GLY A 1 699 ? -6.296 0.488 -8.697 1.00 95.44 699 GLY A C 1
ATOM 5639 O O . GLY A 1 699 ? -5.836 0.435 -9.843 1.00 95.44 699 GLY A O 1
ATOM 5640 N N . HIS A 1 700 ? -7.600 0.312 -8.461 1.00 94.31 700 HIS A N 1
ATOM 5641 C CA . HIS A 1 700 ? -8.571 0.135 -9.545 1.00 94.31 700 HIS A CA 1
ATOM 5642 C C . HIS A 1 700 ? -8.546 1.367 -10.467 1.00 94.31 700 HIS A C 1
ATOM 5644 O O . HIS A 1 700 ? -8.701 2.492 -10.004 1.00 94.31 700 HIS A O 1
ATOM 5650 N N . GLY A 1 701 ? -8.358 1.152 -11.773 1.00 93.31 701 GLY A N 1
ATOM 5651 C CA . GLY A 1 701 ? -8.364 2.216 -12.784 1.00 93.31 701 GLY A CA 1
ATOM 5652 C C . GLY A 1 701 ? -7.057 3.008 -12.905 1.00 93.31 701 GLY A C 1
ATOM 5653 O O . GLY A 1 701 ? -6.945 3.851 -13.791 1.00 93.31 701 GLY A O 1
ATOM 5654 N N . GLN A 1 702 ? -6.052 2.737 -12.062 1.00 96.06 702 GLN A N 1
ATOM 5655 C CA . GLN A 1 702 ? -4.789 3.486 -12.040 1.00 96.06 702 GLN A CA 1
ATOM 5656 C C . GLN A 1 702 ? -3.997 3.375 -13.357 1.00 96.06 702 GLN A C 1
ATOM 5658 O O . GLN A 1 702 ? -3.387 4.349 -13.798 1.00 96.06 702 GLN A O 1
ATOM 5663 N N . ILE A 1 703 ? -3.980 2.195 -13.986 1.00 96.25 703 ILE A N 1
ATOM 5664 C CA . ILE A 1 703 ? -3.267 1.972 -15.257 1.00 96.25 703 ILE A CA 1
ATOM 5665 C C . ILE A 1 703 ? -4.066 2.557 -16.426 1.00 96.25 703 ILE A C 1
ATOM 5667 O O . ILE A 1 703 ? -3.488 3.124 -17.349 1.00 96.25 703 ILE A O 1
ATOM 5671 N N . GLU A 1 704 ? -5.391 2.429 -16.367 1.00 95.19 704 GLU A N 1
ATOM 5672 C CA . GLU A 1 704 ? -6.329 2.946 -17.362 1.00 95.19 704 GLU A CA 1
ATOM 5673 C C . GLU A 1 704 ? -6.487 4.479 -17.304 1.00 95.19 704 GLU A C 1
ATOM 5675 O O . GLU A 1 704 ? -6.932 5.089 -18.272 1.00 95.19 704 GLU A O 1
ATOM 5680 N N . GLY A 1 705 ? -6.095 5.118 -16.198 1.00 94.75 705 GLY A N 1
ATOM 5681 C CA . GLY A 1 705 ? -6.148 6.570 -16.024 1.00 94.75 705 GLY A CA 1
ATOM 5682 C C . GLY A 1 705 ? -7.536 7.121 -15.693 1.00 94.75 705 GLY A C 1
ATOM 5683 O O . GLY A 1 705 ? -7.791 8.286 -16.016 1.00 94.75 705 GLY A O 1
ATOM 5684 N N . PHE A 1 706 ? -8.389 6.287 -15.086 1.00 93.69 706 PHE A N 1
ATOM 5685 C CA . PHE A 1 706 ? -9.737 6.628 -14.623 1.00 93.69 706 PHE A CA 1
ATOM 5686 C C . PHE A 1 706 ? -9.712 7.622 -13.451 1.00 93.69 706 PHE A C 1
ATOM 5688 O O . PHE A 1 706 ? -8.774 7.653 -12.648 1.00 93.69 706 PHE A O 1
ATOM 5695 N N . THR A 1 707 ? -10.760 8.436 -13.368 1.00 91.44 707 THR A N 1
ATOM 5696 C CA . THR A 1 707 ? -10.936 9.515 -12.392 1.00 91.44 707 THR A CA 1
ATOM 5697 C C . THR A 1 707 ? -12.046 9.227 -11.381 1.00 91.44 707 THR A C 1
ATOM 5699 O O . THR A 1 707 ? -11.958 9.732 -10.261 1.00 91.44 707 THR A O 1
ATOM 5702 N N . GLU A 1 708 ? -13.032 8.381 -11.710 1.00 88.56 708 GLU A N 1
ATOM 5703 C CA . GLU A 1 708 ? -14.093 7.984 -10.776 1.00 88.56 708 GLU A CA 1
ATOM 5704 C C . GLU A 1 708 ? -13.524 7.200 -9.578 1.00 88.56 708 GLU A C 1
ATOM 5706 O O . GLU A 1 708 ? -12.793 6.217 -9.730 1.00 88.56 708 GLU A O 1
ATOM 5711 N N . ARG A 1 709 ? -13.887 7.627 -8.360 1.00 85.19 709 ARG A N 1
ATOM 5712 C CA . ARG A 1 709 ? -13.630 6.880 -7.124 1.00 85.19 709 ARG A CA 1
ATOM 5713 C C . ARG A 1 709 ? -14.846 6.018 -6.795 1.00 85.19 709 ARG A C 1
ATOM 5715 O O . ARG A 1 709 ? -15.921 6.543 -6.520 1.00 85.19 709 ARG A O 1
ATOM 5722 N N . TYR A 1 710 ? -14.632 4.711 -6.715 1.00 82.25 710 TYR A N 1
ATOM 5723 C CA . TYR A 1 710 ? -15.660 3.742 -6.346 1.00 82.25 710 TYR A CA 1
ATOM 5724 C C . TYR A 1 710 ? -15.642 3.474 -4.842 1.00 82.25 710 TYR A C 1
ATOM 5726 O O . TYR A 1 710 ? -14.651 2.974 -4.314 1.00 82.25 710 TYR A O 1
ATOM 5734 N N . GLY A 1 711 ? -16.750 3.776 -4.166 1.00 77.25 711 GLY A N 1
ATOM 5735 C CA . GLY A 1 711 ? -17.002 3.292 -2.811 1.00 77.25 711 GLY A CA 1
ATOM 5736 C C . GLY A 1 711 ? -17.349 1.798 -2.780 1.00 77.25 711 GLY A C 1
ATOM 5737 O O . GLY A 1 711 ? -17.529 1.144 -3.813 1.00 77.25 711 GLY A O 1
ATOM 5738 N N . MET A 1 712 ? -17.489 1.254 -1.572 1.00 81.44 712 MET A N 1
ATOM 5739 C CA . MET A 1 712 ? -17.793 -0.163 -1.331 1.00 81.44 712 MET A CA 1
ATOM 5740 C C . MET A 1 712 ? -19.207 -0.581 -1.788 1.00 81.44 712 MET A C 1
ATOM 5742 O O . MET A 1 712 ? -19.519 -1.772 -1.835 1.00 81.44 712 MET A O 1
ATOM 5746 N N . GLU A 1 713 ? -20.066 0.385 -2.119 1.00 78.25 713 GLU A N 1
ATOM 5747 C CA . GLU A 1 713 ? -21.478 0.255 -2.492 1.00 78.25 713 GLU A CA 1
ATOM 5748 C C . GLU A 1 713 ? -21.776 0.293 -4.005 1.00 78.25 713 GLU A C 1
ATOM 5750 O O . GLU A 1 713 ? -22.944 0.245 -4.396 1.00 78.25 713 GLU A O 1
ATOM 5755 N N . PHE A 1 714 ? -20.759 0.407 -4.864 1.00 80.75 714 PHE A N 1
ATOM 5756 C CA . PHE A 1 714 ? -20.938 0.600 -6.309 1.00 80.75 714 PHE A CA 1
ATOM 5757 C C . PHE A 1 714 ? -21.061 -0.735 -7.065 1.00 80.75 714 PHE A C 1
ATOM 5759 O O . PHE A 1 714 ? -20.253 -1.647 -6.875 1.00 80.75 714 PHE A O 1
ATOM 5766 N N . LYS A 1 715 ? -22.059 -0.841 -7.959 1.00 82.94 715 LYS A N 1
ATOM 5767 C CA . LYS A 1 715 ? -22.304 -2.037 -8.795 1.00 82.94 715 LYS A CA 1
ATOM 5768 C C . LYS A 1 715 ? -21.805 -1.912 -10.243 1.00 82.94 715 LYS A C 1
ATOM 5770 O O . LYS A 1 715 ? -21.520 -2.920 -10.878 1.00 82.94 715 LYS A O 1
ATOM 5775 N N . SER A 1 716 ? -21.676 -0.697 -10.754 1.00 83.94 716 SER A N 1
ATOM 5776 C CA . SER A 1 716 ? -21.172 -0.368 -12.093 1.00 83.94 716 SER A CA 1
ATOM 5777 C C . SER A 1 716 ? -20.425 0.962 -12.023 1.00 83.94 716 SER A C 1
ATOM 5779 O O . SER A 1 716 ? -20.507 1.647 -11.000 1.00 83.94 716 SER A O 1
ATOM 5781 N N . ALA A 1 717 ? -19.724 1.345 -13.091 1.00 86.25 717 ALA A N 1
ATOM 5782 C CA . ALA A 1 717 ? -19.223 2.714 -13.184 1.00 86.25 717 ALA A CA 1
ATOM 5783 C C . ALA A 1 717 ? -20.375 3.696 -13.456 1.00 86.25 717 ALA A C 1
ATOM 5785 O O . ALA A 1 717 ? -21.283 3.372 -14.229 1.00 86.25 717 ALA A O 1
ATOM 5786 N N . MET A 1 718 ? -20.357 4.871 -12.819 1.00 84.38 718 MET A N 1
ATOM 5787 C CA . MET A 1 718 ? -21.325 5.943 -13.084 1.00 84.38 718 MET A CA 1
ATOM 5788 C C . MET A 1 718 ? -20.861 6.834 -14.243 1.00 84.38 718 MET A C 1
ATOM 5790 O O . MET A 1 718 ? -21.688 7.406 -14.956 1.00 84.38 718 MET A O 1
ATOM 5794 N N . LEU A 1 719 ? -19.546 6.936 -14.450 1.00 85.12 719 LEU A N 1
ATOM 5795 C CA . LEU A 1 719 ? -18.912 7.601 -15.579 1.00 85.12 719 LEU A CA 1
ATOM 5796 C C . LEU A 1 719 ? -18.518 6.573 -16.649 1.00 85.12 719 LEU A C 1
ATOM 5798 O O . LEU A 1 719 ? -17.957 5.517 -16.361 1.00 85.12 719 LEU A O 1
ATOM 5802 N N . ASP A 1 720 ? -18.773 6.895 -17.917 1.00 84.31 720 ASP A N 1
ATOM 5803 C CA . ASP A 1 720 ? -18.363 6.059 -19.053 1.00 84.31 720 ASP A CA 1
ATOM 5804 C C . ASP A 1 720 ? -16.948 6.456 -19.517 1.00 84.31 720 ASP A C 1
ATOM 5806 O O . ASP A 1 720 ? -16.742 7.019 -20.593 1.00 84.31 720 ASP A O 1
ATOM 5810 N N . GLU A 1 721 ? -15.961 6.253 -18.637 1.00 90.25 721 GLU A N 1
ATOM 5811 C CA . GLU A 1 721 ? -14.573 6.666 -18.875 1.00 90.25 721 GLU A CA 1
ATOM 5812 C C . GLU A 1 721 ? -13.856 5.772 -19.902 1.00 90.25 721 GLU A C 1
ATOM 5814 O O . GLU A 1 721 ? -13.722 4.558 -19.735 1.00 90.25 721 GLU A O 1
ATOM 5819 N N . THR A 1 722 ? -13.306 6.387 -20.951 1.00 90.12 722 THR A N 1
ATOM 5820 C CA . THR A 1 722 ? -12.416 5.711 -21.907 1.00 90.12 722 THR A CA 1
ATOM 5821 C C . THR A 1 722 ? -10.973 5.677 -21.384 1.00 90.12 722 THR A C 1
ATOM 5823 O O . THR A 1 722 ? -10.468 6.743 -21.020 1.00 90.12 722 THR A O 1
ATOM 5826 N N . PRO A 1 723 ? -10.267 4.527 -21.405 1.00 93.75 723 PRO A N 1
ATOM 5827 C CA . PRO A 1 723 ? -8.874 4.446 -20.963 1.00 93.75 723 PRO A CA 1
ATOM 5828 C C . PRO A 1 723 ? -7.925 5.402 -21.700 1.00 93.75 723 PRO A C 1
ATOM 5830 O O . PRO A 1 723 ? -8.006 5.585 -22.917 1.00 93.75 723 PRO A O 1
ATOM 5833 N N . ASP A 1 724 ? -6.983 5.978 -20.959 1.00 95.88 724 ASP A N 1
ATOM 5834 C CA . ASP A 1 724 ? -5.988 6.917 -21.467 1.00 95.88 724 ASP A CA 1
ATOM 5835 C C . ASP A 1 724 ? -4.858 6.178 -22.199 1.00 95.88 724 ASP A C 1
ATOM 5837 O O . ASP A 1 724 ? -3.922 5.644 -21.599 1.00 95.88 724 ASP A O 1
ATOM 5841 N N . ALA A 1 725 ? -4.951 6.152 -23.529 1.00 95.75 725 ALA A N 1
ATOM 5842 C CA . ALA A 1 725 ? -4.018 5.426 -24.383 1.00 95.75 725 ALA A CA 1
ATOM 5843 C C . ALA A 1 725 ? -2.553 5.887 -24.240 1.00 95.75 725 ALA A C 1
ATOM 5845 O O . ALA A 1 725 ? -1.650 5.070 -24.419 1.00 95.75 725 ALA A O 1
ATOM 5846 N N . TRP A 1 726 ? -2.294 7.157 -23.902 1.00 95.25 726 TRP A N 1
ATOM 5847 C CA . TRP A 1 726 ? -0.929 7.652 -23.694 1.00 95.25 726 TRP A CA 1
ATOM 5848 C C . TRP A 1 726 ? -0.395 7.261 -22.312 1.00 95.25 726 TRP A C 1
ATOM 5850 O O . TRP A 1 726 ? 0.757 6.840 -22.201 1.00 95.25 726 TRP A O 1
ATOM 5860 N N . LEU A 1 727 ? -1.233 7.314 -21.270 1.00 96.44 727 LEU A N 1
ATOM 5861 C CA . LEU A 1 727 ? -0.867 6.817 -19.942 1.00 96.44 727 LEU A CA 1
ATOM 5862 C C . LEU A 1 727 ? -0.535 5.314 -19.993 1.00 96.44 727 LEU A C 1
ATOM 5864 O O . LEU A 1 727 ? 0.470 4.885 -19.425 1.00 96.44 727 LEU A O 1
ATOM 5868 N N . MET A 1 728 ? -1.335 4.528 -20.721 1.00 96.69 728 MET A N 1
ATOM 5869 C CA . MET A 1 728 ? -1.107 3.095 -20.931 1.00 96.69 728 MET A CA 1
ATOM 5870 C C . MET A 1 728 ? 0.153 2.806 -21.765 1.00 96.69 728 MET A C 1
ATOM 5872 O O . MET A 1 728 ? 0.935 1.930 -21.396 1.00 96.69 728 MET A O 1
ATOM 5876 N N . GLU A 1 729 ? 0.398 3.549 -22.851 1.00 96.44 729 GLU A N 1
ATOM 5877 C CA . GLU A 1 729 ? 1.622 3.428 -23.665 1.00 96.44 729 GLU A CA 1
ATOM 5878 C C . GLU A 1 729 ? 2.876 3.733 -22.836 1.00 96.44 729 GLU A C 1
ATOM 5880 O O . GLU A 1 729 ? 3.845 2.969 -22.856 1.00 96.44 729 GLU A O 1
ATOM 5885 N N . ARG A 1 730 ? 2.830 4.793 -22.022 1.00 96.19 730 ARG A N 1
ATOM 5886 C CA . ARG A 1 730 ? 3.928 5.163 -21.131 1.00 96.19 730 ARG A CA 1
ATOM 5887 C C . ARG A 1 730 ? 4.145 4.145 -20.007 1.00 96.19 730 ARG A C 1
ATOM 5889 O O . ARG A 1 730 ? 5.291 3.792 -19.738 1.00 96.19 730 ARG A O 1
ATOM 5896 N N . HIS A 1 731 ? 3.084 3.598 -19.409 1.00 97.75 731 HIS A N 1
ATOM 5897 C CA . HIS A 1 731 ? 3.177 2.457 -18.482 1.00 97.75 731 HIS A CA 1
ATOM 5898 C C . HIS A 1 731 ? 3.864 1.244 -19.124 1.00 97.75 731 HIS A C 1
ATOM 5900 O O . HIS A 1 731 ? 4.743 0.637 -18.508 1.00 97.75 731 HIS A O 1
ATOM 5906 N N . ALA A 1 732 ? 3.514 0.923 -20.373 1.00 96.50 732 ALA A N 1
ATOM 5907 C CA . ALA A 1 732 ? 4.101 -0.196 -21.106 1.00 96.50 732 ALA A CA 1
ATOM 5908 C C . ALA A 1 732 ? 5.582 0.007 -21.451 1.00 96.50 732 ALA A C 1
ATOM 5910 O O . ALA A 1 732 ? 6.359 -0.948 -21.400 1.00 96.50 732 ALA A O 1
ATOM 5911 N N . ARG A 1 733 ? 5.981 1.246 -21.758 1.00 94.88 733 ARG A N 1
ATOM 5912 C CA . ARG A 1 733 ? 7.375 1.620 -22.024 1.00 94.88 733 ARG A CA 1
ATOM 5913 C C . ARG A 1 733 ? 8.233 1.681 -20.755 1.00 94.88 733 ARG A C 1
ATOM 5915 O O . ARG A 1 733 ? 9.391 1.280 -20.800 1.00 94.88 733 ARG A O 1
ATOM 5922 N N . GLU A 1 734 ? 7.695 2.198 -19.650 1.00 95.94 734 GLU A N 1
ATOM 5923 C CA . GLU A 1 734 ? 8.509 2.684 -18.520 1.00 95.94 734 GLU A CA 1
ATOM 5924 C C . GLU A 1 734 ? 8.331 1.875 -17.223 1.00 95.94 734 GLU A C 1
ATOM 5926 O O . GLU A 1 734 ? 9.284 1.758 -16.456 1.00 95.94 734 GLU A O 1
ATOM 5931 N N . ILE A 1 735 ? 7.158 1.273 -16.981 1.00 97.88 735 ILE A N 1
ATOM 5932 C CA . ILE A 1 735 ? 6.831 0.598 -15.709 1.00 97.88 735 ILE A CA 1
ATOM 5933 C C . ILE A 1 735 ? 6.820 -0.929 -15.844 1.00 97.88 735 ILE A C 1
ATOM 5935 O O . ILE A 1 735 ? 7.461 -1.617 -15.047 1.00 97.88 735 ILE A O 1
ATOM 5939 N N . TYR A 1 736 ? 6.153 -1.494 -16.858 1.00 97.38 736 TYR A N 1
ATOM 5940 C CA . TYR A 1 736 ? 6.054 -2.959 -16.998 1.00 97.38 736 TYR A CA 1
ATOM 5941 C C . TYR A 1 736 ? 7.427 -3.667 -17.081 1.00 97.38 736 TYR A C 1
ATOM 5943 O O . TYR A 1 736 ? 7.575 -4.719 -16.452 1.00 97.38 736 TYR A O 1
ATOM 5951 N N . PRO A 1 737 ? 8.470 -3.122 -17.753 1.00 96.38 737 PRO A N 1
ATOM 5952 C CA . PRO A 1 737 ? 9.808 -3.726 -17.750 1.00 96.38 737 PRO A CA 1
ATOM 5953 C C . PRO A 1 737 ? 10.451 -3.826 -16.357 1.00 96.38 737 PRO A C 1
ATOM 5955 O O . PRO A 1 737 ? 11.271 -4.716 -16.130 1.00 96.38 737 PRO A O 1
ATOM 5958 N N . LEU A 1 738 ? 10.076 -2.941 -15.426 1.00 97.44 738 LEU A N 1
ATOM 5959 C CA . LEU A 1 738 ? 10.539 -2.956 -14.036 1.00 97.44 738 LEU A CA 1
ATOM 5960 C C . LEU A 1 738 ? 9.773 -4.005 -13.220 1.00 97.44 738 LEU A C 1
ATOM 5962 O O . LEU A 1 738 ? 10.388 -4.771 -12.481 1.00 97.44 738 LEU A O 1
ATOM 5966 N N . LEU A 1 739 ? 8.455 -4.114 -13.426 1.00 97.50 739 LEU A N 1
ATOM 5967 C CA . LEU A 1 739 ? 7.609 -5.130 -12.784 1.00 97.50 739 LEU A CA 1
ATOM 5968 C C . LEU A 1 739 ? 8.020 -6.560 -13.177 1.00 97.50 739 LEU A C 1
ATOM 5970 O O . LEU A 1 739 ? 8.147 -7.423 -12.313 1.00 97.50 739 LEU A O 1
ATOM 5974 N N . HIS A 1 740 ? 8.352 -6.817 -14.449 1.00 96.25 740 HIS A N 1
ATOM 5975 C CA . HIS A 1 740 ? 8.911 -8.119 -14.863 1.00 96.25 740 HIS A CA 1
ATOM 5976 C C . HIS A 1 740 ? 10.322 -8.394 -14.307 1.00 96.25 740 HIS A C 1
ATOM 5978 O O . HIS A 1 740 ? 10.775 -9.538 -14.341 1.00 96.25 740 HIS A O 1
ATOM 5984 N N . ARG A 1 741 ? 11.009 -7.380 -13.762 1.00 95.62 741 ARG A N 1
ATOM 5985 C CA . ARG A 1 741 ? 12.286 -7.500 -13.037 1.00 95.62 741 ARG A CA 1
ATOM 5986 C C . ARG A 1 741 ? 12.127 -7.366 -11.509 1.00 95.62 741 ARG A C 1
ATOM 5988 O O . ARG A 1 741 ? 13.130 -7.162 -10.830 1.00 95.62 741 ARG A O 1
ATOM 5995 N N . ARG A 1 742 ? 10.910 -7.513 -10.949 1.00 95.50 742 ARG A N 1
ATOM 5996 C CA . ARG A 1 742 ? 10.598 -7.304 -9.512 1.00 95.50 742 ARG A CA 1
ATOM 5997 C C . ARG A 1 742 ? 11.606 -7.945 -8.549 1.00 95.50 742 ARG A C 1
ATOM 5999 O O . ARG A 1 742 ? 11.975 -7.308 -7.566 1.00 95.50 742 ARG A O 1
ATOM 6006 N N . TYR A 1 743 ? 12.101 -9.143 -8.863 1.00 95.12 743 TYR A N 1
ATOM 6007 C CA . TYR A 1 743 ? 13.084 -9.876 -8.054 1.00 95.12 743 TYR A CA 1
ATOM 6008 C C . TYR A 1 743 ? 14.343 -9.062 -7.717 1.00 95.12 743 TYR A C 1
ATOM 6010 O O . TYR A 1 743 ? 14.872 -9.198 -6.620 1.00 95.12 743 TYR A O 1
ATOM 6018 N N . LEU A 1 744 ? 14.802 -8.191 -8.625 1.00 95.94 744 LEU A N 1
ATOM 6019 C CA . LEU A 1 744 ? 16.000 -7.358 -8.454 1.00 95.94 744 LEU A CA 1
ATOM 6020 C C . LEU A 1 744 ? 15.798 -6.224 -7.432 1.00 95.94 744 LEU A C 1
ATOM 6022 O O . LEU A 1 744 ? 16.765 -5.635 -6.957 1.00 95.94 744 LEU A O 1
ATOM 6026 N N . PHE A 1 745 ? 14.542 -5.921 -7.107 1.00 96.50 745 PHE A N 1
ATOM 6027 C CA . PHE A 1 745 ? 14.123 -4.774 -6.306 1.00 96.50 745 PHE A CA 1
ATOM 6028 C C . PHE A 1 745 ? 13.447 -5.161 -4.982 1.00 96.50 745 PHE A C 1
ATOM 6030 O O . PHE A 1 745 ? 13.232 -4.297 -4.138 1.00 96.50 745 PHE A O 1
ATOM 6037 N N . ALA A 1 746 ? 13.065 -6.430 -4.813 1.00 93.25 746 ALA A N 1
ATOM 6038 C CA . ALA A 1 746 ? 12.162 -6.857 -3.747 1.00 93.25 746 ALA A CA 1
ATOM 6039 C C . ALA A 1 746 ? 12.826 -7.088 -2.382 1.00 93.25 746 ALA A C 1
ATOM 6041 O O . ALA A 1 746 ? 12.199 -6.841 -1.352 1.00 93.25 746 ALA A O 1
ATOM 6042 N N . GLY A 1 747 ? 14.068 -7.577 -2.381 1.00 91.50 747 GLY A N 1
ATOM 6043 C CA . GLY A 1 747 ? 14.843 -7.859 -1.173 1.00 91.50 747 GLY A CA 1
ATOM 6044 C C . GLY A 1 747 ? 15.471 -6.615 -0.538 1.00 91.50 747 GLY A C 1
ATOM 6045 O O . GLY A 1 747 ? 15.516 -5.548 -1.150 1.00 91.50 747 GLY A O 1
ATOM 6046 N N . VAL A 1 748 ? 15.995 -6.763 0.679 1.00 93.81 748 VAL A N 1
ATOM 6047 C CA . VAL A 1 748 ? 16.778 -5.731 1.402 1.00 93.81 748 VAL A CA 1
ATOM 6048 C C . VAL A 1 748 ? 18.226 -6.147 1.664 1.00 93.81 748 VAL A C 1
ATOM 6050 O O . VAL A 1 748 ? 19.043 -5.334 2.079 1.00 93.81 748 VAL A O 1
ATOM 6053 N N . GLU A 1 749 ? 18.580 -7.389 1.342 1.00 91.38 749 GLU A N 1
ATOM 6054 C CA . GLU A 1 749 ? 19.855 -8.050 1.645 1.00 91.38 749 GLU A CA 1
ATOM 6055 C C . GLU A 1 749 ? 21.061 -7.393 0.937 1.00 91.38 749 GLU A C 1
ATOM 6057 O O . GLU A 1 749 ? 22.222 -7.644 1.268 1.00 91.38 749 GLU A O 1
ATOM 6062 N N . SER A 1 750 ? 20.806 -6.546 -0.061 1.00 94.31 750 SER A N 1
ATOM 6063 C CA . SER A 1 750 ? 21.782 -5.638 -0.677 1.00 94.31 750 SER A CA 1
ATOM 6064 C C . SER A 1 750 ? 21.142 -4.306 -1.102 1.00 94.31 750 SER A C 1
ATOM 6066 O O . SER A 1 750 ? 21.619 -3.672 -2.041 1.00 94.31 750 SER A O 1
ATOM 6068 N N . PHE A 1 751 ? 20.072 -3.880 -0.418 1.00 96.88 751 PHE A N 1
ATOM 6069 C CA . PHE A 1 751 ? 19.468 -2.563 -0.624 1.00 96.88 751 PHE A CA 1
ATOM 6070 C C . PHE A 1 751 ? 20.273 -1.490 0.115 1.00 96.88 751 PHE A C 1
ATOM 6072 O O . PHE A 1 751 ? 20.559 -1.639 1.301 1.00 96.88 751 PHE A O 1
ATOM 6079 N N . LEU A 1 752 ? 20.607 -0.394 -0.567 1.00 97.50 752 LEU A N 1
ATOM 6080 C CA . LEU A 1 752 ? 21.300 0.753 0.022 1.00 97.50 752 LEU A CA 1
ATOM 6081 C C . LEU A 1 752 ? 20.622 2.051 -0.419 1.00 97.50 752 LEU A C 1
ATOM 6083 O O . LEU A 1 752 ? 20.619 2.371 -1.606 1.00 97.50 752 LEU A O 1
ATOM 6087 N N . LEU A 1 753 ? 20.094 2.817 0.538 1.00 97.75 753 LEU A N 1
ATOM 6088 C CA . LEU A 1 753 ? 19.701 4.214 0.337 1.00 97.75 753 LEU A CA 1
ATOM 6089 C C . LEU A 1 753 ? 20.958 5.097 0.349 1.00 97.75 753 LEU A C 1
ATOM 6091 O O . LEU A 1 753 ? 21.826 4.895 1.194 1.00 97.75 753 LEU A O 1
ATOM 6095 N N . TYR A 1 754 ? 21.046 6.090 -0.535 1.00 97.38 754 TYR A N 1
ATOM 6096 C CA . TYR A 1 754 ? 22.145 7.059 -0.588 1.00 97.38 754 TYR A CA 1
ATOM 6097 C C . TYR A 1 754 ? 21.673 8.475 -0.251 1.00 97.38 754 TYR A C 1
ATOM 6099 O O . TYR A 1 754 ? 20.565 8.890 -0.606 1.00 97.38 754 TYR A O 1
ATOM 6107 N N . ASP A 1 755 ? 22.563 9.239 0.378 1.00 94.94 755 ASP A N 1
ATOM 6108 C CA . ASP A 1 755 ? 22.450 10.692 0.429 1.00 94.94 755 ASP A CA 1
ATOM 6109 C C . ASP A 1 755 ? 23.141 11.302 -0.796 1.00 94.94 755 ASP A C 1
ATOM 6111 O O . ASP A 1 755 ? 24.242 10.904 -1.180 1.00 94.94 755 ASP A O 1
ATOM 6115 N N . VAL A 1 756 ? 22.445 12.241 -1.439 1.00 95.12 756 VAL A N 1
ATOM 6116 C CA . VAL A 1 756 ? 22.906 12.964 -2.628 1.00 95.12 756 VAL A CA 1
ATOM 6117 C C . VAL A 1 756 ? 23.513 14.273 -2.145 1.00 95.12 756 VAL A C 1
ATOM 6119 O O . VAL A 1 756 ? 22.779 15.170 -1.732 1.00 95.12 756 VAL A O 1
ATOM 6122 N N . TYR A 1 757 ? 24.838 14.381 -2.151 1.00 95.00 757 TYR A N 1
ATOM 6123 C CA . TYR A 1 757 ? 25.535 15.554 -1.628 1.00 95.00 757 TYR A CA 1
ATOM 6124 C C . TYR A 1 757 ? 25.710 16.620 -2.709 1.00 95.00 757 TYR A C 1
ATOM 6126 O O . TYR A 1 757 ? 26.248 16.355 -3.786 1.00 95.00 757 TYR A O 1
ATOM 6134 N N . LYS A 1 758 ? 25.266 17.840 -2.408 1.00 93.31 758 LYS A N 1
ATOM 6135 C CA . LYS A 1 758 ? 25.481 19.034 -3.232 1.00 93.31 758 LYS A CA 1
ATOM 6136 C C . LYS A 1 758 ? 26.917 19.546 -3.062 1.00 93.31 758 LYS A C 1
ATOM 6138 O O . LYS A 1 758 ? 27.634 19.157 -2.140 1.00 93.31 758 LYS A O 1
ATOM 6143 N N . SER A 1 759 ? 27.331 20.484 -3.912 1.00 88.25 759 SER A N 1
ATOM 6144 C CA . SER A 1 759 ? 28.678 21.082 -3.883 1.00 88.25 759 SER A CA 1
ATOM 6145 C C . SER A 1 759 ? 29.020 21.881 -2.613 1.00 88.25 759 SER A C 1
ATOM 6147 O O . SER A 1 759 ? 30.182 22.223 -2.415 1.00 88.25 759 SER A O 1
ATOM 6149 N N . ASP A 1 760 ? 28.034 22.212 -1.777 1.00 88.88 760 ASP A N 1
ATOM 6150 C CA . ASP A 1 760 ? 28.202 22.867 -0.471 1.00 88.88 760 ASP A CA 1
ATOM 6151 C C . ASP A 1 760 ? 28.261 21.872 0.711 1.00 88.88 760 ASP A C 1
ATOM 6153 O O . ASP A 1 760 ? 28.457 22.283 1.854 1.00 88.88 760 ASP A O 1
ATOM 6157 N N . GLY A 1 761 ? 28.118 20.567 0.444 1.00 87.38 761 GLY A N 1
ATOM 6158 C CA . GLY A 1 761 ? 28.063 19.506 1.451 1.00 87.38 761 GLY A CA 1
ATOM 6159 C C . GLY A 1 761 ? 26.675 19.266 2.058 1.00 87.38 761 GLY A C 1
ATOM 6160 O O . GLY A 1 761 ? 26.531 18.347 2.864 1.00 87.38 761 GLY A O 1
ATOM 6161 N N . ALA A 1 762 ? 25.648 20.033 1.679 1.00 91.12 762 ALA A N 1
ATOM 6162 C CA . ALA A 1 762 ? 24.272 19.756 2.078 1.00 91.12 762 ALA A CA 1
ATOM 6163 C C . ALA A 1 762 ? 23.697 18.559 1.301 1.00 91.12 762 ALA A C 1
ATOM 6165 O O . ALA A 1 762 ? 24.089 18.278 0.167 1.00 91.12 762 ALA A O 1
ATOM 6166 N N . VAL A 1 763 ? 22.724 17.869 1.896 1.00 92.62 763 VAL A N 1
ATOM 6167 C CA . VAL A 1 763 ? 22.001 16.775 1.235 1.00 92.62 763 VAL A CA 1
ATOM 6168 C C . VAL A 1 763 ? 20.861 17.342 0.382 1.00 92.62 763 VAL A C 1
ATOM 6170 O O . VAL A 1 763 ? 20.144 18.258 0.790 1.00 92.62 763 VAL A O 1
ATOM 6173 N N . GLU A 1 764 ? 20.677 16.812 -0.826 1.00 94.62 764 GLU A N 1
ATOM 6174 C CA . GLU A 1 764 ? 19.499 17.080 -1.650 1.00 94.62 764 GLU A CA 1
ATOM 6175 C C . GLU A 1 764 ? 18.328 16.199 -1.214 1.00 94.62 764 GLU A C 1
ATOM 6177 O O . GLU A 1 764 ? 18.076 15.127 -1.765 1.00 94.62 764 GLU A O 1
ATOM 6182 N N . GLU A 1 765 ? 17.592 16.677 -0.211 1.00 92.94 765 GLU A N 1
ATOM 6183 C CA . GLU A 1 765 ? 16.441 15.969 0.353 1.00 92.94 765 GLU A CA 1
ATOM 6184 C C . GLU A 1 765 ? 15.284 15.772 -0.644 1.00 92.94 765 GLU A C 1
ATOM 6186 O O . GLU A 1 765 ? 14.368 15.011 -0.360 1.00 92.94 765 GLU A O 1
ATOM 6191 N N . ASN A 1 766 ? 15.308 16.406 -1.823 1.00 95.44 766 ASN A N 1
ATOM 6192 C CA . ASN A 1 766 ? 14.333 16.143 -2.887 1.00 95.44 766 ASN A CA 1
ATOM 6193 C C . ASN A 1 766 ? 14.639 14.887 -3.716 1.00 95.44 766 ASN A C 1
ATOM 6195 O O . ASN A 1 766 ? 13.760 14.418 -4.444 1.00 95.44 766 ASN A O 1
ATOM 6199 N N . VAL A 1 767 ? 15.858 14.336 -3.625 1.00 96.88 767 VAL A N 1
ATOM 6200 C CA . VAL A 1 767 ? 16.260 13.161 -4.405 1.00 96.88 767 VAL A CA 1
ATOM 6201 C C . VAL A 1 767 ? 16.271 11.891 -3.554 1.00 96.88 767 VAL A C 1
ATOM 6203 O O . VAL A 1 767 ? 16.956 11.757 -2.537 1.00 96.88 767 VAL A O 1
ATOM 6206 N N . PHE A 1 768 ? 15.532 10.902 -4.043 1.00 98.12 768 PHE A N 1
ATOM 6207 C CA . PHE A 1 768 ? 15.566 9.523 -3.584 1.00 98.12 768 PHE A CA 1
ATOM 6208 C C . PHE A 1 768 ? 16.529 8.754 -4.481 1.00 98.12 768 PHE A C 1
ATOM 6210 O O . PHE A 1 768 ? 16.193 8.491 -5.634 1.00 98.12 768 PHE A O 1
ATOM 6217 N N . ALA A 1 769 ? 17.714 8.408 -3.976 1.00 98.19 769 ALA A N 1
ATOM 6218 C CA . ALA A 1 769 ? 18.702 7.600 -4.688 1.00 98.19 769 ALA A CA 1
ATOM 6219 C C . ALA A 1 769 ? 18.990 6.311 -3.909 1.00 98.19 769 ALA A C 1
ATOM 6221 O O . ALA A 1 769 ? 19.262 6.367 -2.712 1.00 98.19 769 ALA A O 1
ATOM 6222 N N . TYR A 1 770 ? 18.922 5.152 -4.563 1.00 98.25 770 TYR A N 1
ATOM 6223 C CA . TYR A 1 770 ? 19.152 3.856 -3.919 1.00 98.25 770 TYR A CA 1
ATOM 6224 C C . TYR A 1 770 ? 19.597 2.774 -4.908 1.00 98.25 770 TYR A C 1
ATOM 6226 O O . TYR A 1 770 ? 19.225 2.795 -6.083 1.00 98.25 770 TYR A O 1
ATOM 6234 N N . SER A 1 771 ? 20.378 1.807 -4.427 1.00 97.88 771 SER A N 1
ATOM 6235 C CA . SER A 1 771 ? 20.750 0.602 -5.175 1.00 97.88 771 SER A CA 1
ATOM 6236 C C . SER A 1 771 ? 20.133 -0.655 -4.568 1.00 97.88 771 SER A C 1
ATOM 6238 O O . SER A 1 771 ? 19.742 -0.677 -3.401 1.00 97.88 771 SER A O 1
ATOM 6240 N N . ASN A 1 772 ? 20.031 -1.704 -5.382 1.00 97.12 772 ASN A N 1
ATOM 6241 C CA . ASN A 1 772 ? 19.737 -3.063 -4.934 1.00 97.12 772 ASN A CA 1
ATOM 6242 C C . ASN A 1 772 ? 20.453 -4.068 -5.852 1.00 97.12 772 ASN A C 1
ATOM 6244 O O . ASN A 1 772 ? 20.773 -3.741 -7.001 1.00 97.12 772 ASN A O 1
ATOM 6248 N N . ARG A 1 773 ? 20.748 -5.279 -5.369 1.00 95.44 773 ARG A N 1
ATOM 6249 C CA . ARG A 1 773 ? 21.554 -6.260 -6.113 1.00 95.44 773 ARG A CA 1
ATOM 6250 C C . ARG A 1 773 ? 21.168 -7.700 -5.786 1.00 95.44 773 ARG A C 1
ATOM 6252 O O . ARG A 1 773 ? 21.165 -8.104 -4.630 1.00 95.44 773 ARG A O 1
ATOM 6259 N N . VAL A 1 774 ? 20.957 -8.504 -6.828 1.00 94.56 774 VAL A N 1
ATOM 6260 C CA . VAL A 1 774 ? 20.719 -9.952 -6.732 1.00 94.56 774 VAL A CA 1
ATOM 6261 C C . VAL A 1 774 ? 21.812 -10.688 -7.503 1.00 94.56 774 VAL A C 1
ATOM 6263 O O . VAL A 1 774 ? 21.894 -10.638 -8.734 1.00 94.56 774 VAL A O 1
ATOM 6266 N N . GLY A 1 775 ? 22.702 -11.354 -6.763 1.00 91.06 775 GLY A N 1
ATOM 6267 C CA . GLY A 1 775 ? 23.910 -11.968 -7.315 1.00 91.06 775 GLY A CA 1
ATOM 6268 C C . GLY A 1 775 ? 24.790 -10.934 -8.028 1.00 91.06 775 GLY A C 1
ATOM 6269 O O . GLY A 1 775 ? 25.269 -9.985 -7.404 1.00 91.06 775 GLY A O 1
ATOM 6270 N N . ASN A 1 776 ? 24.964 -11.123 -9.341 1.00 90.06 776 ASN A N 1
ATOM 6271 C CA . ASN A 1 776 ? 25.743 -10.245 -10.223 1.00 90.06 776 ASN A CA 1
ATOM 6272 C C . ASN A 1 776 ? 24.895 -9.177 -10.944 1.00 90.06 776 ASN A C 1
ATOM 6274 O O . ASN A 1 776 ? 25.450 -8.387 -11.701 1.00 90.06 776 ASN A O 1
ATOM 6278 N N . GLN A 1 777 ? 23.569 -9.158 -10.768 1.00 94.81 777 GLN A N 1
ATOM 6279 C CA . GLN A 1 777 ? 22.711 -8.116 -11.339 1.00 94.81 777 GLN A CA 1
ATOM 6280 C C . GLN A 1 777 ? 22.494 -7.022 -10.300 1.00 94.81 777 GLN A C 1
ATOM 6282 O O . GLN A 1 777 ? 21.946 -7.300 -9.237 1.00 94.81 777 GLN A O 1
ATOM 6287 N N . ALA A 1 778 ? 22.906 -5.796 -10.615 1.00 95.62 778 ALA A N 1
ATOM 6288 C CA . ALA A 1 778 ? 22.669 -4.614 -9.793 1.00 95.62 778 ALA A CA 1
ATOM 6289 C C . ALA A 1 778 ? 21.703 -3.642 -10.487 1.00 95.62 778 ALA A C 1
ATOM 6291 O O . ALA A 1 778 ? 21.626 -3.591 -11.719 1.00 95.62 778 ALA A O 1
ATOM 6292 N N . ALA A 1 779 ? 21.005 -2.855 -9.677 1.00 97.44 779 ALA A N 1
ATOM 6293 C CA . ALA A 1 779 ? 20.196 -1.719 -10.080 1.00 97.44 779 ALA A CA 1
ATOM 6294 C C . ALA A 1 779 ? 20.586 -0.483 -9.263 1.00 97.44 779 ALA A C 1
ATOM 6296 O O . ALA A 1 779 ? 20.955 -0.598 -8.095 1.00 97.44 779 ALA A O 1
ATOM 6297 N N . LEU A 1 780 ? 20.458 0.694 -9.869 1.00 97.94 780 LEU A N 1
ATOM 6298 C CA . LEU A 1 780 ? 20.608 1.992 -9.219 1.00 97.94 780 LEU A CA 1
ATOM 6299 C C . LEU A 1 780 ? 19.510 2.921 -9.733 1.00 97.94 780 LEU A C 1
ATOM 6301 O O . LEU A 1 780 ? 19.449 3.224 -10.925 1.00 97.94 780 LEU A O 1
ATOM 6305 N N . VAL A 1 781 ? 18.638 3.359 -8.834 1.00 98.25 781 VAL A N 1
ATOM 6306 C CA . VAL A 1 781 ? 17.509 4.241 -9.132 1.00 98.25 781 VAL A CA 1
ATOM 6307 C C . VAL A 1 781 ? 17.771 5.592 -8.492 1.00 98.25 781 VAL A C 1
ATOM 6309 O O . VAL A 1 781 ? 18.222 5.656 -7.350 1.00 98.25 781 VAL A O 1
ATOM 6312 N N . ALA A 1 782 ? 17.466 6.670 -9.211 1.00 98.00 782 ALA A N 1
ATOM 6313 C CA . ALA A 1 782 ? 17.379 7.999 -8.622 1.00 98.00 782 ALA A CA 1
ATOM 6314 C C . ALA A 1 782 ? 16.161 8.754 -9.169 1.00 98.00 782 ALA A C 1
ATOM 6316 O O . ALA A 1 782 ? 15.929 8.744 -10.378 1.00 98.00 782 ALA A O 1
ATOM 6317 N N . TYR A 1 783 ? 15.397 9.409 -8.291 1.00 98.00 783 TYR A N 1
ATOM 6318 C CA . TYR A 1 783 ? 14.222 10.224 -8.623 1.00 98.00 783 TYR A CA 1
ATOM 6319 C C . TYR A 1 783 ? 14.216 11.528 -7.822 1.00 98.00 783 TYR A C 1
ATOM 6321 O O . TYR A 1 783 ? 14.379 11.504 -6.605 1.00 98.00 783 TYR A O 1
ATOM 6329 N N . ASN A 1 784 ? 13.999 12.649 -8.509 1.00 97.88 784 ASN A N 1
ATOM 6330 C CA . ASN A 1 784 ? 13.806 13.974 -7.926 1.00 97.88 784 ASN A CA 1
ATOM 6331 C C . ASN A 1 784 ? 12.301 14.261 -7.767 1.00 97.88 784 ASN A C 1
ATOM 6333 O O . ASN A 1 784 ? 11.633 14.513 -8.767 1.00 97.88 784 ASN A O 1
ATOM 6337 N N . ASN A 1 785 ? 11.756 14.247 -6.547 1.00 97.06 785 ASN A N 1
ATOM 6338 C CA . ASN A 1 785 ? 10.329 14.501 -6.292 1.00 97.06 785 ASN A CA 1
ATOM 6339 C C . ASN A 1 785 ? 10.027 15.996 -6.055 1.00 97.06 785 ASN A C 1
ATOM 6341 O O . ASN A 1 785 ? 9.369 16.357 -5.083 1.00 97.06 785 ASN A O 1
ATOM 6345 N N . SER A 1 786 ? 10.539 16.865 -6.927 1.00 96.00 786 SER A N 1
ATOM 6346 C CA . SER A 1 786 ? 10.358 18.321 -6.869 1.00 96.00 786 SER A CA 1
ATOM 6347 C C . SER A 1 786 ? 10.164 18.913 -8.268 1.00 96.00 786 SER A C 1
ATOM 6349 O O . SER A 1 786 ? 10.621 18.356 -9.272 1.00 96.00 786 SER A O 1
ATOM 6351 N N . PHE A 1 787 ? 9.534 20.088 -8.328 1.00 93.50 787 PHE A N 1
ATOM 6352 C CA . PHE A 1 787 ? 9.480 20.938 -9.520 1.00 93.50 787 PHE A CA 1
ATOM 6353 C C . PHE A 1 787 ? 10.808 21.669 -9.817 1.00 93.50 787 PHE A C 1
ATOM 6355 O O . PHE A 1 787 ? 10.943 22.286 -10.874 1.00 93.50 787 PHE A O 1
ATOM 6362 N N . THR A 1 788 ? 11.782 21.634 -8.902 1.00 94.00 788 THR A N 1
ATOM 6363 C CA . THR A 1 788 ? 13.127 22.204 -9.087 1.00 94.00 788 THR A CA 1
ATOM 6364 C C . THR A 1 788 ? 14.071 21.211 -9.762 1.00 94.00 788 THR A C 1
ATOM 6366 O O . THR A 1 788 ? 13.882 20.000 -9.671 1.00 94.00 788 THR A O 1
ATOM 6369 N N . GLU A 1 789 ? 15.130 21.698 -10.409 1.00 94.19 789 GLU A N 1
ATOM 6370 C CA . GLU A 1 789 ? 16.250 20.835 -10.806 1.00 94.19 789 GLU A CA 1
ATOM 6371 C C . GLU A 1 789 ? 17.105 20.463 -9.584 1.00 94.19 789 GLU A C 1
ATOM 6373 O O . GLU A 1 789 ? 17.176 21.220 -8.615 1.00 94.19 789 GLU A O 1
ATOM 6378 N N . ALA A 1 790 ? 17.740 19.294 -9.636 1.00 93.88 790 ALA A N 1
ATOM 6379 C CA . ALA A 1 790 ? 18.581 18.739 -8.584 1.00 93.88 790 ALA A CA 1
ATOM 6380 C C . ALA A 1 790 ? 19.918 18.253 -9.163 1.00 93.88 790 ALA A C 1
ATOM 6382 O O . ALA A 1 790 ? 19.952 17.590 -10.206 1.00 93.88 790 ALA A O 1
ATOM 6383 N N . HIS A 1 791 ? 21.018 18.557 -8.472 1.00 94.56 791 HIS A N 1
ATOM 6384 C CA . HIS A 1 791 ? 22.372 18.132 -8.832 1.00 94.56 791 HIS A CA 1
ATOM 6385 C C . HIS A 1 791 ? 23.165 17.743 -7.580 1.00 94.56 791 HIS A C 1
ATOM 6387 O O . HIS A 1 791 ? 23.065 18.417 -6.554 1.00 94.56 791 HIS A O 1
ATOM 6393 N N . GLY A 1 792 ? 23.929 16.654 -7.657 1.00 95.06 792 GLY A N 1
ATOM 6394 C CA . GLY A 1 792 ? 24.779 16.194 -6.562 1.00 95.06 792 GLY A CA 1
ATOM 6395 C C . GLY A 1 792 ? 25.341 14.789 -6.768 1.00 95.06 792 GLY A C 1
ATOM 6396 O O . GLY A 1 792 ? 24.956 14.063 -7.685 1.00 95.06 792 GLY A O 1
ATOM 6397 N N . VAL A 1 793 ? 26.254 14.399 -5.882 1.00 96.12 793 VAL A N 1
ATOM 6398 C CA . VAL A 1 793 ? 27.030 13.156 -5.967 1.00 96.12 793 VAL A CA 1
ATOM 6399 C C . VAL A 1 793 ? 26.543 12.137 -4.937 1.00 96.12 793 VAL A C 1
ATOM 6401 O O . VAL A 1 793 ? 26.304 12.481 -3.779 1.00 96.12 793 VAL A O 1
ATOM 6404 N N . ILE A 1 794 ? 26.443 10.868 -5.341 1.00 95.81 794 ILE A N 1
ATOM 6405 C CA . ILE A 1 794 ? 26.232 9.729 -4.434 1.00 95.81 794 ILE A CA 1
ATOM 6406 C C . ILE A 1 794 ? 27.515 8.909 -4.286 1.00 95.81 794 ILE A C 1
ATOM 6408 O O . ILE A 1 794 ? 28.114 8.492 -5.277 1.00 95.81 794 ILE A O 1
ATOM 6412 N N . GLN A 1 795 ? 27.927 8.642 -3.045 1.00 92.94 795 GLN A N 1
ATOM 6413 C CA . GLN A 1 795 ? 29.149 7.877 -2.758 1.00 92.94 795 GLN A CA 1
ATOM 6414 C C . GLN A 1 795 ? 29.002 6.911 -1.576 1.00 92.94 795 GLN A C 1
ATOM 6416 O O . GLN A 1 795 ? 29.425 5.761 -1.684 1.00 92.94 795 GLN A O 1
ATOM 6421 N N . MET A 1 796 ? 28.400 7.357 -0.470 1.00 94.44 796 MET A N 1
ATOM 6422 C CA . MET A 1 796 ? 28.205 6.571 0.753 1.00 94.44 796 MET A CA 1
ATOM 6423 C C . MET A 1 796 ? 26.712 6.385 1.033 1.00 94.44 796 MET A C 1
ATOM 6425 O O . MET A 1 796 ? 25.923 7.305 0.808 1.00 94.44 796 MET A O 1
ATOM 6429 N N . SER A 1 797 ? 26.314 5.200 1.497 1.00 95.81 797 SER A N 1
ATOM 6430 C CA . SER A 1 797 ? 24.932 4.945 1.905 1.00 95.81 797 SER A CA 1
ATOM 6431 C C . SER A 1 797 ? 24.553 5.739 3.159 1.00 95.81 797 SER A C 1
ATOM 6433 O O . SER A 1 797 ? 25.409 6.105 3.966 1.00 95.81 797 SER A O 1
ATOM 6435 N N . ALA A 1 798 ? 23.254 5.920 3.384 1.00 94.81 798 ALA A N 1
ATOM 6436 C CA . ALA A 1 798 ? 22.731 6.154 4.725 1.00 94.81 798 ALA A CA 1
ATOM 6437 C C . ALA A 1 798 ? 23.109 4.984 5.662 1.00 94.81 798 ALA A C 1
ATOM 6439 O O . ALA A 1 798 ? 23.490 3.901 5.198 1.00 94.81 798 ALA A O 1
ATOM 6440 N N . ALA A 1 799 ? 23.014 5.202 6.973 1.00 94.19 799 ALA A N 1
ATOM 6441 C CA . ALA A 1 799 ? 23.219 4.142 7.952 1.00 94.19 799 ALA A CA 1
ATOM 6442 C C . ALA A 1 799 ? 22.093 3.095 7.881 1.00 94.19 799 ALA A C 1
ATOM 6444 O O . ALA A 1 799 ? 20.945 3.409 7.564 1.00 94.19 799 ALA A O 1
ATOM 6445 N N . PHE A 1 800 ? 22.430 1.842 8.179 1.00 93.38 800 PHE A N 1
ATOM 6446 C CA . PHE A 1 800 ? 21.470 0.754 8.364 1.00 93.38 800 PHE A CA 1
ATOM 6447 C C . PHE A 1 800 ? 22.023 -0.283 9.347 1.00 93.38 800 PHE A C 1
ATOM 6449 O O . PHE A 1 800 ? 23.238 -0.389 9.526 1.00 93.38 800 PHE A O 1
ATOM 6456 N N . ARG A 1 801 ? 21.144 -1.058 9.987 1.00 91.94 801 ARG A N 1
ATOM 6457 C CA . ARG A 1 801 ? 21.536 -2.120 10.923 1.00 91.94 801 ARG A CA 1
ATOM 6458 C C . ARG A 1 801 ? 22.066 -3.345 10.175 1.00 91.94 801 ARG A C 1
ATOM 6460 O O . ARG A 1 801 ? 21.326 -3.968 9.413 1.00 91.94 801 ARG A O 1
ATOM 6467 N N . ASP A 1 802 ? 23.304 -3.756 10.446 1.00 90.12 802 ASP A N 1
ATOM 6468 C CA . ASP A 1 802 ? 23.804 -5.062 10.002 1.00 90.12 802 ASP A CA 1
ATOM 6469 C C . ASP A 1 802 ? 23.461 -6.134 11.046 1.00 90.12 802 ASP A C 1
ATOM 6471 O O . ASP A 1 802 ? 24.091 -6.224 12.101 1.00 90.12 802 ASP A O 1
ATOM 6475 N N . LYS A 1 803 ? 22.465 -6.981 10.753 1.00 82.88 803 LYS A N 1
ATOM 6476 C CA . LYS A 1 803 ? 22.015 -8.048 11.669 1.00 82.88 803 LYS A CA 1
ATOM 6477 C C . LYS A 1 803 ? 23.083 -9.098 12.003 1.00 82.88 803 LYS A C 1
ATOM 6479 O O . LYS A 1 803 ? 22.867 -9.889 12.915 1.00 82.88 803 LYS A O 1
ATOM 6484 N N . THR A 1 804 ? 24.223 -9.131 11.306 1.00 82.88 804 THR A N 1
ATOM 6485 C CA . THR A 1 804 ? 25.329 -10.044 11.649 1.00 82.88 804 THR A CA 1
ATOM 6486 C C . THR A 1 804 ? 26.246 -9.505 12.749 1.00 82.88 804 THR A C 1
ATOM 6488 O O . THR A 1 804 ? 26.981 -10.287 13.351 1.00 82.88 804 THR A O 1
ATOM 6491 N N . GLN A 1 805 ? 26.198 -8.195 13.021 1.00 79.69 805 GLN A N 1
ATOM 6492 C CA . GLN A 1 805 ? 27.054 -7.503 13.999 1.00 79.69 805 GLN A CA 1
ATOM 6493 C C . GLN A 1 805 ? 26.244 -6.710 15.048 1.00 79.69 805 GLN A C 1
ATOM 6495 O O . GLN A 1 805 ? 26.786 -6.353 16.085 1.00 79.69 805 GLN A O 1
ATOM 6500 N N . ASP A 1 806 ? 24.951 -6.470 14.792 1.00 81.31 806 ASP A N 1
ATOM 6501 C CA . ASP A 1 806 ? 24.033 -5.594 15.546 1.00 81.31 806 ASP A CA 1
ATOM 6502 C C . ASP A 1 806 ? 24.489 -4.120 15.646 1.00 81.31 806 ASP A C 1
ATOM 6504 O O . ASP A 1 806 ? 23.994 -3.350 16.467 1.00 81.31 806 ASP A O 1
ATOM 6508 N N . GLU A 1 807 ? 25.386 -3.693 14.754 1.00 90.31 807 GLU A N 1
ATOM 6509 C CA . GLU A 1 807 ? 25.866 -2.310 14.641 1.00 90.31 807 GLU A CA 1
ATOM 6510 C C . GLU A 1 807 ? 25.228 -1.573 13.448 1.00 90.31 807 GLU A C 1
ATOM 6512 O O . GLU A 1 807 ? 24.714 -2.184 12.503 1.00 90.31 807 GLU A O 1
ATOM 6517 N N . LEU A 1 808 ? 25.253 -0.236 13.494 1.00 93.00 808 LEU A N 1
ATOM 6518 C CA . LEU A 1 808 ? 24.893 0.612 12.357 1.00 93.00 808 LEU A CA 1
ATOM 6519 C C . LEU A 1 808 ? 26.103 0.773 11.436 1.00 93.00 808 LEU A C 1
ATOM 6521 O O . LEU A 1 808 ? 27.152 1.254 11.864 1.00 93.00 808 LEU A O 1
ATOM 6525 N N . VAL A 1 809 ? 25.944 0.412 10.164 1.00 94.94 809 VAL A N 1
ATOM 6526 C CA . VAL A 1 809 ? 27.011 0.464 9.158 1.00 94.94 809 VAL A CA 1
ATOM 6527 C C . VAL A 1 809 ? 26.613 1.332 7.965 1.00 94.94 809 VAL A C 1
ATOM 6529 O O . VAL A 1 809 ? 25.434 1.549 7.689 1.00 94.94 809 VAL A O 1
ATOM 6532 N N . GLN A 1 810 ? 27.617 1.801 7.227 1.00 95.12 810 GLN A N 1
ATOM 6533 C CA . GLN A 1 810 ? 27.466 2.427 5.914 1.00 95.12 810 GLN A CA 1
ATOM 6534 C C . GLN A 1 810 ? 28.305 1.648 4.894 1.00 95.12 810 GLN A C 1
ATOM 6536 O O . GLN A 1 810 ? 29.312 1.034 5.253 1.00 95.12 810 GLN A O 1
ATOM 6541 N N . ARG A 1 811 ? 27.895 1.651 3.623 1.00 94.94 811 ARG A N 1
ATOM 6542 C CA . ARG A 1 811 ? 28.614 0.993 2.519 1.00 94.94 811 ARG A CA 1
ATOM 6543 C C . ARG A 1 811 ? 28.731 1.935 1.324 1.00 94.94 811 ARG A C 1
ATOM 6545 O O . ARG A 1 811 ? 27.860 2.779 1.100 1.00 94.94 811 ARG A O 1
ATOM 6552 N N . THR A 1 812 ? 29.800 1.802 0.546 1.00 95.19 812 THR A N 1
ATOM 6553 C CA . THR A 1 812 ? 30.018 2.659 -0.625 1.00 95.19 812 THR A CA 1
ATOM 6554 C C . THR A 1 812 ? 29.094 2.277 -1.785 1.00 95.19 812 THR A C 1
ATOM 6556 O O . THR A 1 812 ? 28.525 1.181 -1.846 1.00 95.19 812 THR A O 1
ATOM 6559 N N . LEU A 1 813 ? 28.976 3.171 -2.767 1.00 95.19 813 LEU A N 1
ATOM 6560 C CA . LEU A 1 813 ? 28.344 2.868 -4.051 1.00 95.19 813 LEU A CA 1
ATOM 6561 C C . LEU A 1 813 ? 29.024 1.679 -4.761 1.00 95.19 813 LEU A C 1
ATOM 6563 O O . LEU A 1 813 ? 28.346 0.873 -5.398 1.00 95.19 813 LEU A O 1
ATOM 6567 N N . ALA A 1 814 ? 30.345 1.535 -4.609 1.00 93.50 814 ALA A N 1
ATOM 6568 C CA . ALA A 1 814 ? 31.103 0.422 -5.168 1.00 93.50 814 ALA A CA 1
ATOM 6569 C C . ALA A 1 814 ? 30.740 -0.923 -4.520 1.00 93.50 814 ALA A C 1
ATOM 6571 O O . ALA A 1 814 ? 30.548 -1.900 -5.243 1.00 93.50 814 ALA A O 1
ATOM 6572 N N . ASP A 1 815 ? 30.566 -0.967 -3.195 1.00 92.50 815 ASP A N 1
ATOM 6573 C CA . ASP A 1 815 ? 30.149 -2.178 -2.469 1.00 92.50 815 ASP A CA 1
ATOM 6574 C C . ASP A 1 815 ? 28.734 -2.619 -2.879 1.00 92.50 815 ASP A C 1
ATOM 6576 O O . ASP A 1 815 ? 28.485 -3.799 -3.144 1.00 92.50 815 ASP A O 1
ATOM 6580 N N . GLY A 1 816 ? 27.803 -1.661 -2.983 1.00 92.50 816 GLY A N 1
ATOM 6581 C CA . GLY A 1 816 ? 26.429 -1.915 -3.427 1.00 92.50 816 GLY A CA 1
ATOM 6582 C C . GLY A 1 816 ? 26.374 -2.524 -4.827 1.00 92.50 816 GLY A C 1
ATOM 6583 O O . GLY A 1 816 ? 25.765 -3.577 -5.038 1.00 92.50 816 GLY A O 1
ATOM 6584 N N . LEU A 1 817 ? 27.085 -1.902 -5.771 1.00 94.31 817 LEU A N 1
ATOM 6585 C CA . LEU A 1 817 ? 27.166 -2.328 -7.170 1.00 94.31 817 LEU A CA 1
ATOM 6586 C C . LEU A 1 817 ? 28.151 -3.491 -7.422 1.00 94.31 817 LEU A C 1
ATOM 6588 O O . LEU A 1 817 ? 28.223 -3.975 -8.551 1.00 94.31 817 LEU A O 1
ATOM 6592 N N . ASN A 1 818 ? 28.876 -3.964 -6.399 1.00 92.94 818 ASN A N 1
ATOM 6593 C CA . ASN A 1 818 ? 29.915 -5.002 -6.482 1.00 92.94 818 ASN A CA 1
ATOM 6594 C C . ASN A 1 818 ? 31.027 -4.681 -7.510 1.00 92.94 818 ASN A C 1
ATOM 6596 O O . ASN A 1 818 ? 31.367 -5.495 -8.375 1.00 92.94 818 ASN A O 1
ATOM 6600 N N . LEU A 1 819 ? 31.574 -3.463 -7.441 1.00 92.12 819 LEU A N 1
ATOM 6601 C CA . LEU A 1 819 ? 32.656 -2.984 -8.307 1.00 92.12 819 LEU A CA 1
ATOM 6602 C C . LEU A 1 819 ? 34.036 -3.285 -7.704 1.00 92.12 819 LEU A C 1
ATOM 6604 O O . LEU A 1 819 ? 34.280 -3.043 -6.527 1.00 92.12 819 LEU A O 1
ATOM 6608 N N . ARG A 1 820 ? 34.962 -3.763 -8.540 1.00 89.69 820 ARG A N 1
ATOM 6609 C CA . ARG A 1 820 ? 36.364 -4.049 -8.181 1.00 89.69 820 ARG A CA 1
ATOM 6610 C C . ARG A 1 820 ? 37.304 -2.980 -8.747 1.00 89.69 820 ARG A C 1
ATOM 6612 O O . ARG A 1 820 ? 37.112 -2.569 -9.894 1.00 89.69 820 ARG A O 1
ATOM 6619 N N . ASP A 1 821 ? 38.326 -2.582 -7.988 1.00 85.88 821 ASP A N 1
ATOM 6620 C CA . ASP A 1 821 ? 39.375 -1.637 -8.422 1.00 85.88 821 ASP A CA 1
ATOM 6621 C C . ASP A 1 821 ? 40.448 -2.341 -9.284 1.00 85.88 821 ASP A C 1
ATOM 6623 O O . ASP A 1 821 ? 41.619 -2.445 -8.923 1.00 85.88 821 ASP A O 1
ATOM 6627 N N . ASP A 1 822 ? 40.016 -2.900 -10.418 1.00 86.50 822 ASP A N 1
ATOM 6628 C CA . ASP A 1 822 ? 40.882 -3.558 -11.403 1.00 86.50 822 ASP A CA 1
ATOM 6629 C C . ASP A 1 822 ? 41.498 -2.502 -12.357 1.00 86.50 822 ASP A C 1
ATOM 6631 O O . ASP A 1 822 ? 40.772 -1.720 -12.983 1.00 86.50 822 ASP A O 1
ATOM 6635 N N . GLU A 1 823 ? 42.825 -2.483 -12.544 1.00 81.81 823 GLU A N 1
ATOM 6636 C CA . GLU A 1 823 ? 43.485 -1.483 -13.407 1.00 81.81 823 GLU A CA 1
ATOM 6637 C C . GLU A 1 823 ? 42.960 -1.473 -14.856 1.00 81.81 823 GLU A C 1
ATOM 6639 O O . GLU A 1 823 ? 42.771 -2.513 -15.489 1.00 81.81 823 GLU A O 1
ATOM 6644 N N . ASN A 1 824 ? 42.802 -0.264 -15.415 1.00 87.50 824 ASN A N 1
ATOM 6645 C CA . ASN A 1 824 ? 42.251 -0.016 -16.756 1.00 87.50 824 ASN A CA 1
ATOM 6646 C C . ASN A 1 824 ? 40.849 -0.631 -16.975 1.00 87.50 824 ASN A C 1
ATOM 6648 O O . ASN A 1 824 ? 40.517 -1.035 -18.087 1.00 87.50 824 ASN A O 1
ATOM 6652 N N . THR A 1 825 ? 40.017 -0.692 -15.931 1.00 93.75 825 THR A N 1
ATOM 6653 C CA . THR A 1 825 ? 38.642 -1.208 -16.017 1.00 93.75 825 THR A CA 1
ATOM 6654 C C . THR A 1 825 ? 37.609 -0.087 -16.087 1.00 93.75 825 THR A C 1
ATOM 6656 O O . THR A 1 825 ? 37.674 0.905 -15.358 1.00 93.75 825 THR A O 1
ATOM 6659 N N . PHE A 1 826 ? 36.615 -0.275 -16.950 1.00 94.69 826 PHE A N 1
ATOM 6660 C CA . PHE A 1 826 ? 35.469 0.609 -17.132 1.00 94.69 826 PHE A CA 1
ATOM 6661 C C . PHE A 1 826 ? 34.176 -0.103 -16.729 1.00 94.69 826 PHE A C 1
ATOM 6663 O O . PHE A 1 826 ? 34.034 -1.312 -16.908 1.00 94.69 826 PHE A O 1
ATOM 6670 N N . VAL A 1 827 ? 33.212 0.649 -16.206 1.00 95.31 827 VAL A N 1
ATOM 6671 C CA . VAL A 1 827 ? 31.857 0.166 -15.920 1.00 95.31 827 VAL A CA 1
ATOM 6672 C C . VAL A 1 827 ? 30.938 0.638 -17.035 1.00 95.31 827 VAL A C 1
ATOM 6674 O O . VAL A 1 827 ? 30.883 1.833 -17.330 1.00 95.31 827 VAL A O 1
ATOM 6677 N N . ILE A 1 828 ? 30.210 -0.298 -17.642 1.00 95.69 828 ILE A N 1
ATOM 6678 C CA . ILE A 1 828 ? 29.115 -0.019 -18.571 1.00 95.69 828 ILE A CA 1
ATOM 6679 C C . ILE A 1 828 ? 27.798 -0.358 -17.876 1.00 95.69 828 ILE A C 1
ATOM 6681 O O . ILE A 1 828 ? 27.683 -1.413 -17.257 1.00 95.69 828 ILE A O 1
ATOM 6685 N N . PHE A 1 829 ? 26.807 0.518 -17.995 1.00 96.06 829 PHE A N 1
ATOM 6686 C CA . PHE A 1 829 ? 25.454 0.341 -17.459 1.00 96.06 829 PHE A CA 1
ATOM 6687 C C . PHE A 1 829 ? 24.431 1.003 -18.385 1.00 96.06 829 PHE A C 1
ATOM 6689 O O . PHE A 1 829 ? 24.809 1.765 -19.276 1.00 96.06 829 PHE A O 1
ATOM 6696 N N . ARG A 1 830 ? 23.140 0.706 -18.218 1.00 95.50 830 ARG A N 1
ATOM 6697 C CA . ARG A 1 830 ? 22.070 1.170 -19.114 1.00 95.50 830 ARG A CA 1
ATOM 6698 C C . ARG A 1 830 ? 20.939 1.838 -18.350 1.00 95.50 830 ARG A C 1
ATOM 6700 O O . ARG A 1 830 ? 20.415 1.250 -17.415 1.00 95.50 830 ARG A O 1
ATOM 6707 N N . ASP A 1 831 ? 20.504 3.012 -18.796 1.00 94.69 831 ASP A N 1
ATOM 6708 C CA . ASP A 1 831 ? 19.216 3.578 -18.382 1.00 94.69 831 ASP A CA 1
ATOM 6709 C C . ASP A 1 831 ? 18.081 2.754 -19.008 1.00 94.69 831 ASP A C 1
ATOM 6711 O O . ASP A 1 831 ? 17.909 2.751 -20.227 1.00 94.69 831 ASP A O 1
ATOM 6715 N N . ALA A 1 832 ? 17.320 2.043 -18.179 1.00 91.19 832 ALA A N 1
ATOM 6716 C CA . ALA A 1 832 ? 16.224 1.177 -18.599 1.00 91.19 832 ALA A CA 1
ATOM 6717 C C . ALA A 1 832 ? 15.080 1.935 -19.290 1.00 91.19 832 ALA A C 1
ATOM 6719 O O . ALA A 1 832 ? 14.409 1.367 -20.147 1.00 91.19 832 ALA A O 1
ATOM 6720 N N . ILE A 1 833 ? 14.882 3.211 -18.945 1.00 89.06 833 ILE A N 1
ATOM 6721 C CA . ILE A 1 833 ? 13.794 4.053 -19.455 1.00 89.06 833 ILE A CA 1
ATOM 6722 C C . ILE A 1 833 ? 14.174 4.649 -20.812 1.00 89.06 833 ILE A C 1
ATOM 6724 O O . ILE A 1 833 ? 13.396 4.614 -21.763 1.00 89.06 833 ILE A O 1
ATOM 6728 N N . ARG A 1 834 ? 15.398 5.182 -20.923 1.00 87.00 834 ARG A N 1
ATOM 6729 C CA . ARG A 1 834 ? 15.890 5.852 -22.146 1.00 87.00 834 ARG A CA 1
ATOM 6730 C C . ARG A 1 834 ? 16.649 4.917 -23.095 1.00 87.00 834 ARG A C 1
ATOM 6732 O O . ARG A 1 834 ? 17.041 5.342 -24.175 1.00 87.00 834 ARG A O 1
ATOM 6739 N N . SER A 1 835 ? 16.882 3.665 -22.693 1.00 86.56 835 SER A N 1
ATOM 6740 C CA . SER A 1 835 ? 17.656 2.631 -23.406 1.00 86.56 835 SER A CA 1
ATOM 6741 C C . SER A 1 835 ? 19.105 2.999 -23.779 1.00 86.56 835 SER A C 1
ATOM 6743 O O . SER A 1 835 ? 19.750 2.263 -24.523 1.00 86.56 835 SER A O 1
ATOM 6745 N N . ASN A 1 836 ? 19.653 4.088 -23.232 1.00 92.75 836 ASN A N 1
ATOM 6746 C CA . ASN A 1 836 ? 21.042 4.490 -23.455 1.00 92.75 836 ASN A CA 1
ATOM 6747 C C . ASN A 1 836 ? 21.999 3.715 -22.539 1.00 92.75 836 ASN A C 1
ATOM 6749 O O . ASN A 1 836 ? 21.798 3.651 -21.326 1.00 92.75 836 ASN A O 1
ATOM 6753 N N . GLU A 1 837 ? 23.072 3.178 -23.117 1.00 95.62 837 GLU A N 1
ATOM 6754 C CA . GLU A 1 837 ? 24.252 2.700 -22.402 1.00 95.62 837 GLU A CA 1
ATOM 6755 C C . GLU A 1 837 ? 25.205 3.869 -22.085 1.00 95.62 837 GLU A C 1
ATOM 6757 O O . GLU A 1 837 ? 25.424 4.770 -22.897 1.00 95.62 837 GLU A O 1
ATOM 6762 N N . PHE A 1 838 ? 25.800 3.832 -20.899 1.00 95.44 838 PHE A N 1
ATOM 6763 C CA . PHE A 1 838 ? 26.781 4.787 -20.389 1.00 95.44 838 PHE A CA 1
ATOM 6764 C C . PHE A 1 838 ? 28.078 4.048 -20.062 1.00 95.44 838 PHE A C 1
ATOM 6766 O O . PHE A 1 838 ? 28.053 2.857 -19.757 1.00 95.44 838 PHE A O 1
ATOM 6773 N N . ILE A 1 839 ? 29.204 4.762 -20.088 1.00 95.25 839 ILE A N 1
ATOM 6774 C CA . ILE A 1 839 ? 30.508 4.258 -19.647 1.00 95.25 839 ILE A CA 1
ATOM 6775 C C . ILE A 1 839 ? 31.129 5.215 -18.624 1.00 95.25 839 ILE A C 1
ATOM 6777 O O . ILE A 1 839 ? 30.979 6.436 -18.739 1.00 95.25 839 ILE A O 1
ATOM 6781 N N . ARG A 1 840 ? 31.809 4.664 -17.617 1.00 94.00 840 ARG A N 1
ATOM 6782 C CA . ARG A 1 840 ? 32.585 5.382 -16.589 1.00 94.00 840 ARG A CA 1
ATOM 6783 C C . ARG A 1 840 ? 33.855 4.602 -16.255 1.00 94.00 840 ARG A C 1
ATOM 6785 O O . ARG A 1 840 ? 33.868 3.379 -16.386 1.00 94.00 840 ARG A O 1
ATOM 6792 N N . SER A 1 841 ? 34.908 5.279 -15.808 1.00 92.81 841 SER A N 1
ATOM 6793 C CA . SER A 1 841 ? 36.053 4.613 -15.169 1.00 92.81 841 SER A CA 1
ATOM 6794 C C . SER A 1 841 ? 35.596 3.911 -13.882 1.00 92.81 841 SER A C 1
ATOM 6796 O O . SER A 1 841 ? 34.863 4.500 -13.088 1.00 92.81 841 SER A O 1
ATOM 6798 N N . ALA A 1 842 ? 36.007 2.657 -13.658 1.00 93.00 842 ALA A N 1
ATOM 6799 C CA . ALA A 1 842 ? 35.647 1.937 -12.432 1.00 93.00 842 ALA A CA 1
ATOM 6800 C C . ALA A 1 842 ? 36.258 2.604 -11.194 1.00 93.00 842 ALA A C 1
ATOM 6802 O O . ALA A 1 842 ? 35.561 2.844 -10.213 1.00 93.00 842 ALA A O 1
ATOM 6803 N N . ARG A 1 843 ? 37.535 2.987 -11.284 1.00 91.56 843 ARG A N 1
ATOM 6804 C CA . ARG A 1 843 ? 38.259 3.681 -10.214 1.00 91.56 843 ARG A CA 1
ATOM 6805 C C . ARG A 1 843 ? 37.665 5.051 -9.885 1.00 91.56 843 ARG A C 1
ATOM 6807 O O . ARG A 1 843 ? 37.659 5.439 -8.725 1.00 91.56 843 ARG A O 1
ATOM 6814 N N . ASP A 1 844 ? 37.137 5.758 -10.882 1.00 90.19 844 ASP A N 1
ATOM 6815 C CA . ASP A 1 844 ? 36.459 7.046 -10.683 1.00 90.19 844 ASP A CA 1
ATOM 6816 C C . ASP A 1 844 ? 35.162 6.871 -9.875 1.00 90.19 844 ASP A C 1
ATOM 6818 O O . ASP A 1 844 ? 34.993 7.515 -8.844 1.00 90.19 844 ASP A O 1
ATOM 6822 N N . LEU A 1 845 ? 34.318 5.896 -10.243 1.00 92.19 845 LEU A N 1
ATOM 6823 C CA . LEU A 1 845 ? 33.110 5.553 -9.475 1.00 92.19 845 LEU A CA 1
ATOM 6824 C C . LEU A 1 845 ? 33.409 5.091 -8.037 1.00 92.19 845 LEU A C 1
ATOM 6826 O O . LEU A 1 845 ? 32.603 5.323 -7.139 1.00 92.19 845 LEU A O 1
ATOM 6830 N N . ILE A 1 846 ? 34.551 4.435 -7.816 1.00 92.25 846 ILE A N 1
ATOM 6831 C CA . ILE A 1 846 ? 35.002 3.987 -6.490 1.00 92.25 846 ILE A CA 1
ATOM 6832 C C . ILE A 1 846 ? 35.498 5.174 -5.645 1.00 92.25 846 ILE A C 1
ATOM 6834 O O . ILE A 1 846 ? 35.159 5.278 -4.468 1.00 92.25 846 ILE A O 1
ATOM 6838 N N . GLN A 1 847 ? 36.292 6.077 -6.230 1.00 90.69 847 GLN A N 1
ATOM 6839 C CA . GLN A 1 847 ? 36.956 7.167 -5.503 1.00 90.69 847 GLN A CA 1
ATOM 6840 C C . GLN A 1 847 ? 36.093 8.426 -5.336 1.00 90.69 847 GLN A C 1
ATOM 6842 O O . GLN A 1 847 ? 36.197 9.086 -4.304 1.00 90.69 847 GLN A O 1
ATOM 6847 N N . ASN A 1 848 ? 35.246 8.737 -6.319 1.00 90.31 848 ASN A N 1
ATOM 6848 C CA . ASN A 1 848 ? 34.465 9.976 -6.399 1.00 90.31 848 ASN A CA 1
ATOM 6849 C C . ASN A 1 848 ? 32.942 9.741 -6.388 1.00 90.31 848 ASN A C 1
ATOM 6851 O O . ASN A 1 848 ? 32.185 10.704 -6.328 1.00 90.31 848 ASN A O 1
ATOM 6855 N N . GLY A 1 849 ? 32.473 8.487 -6.439 1.00 93.00 849 GLY A N 1
ATOM 6856 C CA . GLY A 1 849 ? 31.044 8.169 -6.519 1.00 93.00 849 GLY A CA 1
ATOM 6857 C C . GLY A 1 849 ? 30.446 8.391 -7.914 1.00 93.00 849 GLY A C 1
ATOM 6858 O O . GLY A 1 849 ? 31.156 8.405 -8.918 1.00 93.00 849 GLY A O 1
ATOM 6859 N N . LEU A 1 850 ? 29.120 8.544 -7.995 1.00 94.56 850 LEU A N 1
ATOM 6860 C CA . LEU A 1 850 ? 28.412 8.888 -9.233 1.00 94.56 850 LEU A CA 1
ATOM 6861 C C . LEU A 1 850 ? 27.762 10.269 -9.120 1.00 94.56 850 LEU A C 1
ATOM 6863 O O . LEU A 1 850 ? 26.941 10.506 -8.236 1.00 94.56 850 LEU A O 1
ATOM 6867 N N . ASP A 1 851 ? 28.087 11.139 -10.073 1.00 93.25 851 ASP A N 1
ATOM 6868 C CA . ASP A 1 851 ? 27.422 12.425 -10.276 1.00 93.25 851 ASP A CA 1
ATOM 6869 C C . ASP A 1 851 ? 26.028 12.252 -10.910 1.00 93.25 851 ASP A C 1
ATOM 6871 O O . ASP A 1 851 ? 25.864 11.516 -11.893 1.00 93.25 851 ASP A O 1
ATOM 6875 N N . LEU A 1 852 ? 25.022 12.932 -10.354 1.00 93.81 852 LEU A N 1
ATOM 6876 C CA . LEU A 1 852 ? 23.622 12.867 -10.772 1.00 93.81 852 LEU A CA 1
ATOM 6877 C C . LEU A 1 852 ? 23.061 14.267 -11.041 1.00 93.81 852 LEU A C 1
ATOM 6879 O O . LEU A 1 852 ? 23.041 15.123 -10.162 1.00 93.81 852 LEU A O 1
ATOM 6883 N N . ALA A 1 853 ? 22.503 14.460 -12.238 1.00 93.06 853 ALA A N 1
ATOM 6884 C CA . ALA A 1 853 ? 21.705 15.628 -12.605 1.00 93.06 853 ALA A CA 1
ATOM 6885 C C . ALA A 1 853 ? 20.280 15.185 -12.970 1.00 93.06 853 ALA A C 1
ATOM 6887 O O . ALA A 1 853 ? 20.090 14.390 -13.896 1.00 93.06 853 ALA A O 1
ATOM 6888 N N . LEU A 1 854 ? 19.275 15.691 -12.251 1.00 95.31 854 LEU A N 1
ATOM 6889 C CA . LEU A 1 854 ? 17.862 15.359 -12.438 1.00 95.31 854 LEU A CA 1
ATOM 6890 C C . LEU A 1 854 ? 17.019 16.637 -12.510 1.00 95.31 854 LEU A C 1
ATOM 6892 O O . LEU A 1 854 ? 16.854 17.345 -11.520 1.00 95.31 854 LEU A O 1
ATOM 6896 N N . GLY A 1 855 ? 16.427 16.906 -13.674 1.00 95.69 855 GLY A N 1
ATOM 6897 C CA . GLY A 1 855 ? 15.431 17.972 -13.814 1.00 95.69 855 GLY A CA 1
ATOM 6898 C C . GLY A 1 855 ? 14.146 17.702 -13.014 1.00 95.69 855 GLY A C 1
ATOM 6899 O O . GLY A 1 855 ? 13.980 16.632 -12.421 1.00 95.69 855 GLY A O 1
ATOM 6900 N N . ALA A 1 856 ? 13.218 18.657 -13.057 1.00 95.62 856 ALA A N 1
ATOM 6901 C CA . ALA A 1 856 ? 11.913 18.588 -12.394 1.00 95.62 856 ALA A CA 1
ATOM 6902 C C . ALA A 1 856 ? 11.177 17.255 -12.645 1.00 95.62 856 ALA A C 1
ATOM 6904 O O . ALA A 1 856 ? 10.962 16.862 -13.798 1.00 95.62 856 ALA A O 1
ATOM 6905 N N . TYR A 1 857 ? 10.807 16.561 -11.565 1.00 96.62 857 TYR A N 1
ATOM 6906 C CA . TYR A 1 857 ? 10.169 15.235 -11.561 1.00 96.62 857 TYR A CA 1
ATOM 6907 C C . TYR A 1 857 ? 10.862 14.162 -12.429 1.00 96.62 857 TYR A C 1
ATOM 6909 O O . TYR A 1 857 ? 10.227 13.199 -12.867 1.00 96.62 857 TYR A O 1
ATOM 6917 N N . LYS A 1 858 ? 12.165 14.299 -12.719 1.00 96.31 858 LYS A N 1
ATOM 6918 C CA . LYS A 1 858 ? 12.909 13.325 -13.533 1.00 96.31 858 LYS A CA 1
ATOM 6919 C C . LYS A 1 858 ? 13.555 12.237 -12.684 1.00 96.31 858 LYS A C 1
ATOM 6921 O O . LYS A 1 858 ? 13.967 12.443 -11.544 1.00 96.31 858 LYS A O 1
ATOM 6926 N N . TYR A 1 859 ? 13.685 11.074 -13.309 1.00 96.75 859 TYR A N 1
ATOM 6927 C CA . TYR A 1 859 ? 14.313 9.882 -12.756 1.00 96.75 859 TYR A CA 1
ATOM 6928 C C . TYR A 1 859 ? 15.234 9.201 -13.773 1.00 96.75 859 TYR A C 1
ATOM 6930 O O . TYR A 1 859 ? 15.154 9.430 -14.990 1.00 96.75 859 TYR A O 1
ATOM 6938 N N . VAL A 1 860 ? 16.095 8.337 -13.247 1.00 96.31 860 VAL A N 1
ATOM 6939 C CA . VAL A 1 860 ? 16.940 7.379 -13.966 1.00 96.31 860 VAL A CA 1
ATOM 6940 C C . VAL A 1 860 ? 16.826 6.017 -13.286 1.00 96.31 860 VAL A C 1
ATOM 6942 O O . VAL A 1 860 ? 16.746 5.933 -12.061 1.00 96.31 860 VAL A O 1
ATOM 6945 N N . VAL A 1 861 ? 16.821 4.949 -14.083 1.00 97.62 861 VAL A N 1
ATOM 6946 C CA . VAL A 1 861 ? 16.851 3.563 -13.596 1.00 97.62 861 VAL A CA 1
ATOM 6947 C C . VAL A 1 861 ? 18.002 2.865 -14.305 1.00 97.62 861 VAL A C 1
ATOM 6949 O O . VAL A 1 861 ? 17.844 2.353 -15.412 1.00 97.62 861 VAL A O 1
ATOM 6952 N N . TYR A 1 862 ? 19.188 2.908 -13.706 1.00 97.44 862 TYR A N 1
ATOM 6953 C CA . TYR A 1 862 ? 20.376 2.269 -14.256 1.00 97.44 862 TYR A CA 1
ATOM 6954 C C . TYR A 1 862 ? 20.384 0.778 -13.905 1.00 97.44 862 TYR A C 1
ATOM 6956 O O . TYR A 1 862 ? 20.299 0.407 -12.736 1.00 97.44 862 TYR A O 1
ATOM 6964 N N . LEU A 1 863 ? 20.486 -0.070 -14.926 1.00 96.00 863 LEU A N 1
ATOM 6965 C CA . LEU A 1 863 ? 20.522 -1.531 -14.856 1.00 96.00 863 LEU A CA 1
ATOM 6966 C C . LEU A 1 863 ? 21.710 -2.076 -15.663 1.00 96.00 863 LEU A C 1
ATOM 6968 O O . LEU A 1 863 ? 22.463 -1.331 -16.295 1.00 96.00 863 LEU A O 1
ATOM 6972 N N . ASP A 1 864 ? 21.832 -3.405 -15.690 1.00 92.81 864 ASP A N 1
ATOM 6973 C CA . ASP A 1 864 ? 22.722 -4.155 -16.585 1.00 92.81 864 ASP A CA 1
ATOM 6974 C C . ASP A 1 864 ? 24.216 -3.768 -16.436 1.00 92.81 864 ASP A C 1
ATOM 6976 O O . ASP A 1 864 ? 24.991 -3.841 -17.395 1.00 92.81 864 ASP A O 1
ATOM 6980 N N . PHE A 1 865 ? 24.611 -3.371 -15.216 1.00 95.19 865 PHE A N 1
ATOM 6981 C CA . PHE A 1 865 ? 25.986 -3.043 -14.826 1.00 95.19 865 PHE A CA 1
ATOM 6982 C C . PHE A 1 865 ? 26.959 -4.185 -15.155 1.00 95.19 865 PHE A C 1
ATOM 6984 O O . PHE A 1 865 ? 26.774 -5.325 -14.728 1.00 95.19 865 PHE A O 1
ATOM 6991 N N . ARG A 1 866 ? 28.034 -3.868 -15.884 1.00 93.56 866 ARG A N 1
ATOM 6992 C CA . ARG A 1 866 ? 29.127 -4.790 -16.224 1.00 93.56 866 ARG A CA 1
ATOM 6993 C C . ARG A 1 866 ? 30.477 -4.078 -16.186 1.00 93.56 866 ARG A C 1
ATOM 6995 O O . ARG A 1 866 ? 30.617 -2.985 -16.731 1.00 93.56 866 ARG A O 1
ATOM 7002 N N . GLN A 1 867 ? 31.480 -4.714 -15.586 1.00 93.12 867 GLN A N 1
ATOM 7003 C CA . GLN A 1 867 ? 32.874 -4.286 -15.709 1.00 93.12 867 GLN A CA 1
ATOM 7004 C C . GLN A 1 867 ? 33.478 -4.840 -17.007 1.00 93.12 867 GLN A C 1
ATOM 7006 O O . GLN A 1 867 ? 33.291 -6.014 -17.325 1.00 93.12 867 GLN A O 1
ATOM 7011 N N . VAL A 1 868 ? 34.215 -4.007 -17.742 1.00 93.38 868 VAL A N 1
ATOM 7012 C CA . VAL A 1 868 ? 35.013 -4.397 -18.912 1.00 93.38 868 VAL A CA 1
ATOM 7013 C C . VAL A 1 868 ? 36.441 -3.882 -18.753 1.00 93.38 868 VAL A C 1
ATOM 7015 O O . VAL A 1 868 ? 36.653 -2.720 -18.413 1.00 93.38 868 VAL A O 1
ATOM 7018 N N . GLN A 1 869 ? 37.425 -4.746 -18.993 1.00 92.06 869 GLN A N 1
ATOM 7019 C CA . GLN A 1 869 ? 38.828 -4.340 -19.043 1.00 92.06 869 GLN A CA 1
ATOM 7020 C C . GLN A 1 869 ? 39.120 -3.661 -20.386 1.00 92.06 869 GLN A C 1
ATOM 7022 O O . GLN A 1 869 ? 38.594 -4.082 -21.422 1.00 92.06 869 GLN A O 1
ATOM 7027 N N . ASP A 1 870 ? 39.946 -2.615 -20.381 1.00 89.31 870 ASP A N 1
ATOM 7028 C CA . ASP A 1 870 ? 40.308 -1.929 -21.614 1.00 89.31 870 ASP A CA 1
ATOM 7029 C C . ASP A 1 870 ? 41.176 -2.807 -22.530 1.00 89.31 870 ASP A C 1
ATOM 7031 O O . ASP A 1 870 ? 41.989 -3.629 -22.108 1.00 89.31 870 ASP A O 1
ATOM 7035 N N . THR A 1 871 ? 40.978 -2.618 -23.825 1.00 82.38 871 THR A N 1
ATOM 7036 C CA . THR A 1 871 ? 41.726 -3.271 -24.904 1.00 82.38 871 THR A CA 1
ATOM 7037 C C . THR A 1 871 ? 43.170 -2.755 -25.001 1.00 82.38 871 THR A C 1
ATOM 7039 O O . THR A 1 871 ? 43.434 -1.626 -24.586 1.00 82.38 871 THR A O 1
ATOM 7042 N N . PRO A 1 872 ? 44.111 -3.503 -25.616 1.00 82.06 872 PRO A N 1
ATOM 7043 C CA . PRO A 1 872 ? 45.495 -3.047 -25.798 1.00 82.06 872 PRO A CA 1
ATOM 7044 C C . PRO A 1 872 ? 45.640 -1.729 -26.575 1.00 82.06 872 PRO A C 1
ATOM 7046 O O . PRO A 1 872 ? 46.598 -0.995 -26.349 1.00 82.06 872 PRO A O 1
ATOM 7049 N N . ASP A 1 873 ? 44.692 -1.394 -27.459 1.00 80.81 873 ASP A N 1
ATOM 7050 C CA . ASP A 1 873 ? 44.656 -0.103 -28.153 1.00 80.81 873 ASP A CA 1
ATOM 7051 C C . ASP A 1 873 ? 43.982 1.016 -27.337 1.00 80.81 873 ASP A C 1
ATOM 7053 O O . ASP A 1 873 ? 43.946 2.150 -27.799 1.00 80.81 873 ASP A O 1
ATOM 7057 N N . ARG A 1 874 ? 43.481 0.735 -26.128 1.00 88.06 874 ARG A N 1
ATOM 7058 C CA . ARG A 1 874 ? 42.746 1.648 -25.230 1.00 88.06 874 ARG A CA 1
ATOM 7059 C C . ARG A 1 874 ? 41.427 2.197 -25.800 1.00 88.06 874 ARG A C 1
ATOM 7061 O O . ARG A 1 874 ? 41.113 3.385 -25.673 1.00 88.06 874 ARG A O 1
ATOM 7068 N N . ALA A 1 875 ? 40.661 1.343 -26.485 1.00 86.75 875 ALA A N 1
ATOM 7069 C CA . ALA A 1 875 ? 39.401 1.717 -27.123 1.00 86.75 875 ALA A CA 1
ATOM 7070 C C . ALA A 1 875 ? 38.316 2.187 -26.138 1.00 86.75 875 ALA A C 1
ATOM 7072 O O . ALA A 1 875 ? 37.541 3.077 -26.488 1.00 86.75 875 ALA A O 1
ATOM 7073 N N . TYR A 1 876 ? 38.238 1.630 -24.925 1.00 90.81 876 TYR A N 1
ATOM 7074 C CA . TYR A 1 876 ? 37.229 2.052 -23.950 1.00 90.81 876 TYR A CA 1
ATOM 7075 C C . TYR A 1 876 ? 37.605 3.379 -23.284 1.00 90.81 876 TYR A C 1
ATOM 7077 O O . TYR A 1 876 ? 36.723 4.226 -23.144 1.00 90.81 876 TYR A O 1
ATOM 7085 N N . ALA A 1 877 ? 38.890 3.625 -22.993 1.00 90.62 877 ALA A N 1
ATOM 7086 C CA . ALA A 1 877 ? 39.356 4.937 -22.537 1.00 90.62 877 ALA A CA 1
ATOM 7087 C C . ALA A 1 877 ? 39.083 6.042 -23.572 1.00 90.62 877 ALA A C 1
ATOM 7089 O O . ALA A 1 877 ? 38.424 7.030 -23.255 1.00 90.62 877 ALA A O 1
ATOM 7090 N N . ARG A 1 878 ? 39.482 5.848 -24.843 1.00 89.94 878 ARG A N 1
ATOM 7091 C CA . ARG A 1 878 ? 39.193 6.828 -25.911 1.00 89.94 878 ARG A CA 1
ATOM 7092 C C . ARG A 1 878 ? 37.700 7.141 -26.036 1.00 89.94 878 ARG A C 1
ATOM 7094 O O . ARG A 1 878 ? 37.336 8.295 -26.258 1.00 89.94 878 ARG A O 1
ATOM 7101 N N . LEU A 1 879 ? 36.842 6.125 -25.924 1.00 90.94 879 LEU A N 1
ATOM 7102 C CA . LEU A 1 879 ? 35.397 6.305 -26.042 1.00 90.94 879 LEU A CA 1
ATOM 7103 C C . LEU A 1 879 ? 34.810 7.026 -24.823 1.00 90.94 879 LEU A C 1
ATOM 7105 O O . LEU A 1 879 ? 34.007 7.938 -24.995 1.00 90.94 879 LEU A O 1
ATOM 7109 N N . HIS A 1 880 ? 35.225 6.647 -23.613 1.00 92.31 880 HIS A N 1
ATOM 7110 C CA . HIS A 1 880 ? 34.863 7.325 -22.368 1.00 92.31 880 HIS A CA 1
ATOM 7111 C C . HIS A 1 880 ? 35.156 8.828 -22.450 1.00 92.31 880 HIS A C 1
ATOM 7113 O O . HIS A 1 880 ? 34.259 9.653 -22.244 1.00 92.31 880 HIS A O 1
ATOM 7119 N N . ASP A 1 881 ? 36.380 9.168 -22.851 1.00 91.19 881 ASP A N 1
ATOM 7120 C CA . ASP A 1 881 ? 36.844 10.548 -22.934 1.00 91.19 881 ASP A CA 1
ATOM 7121 C C . ASP A 1 881 ? 36.082 11.316 -24.027 1.00 91.19 881 ASP A C 1
ATOM 7123 O O . ASP A 1 881 ? 35.580 12.405 -23.769 1.00 91.19 881 ASP A O 1
ATOM 7127 N N . ARG A 1 882 ? 35.871 10.722 -25.213 1.00 89.12 882 ARG A N 1
ATOM 7128 C CA . ARG A 1 882 ? 35.068 11.309 -26.310 1.00 89.12 882 ARG A CA 1
ATOM 7129 C C . ARG A 1 882 ? 33.602 11.558 -25.926 1.00 89.12 882 ARG A C 1
ATOM 7131 O O . ARG A 1 882 ? 32.966 12.494 -26.428 1.00 89.12 882 ARG A O 1
ATOM 7138 N N . LEU A 1 883 ? 33.028 10.707 -25.077 1.00 90.06 883 LEU A N 1
ATOM 7139 C CA . LEU A 1 883 ? 31.642 10.850 -24.640 1.00 90.06 883 LEU A CA 1
ATOM 7140 C C . LEU A 1 883 ? 31.474 11.925 -23.564 1.00 90.06 883 LEU A C 1
ATOM 7142 O O . LEU A 1 883 ? 30.394 12.515 -23.515 1.00 90.06 883 LEU A O 1
ATOM 7146 N N . HIS A 1 884 ? 32.499 12.227 -22.757 1.00 88.06 884 HIS A N 1
ATOM 7147 C CA . HIS A 1 884 ? 32.410 13.152 -21.615 1.00 88.06 884 HIS A CA 1
ATOM 7148 C C . HIS A 1 884 ? 31.166 12.868 -20.751 1.00 88.06 884 HIS A C 1
ATOM 7150 O O . HIS A 1 884 ? 30.314 13.724 -20.525 1.00 88.06 884 HIS A O 1
ATOM 7156 N N . GLY A 1 885 ? 31.003 11.605 -20.356 1.00 85.06 885 GLY A N 1
ATOM 7157 C CA . GLY A 1 885 ? 29.902 11.143 -19.511 1.00 85.06 885 GLY A CA 1
ATOM 7158 C C . GLY A 1 885 ? 28.544 10.924 -20.203 1.00 85.06 885 GLY A C 1
ATOM 7159 O O . GLY A 1 885 ? 27.680 10.272 -19.605 1.00 85.06 885 GLY A O 1
ATOM 7160 N N . ARG A 1 886 ? 28.346 11.399 -21.442 1.00 89.69 886 ARG A N 1
ATOM 7161 C CA . ARG A 1 886 ? 27.093 11.232 -22.208 1.00 89.69 886 ARG A CA 1
ATOM 7162 C C . ARG A 1 886 ? 26.787 9.758 -22.510 1.00 89.69 886 ARG A C 1
ATOM 7164 O O . ARG A 1 886 ? 27.695 8.967 -22.755 1.00 89.69 886 ARG A O 1
ATOM 7171 N N . GLY A 1 887 ? 25.500 9.411 -22.523 1.00 90.00 887 GLY A N 1
ATOM 7172 C CA . GLY A 1 887 ? 25.017 8.090 -22.938 1.00 90.00 887 GLY A CA 1
ATOM 7173 C C . GLY A 1 887 ? 24.854 7.963 -24.456 1.00 90.00 887 GLY A C 1
ATOM 7174 O O . GLY A 1 887 ? 24.706 8.962 -25.160 1.00 90.00 887 GLY A O 1
ATOM 7175 N N . VAL A 1 888 ? 24.859 6.724 -24.948 1.00 91.94 888 VAL A N 1
ATOM 7176 C CA . VAL A 1 888 ? 24.671 6.342 -26.360 1.00 91.94 888 VAL A CA 1
ATOM 7177 C C . VAL A 1 888 ? 23.782 5.103 -26.468 1.00 91.94 888 VAL A C 1
ATOM 7179 O O . VAL A 1 888 ? 23.706 4.316 -25.532 1.00 91.94 888 VAL A O 1
ATOM 7182 N N . SER A 1 889 ? 23.156 4.860 -27.619 1.00 88.50 889 SER A N 1
ATOM 7183 C CA . SER A 1 889 ? 22.287 3.684 -27.820 1.00 88.50 889 SER A CA 1
ATOM 7184 C C . SER A 1 889 ? 23.014 2.335 -27.676 1.00 88.50 889 SER A C 1
ATOM 7186 O O . SER A 1 889 ? 22.402 1.341 -27.293 1.00 88.50 889 SER A O 1
ATOM 7188 N N . SER A 1 890 ? 24.322 2.285 -27.948 1.00 91.56 890 SER A N 1
ATOM 7189 C CA . SER A 1 890 ? 25.194 1.188 -27.519 1.00 91.56 890 SER A CA 1
ATOM 7190 C C . SER A 1 890 ? 26.656 1.621 -27.449 1.00 91.56 890 SER A C 1
ATOM 7192 O O . SER A 1 890 ? 27.178 2.219 -28.394 1.00 91.56 890 SER A O 1
ATOM 7194 N N . ILE A 1 891 ? 27.343 1.238 -26.370 1.00 91.50 891 ILE A N 1
ATOM 7195 C CA . ILE A 1 891 ? 28.788 1.450 -26.214 1.00 91.50 891 ILE A CA 1
ATOM 7196 C C . ILE A 1 891 ? 29.573 0.647 -27.260 1.00 91.50 891 ILE A C 1
ATOM 7198 O O . ILE A 1 891 ? 30.508 1.175 -27.855 1.00 91.50 891 ILE A O 1
ATOM 7202 N N . GLU A 1 892 ? 29.155 -0.583 -27.575 1.00 87.25 892 GLU A N 1
ATOM 7203 C CA . GLU A 1 892 ? 29.783 -1.380 -28.640 1.00 87.25 892 GLU A CA 1
ATOM 7204 C C . GLU A 1 892 ? 29.531 -0.807 -30.041 1.00 87.25 892 GLU A C 1
ATOM 7206 O O . GLU A 1 892 ? 30.395 -0.916 -30.911 1.00 87.25 892 GLU A O 1
ATOM 7211 N N . GLY A 1 893 ? 28.378 -0.167 -30.261 1.00 84.56 893 GLY A N 1
ATOM 7212 C CA . GLY A 1 893 ? 28.102 0.572 -31.494 1.00 84.56 893 GLY A CA 1
ATOM 7213 C C . GLY A 1 893 ? 29.060 1.752 -31.666 1.00 84.56 893 GLY A C 1
ATOM 7214 O O . GLY A 1 893 ? 29.784 1.819 -32.659 1.00 84.56 893 GLY A O 1
ATOM 7215 N N . ALA A 1 894 ? 29.131 2.623 -30.656 1.00 86.19 894 ALA A N 1
ATOM 7216 C CA . ALA A 1 894 ? 29.990 3.806 -30.669 1.00 86.19 894 ALA A CA 1
ATOM 7217 C C . ALA A 1 894 ? 31.495 3.463 -30.688 1.00 86.19 894 ALA A C 1
ATOM 7219 O O . ALA A 1 894 ? 32.278 4.161 -31.330 1.00 86.19 894 ALA A O 1
ATOM 7220 N N . ARG A 1 895 ? 31.917 2.358 -30.050 1.00 86.25 895 ARG A N 1
ATOM 7221 C CA . ARG A 1 895 ? 33.309 1.869 -30.101 1.00 86.25 895 ARG A CA 1
ATOM 7222 C C . ARG A 1 895 ? 33.707 1.421 -31.509 1.00 86.25 895 ARG A C 1
ATOM 7224 O O . ARG A 1 895 ? 34.829 1.687 -31.937 1.00 86.25 895 ARG A O 1
ATOM 7231 N N . ARG A 1 896 ? 32.793 0.771 -32.242 1.00 80.94 896 ARG A N 1
ATOM 7232 C CA . ARG A 1 896 ? 33.003 0.395 -33.652 1.00 80.94 896 ARG A CA 1
ATOM 7233 C C . ARG A 1 896 ? 33.058 1.626 -34.548 1.00 80.94 896 ARG A C 1
ATOM 7235 O O . ARG A 1 896 ? 34.007 1.744 -35.311 1.00 80.94 896 ARG A O 1
ATOM 7242 N N . GLU A 1 897 ? 32.103 2.546 -34.415 1.00 80.38 897 GLU A N 1
ATOM 7243 C CA . GLU A 1 897 ? 32.067 3.794 -35.192 1.00 80.38 897 GLU A CA 1
ATOM 7244 C C . GLU A 1 897 ? 33.346 4.625 -34.988 1.00 80.38 897 GLU A C 1
ATOM 7246 O O . GLU A 1 897 ? 33.983 5.024 -35.958 1.00 80.38 897 GLU A O 1
ATOM 7251 N N . MET A 1 898 ? 33.795 4.800 -33.740 1.00 83.38 898 MET A N 1
ATOM 7252 C CA . MET A 1 898 ? 35.037 5.517 -33.427 1.00 83.38 898 MET A CA 1
ATOM 7253 C C . MET A 1 898 ? 36.274 4.869 -34.067 1.00 83.38 898 MET A C 1
ATOM 7255 O O . MET A 1 898 ? 37.137 5.578 -34.577 1.00 83.38 898 MET A O 1
ATOM 7259 N N . ASN A 1 899 ? 36.380 3.537 -34.055 1.00 78.44 899 ASN A N 1
ATOM 7260 C CA . ASN A 1 899 ? 37.509 2.851 -34.687 1.00 78.44 899 ASN A CA 1
ATOM 7261 C C . ASN A 1 899 ? 37.407 2.868 -36.232 1.00 78.44 899 ASN A C 1
ATOM 7263 O O . ASN A 1 899 ? 38.434 2.895 -36.906 1.00 78.44 899 ASN A O 1
ATOM 7267 N N . LEU A 1 900 ? 36.192 2.918 -36.793 1.00 83.50 900 LEU A N 1
ATOM 7268 C CA . LEU A 1 900 ? 35.921 3.064 -38.230 1.00 83.50 900 LEU A CA 1
ATOM 7269 C C . LEU A 1 900 ? 36.046 4.512 -38.746 1.00 83.50 900 LEU A C 1
ATOM 7271 O O . LEU A 1 900 ? 36.074 4.716 -39.959 1.00 83.50 900 LEU A O 1
ATOM 7275 N N . GLU A 1 901 ? 36.147 5.518 -37.873 1.00 81.56 901 GLU A N 1
ATOM 7276 C CA . GLU A 1 901 ? 36.114 6.945 -38.228 1.00 81.56 901 GLU A CA 1
ATOM 7277 C C . GLU A 1 901 ? 37.072 7.362 -39.371 1.00 81.56 901 GLU A C 1
ATOM 7279 O O . GLU A 1 901 ? 36.627 8.094 -40.264 1.00 81.56 901 GLU A O 1
ATOM 7284 N N . PRO A 1 902 ? 38.336 6.886 -39.458 1.00 82.88 902 PRO A N 1
ATOM 7285 C CA . PRO A 1 902 ? 39.215 7.205 -40.589 1.00 82.88 902 PRO A CA 1
ATOM 7286 C C . PRO A 1 902 ? 38.694 6.658 -41.928 1.00 82.88 902 PRO A C 1
ATOM 7288 O O . PRO A 1 902 ? 38.786 7.330 -42.959 1.00 82.88 902 PRO A O 1
ATOM 7291 N N . LEU A 1 903 ? 38.110 5.456 -41.909 1.00 85.88 903 LEU A N 1
ATOM 7292 C CA . LEU A 1 903 ? 37.520 4.796 -43.073 1.00 85.88 903 LEU A CA 1
ATOM 7293 C C . LEU A 1 903 ? 36.204 5.469 -43.482 1.00 85.88 903 LEU A C 1
ATOM 7295 O O . LEU A 1 903 ? 35.988 5.733 -44.664 1.00 85.88 903 LEU A O 1
ATOM 7299 N N . HIS A 1 904 ? 35.353 5.810 -42.509 1.00 87.62 904 HIS A N 1
ATOM 7300 C CA . HIS A 1 904 ? 34.107 6.555 -42.719 1.00 87.62 904 HIS A CA 1
ATOM 7301 C C . HIS A 1 904 ? 34.358 7.949 -43.288 1.00 87.62 904 HIS A C 1
ATOM 7303 O O . HIS A 1 904 ? 33.659 8.357 -44.214 1.00 87.62 904 HIS A O 1
ATOM 7309 N N . LYS A 1 905 ? 35.373 8.667 -42.790 1.00 86.50 905 LYS A N 1
ATOM 7310 C CA . LYS A 1 905 ? 35.770 9.971 -43.331 1.00 86.50 905 LYS A CA 1
ATOM 7311 C C . LYS A 1 905 ? 36.201 9.853 -44.794 1.00 86.50 905 LYS A C 1
ATOM 7313 O O . LYS A 1 905 ? 35.647 10.552 -45.640 1.00 86.50 905 LYS A O 1
ATOM 7318 N N . ALA A 1 906 ? 37.126 8.942 -45.102 1.00 87.25 906 ALA A N 1
ATOM 7319 C CA . ALA A 1 906 ? 37.598 8.744 -46.472 1.00 87.25 906 ALA A CA 1
ATOM 7320 C C . ALA A 1 906 ? 36.469 8.280 -47.418 1.00 87.25 906 ALA A C 1
ATOM 7322 O O . ALA A 1 906 ? 36.419 8.702 -48.573 1.00 87.25 906 ALA A O 1
ATOM 7323 N N . PHE A 1 907 ? 35.522 7.470 -46.927 1.00 88.75 907 PHE A N 1
ATOM 7324 C CA . PHE A 1 907 ? 34.334 7.073 -47.687 1.00 88.75 907 PHE A CA 1
ATOM 7325 C C . PHE A 1 907 ? 33.386 8.251 -47.946 1.00 88.75 907 PHE A C 1
ATOM 7327 O O . PHE A 1 907 ? 32.965 8.441 -49.083 1.00 88.75 907 PHE A O 1
ATOM 7334 N N . ARG A 1 908 ? 33.083 9.080 -46.934 1.00 87.75 908 ARG A N 1
ATOM 7335 C CA . ARG A 1 908 ? 32.252 10.289 -47.089 1.00 87.75 908 ARG A CA 1
ATOM 7336 C C . ARG A 1 908 ? 32.874 11.282 -48.075 1.00 87.75 908 ARG A C 1
ATOM 7338 O O . ARG A 1 908 ? 32.168 11.786 -48.944 1.00 87.75 908 ARG A O 1
ATOM 7345 N N . GLU A 1 909 ? 34.182 11.523 -47.992 1.00 87.94 909 GLU A N 1
ATOM 7346 C CA . GLU A 1 909 ? 34.906 12.400 -48.927 1.00 87.94 909 GLU A CA 1
ATOM 7347 C C . GLU A 1 909 ? 34.883 11.854 -50.366 1.00 87.94 909 GLU A C 1
ATOM 7349 O O . GLU A 1 909 ? 34.643 12.614 -51.306 1.00 87.94 909 GLU A O 1
ATOM 7354 N N . LEU A 1 910 ? 35.047 10.539 -50.548 1.00 89.56 910 LEU A N 1
ATOM 7355 C CA . LEU A 1 910 ? 34.941 9.884 -51.855 1.00 89.56 910 LEU A CA 1
ATOM 7356 C C . LEU A 1 910 ? 33.515 9.924 -52.427 1.00 89.56 910 LEU A C 1
ATOM 7358 O O . LEU A 1 910 ? 33.326 10.274 -53.590 1.00 89.56 910 LEU A O 1
ATOM 7362 N N . VAL A 1 911 ? 32.500 9.587 -51.628 1.00 88.75 911 VAL A N 1
ATOM 7363 C CA . VAL A 1 911 ? 31.092 9.593 -52.058 1.00 88.75 911 VAL A CA 1
ATOM 7364 C C . VAL A 1 911 ? 30.620 11.010 -52.388 1.00 88.75 911 VAL A C 1
ATOM 7366 O O . VAL A 1 911 ? 29.903 11.192 -53.373 1.00 88.75 911 VAL A O 1
ATOM 7369 N N . LYS A 1 912 ? 31.071 12.020 -51.634 1.00 86.75 912 LYS A N 1
ATOM 7370 C CA . LYS A 1 912 ? 30.821 13.432 -51.942 1.00 86.75 912 LYS A CA 1
ATOM 7371 C C . LYS A 1 912 ? 31.390 13.819 -53.311 1.00 86.75 912 LYS A C 1
ATOM 7373 O O . LYS A 1 912 ? 30.638 14.324 -54.139 1.00 86.75 912 LYS A O 1
ATOM 7378 N N . GLU A 1 913 ? 32.665 13.525 -53.576 1.00 88.00 913 GLU A N 1
ATOM 7379 C CA . GLU A 1 913 ? 33.307 13.814 -54.870 1.00 88.00 913 GLU A CA 1
ATOM 7380 C C . GLU A 1 913 ? 32.558 13.130 -56.031 1.00 88.00 913 GLU A C 1
ATOM 7382 O O . GLU A 1 913 ? 32.290 13.740 -57.066 1.00 88.00 913 GLU A O 1
ATOM 7387 N N . ILE A 1 914 ? 32.139 11.871 -55.847 1.00 86.56 914 ILE A N 1
ATOM 7388 C CA . ILE A 1 914 ? 31.335 11.131 -56.832 1.00 86.56 914 ILE A CA 1
ATOM 7389 C C . ILE A 1 914 ? 29.977 11.812 -57.073 1.00 86.56 914 ILE A C 1
ATOM 7391 O O . ILE A 1 914 ? 29.543 11.899 -58.226 1.00 86.56 914 ILE A O 1
ATOM 7395 N N . ARG A 1 915 ? 29.314 12.314 -56.020 1.00 83.19 915 ARG A N 1
ATOM 7396 C CA . ARG A 1 915 ? 28.030 13.024 -56.132 1.00 83.19 915 ARG A CA 1
ATOM 7397 C C . ARG A 1 915 ? 28.181 14.357 -56.857 1.00 83.19 915 ARG A C 1
ATOM 7399 O O . ARG A 1 915 ? 27.393 14.628 -57.756 1.00 83.19 915 ARG A O 1
ATOM 7406 N N . GLU A 1 916 ? 29.197 15.149 -56.524 1.00 81.62 916 GLU A N 1
ATOM 7407 C CA . GLU A 1 916 ? 29.472 16.442 -57.167 1.00 81.62 916 GLU A CA 1
ATOM 7408 C C . GLU A 1 916 ? 29.781 16.249 -58.666 1.00 81.62 916 GLU A C 1
ATOM 7410 O O . GLU A 1 916 ? 29.166 16.893 -59.518 1.00 81.62 916 GLU A O 1
ATOM 7415 N N . ILE A 1 917 ? 30.603 15.252 -59.019 1.00 80.12 917 ILE A N 1
ATOM 7416 C CA . ILE A 1 917 ? 30.856 14.851 -60.416 1.00 80.12 917 ILE A CA 1
ATOM 7417 C C . ILE A 1 917 ? 29.575 14.360 -61.116 1.00 80.12 917 ILE A C 1
ATOM 7419 O O . ILE A 1 917 ? 29.385 14.608 -62.311 1.00 80.12 917 ILE A O 1
ATOM 7423 N N . GLY A 1 918 ? 28.689 13.661 -60.402 1.00 75.38 918 GLY A N 1
ATOM 7424 C CA . GLY A 1 918 ? 27.386 13.222 -60.906 1.00 75.38 918 GLY A CA 1
ATOM 7425 C C . GLY A 1 918 ? 26.440 14.389 -61.204 1.00 75.38 918 GLY A C 1
ATOM 7426 O O . GLY A 1 918 ? 25.881 14.458 -62.301 1.00 75.38 918 GLY A O 1
ATOM 7427 N N . GLN A 1 919 ? 26.318 15.331 -60.266 1.00 72.62 919 GLN A N 1
ATOM 7428 C CA . GLN A 1 919 ? 25.486 16.531 -60.377 1.00 72.62 919 GLN A CA 1
ATOM 7429 C C . GLN A 1 919 ? 25.974 17.442 -61.510 1.00 72.62 919 GLN A C 1
ATOM 7431 O O . GLN A 1 919 ? 25.185 17.793 -62.388 1.00 72.62 919 GLN A O 1
ATOM 7436 N N . GLU A 1 920 ? 27.282 17.712 -61.599 1.00 72.19 920 GLU A N 1
ATOM 7437 C CA . GLU A 1 920 ? 27.843 18.452 -62.733 1.00 72.19 920 GLU A CA 1
ATOM 7438 C C . GLU A 1 920 ? 27.555 17.764 -64.076 1.00 72.19 920 GLU A C 1
ATOM 7440 O O . GLU A 1 920 ? 27.240 18.432 -65.061 1.00 72.19 920 GLU A O 1
ATOM 7445 N N . ARG A 1 921 ? 27.654 16.430 -64.157 1.00 71.12 921 ARG A N 1
ATOM 7446 C CA . ARG A 1 921 ? 27.347 15.684 -65.391 1.00 71.12 921 ARG A CA 1
ATOM 7447 C C . ARG A 1 921 ? 25.863 15.751 -65.759 1.00 71.12 921 ARG A C 1
ATOM 7449 O O . ARG A 1 921 ? 25.563 15.843 -66.949 1.00 71.12 921 ARG A O 1
ATOM 7456 N N . ALA A 1 922 ? 24.960 15.746 -64.779 1.00 66.69 922 ALA A N 1
ATOM 7457 C CA . ALA A 1 922 ? 23.527 15.925 -65.002 1.00 66.69 922 ALA A CA 1
ATOM 7458 C C . ALA A 1 922 ? 23.210 17.339 -65.522 1.00 66.69 922 ALA A C 1
ATOM 7460 O O . ALA A 1 922 ? 22.576 17.472 -66.570 1.00 66.69 922 ALA A O 1
ATOM 7461 N N . GLU A 1 923 ? 23.741 18.385 -64.880 1.00 66.31 923 GLU A N 1
ATOM 7462 C CA . GLU A 1 923 ? 23.605 19.766 -65.360 1.00 66.31 923 GLU A CA 1
ATOM 7463 C C . GLU A 1 923 ? 24.177 19.953 -66.771 1.00 66.31 923 GLU A C 1
ATOM 7465 O O . GLU A 1 923 ? 23.550 20.591 -67.617 1.00 66.31 923 GLU A O 1
ATOM 7470 N N . ARG A 1 924 ? 25.370 19.403 -67.044 1.00 66.94 924 ARG A N 1
ATOM 7471 C CA . ARG A 1 924 ? 26.007 19.457 -68.371 1.00 66.94 924 ARG A CA 1
ATOM 7472 C C . ARG A 1 924 ? 25.125 18.784 -69.431 1.00 66.94 924 ARG A C 1
ATOM 7474 O O . ARG A 1 924 ? 25.041 19.300 -70.543 1.00 66.94 924 ARG A O 1
ATOM 7481 N N . ALA A 1 925 ? 24.446 17.681 -69.103 1.00 63.56 925 ALA A N 1
ATOM 7482 C CA . ALA A 1 925 ? 23.518 17.005 -70.010 1.00 63.56 925 ALA A CA 1
ATOM 7483 C C . ALA A 1 925 ? 22.240 17.827 -70.265 1.00 63.56 925 ALA A C 1
ATOM 7485 O O . ALA A 1 925 ? 21.836 17.977 -71.416 1.00 63.56 925 ALA A O 1
ATOM 7486 N N . GLU A 1 926 ? 21.643 18.422 -69.230 1.00 60.97 926 GLU A N 1
ATOM 7487 C CA . GLU A 1 926 ? 20.455 19.275 -69.375 1.00 60.97 926 GLU A CA 1
ATOM 7488 C C . GLU A 1 926 ? 20.765 20.560 -70.167 1.00 60.97 926 GLU A C 1
ATOM 7490 O O . GLU A 1 926 ? 20.012 20.954 -71.061 1.00 60.97 926 GLU A O 1
ATOM 7495 N N . LYS A 1 927 ? 21.916 21.188 -69.891 1.00 62.44 927 LYS A N 1
ATOM 7496 C CA . LYS A 1 927 ? 22.434 22.342 -70.641 1.00 62.44 927 LYS A CA 1
ATOM 7497 C C . LYS A 1 927 ? 22.719 21.970 -72.101 1.00 62.44 927 LYS A C 1
ATOM 7499 O O . LYS A 1 927 ? 22.392 22.756 -72.986 1.00 62.44 927 LYS A O 1
ATOM 7504 N N . ALA A 1 928 ? 23.236 20.769 -72.373 1.00 60.88 928 ALA A N 1
ATOM 7505 C CA . ALA A 1 928 ? 23.437 20.268 -73.734 1.00 60.88 928 ALA A CA 1
ATOM 7506 C C . ALA A 1 928 ? 22.116 19.982 -74.475 1.00 60.88 928 ALA A C 1
ATOM 7508 O O . ALA A 1 928 ? 22.000 20.338 -75.643 1.00 60.88 928 ALA A O 1
ATOM 7509 N N . GLU A 1 929 ? 21.096 19.416 -73.822 1.00 60.41 929 GLU A N 1
ATOM 7510 C CA . GLU A 1 929 ? 19.780 19.196 -74.449 1.00 60.41 929 GLU A CA 1
ATOM 7511 C C . GLU A 1 929 ? 19.067 20.528 -74.751 1.00 60.41 929 GLU A C 1
ATOM 7513 O O . GLU A 1 929 ? 18.459 20.701 -75.812 1.00 60.41 929 GLU A O 1
ATOM 7518 N N . LYS A 1 930 ? 19.184 21.509 -73.844 1.00 58.84 930 LYS A N 1
ATOM 7519 C CA . LYS A 1 930 ? 18.726 22.888 -74.069 1.00 58.84 930 LYS A CA 1
ATOM 7520 C C . LYS A 1 930 ? 19.491 23.558 -75.217 1.00 58.84 930 LYS A C 1
ATOM 7522 O O . LYS A 1 930 ? 18.865 24.238 -76.029 1.00 58.84 930 LYS A O 1
ATOM 7527 N N . ALA A 1 931 ? 20.798 23.318 -75.337 1.00 59.50 931 ALA A N 1
ATOM 7528 C CA . ALA A 1 931 ? 21.610 23.804 -76.450 1.00 59.50 931 ALA A CA 1
ATOM 7529 C C . ALA A 1 931 ? 21.229 23.148 -77.792 1.00 59.50 931 ALA A C 1
ATOM 7531 O O . ALA A 1 931 ? 21.008 23.879 -78.748 1.00 59.50 931 ALA A O 1
ATOM 7532 N N . GLU A 1 932 ? 21.040 21.824 -77.875 1.00 57.97 932 GLU A N 1
ATOM 7533 C CA . GLU A 1 932 ? 20.603 21.145 -79.116 1.00 57.97 932 GLU A CA 1
ATOM 7534 C C . GLU A 1 932 ? 19.211 21.638 -79.570 1.00 57.97 932 GLU A C 1
ATOM 7536 O O . GLU A 1 932 ? 18.940 21.793 -80.764 1.00 57.97 932 GLU A O 1
ATOM 7541 N N . LYS A 1 933 ? 18.322 21.948 -78.616 1.00 56.91 933 LYS A N 1
ATOM 7542 C CA . LYS A 1 933 ? 17.017 22.570 -78.893 1.00 56.91 933 LYS A CA 1
ATOM 7543 C C . LYS A 1 933 ? 17.136 24.014 -79.399 1.00 56.91 933 LYS A C 1
ATOM 7545 O O . LYS A 1 933 ? 16.332 24.401 -80.243 1.00 56.91 933 LYS A O 1
ATOM 7550 N N . ALA A 1 934 ? 18.123 24.782 -78.935 1.00 55.50 934 ALA A N 1
ATOM 7551 C CA . ALA A 1 934 ? 18.393 26.145 -79.402 1.00 55.50 934 ALA A CA 1
ATOM 7552 C C . ALA A 1 934 ? 19.146 26.183 -80.749 1.00 55.50 934 ALA A C 1
ATOM 7554 O O . ALA A 1 934 ? 18.814 26.984 -81.617 1.00 55.50 934 ALA A O 1
ATOM 7555 N N . GLU A 1 935 ? 20.096 25.275 -80.979 1.00 54.28 935 GLU A N 1
ATOM 7556 C CA . GLU A 1 935 ? 20.843 25.134 -82.240 1.00 54.28 935 GLU A CA 1
ATOM 7557 C C . GLU A 1 935 ? 19.924 24.736 -83.411 1.00 54.28 935 GLU A C 1
ATOM 7559 O O . GLU A 1 935 ? 20.159 25.096 -84.564 1.00 54.28 935 GLU A O 1
ATOM 7564 N N . ARG A 1 936 ? 18.802 24.062 -83.122 1.00 56.03 936 ARG A N 1
ATOM 7565 C CA . ARG A 1 936 ? 17.724 23.831 -84.098 1.00 56.03 936 ARG A CA 1
ATOM 7566 C C . ARG A 1 936 ? 16.919 25.079 -84.480 1.00 56.03 936 ARG A C 1
ATOM 7568 O O . ARG A 1 936 ? 16.144 24.985 -85.431 1.00 56.03 936 ARG A O 1
ATOM 7575 N N . ALA A 1 937 ? 17.061 26.201 -83.773 1.00 54.25 937 ALA A N 1
ATOM 7576 C CA . ALA A 1 937 ? 16.289 27.420 -84.016 1.00 54.25 937 ALA A CA 1
ATOM 7577 C C . ALA A 1 937 ? 17.045 28.507 -84.805 1.00 54.25 937 ALA A C 1
ATOM 7579 O O . ALA A 1 937 ? 16.387 29.297 -85.480 1.00 54.25 937 ALA A O 1
ATOM 7580 N N . GLU A 1 938 ? 18.384 28.551 -84.785 1.00 52.03 938 GLU A N 1
ATOM 7581 C CA . GLU A 1 938 ? 19.146 29.616 -85.462 1.00 52.03 938 GLU A CA 1
ATOM 7582 C C . GLU A 1 938 ? 20.503 29.146 -86.029 1.00 52.03 938 GLU A C 1
ATOM 7584 O O . GLU A 1 938 ? 21.198 28.319 -85.443 1.00 52.03 938 GLU A O 1
ATOM 7589 N N . ARG A 1 939 ? 20.903 29.695 -87.187 1.00 53.62 939 ARG A N 1
ATOM 7590 C CA . ARG A 1 939 ? 22.212 29.462 -87.828 1.00 53.62 939 ARG A CA 1
ATOM 7591 C C . ARG A 1 939 ? 23.065 30.733 -87.804 1.00 53.62 939 ARG A C 1
ATOM 7593 O O . ARG A 1 939 ? 22.645 31.712 -88.411 1.00 53.62 939 ARG A O 1
ATOM 7600 N N . ALA A 1 940 ? 24.295 30.651 -87.283 1.00 51.50 940 ALA A N 1
ATOM 7601 C CA . ALA A 1 940 ? 25.548 30.990 -88.000 1.00 51.50 940 ALA A CA 1
ATOM 7602 C C . ALA A 1 940 ? 26.761 31.179 -87.059 1.00 51.50 940 ALA A C 1
ATOM 7604 O O . ALA A 1 940 ? 26.646 31.796 -86.006 1.00 51.50 940 ALA A O 1
ATOM 7605 N N . GLU A 1 941 ? 27.927 30.692 -87.508 1.00 54.09 941 GLU A N 1
ATOM 7606 C CA . GLU A 1 941 ? 29.346 31.022 -87.204 1.00 54.09 941 GLU A CA 1
ATOM 7607 C C . GLU A 1 941 ? 29.824 31.520 -85.819 1.00 54.09 941 GLU A C 1
ATOM 7609 O O . GLU A 1 941 ? 30.908 31.115 -85.399 1.00 54.09 941 GLU A O 1
ATOM 7614 N N . LYS A 1 942 ? 29.091 32.346 -85.061 1.00 53.03 942 LYS A N 1
ATOM 7615 C CA . LYS A 1 942 ? 29.496 32.730 -83.690 1.00 53.03 942 LYS A CA 1
ATOM 7616 C C . LYS A 1 942 ? 29.580 31.527 -82.743 1.00 53.03 942 LYS A C 1
ATOM 7618 O O . LYS A 1 942 ? 30.361 31.565 -81.792 1.00 53.03 942 LYS A O 1
ATOM 7623 N N . ALA A 1 943 ? 28.825 30.465 -83.030 1.00 53.06 943 ALA A N 1
ATOM 7624 C CA . ALA A 1 943 ? 28.811 29.234 -82.250 1.00 53.06 943 ALA A CA 1
ATOM 7625 C C . ALA A 1 943 ? 30.196 28.565 -82.154 1.00 53.06 943 ALA A C 1
ATOM 7627 O O . ALA A 1 943 ? 30.637 28.303 -81.045 1.00 53.06 943 ALA A O 1
ATOM 7628 N N . GLU A 1 944 ? 30.928 28.342 -83.258 1.00 54.56 944 GLU A N 1
ATOM 7629 C CA . GLU A 1 944 ? 32.141 27.491 -83.233 1.00 54.56 944 GLU A CA 1
ATOM 7630 C C . GLU A 1 944 ? 33.264 28.060 -82.341 1.00 54.56 944 GLU A C 1
ATOM 7632 O O . GLU A 1 944 ? 33.987 27.312 -81.682 1.00 54.56 944 GLU A O 1
ATOM 7637 N N . ARG A 1 945 ? 33.414 29.391 -82.264 1.00 57.84 945 ARG A N 1
ATOM 7638 C CA . ARG A 1 945 ? 34.421 30.015 -81.384 1.00 57.84 945 ARG A CA 1
ATOM 7639 C C . ARG A 1 945 ? 34.043 29.940 -79.907 1.00 57.84 945 ARG A C 1
ATOM 7641 O O . ARG A 1 945 ? 34.916 29.645 -79.093 1.00 57.84 945 ARG A O 1
ATOM 7648 N N . ALA A 1 946 ? 32.773 30.175 -79.575 1.00 57.81 946 ALA A N 1
ATOM 7649 C CA . ALA A 1 946 ? 32.271 29.985 -78.217 1.00 57.81 946 ALA A CA 1
ATOM 7650 C C . ALA A 1 946 ? 32.370 28.505 -77.816 1.00 57.81 946 ALA A C 1
ATOM 7652 O O . ALA A 1 946 ? 32.917 28.186 -76.767 1.00 57.81 946 ALA A O 1
ATOM 7653 N N . GLU A 1 947 ? 31.961 27.599 -78.706 1.00 58.59 947 GLU A N 1
ATOM 7654 C CA . GLU A 1 947 ? 32.022 26.156 -78.502 1.00 58.59 947 GLU A CA 1
ATOM 7655 C C . GLU A 1 947 ? 33.462 25.655 -78.327 1.00 58.59 947 GLU A C 1
ATOM 7657 O O . GLU A 1 947 ? 33.698 24.802 -77.481 1.00 58.59 947 GLU A O 1
ATOM 7662 N N . ARG A 1 948 ? 34.457 26.179 -79.058 1.00 61.12 948 ARG A N 1
ATOM 7663 C CA . ARG A 1 948 ? 35.868 25.814 -78.827 1.00 61.12 948 ARG A CA 1
ATOM 7664 C C . ARG A 1 948 ? 36.379 26.263 -77.460 1.00 61.12 948 ARG A C 1
ATOM 7666 O O . ARG A 1 948 ? 37.066 25.478 -76.812 1.00 61.12 948 ARG A O 1
ATOM 7673 N N . ALA A 1 949 ? 36.054 27.482 -77.029 1.00 61.88 949 ALA A N 1
ATOM 7674 C CA . ALA A 1 949 ? 36.429 27.968 -75.701 1.00 61.88 949 ALA A CA 1
ATOM 7675 C C . ALA A 1 949 ? 35.746 27.137 -74.602 1.00 61.88 949 ALA A C 1
ATOM 7677 O O . ALA A 1 949 ? 36.411 26.625 -73.705 1.00 61.88 949 ALA A O 1
ATOM 7678 N N . GLU A 1 950 ? 34.440 26.898 -74.737 1.00 62.31 950 GLU A N 1
ATOM 7679 C CA . GLU A 1 950 ? 33.675 26.098 -73.784 1.00 62.31 950 GLU A CA 1
ATOM 7680 C C . GLU A 1 950 ? 34.114 24.624 -73.792 1.00 62.31 950 GLU A C 1
ATOM 7682 O O . GLU A 1 950 ? 34.203 24.010 -72.738 1.00 62.31 950 GLU A O 1
ATOM 7687 N N . ARG A 1 951 ? 34.457 24.031 -74.946 1.00 62.75 951 ARG A N 1
ATOM 7688 C CA . ARG A 1 951 ? 35.032 22.672 -75.033 1.00 62.75 951 ARG A CA 1
ATOM 7689 C C . ARG A 1 951 ? 36.389 22.574 -74.332 1.00 62.75 951 ARG A C 1
ATOM 7691 O O . ARG A 1 951 ? 36.645 21.539 -73.724 1.00 62.75 951 ARG A O 1
ATOM 7698 N N . ALA A 1 952 ? 37.226 23.612 -74.393 1.00 65.06 952 ALA A N 1
ATOM 7699 C CA . ALA A 1 952 ? 38.488 23.658 -73.653 1.00 65.06 952 ALA A CA 1
ATOM 7700 C C . ALA A 1 952 ? 38.238 23.733 -72.136 1.00 65.06 952 ALA A C 1
ATOM 7702 O O . ALA A 1 952 ? 38.732 22.887 -71.396 1.00 65.06 952 ALA A O 1
ATOM 7703 N N . GLU A 1 953 ? 37.379 24.650 -71.683 1.00 67.38 953 GLU A N 1
ATOM 7704 C CA . GLU A 1 953 ? 37.008 24.787 -70.266 1.00 67.38 953 GLU A CA 1
ATOM 7705 C C . GLU A 1 953 ? 36.314 23.521 -69.717 1.00 67.38 953 GLU A C 1
ATOM 7707 O O . GLU A 1 953 ? 36.606 23.059 -68.613 1.00 67.38 953 GLU A O 1
ATOM 7712 N N . ARG A 1 954 ? 35.428 22.899 -70.510 1.00 65.12 954 ARG A N 1
ATOM 7713 C CA . ARG A 1 954 ? 34.775 21.613 -70.201 1.00 65.12 954 ARG A CA 1
ATOM 7714 C C . ARG A 1 954 ? 35.790 20.475 -70.060 1.00 65.12 954 ARG A C 1
ATOM 7716 O O . ARG A 1 954 ? 35.543 19.586 -69.242 1.00 65.12 954 ARG A O 1
ATOM 7723 N N . ALA A 1 955 ? 36.873 20.484 -70.844 1.00 64.94 955 ALA A N 1
ATOM 7724 C CA . ALA A 1 955 ? 37.946 19.494 -70.779 1.00 64.94 955 ALA A CA 1
ATOM 7725 C C . ALA A 1 955 ? 38.820 19.703 -69.535 1.00 64.94 955 ALA A C 1
ATOM 7727 O O . ALA A 1 955 ? 38.956 18.773 -68.748 1.00 64.94 955 ALA A O 1
ATOM 7728 N N . GLU A 1 956 ? 39.299 20.926 -69.289 1.00 70.06 956 GLU A N 1
ATOM 7729 C CA . GLU A 1 956 ? 40.095 21.277 -68.102 1.00 70.06 956 GLU A CA 1
ATOM 7730 C C . GLU A 1 956 ? 39.335 20.971 -66.797 1.00 70.06 956 GLU A C 1
ATOM 7732 O O . GLU A 1 956 ? 39.860 20.322 -65.890 1.00 70.06 956 GLU A O 1
ATOM 7737 N N . LYS A 1 957 ? 38.046 21.338 -66.723 1.00 68.62 957 LYS A N 1
ATOM 7738 C CA . LYS A 1 957 ? 37.182 20.992 -65.581 1.00 68.62 957 LYS A CA 1
ATOM 7739 C C . LYS A 1 957 ? 36.942 19.488 -65.445 1.00 68.62 957 LYS A C 1
ATOM 7741 O O . LYS A 1 957 ? 36.800 19.005 -64.328 1.00 68.62 957 LYS A O 1
ATOM 7746 N N . ALA A 1 958 ? 36.873 18.736 -66.546 1.00 68.25 958 ALA A N 1
ATOM 7747 C CA . ALA A 1 958 ? 36.726 17.279 -66.490 1.00 68.25 958 ALA A CA 1
ATOM 7748 C C . ALA A 1 958 ? 38.021 16.581 -66.041 1.00 68.25 958 ALA A C 1
ATOM 7750 O O . ALA A 1 958 ? 37.954 15.649 -65.245 1.00 68.25 958 ALA A O 1
ATOM 7751 N N . GLU A 1 959 ? 39.182 17.053 -66.496 1.00 73.88 959 GLU A N 1
ATOM 7752 C CA . GLU A 1 959 ? 40.498 16.548 -66.095 1.00 73.88 959 GLU A CA 1
ATOM 7753 C C . GLU A 1 959 ? 40.769 16.823 -64.611 1.00 73.88 959 GLU A C 1
ATOM 7755 O O . GLU A 1 959 ? 41.129 15.908 -63.870 1.00 73.88 959 GLU A O 1
ATOM 7760 N N . ARG A 1 960 ? 40.479 18.044 -64.138 1.00 77.06 960 ARG A N 1
ATOM 7761 C CA . ARG A 1 960 ? 40.573 18.405 -62.715 1.00 77.06 960 ARG A CA 1
ATOM 7762 C C . ARG A 1 960 ? 39.649 17.560 -61.832 1.00 77.06 960 ARG A C 1
ATOM 7764 O O . ARG A 1 960 ? 40.072 17.127 -60.764 1.00 77.06 960 ARG A O 1
ATOM 7771 N N . ALA A 1 961 ? 38.423 17.291 -62.282 1.00 76.25 961 ALA A N 1
ATOM 7772 C CA . ALA A 1 961 ? 37.483 16.422 -61.574 1.00 76.25 961 ALA A CA 1
ATOM 7773 C C . ALA A 1 961 ? 37.920 14.942 -61.574 1.00 76.25 961 ALA A C 1
ATOM 7775 O O . ALA A 1 961 ? 37.739 14.243 -60.580 1.00 76.25 961 ALA A O 1
ATOM 7776 N N . GLU A 1 962 ? 38.527 14.443 -62.656 1.00 78.75 962 GLU A N 1
ATOM 7777 C CA . GLU A 1 962 ? 39.042 13.067 -62.699 1.00 78.75 962 GLU A CA 1
ATOM 7778 C C . GLU A 1 962 ? 40.307 12.895 -61.838 1.00 78.75 962 GLU A C 1
ATOM 7780 O O . GLU A 1 962 ? 40.454 11.876 -61.161 1.00 78.75 962 GLU A O 1
ATOM 7785 N N . ALA A 1 963 ? 41.195 13.893 -61.808 1.00 81.38 963 ALA A N 1
ATOM 7786 C CA . ALA A 1 963 ? 42.321 13.936 -60.875 1.00 81.38 963 ALA A CA 1
ATOM 7787 C C . ALA A 1 963 ? 41.833 13.973 -59.415 1.00 81.38 963 ALA A C 1
ATOM 7789 O O . ALA A 1 963 ? 42.292 13.178 -58.593 1.00 81.38 963 ALA A O 1
ATOM 7790 N N . GLY A 1 964 ? 40.842 14.823 -59.123 1.00 84.44 964 GLY A N 1
ATOM 7791 C CA . GLY A 1 964 ? 40.205 14.922 -57.812 1.00 84.44 964 GLY A CA 1
ATOM 7792 C C . GLY A 1 964 ? 39.595 13.599 -57.340 1.00 84.44 964 GLY A C 1
ATOM 7793 O O . GLY A 1 964 ? 39.895 13.152 -56.232 1.00 84.44 964 GLY A O 1
ATOM 7794 N N . LEU A 1 965 ? 38.823 12.921 -58.196 1.00 86.56 965 LEU A N 1
ATOM 7795 C CA . LEU A 1 965 ? 38.276 11.588 -57.925 1.00 86.56 965 LEU A CA 1
ATOM 7796 C C . LEU A 1 965 ? 39.370 10.564 -57.598 1.00 86.56 965 LEU A C 1
ATOM 7798 O O . LEU A 1 965 ? 39.230 9.805 -56.638 1.00 86.56 965 LEU A O 1
ATOM 7802 N N . LYS A 1 966 ? 40.458 10.537 -58.378 1.00 86.19 966 LYS A N 1
ATOM 7803 C CA . LYS A 1 966 ? 41.567 9.592 -58.170 1.00 86.19 966 LYS A CA 1
ATOM 7804 C C . LYS A 1 966 ? 42.255 9.808 -56.823 1.00 86.19 966 LYS A C 1
ATOM 7806 O O . LYS A 1 966 ? 42.574 8.827 -56.157 1.00 86.19 966 LYS A O 1
ATOM 7811 N N . GLU A 1 967 ? 42.416 11.056 -56.388 1.00 87.81 967 GLU A N 1
ATOM 7812 C CA . GLU A 1 967 ? 42.997 11.388 -55.083 1.00 87.81 967 GLU A CA 1
ATOM 7813 C C . GLU A 1 967 ? 42.145 10.870 -53.912 1.00 87.81 967 GLU A C 1
ATOM 7815 O O . GLU A 1 967 ? 42.668 10.167 -53.041 1.00 87.81 967 GLU A O 1
ATOM 7820 N N . ARG A 1 968 ? 40.827 11.137 -53.903 1.00 90.25 968 ARG A N 1
ATOM 7821 C CA . ARG A 1 968 ? 39.932 10.632 -52.838 1.00 90.25 968 ARG A CA 1
ATOM 7822 C C . ARG A 1 968 ? 39.790 9.108 -52.896 1.00 90.25 968 ARG A C 1
ATOM 7824 O O . ARG A 1 968 ? 39.720 8.462 -51.854 1.00 90.25 968 ARG A O 1
ATOM 7831 N N . ALA A 1 969 ? 39.808 8.513 -54.090 1.00 88.44 969 ALA A N 1
ATOM 7832 C CA . ALA A 1 969 ? 39.772 7.060 -54.248 1.00 88.44 969 ALA A CA 1
ATOM 7833 C C . ALA A 1 969 ? 41.039 6.391 -53.690 1.00 88.44 969 ALA A C 1
ATOM 7835 O O . ALA A 1 969 ? 40.938 5.386 -52.989 1.00 88.44 969 ALA A O 1
ATOM 7836 N N . ALA A 1 970 ? 42.217 6.977 -53.927 1.00 86.44 970 ALA A N 1
ATOM 7837 C CA . ALA A 1 970 ? 43.469 6.533 -53.320 1.00 86.44 970 ALA A CA 1
ATOM 7838 C C . ALA A 1 970 ? 43.465 6.730 -51.791 1.00 86.44 970 ALA A C 1
ATOM 7840 O O . ALA A 1 970 ? 43.889 5.841 -51.058 1.00 86.44 970 ALA A O 1
ATOM 7841 N N . ALA A 1 971 ? 42.915 7.840 -51.282 1.00 87.25 971 ALA A N 1
ATOM 7842 C CA . ALA A 1 971 ? 42.756 8.063 -49.842 1.00 87.25 971 ALA A CA 1
ATOM 7843 C C . ALA A 1 971 ? 41.860 7.004 -49.169 1.00 87.25 971 ALA A C 1
ATOM 7845 O O . ALA A 1 971 ? 42.221 6.478 -48.116 1.00 87.25 971 ALA A O 1
ATOM 7846 N N . PHE A 1 972 ? 40.744 6.628 -49.801 1.00 89.06 972 PHE A N 1
ATOM 7847 C CA . PHE A 1 972 ? 39.906 5.520 -49.336 1.00 89.06 972 PHE A CA 1
ATOM 7848 C C . PHE A 1 972 ? 40.631 4.169 -49.423 1.00 89.06 972 PHE A C 1
ATOM 7850 O O . PHE A 1 972 ? 40.573 3.392 -48.473 1.00 89.06 972 PHE A O 1
ATOM 7857 N N . ALA A 1 973 ? 41.385 3.903 -50.496 1.00 87.25 973 ALA A N 1
ATOM 7858 C CA . ALA A 1 973 ? 42.190 2.686 -50.608 1.00 87.25 973 ALA A CA 1
ATOM 7859 C C . ALA A 1 973 ? 43.260 2.578 -49.504 1.00 87.25 973 ALA A C 1
ATOM 7861 O O . ALA A 1 973 ? 43.438 1.498 -48.943 1.00 87.25 973 ALA A O 1
ATOM 7862 N N . ARG A 1 974 ? 43.909 3.690 -49.122 1.00 86.56 974 ARG A N 1
ATOM 7863 C CA . ARG A 1 974 ? 44.819 3.744 -47.962 1.00 86.56 974 ARG A CA 1
ATOM 7864 C C . ARG A 1 974 ? 44.105 3.411 -46.656 1.00 86.56 974 ARG A C 1
ATOM 7866 O O . ARG A 1 974 ? 44.629 2.622 -45.875 1.00 86.56 974 ARG A O 1
ATOM 7873 N N . ALA A 1 975 ? 42.909 3.960 -46.438 1.00 85.44 975 ALA A N 1
ATOM 7874 C CA . ALA A 1 975 ? 42.113 3.658 -45.251 1.00 85.44 975 ALA A CA 1
ATOM 7875 C C . ALA A 1 975 ? 41.697 2.175 -45.191 1.00 85.44 975 ALA A C 1
ATOM 7877 O O . ALA A 1 975 ? 41.824 1.560 -44.138 1.00 85.44 975 ALA A O 1
ATOM 7878 N N . VAL A 1 976 ? 41.280 1.572 -46.314 1.00 85.31 976 VAL A N 1
ATOM 7879 C CA . VAL A 1 976 ? 40.948 0.134 -46.382 1.00 85.31 976 VAL A CA 1
ATOM 7880 C C . VAL A 1 976 ? 42.184 -0.743 -46.157 1.00 85.31 976 VAL A C 1
ATOM 7882 O O . VAL A 1 976 ? 42.117 -1.680 -45.367 1.00 85.31 976 VAL A O 1
ATOM 7885 N N . ASN A 1 977 ? 43.320 -0.427 -46.787 1.00 84.06 977 ASN A N 1
ATOM 7886 C CA . ASN A 1 977 ? 44.577 -1.160 -46.596 1.00 84.06 977 ASN A CA 1
ATOM 7887 C C . ASN A 1 977 ? 45.053 -1.128 -45.134 1.00 84.06 977 ASN A C 1
ATOM 7889 O O . ASN A 1 977 ? 45.438 -2.163 -44.595 1.00 84.06 977 ASN A O 1
ATOM 7893 N N . ALA A 1 978 ? 44.978 0.034 -44.478 1.00 81.56 978 ALA A N 1
ATOM 7894 C CA . ALA A 1 978 ? 45.341 0.185 -43.070 1.00 81.56 978 ALA A CA 1
ATOM 7895 C C . ALA A 1 978 ? 44.348 -0.490 -42.103 1.00 81.56 978 ALA A C 1
ATOM 7897 O O . ALA A 1 978 ? 44.753 -0.931 -41.033 1.00 81.56 978 ALA A O 1
ATOM 7898 N N . TRP A 1 979 ? 43.062 -0.569 -42.463 1.00 80.75 979 TRP A N 1
ATOM 7899 C CA . TRP A 1 979 ? 42.006 -1.153 -41.625 1.00 80.75 979 TRP A CA 1
ATOM 7900 C C . TRP A 1 979 ? 41.901 -2.682 -41.735 1.00 80.75 979 TRP A C 1
ATOM 7902 O O . TRP A 1 979 ? 41.631 -3.356 -40.748 1.00 80.75 979 TRP A O 1
ATOM 7912 N N . ASN A 1 980 ? 42.094 -3.230 -42.937 1.00 76.75 980 ASN A N 1
ATOM 7913 C CA . ASN A 1 980 ? 41.830 -4.636 -43.266 1.00 76.75 980 ASN A CA 1
ATOM 7914 C C . ASN A 1 980 ? 43.116 -5.434 -43.582 1.00 76.75 980 ASN A C 1
ATOM 7916 O O . ASN A 1 980 ? 43.046 -6.503 -44.184 1.00 76.75 980 ASN A O 1
ATOM 7920 N N . GLU A 1 981 ? 44.288 -4.880 -43.247 1.00 68.19 981 GLU A N 1
ATOM 7921 C CA . GLU A 1 981 ? 45.634 -5.421 -43.529 1.00 68.19 981 GLU A CA 1
ATOM 7922 C C . GLU A 1 981 ? 45.869 -5.826 -45.005 1.00 68.19 981 GLU A C 1
ATOM 7924 O O . GLU A 1 981 ? 46.697 -6.685 -45.322 1.00 68.19 981 GLU A O 1
ATOM 7929 N N . THR A 1 982 ? 45.155 -5.202 -45.950 1.00 72.75 982 THR A N 1
ATOM 7930 C CA . THR A 1 982 ? 45.321 -5.476 -47.385 1.00 72.75 982 THR A CA 1
ATOM 7931 C C . THR A 1 982 ? 46.459 -4.666 -47.994 1.00 72.75 982 THR A C 1
ATOM 7933 O O . THR A 1 982 ? 46.738 -3.540 -47.597 1.00 72.75 982 THR A O 1
ATOM 7936 N N . ASN A 1 983 ? 47.093 -5.228 -49.025 1.00 75.88 983 ASN A N 1
ATOM 7937 C CA . ASN A 1 983 ? 48.143 -4.568 -49.803 1.00 75.88 983 ASN A CA 1
ATOM 7938 C C . ASN A 1 983 ? 47.692 -4.399 -51.266 1.00 75.88 983 ASN A C 1
ATOM 7940 O O . ASN A 1 983 ? 48.213 -5.041 -52.180 1.00 75.88 983 ASN A O 1
ATOM 7944 N N . VAL A 1 984 ? 46.636 -3.606 -51.467 1.00 81.00 984 VAL A N 1
ATOM 7945 C CA . VAL A 1 984 ? 46.097 -3.258 -52.793 1.00 81.00 984 VAL A CA 1
ATOM 7946 C C . VAL A 1 984 ? 46.729 -1.960 -53.285 1.00 81.00 984 VAL A C 1
ATOM 7948 O O . VAL A 1 984 ? 46.761 -0.977 -52.551 1.00 81.00 984 VAL A O 1
ATOM 7951 N N . ASP A 1 985 ? 47.164 -1.927 -54.547 1.00 82.94 985 ASP A N 1
ATOM 7952 C CA . ASP A 1 985 ? 47.596 -0.688 -55.202 1.00 82.94 985 ASP A CA 1
ATOM 7953 C C . ASP A 1 985 ? 46.442 0.329 -55.262 1.00 82.94 985 ASP A C 1
ATOM 7955 O O . ASP A 1 985 ? 45.406 0.111 -55.899 1.00 82.94 985 ASP A O 1
ATOM 7959 N N . GLU A 1 986 ? 46.656 1.461 -54.599 1.00 85.31 986 GLU A N 1
ATOM 7960 C CA . GLU A 1 986 ? 45.740 2.597 -54.516 1.00 85.31 986 GLU A CA 1
ATOM 7961 C C . GLU A 1 986 ? 45.333 3.109 -55.906 1.00 85.31 986 GLU A C 1
ATOM 7963 O O . GLU A 1 986 ? 44.169 3.448 -56.139 1.00 85.31 986 GLU A O 1
ATOM 7968 N N . ASN A 1 987 ? 46.275 3.103 -56.855 1.00 83.25 987 ASN A N 1
ATOM 7969 C CA . ASN A 1 987 ? 46.054 3.549 -58.228 1.00 83.25 987 ASN A CA 1
ATOM 7970 C C . ASN A 1 987 ? 45.168 2.563 -58.994 1.00 83.25 987 ASN A C 1
ATOM 7972 O O . ASN A 1 987 ? 44.309 2.984 -59.769 1.00 83.25 987 ASN A O 1
ATOM 7976 N N . ALA A 1 988 ? 45.322 1.259 -58.746 1.00 84.94 988 ALA A N 1
ATOM 7977 C CA . ALA A 1 988 ? 44.483 0.228 -59.345 1.00 84.94 988 ALA A CA 1
ATOM 7978 C C . ALA A 1 988 ? 43.023 0.326 -58.864 1.00 84.94 988 ALA A C 1
ATOM 7980 O O . ALA A 1 988 ? 42.108 0.167 -59.675 1.00 84.94 988 ALA A O 1
ATOM 7981 N N . PHE A 1 989 ? 42.782 0.651 -57.586 1.00 87.69 989 PHE A N 1
ATOM 7982 C CA . PHE A 1 989 ? 41.427 0.951 -57.105 1.00 87.69 989 PHE A CA 1
ATOM 7983 C C . PHE A 1 989 ? 40.874 2.249 -57.722 1.00 87.69 989 PHE A C 1
ATOM 7985 O O . PHE A 1 989 ? 39.757 2.250 -58.242 1.00 87.69 989 PHE A O 1
ATOM 7992 N N . ALA A 1 990 ? 41.660 3.331 -57.737 1.00 86.56 990 ALA A N 1
ATOM 7993 C CA . ALA A 1 990 ? 41.259 4.616 -58.315 1.00 86.56 990 ALA A CA 1
ATOM 7994 C C . ALA A 1 990 ? 40.923 4.523 -59.819 1.00 86.56 990 ALA A C 1
ATOM 7996 O O . ALA A 1 990 ? 39.918 5.079 -60.279 1.00 86.56 990 ALA A O 1
ATOM 7997 N N . GLN A 1 991 ? 41.718 3.773 -60.588 1.00 86.38 991 GLN A N 1
ATOM 7998 C CA . GLN A 1 991 ? 41.438 3.474 -61.991 1.00 86.38 991 GLN A CA 1
ATOM 7999 C C . GLN A 1 991 ? 40.169 2.626 -62.134 1.00 86.38 991 GLN A C 1
ATOM 8001 O O . GLN A 1 991 ? 39.281 3.001 -62.898 1.00 86.38 991 GLN A O 1
ATOM 8006 N N . ALA A 1 992 ? 40.037 1.526 -61.385 1.00 86.88 992 ALA A N 1
ATOM 8007 C CA . ALA A 1 992 ? 38.864 0.656 -61.476 1.00 86.88 992 ALA A CA 1
ATOM 8008 C C . ALA A 1 992 ? 37.556 1.383 -61.120 1.00 86.88 992 ALA A C 1
ATOM 8010 O O . ALA A 1 992 ? 36.527 1.135 -61.749 1.00 86.88 992 ALA A O 1
ATOM 8011 N N . LEU A 1 993 ? 37.589 2.309 -60.156 1.00 89.56 993 LEU A N 1
ATOM 8012 C CA . LEU A 1 993 ? 36.451 3.163 -59.813 1.00 89.56 993 LEU A CA 1
ATOM 8013 C C . LEU A 1 993 ? 36.134 4.176 -60.919 1.00 89.56 993 LEU A C 1
ATOM 8015 O O . LEU A 1 993 ? 34.967 4.361 -61.263 1.00 89.56 993 LEU A O 1
ATOM 8019 N N . THR A 1 994 ? 37.154 4.768 -61.540 1.00 87.12 994 THR A N 1
ATOM 8020 C CA . THR A 1 994 ? 36.975 5.654 -62.700 1.00 87.12 994 THR A CA 1
ATOM 8021 C C . THR A 1 994 ? 36.340 4.890 -63.872 1.00 87.12 994 THR A C 1
ATOM 8023 O O . THR A 1 994 ? 35.347 5.345 -64.440 1.00 87.12 994 THR A O 1
ATOM 8026 N N . GLU A 1 995 ? 36.825 3.685 -64.183 1.00 86.62 995 GLU A N 1
ATOM 8027 C CA . GLU A 1 995 ? 36.234 2.793 -65.189 1.00 86.62 995 GLU A CA 1
ATOM 8028 C C . GLU A 1 995 ? 34.799 2.373 -64.824 1.00 86.62 995 GLU A C 1
ATOM 8030 O O . GLU A 1 995 ? 33.918 2.343 -65.688 1.00 86.62 995 GLU A O 1
ATOM 8035 N N . ALA A 1 996 ? 34.510 2.084 -63.552 1.00 86.75 996 ALA A N 1
ATOM 8036 C CA . ALA A 1 996 ? 33.160 1.757 -63.098 1.00 86.75 996 ALA A CA 1
ATOM 8037 C C . ALA A 1 996 ? 32.194 2.938 -63.303 1.00 86.75 996 ALA A C 1
ATOM 8039 O O . ALA A 1 996 ? 31.135 2.764 -63.905 1.00 86.75 996 ALA A O 1
ATOM 8040 N N . LEU A 1 997 ? 32.576 4.154 -62.911 1.00 87.75 997 LEU A N 1
ATOM 8041 C CA . LEU A 1 997 ? 31.751 5.354 -63.089 1.00 87.75 997 LEU A CA 1
ATOM 8042 C C . LEU A 1 997 ? 31.599 5.754 -64.570 1.00 87.75 997 LEU A C 1
ATOM 8044 O O . LEU A 1 997 ? 30.545 6.254 -64.967 1.00 87.75 997 LEU A O 1
ATOM 8048 N N . GLN A 1 998 ? 32.589 5.466 -65.423 1.00 83.81 998 GLN A N 1
ATOM 8049 C CA . GLN A 1 998 ? 32.437 5.558 -66.882 1.00 83.81 998 GLN A CA 1
ATOM 8050 C C . GLN A 1 998 ? 31.430 4.528 -67.429 1.00 83.81 998 GLN A C 1
ATOM 8052 O O . GLN A 1 998 ? 30.677 4.842 -68.354 1.00 83.81 998 GLN A O 1
ATOM 8057 N N . ASN A 1 999 ? 31.365 3.316 -66.865 1.00 84.88 999 ASN A N 1
ATOM 8058 C CA . ASN A 1 999 ? 30.345 2.327 -67.231 1.00 84.88 999 ASN A CA 1
ATOM 8059 C C . ASN A 1 999 ? 28.940 2.735 -66.747 1.00 84.88 999 ASN A C 1
ATOM 8061 O O . ASN A 1 999 ? 27.987 2.562 -67.503 1.00 84.88 999 ASN A O 1
ATOM 8065 N N . VAL A 1 1000 ? 28.791 3.346 -65.562 1.00 86.50 1000 VAL A N 1
ATOM 8066 C CA . VAL A 1 1000 ? 27.507 3.938 -65.117 1.00 86.50 1000 VAL A CA 1
ATOM 8067 C C . VAL A 1 1000 ? 27.062 5.058 -66.062 1.00 86.50 1000 VAL A C 1
ATOM 8069 O O . VAL A 1 1000 ? 25.922 5.058 -66.526 1.00 86.50 1000 VAL A O 1
ATOM 8072 N N . ALA A 1 1001 ? 27.971 5.965 -66.437 1.00 82.81 1001 ALA A N 1
ATOM 8073 C CA . ALA A 1 1001 ? 27.680 7.011 -67.417 1.00 82.81 1001 ALA A CA 1
ATOM 8074 C C . ALA A 1 1001 ? 27.263 6.431 -68.785 1.00 82.81 1001 ALA A C 1
ATOM 8076 O O . ALA A 1 1001 ? 26.328 6.937 -69.406 1.00 82.81 1001 ALA A O 1
ATOM 8077 N N . GLN A 1 1002 ? 27.886 5.330 -69.230 1.00 81.81 1002 GLN A N 1
ATOM 8078 C CA . GLN A 1 1002 ? 27.447 4.604 -70.427 1.00 81.81 1002 GLN A CA 1
ATOM 8079 C C . GLN A 1 1002 ? 26.042 4.000 -70.266 1.00 81.81 1002 GLN A C 1
ATOM 8081 O O . GLN A 1 1002 ? 25.267 4.121 -71.210 1.00 81.81 1002 GLN A O 1
ATOM 8086 N N . VAL A 1 1003 ? 25.677 3.403 -69.117 1.00 82.75 1003 VAL A N 1
ATOM 8087 C CA . VAL A 1 1003 ? 24.301 2.907 -68.871 1.00 82.75 1003 VAL A CA 1
ATOM 8088 C C . VAL A 1 1003 ? 23.286 4.040 -69.000 1.00 82.75 1003 VAL A C 1
ATOM 8090 O O . VAL A 1 1003 ? 22.298 3.891 -69.717 1.00 82.75 1003 VAL A O 1
ATOM 8093 N N . ASN A 1 1004 ? 23.559 5.190 -68.383 1.00 80.50 1004 ASN A N 1
ATOM 8094 C CA . ASN A 1 1004 ? 22.669 6.351 -68.433 1.00 80.50 1004 ASN A CA 1
ATOM 8095 C C . ASN A 1 1004 ? 22.529 6.922 -69.862 1.00 80.50 1004 ASN A C 1
ATOM 8097 O O . ASN A 1 1004 ? 21.466 7.423 -70.221 1.00 80.50 1004 ASN A O 1
ATOM 8101 N N . ALA A 1 1005 ? 23.563 6.788 -70.702 1.00 76.06 1005 ALA A N 1
ATOM 8102 C CA . ALA A 1 1005 ? 23.565 7.206 -72.108 1.00 76.06 1005 ALA A CA 1
ATOM 8103 C C . ALA A 1 1005 ? 23.093 6.125 -73.113 1.00 76.06 1005 ALA A C 1
ATOM 8105 O O . ALA A 1 1005 ? 22.960 6.412 -74.307 1.00 76.06 1005 ALA A O 1
ATOM 8106 N N . LEU A 1 1006 ? 22.808 4.887 -72.679 1.00 74.06 1006 LEU A N 1
ATOM 8107 C CA . LEU A 1 1006 ? 22.352 3.800 -73.564 1.00 74.06 1006 LEU A CA 1
ATOM 8108 C C . LEU A 1 1006 ? 21.141 4.151 -74.458 1.00 74.06 1006 LEU A C 1
ATOM 8110 O O . LEU A 1 1006 ? 21.139 3.688 -75.604 1.00 74.06 1006 LEU A O 1
ATOM 8114 N N . PRO A 1 1007 ? 20.137 4.945 -74.018 1.00 60.34 1007 PRO A N 1
ATOM 8115 C CA . PRO A 1 1007 ? 18.986 5.286 -74.858 1.00 60.34 1007 PRO A CA 1
ATOM 8116 C C . PRO A 1 1007 ? 19.339 6.094 -76.116 1.00 60.34 1007 PRO A C 1
ATOM 8118 O O . PRO A 1 1007 ? 18.707 5.913 -77.155 1.00 60.34 1007 PRO A O 1
ATOM 8121 N N . THR A 1 1008 ? 20.360 6.955 -76.052 1.00 62.53 1008 THR A N 1
ATOM 8122 C CA . THR A 1 1008 ? 20.779 7.832 -77.163 1.00 62.53 1008 THR A CA 1
ATOM 8123 C C . THR A 1 1008 ? 21.987 7.292 -77.938 1.00 62.53 1008 THR A C 1
ATOM 8125 O O . THR A 1 1008 ? 22.205 7.677 -79.088 1.00 62.53 1008 THR A O 1
ATOM 8128 N N . ALA A 1 1009 ? 22.740 6.345 -77.368 1.00 63.53 1009 ALA A N 1
ATOM 8129 C CA . ALA A 1 1009 ? 23.954 5.779 -77.966 1.00 63.53 1009 ALA A CA 1
ATOM 8130 C C . ALA A 1 1009 ? 23.747 5.052 -79.317 1.00 63.53 1009 ALA A C 1
ATOM 8132 O O . ALA A 1 1009 ? 24.696 4.900 -80.091 1.00 63.53 1009 ALA A O 1
ATOM 8133 N N . PHE A 1 1010 ? 22.529 4.594 -79.635 1.00 64.69 1010 PHE A N 1
ATOM 8134 C CA . PHE A 1 1010 ? 22.242 3.819 -80.849 1.00 64.69 1010 PHE A CA 1
ATOM 8135 C C . PHE A 1 1010 ? 21.424 4.618 -81.873 1.00 64.69 1010 PHE A C 1
ATOM 8137 O O . PHE A 1 1010 ? 20.205 4.702 -81.779 1.00 64.69 1010 PHE A O 1
ATOM 8144 N N . LYS A 1 1011 ? 22.070 5.111 -82.941 1.00 59.16 1011 LYS A N 1
ATOM 8145 C CA . LYS A 1 1011 ? 21.385 5.886 -84.000 1.00 59.16 1011 LYS A CA 1
ATOM 8146 C C . LYS A 1 1011 ? 20.301 5.105 -84.769 1.00 59.16 1011 LYS A C 1
ATOM 8148 O O . LYS A 1 1011 ? 19.358 5.723 -85.254 1.00 59.16 1011 LYS A O 1
ATOM 8153 N N . ARG A 1 1012 ? 20.428 3.773 -84.916 1.00 64.75 1012 ARG A N 1
ATOM 8154 C CA . ARG A 1 1012 ? 19.426 2.863 -85.533 1.00 64.75 1012 ARG A CA 1
ATOM 8155 C C . ARG A 1 1012 ? 19.531 1.422 -84.972 1.00 64.75 1012 ARG A C 1
ATOM 8157 O O . ARG A 1 1012 ? 20.123 0.565 -85.629 1.00 64.75 1012 ARG A O 1
ATOM 8164 N N . PRO A 1 1013 ? 19.011 1.120 -83.767 1.00 74.88 1013 PRO A N 1
ATOM 8165 C CA . PRO A 1 1013 ? 19.041 -0.231 -83.197 1.00 74.88 1013 PRO A CA 1
ATOM 8166 C C . PRO A 1 1013 ? 18.045 -1.179 -83.891 1.00 74.88 1013 PRO A C 1
ATOM 8168 O O . PRO A 1 1013 ? 16.980 -0.769 -84.352 1.00 74.88 1013 PRO A O 1
ATOM 8171 N N . ALA A 1 1014 ? 18.358 -2.478 -83.920 1.00 77.75 1014 ALA A N 1
ATOM 8172 C CA . ALA A 1 1014 ? 17.434 -3.509 -84.403 1.00 77.75 1014 ALA A CA 1
ATOM 8173 C C . ALA A 1 1014 ? 16.203 -3.638 -83.481 1.00 77.75 1014 ALA A C 1
ATOM 8175 O O . ALA A 1 1014 ? 16.332 -3.471 -82.271 1.00 77.75 1014 ALA A O 1
ATOM 8176 N N . LYS A 1 1015 ? 15.025 -4.004 -84.018 1.00 80.12 1015 LYS A N 1
ATOM 8177 C CA . LYS A 1 1015 ? 13.731 -3.971 -83.292 1.00 80.12 1015 LYS A CA 1
ATOM 8178 C C . LYS A 1 1015 ? 13.768 -4.601 -81.887 1.00 80.12 1015 LYS A C 1
ATOM 8180 O O . LYS A 1 1015 ? 13.296 -3.973 -80.947 1.00 80.12 1015 LYS A O 1
ATOM 8185 N N . LYS A 1 1016 ? 14.359 -5.795 -81.725 1.00 81.50 1016 LYS A N 1
ATOM 8186 C CA . LYS A 1 1016 ? 14.506 -6.445 -80.403 1.00 81.50 1016 LYS A CA 1
ATOM 8187 C C . LYS A 1 1016 ? 15.388 -5.646 -79.434 1.00 81.50 1016 LYS A C 1
ATOM 8189 O O . LYS A 1 1016 ? 15.045 -5.523 -78.266 1.00 81.50 1016 LYS A O 1
ATOM 8194 N N . LEU A 1 1017 ? 16.505 -5.095 -79.917 1.00 82.44 1017 LEU A N 1
ATOM 8195 C CA . LEU A 1 1017 ? 17.401 -4.267 -79.105 1.00 82.44 1017 LEU A CA 1
ATOM 8196 C C . LEU A 1 1017 ? 16.731 -2.944 -78.721 1.00 82.44 1017 LEU A C 1
ATOM 8198 O O . LEU A 1 1017 ? 16.891 -2.500 -77.594 1.00 82.44 1017 LEU A O 1
ATOM 8202 N N . ARG A 1 1018 ? 15.943 -2.344 -79.623 1.00 81.94 1018 ARG A N 1
ATOM 8203 C CA . ARG A 1 1018 ? 15.202 -1.112 -79.329 1.00 81.94 1018 ARG A CA 1
ATOM 8204 C C . ARG A 1 1018 ? 14.234 -1.311 -78.160 1.00 81.94 1018 ARG A C 1
ATOM 8206 O O . ARG A 1 1018 ? 14.335 -0.570 -77.198 1.00 81.94 1018 ARG A O 1
ATOM 8213 N N . VAL A 1 1019 ? 13.421 -2.372 -78.184 1.00 83.06 1019 VAL A N 1
ATOM 8214 C CA . VAL A 1 1019 ? 12.504 -2.721 -77.076 1.00 83.06 1019 VAL A CA 1
ATOM 8215 C C . VAL A 1 1019 ? 13.261 -3.022 -75.774 1.00 83.06 1019 VAL A C 1
ATOM 8217 O O . VAL A 1 1019 ? 12.820 -2.626 -74.695 1.00 83.06 1019 VAL A O 1
ATOM 8220 N N . ALA A 1 1020 ? 14.435 -3.660 -75.862 1.00 83.31 1020 ALA A N 1
ATOM 8221 C CA . ALA A 1 1020 ? 15.286 -3.888 -74.696 1.00 83.31 1020 ALA A CA 1
ATOM 8222 C C . ALA A 1 1020 ? 15.786 -2.576 -74.058 1.00 83.31 1020 ALA A C 1
ATOM 8224 O O . ALA A 1 1020 ? 15.765 -2.451 -72.834 1.00 83.31 1020 ALA A O 1
ATOM 8225 N N . LEU A 1 1021 ? 16.183 -1.597 -74.880 1.00 82.44 1021 LEU A N 1
ATOM 8226 C CA . LEU A 1 1021 ? 16.664 -0.281 -74.446 1.00 82.44 1021 LEU A CA 1
ATOM 8227 C C . LEU A 1 1021 ? 15.526 0.640 -73.972 1.00 82.44 1021 LEU A C 1
ATOM 8229 O O . LEU A 1 1021 ? 15.660 1.251 -72.918 1.00 82.44 1021 LEU A O 1
ATOM 8233 N N . GLU A 1 1022 ? 14.393 0.681 -74.681 1.00 82.00 1022 GLU A N 1
ATOM 8234 C CA . GLU A 1 1022 ? 13.159 1.382 -74.274 1.00 82.00 1022 GLU A CA 1
ATOM 8235 C C . GLU A 1 1022 ? 12.712 0.905 -72.876 1.00 82.00 1022 GLU A C 1
ATOM 8237 O O . GLU A 1 1022 ? 12.459 1.702 -71.970 1.00 82.00 1022 GLU A O 1
ATOM 8242 N N . GLY A 1 1023 ? 12.716 -0.416 -72.656 1.00 81.38 1023 GLY A N 1
ATOM 8243 C CA . GLY A 1 1023 ? 12.407 -1.018 -71.360 1.00 81.38 1023 GLY A CA 1
ATOM 8244 C C . GLY A 1 1023 ? 13.445 -0.744 -70.263 1.00 81.38 1023 GLY A C 1
ATOM 8245 O O . GLY A 1 1023 ? 13.071 -0.704 -69.092 1.00 81.38 1023 GLY A O 1
ATOM 8246 N N . LEU A 1 1024 ? 14.722 -0.540 -70.598 1.00 83.75 1024 LEU A N 1
ATOM 8247 C CA . LEU A 1 1024 ? 15.742 -0.129 -69.626 1.00 83.75 1024 LEU A CA 1
ATOM 8248 C C . LEU A 1 1024 ? 15.587 1.356 -69.258 1.00 83.75 1024 LEU A C 1
ATOM 8250 O O . LEU A 1 1024 ? 15.624 1.701 -68.082 1.00 83.75 1024 LEU A O 1
ATOM 8254 N N . GLN A 1 1025 ? 15.336 2.219 -70.247 1.00 81.88 1025 GLN A N 1
ATOM 8255 C CA . GLN A 1 1025 ? 15.136 3.657 -70.058 1.00 81.88 1025 GLN A CA 1
ATOM 8256 C C . GLN A 1 1025 ? 13.975 3.957 -69.101 1.00 81.88 1025 GLN A C 1
ATOM 8258 O O . GLN A 1 1025 ? 14.133 4.765 -68.191 1.00 81.88 1025 GLN A O 1
ATOM 8263 N N . SER A 1 1026 ? 12.848 3.246 -69.239 1.00 82.56 1026 SER A N 1
ATOM 8264 C CA . SER A 1 1026 ? 11.677 3.372 -68.346 1.00 82.56 1026 SER A CA 1
ATOM 8265 C C . SER A 1 1026 ? 11.918 2.964 -66.878 1.00 82.56 1026 SER A C 1
ATOM 8267 O O . SER A 1 1026 ? 10.997 3.022 -66.072 1.00 82.56 1026 SER A O 1
ATOM 8269 N N . ARG A 1 1027 ? 13.136 2.521 -66.533 1.00 83.94 1027 ARG A N 1
ATOM 8270 C CA . ARG A 1 1027 ? 13.550 2.063 -65.194 1.00 83.94 1027 ARG A CA 1
ATOM 8271 C C . ARG A 1 1027 ? 14.750 2.838 -64.637 1.00 83.94 1027 ARG A C 1
ATOM 8273 O O . ARG A 1 1027 ? 15.242 2.504 -63.567 1.00 83.94 1027 ARG A O 1
ATOM 8280 N N . LEU A 1 1028 ? 15.234 3.850 -65.361 1.00 82.88 1028 LEU A N 1
ATOM 8281 C CA . LEU A 1 1028 ? 16.348 4.713 -64.960 1.00 82.88 1028 LEU A CA 1
ATOM 8282 C C . LEU A 1 1028 ? 15.818 6.071 -64.475 1.00 82.88 1028 LEU A C 1
ATOM 8284 O O . LEU A 1 1028 ? 16.130 7.112 -65.064 1.00 82.88 1028 LEU A O 1
ATOM 8288 N N . ASP A 1 1029 ? 15.014 6.055 -63.407 1.00 85.06 1029 ASP A N 1
ATOM 8289 C CA . ASP A 1 1029 ? 14.735 7.254 -62.603 1.00 85.06 1029 ASP A CA 1
ATOM 8290 C C . ASP A 1 1029 ? 16.016 7.757 -61.904 1.00 85.06 1029 ASP A C 1
ATOM 8292 O O . ASP A 1 1029 ? 17.043 7.074 -61.913 1.00 85.06 1029 ASP A O 1
ATOM 8296 N N . GLN A 1 1030 ? 15.995 8.974 -61.353 1.00 82.06 1030 GLN A N 1
ATOM 8297 C CA . GLN A 1 1030 ? 17.203 9.588 -60.791 1.00 82.06 1030 GLN A CA 1
ATOM 8298 C C . GLN A 1 1030 ? 17.755 8.781 -59.606 1.00 82.06 1030 GLN A C 1
ATOM 8300 O O . GLN A 1 1030 ? 18.900 8.339 -59.644 1.00 82.06 1030 GLN A O 1
ATOM 8305 N N . THR A 1 1031 ? 16.899 8.465 -58.637 1.00 83.94 1031 THR A N 1
ATOM 8306 C CA . THR A 1 1031 ? 17.221 7.673 -57.444 1.00 83.94 1031 THR A CA 1
ATOM 8307 C C . THR A 1 1031 ? 17.828 6.301 -57.784 1.00 83.94 1031 THR A C 1
ATOM 8309 O O . THR A 1 1031 ? 18.715 5.813 -57.088 1.00 83.94 1031 THR A O 1
ATOM 8312 N N . THR A 1 1032 ? 17.420 5.688 -58.899 1.00 85.81 1032 THR A N 1
ATOM 8313 C CA . THR A 1 1032 ? 17.961 4.418 -59.407 1.00 85.81 1032 THR A CA 1
ATOM 8314 C C . THR A 1 1032 ? 19.320 4.585 -60.102 1.00 85.81 1032 THR A C 1
ATOM 8316 O O . THR A 1 1032 ? 20.132 3.659 -60.066 1.00 85.81 1032 THR A O 1
ATOM 8319 N N . ARG A 1 1033 ? 19.628 5.753 -60.688 1.00 87.06 1033 ARG A N 1
ATOM 8320 C CA . ARG A 1 1033 ? 20.983 6.083 -61.188 1.00 87.06 1033 ARG A CA 1
ATOM 8321 C C . ARG A 1 1033 ? 21.953 6.314 -60.034 1.00 87.06 1033 ARG A C 1
ATOM 8323 O O . ARG A 1 1033 ? 23.092 5.852 -60.100 1.00 87.06 1033 ARG A O 1
ATOM 8330 N N . ASP A 1 1034 ? 21.500 6.978 -58.978 1.00 86.88 1034 ASP A N 1
ATOM 8331 C CA . ASP A 1 1034 ? 22.303 7.227 -57.778 1.00 86.88 1034 ASP A CA 1
ATOM 8332 C C . ASP A 1 1034 ? 22.540 5.911 -57.017 1.00 86.88 1034 ASP A C 1
ATOM 8334 O O . ASP A 1 1034 ? 23.676 5.580 -56.676 1.00 86.88 1034 ASP A O 1
ATOM 8338 N N . GLY A 1 1035 ? 21.511 5.061 -56.918 1.00 89.12 1035 GLY A N 1
ATOM 8339 C CA . GLY A 1 1035 ? 21.641 3.673 -56.474 1.00 89.12 1035 GLY A CA 1
ATOM 8340 C C . GLY A 1 1035 ? 22.617 2.850 -57.324 1.00 89.12 1035 GLY A C 1
ATOM 8341 O O . GLY A 1 1035 ? 23.474 2.162 -56.772 1.00 89.12 1035 GLY A O 1
ATOM 8342 N N . LEU A 1 1036 ? 22.556 2.934 -58.661 1.00 90.38 1036 LEU A N 1
ATOM 8343 C CA . LEU A 1 1036 ? 23.522 2.265 -59.550 1.00 90.38 1036 LEU A CA 1
ATOM 8344 C C . LEU A 1 1036 ? 24.952 2.799 -59.353 1.00 90.38 1036 LEU A C 1
ATOM 8346 O O . LEU A 1 1036 ? 25.912 2.036 -59.454 1.00 90.38 1036 LEU A O 1
ATOM 8350 N N . THR A 1 1037 ? 25.103 4.086 -59.046 1.00 90.19 1037 THR A N 1
ATOM 8351 C CA . THR A 1 1037 ? 26.397 4.712 -58.743 1.00 90.19 1037 THR A CA 1
ATOM 8352 C C . THR A 1 1037 ? 26.973 4.162 -57.434 1.00 90.19 1037 THR A C 1
ATOM 8354 O O . THR A 1 1037 ? 28.130 3.739 -57.407 1.00 90.19 1037 THR A O 1
ATOM 8357 N N . ALA A 1 1038 ? 26.153 4.046 -56.385 1.00 90.56 1038 ALA A N 1
ATOM 8358 C CA . ALA A 1 1038 ? 26.533 3.396 -55.130 1.00 90.56 1038 ALA A CA 1
ATOM 8359 C C . ALA A 1 1038 ? 26.834 1.893 -55.307 1.00 90.56 1038 ALA A C 1
ATOM 8361 O O . ALA A 1 1038 ? 27.819 1.394 -54.761 1.00 90.56 1038 ALA A O 1
ATOM 8362 N N . PHE A 1 1039 ? 26.056 1.175 -56.130 1.00 92.75 1039 PHE A N 1
ATOM 8363 C CA . PHE A 1 1039 ? 26.359 -0.211 -56.504 1.00 92.75 1039 PHE A CA 1
ATOM 8364 C C . PHE A 1 1039 ? 27.716 -0.324 -57.202 1.00 92.75 1039 PHE A C 1
ATOM 8366 O O . PHE A 1 1039 ? 28.489 -1.222 -56.885 1.00 92.75 1039 PHE A O 1
ATOM 8373 N N . ALA A 1 1040 ? 28.018 0.571 -58.146 1.00 90.44 1040 ALA A N 1
ATOM 8374 C CA . ALA A 1 1040 ? 29.276 0.558 -58.882 1.00 90.44 1040 ALA A CA 1
ATOM 8375 C C . ALA A 1 1040 ? 30.481 0.795 -57.958 1.00 90.44 1040 ALA A C 1
ATOM 8377 O O . ALA A 1 1040 ? 31.461 0.063 -58.076 1.00 90.44 1040 ALA A O 1
ATOM 8378 N N . LEU A 1 1041 ? 30.377 1.739 -57.011 1.00 91.31 1041 LEU A N 1
ATOM 8379 C CA . LEU A 1 1041 ? 31.382 1.978 -55.968 1.00 91.31 1041 LEU A CA 1
ATOM 8380 C C . LEU A 1 1041 ? 31.582 0.744 -55.077 1.00 91.31 1041 LEU A C 1
ATOM 8382 O O . LEU A 1 1041 ? 32.703 0.262 -54.942 1.00 91.31 1041 LEU A O 1
ATOM 8386 N N . ALA A 1 1042 ? 30.509 0.176 -54.520 1.00 90.81 1042 ALA A N 1
ATOM 8387 C CA . ALA A 1 1042 ? 30.627 -1.041 -53.718 1.00 90.81 1042 ALA A CA 1
ATOM 8388 C C . ALA A 1 1042 ? 31.240 -2.189 -54.546 1.00 90.81 1042 ALA A C 1
ATOM 8390 O O . ALA A 1 1042 ? 32.144 -2.889 -54.098 1.00 90.81 1042 ALA A O 1
ATOM 8391 N N . ARG A 1 1043 ? 30.845 -2.340 -55.815 1.00 89.25 1043 ARG A N 1
ATOM 8392 C CA . ARG A 1 1043 ? 31.354 -3.386 -56.713 1.00 89.25 1043 ARG A CA 1
ATOM 8393 C C . ARG A 1 1043 ? 32.823 -3.199 -57.134 1.00 89.25 1043 ARG A C 1
ATOM 8395 O O . ARG A 1 1043 ? 33.394 -4.152 -57.665 1.00 89.25 1043 ARG A O 1
ATOM 8402 N N . THR A 1 1044 ? 33.473 -2.052 -56.902 1.00 89.25 1044 THR A N 1
ATOM 8403 C CA . THR A 1 1044 ? 34.943 -1.949 -57.048 1.00 89.25 1044 THR A CA 1
ATOM 8404 C C . THR A 1 1044 ? 35.706 -2.356 -55.792 1.00 89.25 1044 THR A C 1
ATOM 8406 O O . THR A 1 1044 ? 36.871 -2.739 -55.901 1.00 89.25 1044 THR A O 1
ATOM 8409 N N . MET A 1 1045 ? 35.058 -2.398 -54.622 1.00 89.56 1045 MET A N 1
ATOM 8410 C CA . MET A 1 1045 ? 35.670 -2.898 -53.382 1.00 89.56 1045 MET A CA 1
ATOM 8411 C C . MET A 1 1045 ? 36.018 -4.397 -53.442 1.00 89.56 1045 MET A C 1
ATOM 8413 O O . MET A 1 1045 ? 36.827 -4.866 -52.646 1.00 89.56 1045 MET A O 1
ATOM 8417 N N . GLU A 1 1046 ? 35.505 -5.142 -54.433 1.00 87.19 1046 GLU A N 1
ATOM 8418 C CA . GLU A 1 1046 ? 35.936 -6.520 -54.731 1.00 87.19 1046 GLU A CA 1
ATOM 8419 C C . GLU A 1 1046 ? 37.456 -6.654 -54.921 1.00 87.19 1046 GLU A C 1
ATOM 8421 O O . GLU A 1 1046 ? 37.992 -7.745 -54.766 1.00 87.19 1046 GLU A O 1
ATOM 8426 N N . ILE A 1 1047 ? 38.165 -5.571 -55.262 1.00 86.56 1047 ILE A N 1
ATOM 8427 C CA . ILE A 1 1047 ? 39.624 -5.584 -55.429 1.00 86.56 1047 ILE A CA 1
ATOM 8428 C C . ILE A 1 1047 ? 40.347 -5.875 -54.102 1.00 86.56 1047 ILE A C 1
ATOM 8430 O O . ILE A 1 1047 ? 41.389 -6.529 -54.134 1.00 86.56 1047 ILE A O 1
ATOM 8434 N N . PHE A 1 1048 ? 39.780 -5.462 -52.961 1.00 84.00 1048 PHE A N 1
ATOM 8435 C CA . PHE A 1 1048 ? 40.314 -5.749 -51.623 1.00 84.00 1048 PHE A CA 1
ATOM 8436 C C . PHE A 1 1048 ? 39.945 -7.156 -51.118 1.00 84.00 1048 PHE A C 1
ATOM 8438 O O . PHE A 1 1048 ? 40.584 -7.664 -50.200 1.00 84.00 1048 PHE A O 1
ATOM 8445 N N . ALA A 1 1049 ? 38.927 -7.807 -51.696 1.00 83.12 1049 ALA A N 1
ATOM 8446 C CA . ALA A 1 1049 ? 38.476 -9.127 -51.257 1.00 83.12 1049 ALA A CA 1
ATOM 8447 C C . ALA A 1 1049 ? 39.431 -10.239 -51.753 1.00 83.12 1049 ALA A C 1
ATOM 8449 O O . ALA A 1 1049 ? 39.684 -10.307 -52.960 1.00 83.12 1049 ALA A O 1
ATOM 8450 N N . PRO A 1 1050 ? 39.908 -11.166 -50.892 1.00 72.56 1050 PRO A N 1
ATOM 8451 C CA . PRO A 1 1050 ? 40.887 -12.193 -51.281 1.00 72.56 1050 PRO A CA 1
ATOM 8452 C C . PRO A 1 1050 ? 40.467 -13.064 -52.476 1.00 72.56 1050 PRO A C 1
ATOM 8454 O O . PRO A 1 1050 ? 41.273 -13.345 -53.361 1.00 72.56 1050 PRO A O 1
ATOM 8457 N N . GLU A 1 1051 ? 39.189 -13.447 -52.544 1.00 75.62 1051 GLU A N 1
ATOM 8458 C CA . GLU A 1 1051 ? 38.615 -14.210 -53.665 1.00 75.62 1051 GLU A CA 1
ATOM 8459 C C . GLU A 1 1051 ? 38.029 -13.328 -54.783 1.00 75.62 1051 GLU A C 1
ATOM 8461 O O . GLU A 1 1051 ? 37.532 -13.845 -55.784 1.00 75.62 1051 GLU A O 1
ATOM 8466 N N . LYS A 1 1052 ? 38.034 -12.000 -54.609 1.00 74.88 1052 LYS A N 1
ATOM 8467 C CA . LYS A 1 1052 ? 37.342 -11.022 -55.470 1.00 74.88 1052 LYS A CA 1
ATOM 8468 C C . LYS A 1 1052 ? 35.853 -11.335 -55.664 1.00 74.88 1052 LYS A C 1
ATOM 8470 O O . LYS A 1 1052 ? 35.307 -11.168 -56.754 1.00 74.88 1052 LYS A O 1
ATOM 8475 N N . ASN A 1 1053 ? 35.213 -11.813 -54.593 1.00 78.06 1053 ASN A N 1
ATOM 8476 C CA . ASN A 1 1053 ? 33.789 -12.129 -54.548 1.00 78.06 1053 ASN A CA 1
ATOM 8477 C C . ASN A 1 1053 ? 32.983 -10.965 -53.929 1.00 78.06 1053 ASN A C 1
ATOM 8479 O O . ASN A 1 1053 ? 33.447 -10.275 -53.021 1.00 78.06 1053 ASN A O 1
ATOM 8483 N N . GLY A 1 1054 ? 31.761 -10.750 -54.424 1.00 81.00 1054 GLY A N 1
ATOM 8484 C CA . GLY A 1 1054 ? 30.879 -9.679 -53.947 1.00 81.00 1054 GLY A CA 1
ATOM 8485 C C . GLY A 1 1054 ? 30.165 -9.993 -52.628 1.00 81.00 1054 GLY A C 1
ATOM 8486 O O . GLY A 1 1054 ? 29.654 -9.080 -51.987 1.00 81.00 1054 GLY A O 1
ATOM 8487 N N . THR A 1 1055 ? 30.152 -11.255 -52.189 1.00 84.69 1055 THR A N 1
ATOM 8488 C CA . THR A 1 1055 ? 29.576 -11.655 -50.896 1.00 84.69 1055 THR A CA 1
ATOM 8489 C C . THR A 1 1055 ? 30.351 -11.023 -49.743 1.00 84.69 1055 THR A C 1
ATOM 8491 O O . THR A 1 1055 ? 29.735 -10.421 -48.873 1.00 84.69 1055 THR A O 1
ATOM 8494 N N . GLN A 1 1056 ? 31.688 -11.063 -49.782 1.00 84.62 1056 GLN A N 1
ATOM 8495 C CA . GLN A 1 1056 ? 32.542 -10.425 -48.776 1.00 84.62 1056 GLN A CA 1
ATOM 8496 C C . GLN A 1 1056 ? 32.319 -8.907 -48.711 1.00 84.62 1056 GLN A C 1
ATOM 8498 O O . GLN A 1 1056 ? 32.278 -8.335 -47.627 1.00 84.62 1056 GLN A O 1
ATOM 8503 N N . VAL A 1 1057 ? 32.111 -8.261 -49.864 1.00 87.38 1057 VAL A N 1
ATOM 8504 C CA . VAL A 1 1057 ? 31.776 -6.830 -49.923 1.00 87.38 1057 VAL A CA 1
ATOM 8505 C C . VAL A 1 1057 ? 30.408 -6.554 -49.297 1.00 87.38 1057 VAL A C 1
ATOM 8507 O O . VAL A 1 1057 ? 30.266 -5.576 -48.571 1.00 87.38 1057 VAL A O 1
ATOM 8510 N N . ALA A 1 1058 ? 29.406 -7.405 -49.539 1.00 86.00 1058 ALA A N 1
ATOM 8511 C CA . ALA A 1 1058 ? 28.099 -7.266 -48.900 1.00 86.00 1058 ALA A CA 1
ATOM 8512 C C . ALA A 1 1058 ? 28.198 -7.390 -47.368 1.00 86.00 1058 ALA A C 1
ATOM 8514 O O . ALA A 1 1058 ? 27.554 -6.611 -46.675 1.00 86.00 1058 ALA A O 1
ATOM 8515 N N . THR A 1 1059 ? 29.050 -8.285 -46.853 1.00 85.56 1059 THR A N 1
ATOM 8516 C CA . THR A 1 1059 ? 29.372 -8.367 -45.419 1.00 85.56 1059 THR A CA 1
ATOM 8517 C C . THR A 1 1059 ? 30.044 -7.083 -44.918 1.00 85.56 1059 THR A C 1
ATOM 8519 O O . THR A 1 1059 ? 29.628 -6.534 -43.902 1.00 85.56 1059 THR A O 1
ATOM 8522 N N . TRP A 1 1060 ? 31.020 -6.537 -45.653 1.00 88.25 1060 TRP A N 1
ATOM 8523 C CA . TRP A 1 1060 ? 31.702 -5.287 -45.288 1.00 88.25 1060 TRP A CA 1
ATOM 8524 C C . TRP A 1 1060 ? 30.796 -4.049 -45.285 1.00 88.25 1060 TRP A C 1
ATOM 8526 O O . TRP A 1 1060 ? 31.042 -3.130 -44.506 1.00 88.25 1060 TRP A O 1
ATOM 8536 N N . LEU A 1 1061 ? 29.731 -4.006 -46.097 1.00 86.88 1061 LEU A N 1
ATOM 8537 C CA . LEU A 1 1061 ? 28.736 -2.927 -46.008 1.00 86.88 1061 LEU A CA 1
ATOM 8538 C C . LEU A 1 1061 ? 28.035 -2.891 -44.639 1.00 86.88 1061 LEU A C 1
ATOM 8540 O O . LEU A 1 1061 ? 27.640 -1.809 -44.202 1.00 86.88 1061 LEU A O 1
ATOM 8544 N N . ASP A 1 1062 ? 27.928 -4.038 -43.965 1.00 80.12 1062 ASP A N 1
ATOM 8545 C CA . ASP A 1 1062 ? 27.353 -4.158 -42.626 1.00 80.12 1062 ASP A CA 1
ATOM 8546 C C . ASP A 1 1062 ? 28.441 -4.020 -41.538 1.00 80.12 1062 ASP A C 1
ATOM 8548 O O . ASP A 1 1062 ? 28.312 -3.197 -40.632 1.00 80.12 1062 ASP A O 1
ATOM 8552 N N . GLU A 1 1063 ? 29.549 -4.768 -41.646 1.00 82.19 1063 GLU A N 1
ATOM 8553 C CA . GLU A 1 1063 ? 30.656 -4.779 -40.668 1.00 82.19 1063 GLU A CA 1
ATOM 8554 C C . GLU A 1 1063 ? 31.355 -3.422 -40.536 1.00 82.19 1063 GLU A C 1
ATOM 8556 O O . GLU A 1 1063 ? 31.669 -2.994 -39.425 1.00 82.19 1063 GLU A O 1
ATOM 8561 N N . TRP A 1 1064 ? 31.590 -2.734 -41.657 1.00 87.25 1064 TRP A N 1
ATOM 8562 C CA . TRP A 1 1064 ? 32.189 -1.396 -41.690 1.00 87.25 1064 TRP A CA 1
ATOM 8563 C C . TRP A 1 1064 ? 31.117 -0.293 -41.724 1.00 87.25 1064 TRP A C 1
ATOM 8565 O O . TRP A 1 1064 ? 31.442 0.871 -41.942 1.00 87.25 1064 TRP A O 1
ATOM 8575 N N . GLN A 1 1065 ? 29.836 -0.640 -41.524 1.00 84.81 1065 GLN A N 1
ATOM 8576 C CA . GLN A 1 1065 ? 28.672 0.263 -41.460 1.00 84.81 1065 GLN A CA 1
ATOM 8577 C C . GLN A 1 1065 ? 28.430 1.145 -42.709 1.00 84.81 1065 GLN A C 1
ATOM 8579 O O . GLN A 1 1065 ? 27.573 2.033 -42.697 1.00 84.81 1065 GLN A O 1
ATOM 8584 N N . LEU A 1 1066 ? 29.128 0.886 -43.821 1.00 88.00 1066 LEU A N 1
ATOM 8585 C CA . LEU A 1 1066 ? 29.058 1.699 -45.042 1.00 88.00 1066 LEU A CA 1
ATOM 8586 C C . LEU A 1 1066 ? 27.663 1.704 -45.690 1.00 88.00 1066 LEU A C 1
ATOM 8588 O O . LEU A 1 1066 ? 27.322 2.663 -46.379 1.00 88.00 1066 LEU A O 1
ATOM 8592 N N . GLY A 1 1067 ? 26.825 0.691 -45.442 1.00 86.56 1067 GLY A N 1
ATOM 8593 C CA . GLY A 1 1067 ? 25.423 0.683 -45.872 1.00 86.56 1067 GLY A CA 1
ATOM 8594 C C . GLY A 1 1067 ? 24.621 1.875 -45.332 1.00 86.56 1067 GLY A C 1
ATOM 8595 O O . GLY A 1 1067 ? 23.818 2.451 -46.065 1.00 86.56 1067 GLY A O 1
ATOM 8596 N N . GLY A 1 1068 ? 24.895 2.311 -44.096 1.00 85.31 1068 GLY A N 1
ATOM 8597 C CA . GLY A 1 1068 ? 24.281 3.506 -43.509 1.00 85.31 1068 GLY A CA 1
ATOM 8598 C C . GLY A 1 1068 ? 24.734 4.799 -44.194 1.00 85.31 1068 GLY A C 1
ATOM 8599 O O . GLY A 1 1068 ? 23.902 5.650 -44.502 1.00 85.31 1068 GLY A O 1
ATOM 8600 N N . LEU A 1 1069 ? 26.029 4.905 -44.517 1.00 88.38 1069 LEU A N 1
ATOM 8601 C CA . LEU A 1 1069 ? 26.610 6.048 -45.238 1.00 88.38 1069 LEU A CA 1
ATOM 8602 C C . LEU A 1 1069 ? 26.130 6.128 -46.700 1.00 88.38 1069 LEU A C 1
ATOM 8604 O O . LEU A 1 1069 ? 25.951 7.217 -47.240 1.00 88.38 1069 LEU A O 1
ATOM 8608 N N . ILE A 1 1070 ? 25.866 4.985 -47.342 1.00 89.75 1070 ILE A N 1
ATOM 8609 C CA . ILE A 1 1070 ? 25.203 4.938 -48.655 1.00 89.75 1070 ILE A CA 1
ATOM 8610 C C . ILE A 1 1070 ? 23.752 5.431 -48.534 1.00 89.75 1070 ILE A C 1
ATOM 8612 O O . ILE A 1 1070 ? 23.310 6.221 -49.365 1.00 89.75 1070 ILE A O 1
ATOM 8616 N N . GLY A 1 1071 ? 23.021 5.021 -47.491 1.00 87.88 1071 GLY A N 1
ATOM 8617 C CA . GLY A 1 1071 ? 21.673 5.529 -47.208 1.00 87.88 1071 GLY A CA 1
ATOM 8618 C C . GLY A 1 1071 ? 21.643 7.042 -46.946 1.00 87.88 1071 GLY A C 1
ATOM 8619 O O . GLY A 1 1071 ? 20.778 7.735 -47.476 1.00 87.88 1071 GLY A O 1
ATOM 8620 N N . GLU A 1 1072 ? 22.618 7.561 -46.193 1.00 86.94 1072 GLU A N 1
ATOM 8621 C CA . GLU A 1 1072 ? 22.855 8.996 -45.971 1.00 86.94 1072 GLU A CA 1
ATOM 8622 C C . GLU A 1 1072 ? 23.049 9.732 -47.306 1.00 86.94 1072 GLU A C 1
ATOM 8624 O O . GLU A 1 1072 ? 22.266 10.622 -47.633 1.00 86.94 1072 GLU A O 1
ATOM 8629 N N . ALA A 1 1073 ? 23.996 9.285 -48.136 1.00 87.06 1073 ALA A N 1
ATOM 8630 C CA . ALA A 1 1073 ? 24.290 9.897 -49.432 1.00 87.06 1073 ALA A CA 1
ATOM 8631 C C . ALA A 1 1073 ? 23.129 9.836 -50.447 1.00 87.06 1073 ALA A C 1
ATOM 8633 O O . ALA A 1 1073 ? 23.008 10.728 -51.287 1.00 87.06 1073 ALA A O 1
ATOM 8634 N N . LEU A 1 1074 ? 22.273 8.807 -50.381 1.00 86.62 1074 LEU A N 1
ATOM 8635 C CA . LEU A 1 1074 ? 21.067 8.700 -51.210 1.00 86.62 1074 LEU A CA 1
ATOM 8636 C C . LEU A 1 1074 ? 19.968 9.675 -50.761 1.00 86.62 1074 LEU A C 1
ATOM 8638 O O . LEU A 1 1074 ? 19.315 10.272 -51.617 1.00 86.62 1074 LEU A O 1
ATOM 8642 N N . ARG A 1 1075 ? 19.784 9.884 -49.449 1.00 88.69 1075 ARG A N 1
ATOM 8643 C CA . ARG A 1 1075 ? 18.853 10.906 -48.927 1.00 88.69 1075 ARG A CA 1
ATOM 8644 C C . ARG A 1 1075 ? 19.308 12.316 -49.299 1.00 88.69 1075 ARG A C 1
ATOM 8646 O O . ARG A 1 1075 ? 18.514 13.105 -49.800 1.00 88.69 1075 ARG A O 1
ATOM 8653 N N . ASP A 1 1076 ? 20.604 12.582 -49.178 1.00 84.44 1076 ASP A N 1
ATOM 8654 C CA . ASP A 1 1076 ? 21.269 13.805 -49.648 1.00 84.44 1076 ASP A CA 1
ATOM 8655 C C . ASP A 1 1076 ? 21.087 14.072 -51.159 1.00 84.44 1076 ASP A C 1
ATOM 8657 O O . ASP A 1 1076 ? 21.114 15.220 -51.604 1.00 84.44 1076 ASP A O 1
ATOM 8661 N N . ALA A 1 1077 ? 20.913 13.016 -51.962 1.00 82.00 1077 ALA A N 1
ATOM 8662 C CA . ALA A 1 1077 ? 20.609 13.096 -53.393 1.00 82.00 1077 ALA A CA 1
ATOM 8663 C C . ALA A 1 1077 ? 19.100 13.257 -53.696 1.00 82.00 1077 ALA A C 1
ATOM 8665 O O . ALA A 1 1077 ? 18.718 13.352 -54.862 1.00 82.00 1077 ALA A O 1
ATOM 8666 N N . GLY A 1 1078 ? 18.244 13.310 -52.669 1.00 82.12 1078 GLY A N 1
ATOM 8667 C CA . GLY A 1 1078 ? 16.797 13.510 -52.789 1.00 82.12 1078 GLY A CA 1
ATOM 8668 C C . GLY A 1 1078 ? 15.946 12.236 -52.735 1.00 82.12 1078 GLY A C 1
ATOM 8669 O O . GLY A 1 1078 ? 14.777 12.285 -53.112 1.00 82.12 1078 GLY A O 1
ATOM 8670 N N . ALA A 1 1079 ? 16.491 11.096 -52.294 1.00 85.75 1079 ALA A N 1
ATOM 8671 C CA . ALA A 1 1079 ? 15.686 9.909 -51.995 1.00 85.75 1079 ALA A CA 1
ATOM 8672 C C . ALA A 1 1079 ? 14.965 10.043 -50.641 1.00 85.75 1079 ALA A C 1
ATOM 8674 O O . ALA A 1 1079 ? 15.542 10.539 -49.674 1.00 85.75 1079 ALA A O 1
ATOM 8675 N N . ASP A 1 1080 ? 13.739 9.530 -50.530 1.00 87.62 1080 ASP A N 1
ATOM 8676 C CA . ASP A 1 1080 ? 13.119 9.313 -49.222 1.00 87.62 1080 ASP A CA 1
ATOM 8677 C C . ASP A 1 1080 ? 13.829 8.184 -48.447 1.00 87.62 1080 ASP A C 1
ATOM 8679 O O . ASP A 1 1080 ? 14.555 7.359 -49.013 1.00 87.62 1080 ASP A O 1
ATOM 8683 N N . GLU A 1 1081 ? 13.632 8.138 -47.129 1.00 84.19 1081 GLU A N 1
ATOM 8684 C CA . GLU A 1 1081 ? 14.339 7.187 -46.270 1.00 84.19 1081 GLU A CA 1
ATOM 8685 C C . GLU A 1 1081 ? 14.004 5.719 -46.580 1.00 84.19 1081 GLU A C 1
ATOM 8687 O O . GLU A 1 1081 ? 14.909 4.879 -46.614 1.00 84.19 1081 GLU A O 1
ATOM 8692 N N . ALA A 1 1082 ? 12.736 5.401 -46.855 1.00 83.88 1082 ALA A N 1
ATOM 8693 C CA . ALA A 1 1082 ? 12.326 4.034 -47.162 1.00 83.88 1082 ALA A CA 1
ATOM 8694 C C . ALA A 1 1082 ? 12.958 3.561 -48.481 1.00 83.88 1082 ALA A C 1
ATOM 8696 O O . ALA A 1 1082 ? 13.503 2.457 -48.554 1.00 83.88 1082 ALA A O 1
ATOM 8697 N N . ARG A 1 1083 ? 12.966 4.418 -49.508 1.00 86.00 1083 ARG A N 1
ATOM 8698 C CA . ARG A 1 1083 ? 13.605 4.162 -50.804 1.00 86.00 1083 ARG A CA 1
ATOM 8699 C C . ARG A 1 1083 ? 15.125 4.056 -50.701 1.00 86.00 1083 ARG A C 1
ATOM 8701 O O . ARG A 1 1083 ? 15.704 3.198 -51.369 1.00 86.00 1083 ARG A O 1
ATOM 8708 N N . ALA A 1 1084 ? 15.771 4.857 -49.852 1.00 87.44 1084 ALA A N 1
ATOM 8709 C CA . ALA A 1 1084 ? 17.208 4.757 -49.593 1.00 87.44 1084 ALA A CA 1
ATOM 8710 C C . ALA A 1 1084 ? 17.578 3.390 -48.983 1.00 87.44 1084 ALA A C 1
ATOM 8712 O O . ALA A 1 1084 ? 18.428 2.682 -49.531 1.00 87.44 1084 ALA A O 1
ATOM 8713 N N . TRP A 1 1085 ? 16.887 2.953 -47.923 1.00 88.44 1085 TRP A N 1
ATOM 8714 C CA . TRP A 1 1085 ? 17.101 1.629 -47.316 1.00 88.44 1085 TRP A CA 1
ATOM 8715 C C . TRP A 1 1085 ? 16.721 0.466 -48.248 1.00 88.44 1085 TRP A C 1
ATOM 8717 O O . TRP A 1 1085 ? 17.402 -0.567 -48.274 1.00 88.44 1085 TRP A O 1
ATOM 8727 N N . GLN A 1 1086 ? 15.687 0.641 -49.077 1.00 90.50 1086 GLN A N 1
ATOM 8728 C CA . GLN A 1 1086 ? 15.325 -0.314 -50.127 1.00 90.50 1086 GLN A CA 1
ATOM 8729 C C . GLN A 1 1086 ? 16.472 -0.481 -51.140 1.00 90.50 1086 GLN A C 1
ATOM 8731 O O . GLN A 1 1086 ? 16.811 -1.609 -51.499 1.00 90.50 1086 GLN A O 1
ATOM 8736 N N . ILE A 1 1087 ? 17.125 0.611 -51.556 1.00 90.38 1087 ILE A N 1
ATOM 8737 C CA . ILE A 1 1087 ? 18.281 0.573 -52.465 1.00 90.38 1087 ILE A CA 1
ATOM 8738 C C . ILE A 1 1087 ? 19.514 -0.053 -51.806 1.00 90.38 1087 ILE A C 1
ATOM 8740 O O . ILE A 1 1087 ? 20.155 -0.892 -52.435 1.00 90.38 1087 ILE A O 1
ATOM 8744 N N . VAL A 1 1088 ? 19.825 0.257 -50.543 1.00 91.50 1088 VAL A N 1
ATOM 8745 C CA . VAL A 1 1088 ? 20.927 -0.404 -49.809 1.00 91.50 1088 VAL A CA 1
ATOM 8746 C C . VAL A 1 1088 ? 20.716 -1.926 -49.752 1.00 91.50 1088 VAL A C 1
ATOM 8748 O O . VAL A 1 1088 ? 21.642 -2.700 -50.007 1.00 91.50 1088 VAL A O 1
ATOM 8751 N N . SER A 1 1089 ? 19.477 -2.370 -49.524 1.00 90.12 1089 SER A N 1
ATOM 8752 C CA . SER A 1 1089 ? 19.109 -3.794 -49.539 1.00 90.12 1089 SER A CA 1
ATOM 8753 C C . SER A 1 1089 ? 19.292 -4.434 -50.924 1.00 90.12 1089 SER A C 1
ATOM 8755 O O . SER A 1 1089 ? 19.873 -5.514 -51.047 1.00 90.12 1089 SER A O 1
ATOM 8757 N N . LEU A 1 1090 ? 18.859 -3.743 -51.983 1.00 91.69 1090 LEU A N 1
ATOM 8758 C CA . LEU A 1 1090 ? 19.036 -4.161 -53.379 1.00 91.69 1090 LEU A CA 1
ATOM 8759 C C . LEU A 1 1090 ? 20.517 -4.232 -53.795 1.00 91.69 1090 LEU A C 1
ATOM 8761 O O . LEU A 1 1090 ? 20.906 -5.139 -54.537 1.00 91.69 1090 LEU A O 1
ATOM 8765 N N . ILE A 1 1091 ? 21.358 -3.317 -53.300 1.00 91.94 1091 ILE A N 1
ATOM 8766 C CA . ILE A 1 1091 ? 22.815 -3.339 -53.493 1.00 91.94 1091 ILE A CA 1
ATOM 8767 C C . ILE A 1 1091 ? 23.411 -4.600 -52.854 1.00 91.94 1091 ILE A C 1
ATOM 8769 O O . ILE A 1 1091 ? 24.109 -5.338 -53.549 1.00 91.94 1091 ILE A O 1
ATOM 8773 N N . ARG A 1 1092 ? 23.087 -4.904 -51.586 1.00 90.50 1092 ARG A N 1
ATOM 8774 C CA . ARG A 1 1092 ? 23.561 -6.120 -50.884 1.00 90.50 1092 ARG A CA 1
ATOM 8775 C C . ARG A 1 1092 ? 23.196 -7.399 -51.657 1.00 90.50 1092 ARG A C 1
ATOM 8777 O O . ARG A 1 1092 ? 24.084 -8.201 -51.951 1.00 90.50 1092 ARG A O 1
ATOM 8784 N N . ILE A 1 1093 ? 21.938 -7.538 -52.093 1.00 89.50 1093 ILE A N 1
ATOM 8785 C CA . ILE A 1 1093 ? 21.471 -8.686 -52.901 1.00 89.50 1093 ILE A CA 1
ATOM 8786 C C . ILE A 1 1093 ? 22.248 -8.796 -54.226 1.00 89.50 1093 ILE A C 1
ATOM 8788 O O . ILE A 1 1093 ? 22.723 -9.873 -54.585 1.00 89.50 1093 ILE A O 1
ATOM 8792 N N . ALA A 1 1094 ? 22.440 -7.689 -54.949 1.00 88.94 1094 ALA A N 1
ATOM 8793 C CA . ALA A 1 1094 ? 23.147 -7.692 -56.232 1.00 88.94 1094 ALA A CA 1
ATOM 8794 C C . ALA A 1 1094 ? 24.679 -7.855 -56.114 1.00 88.94 1094 ALA A C 1
ATOM 8796 O O . ALA A 1 1094 ? 25.345 -8.192 -57.096 1.00 88.94 1094 ALA A O 1
ATOM 8797 N N . LEU A 1 1095 ? 25.265 -7.630 -54.935 1.00 87.94 1095 LEU A N 1
ATOM 8798 C CA . LEU A 1 1095 ? 26.672 -7.932 -54.662 1.00 87.94 1095 LEU A CA 1
ATOM 8799 C C . LEU A 1 1095 ? 26.876 -9.438 -54.449 1.00 87.94 1095 LEU A C 1
ATOM 8801 O O . LEU A 1 1095 ? 27.704 -10.034 -55.147 1.00 87.94 1095 LEU A O 1
ATOM 8805 N N . GLN A 1 1096 ? 26.068 -10.051 -53.574 1.00 85.06 1096 GLN A N 1
ATOM 8806 C CA . GLN A 1 1096 ? 26.038 -11.502 -53.335 1.00 85.06 1096 GLN A CA 1
ATOM 8807 C C . GLN A 1 1096 ? 25.675 -12.277 -54.617 1.00 85.06 1096 GLN A C 1
ATOM 8809 O O . GLN A 1 1096 ? 26.264 -13.315 -54.935 1.00 85.06 1096 GLN A O 1
ATOM 8814 N N . HIS A 1 1097 ? 24.695 -11.780 -55.376 1.00 85.12 1097 HIS A N 1
ATOM 8815 C CA . HIS A 1 1097 ? 24.095 -12.463 -56.523 1.00 85.12 1097 HIS A CA 1
ATOM 8816 C C . HIS A 1 1097 ? 24.033 -11.527 -57.745 1.00 85.12 1097 HIS A C 1
ATOM 8818 O O . HIS A 1 1097 ? 22.960 -11.019 -58.078 1.00 85.12 1097 HIS A O 1
ATOM 8824 N N . PRO A 1 1098 ? 25.169 -11.292 -58.439 1.00 75.94 1098 PRO A N 1
ATOM 8825 C CA . PRO A 1 1098 ? 25.256 -10.322 -59.534 1.00 75.94 1098 PRO A CA 1
ATOM 8826 C C . PRO A 1 1098 ? 24.307 -10.621 -60.690 1.00 75.94 1098 PRO A C 1
ATOM 8828 O O . PRO A 1 1098 ? 23.647 -9.714 -61.194 1.00 75.94 1098 PRO A O 1
ATOM 8831 N N . HIS A 1 1099 ? 24.216 -11.881 -61.106 1.00 79.12 1099 HIS A N 1
ATOM 8832 C CA . HIS A 1 1099 ? 23.286 -12.296 -62.146 1.00 79.12 1099 HIS A CA 1
ATOM 8833 C C . HIS A 1 1099 ? 22.016 -12.868 -61.517 1.00 79.12 1099 HIS A C 1
ATOM 8835 O O . HIS A 1 1099 ? 22.082 -13.670 -60.584 1.00 79.12 1099 HIS A O 1
ATOM 8841 N N . LEU A 1 1100 ? 20.870 -12.506 -62.092 1.00 71.31 1100 LEU A N 1
ATOM 8842 C CA . LEU A 1 1100 ? 19.565 -13.056 -61.743 1.00 71.31 1100 LEU A CA 1
ATOM 8843 C C . LEU A 1 1100 ? 19.567 -14.583 -61.941 1.00 71.31 1100 LEU A C 1
ATOM 8845 O O . LEU A 1 1100 ? 19.716 -15.074 -63.063 1.00 71.31 1100 LEU A O 1
ATOM 8849 N N . GLN A 1 1101 ? 19.454 -15.321 -60.838 1.00 67.94 1101 GLN A N 1
ATOM 8850 C CA . GLN A 1 1101 ? 19.481 -16.785 -60.829 1.00 67.94 1101 GLN A CA 1
ATOM 8851 C C . GLN A 1 1101 ? 18.118 -17.381 -61.239 1.00 67.94 1101 GLN A C 1
ATOM 8853 O O . GLN A 1 1101 ? 17.176 -16.661 -61.575 1.00 67.94 1101 GLN A O 1
ATOM 8858 N N . ALA A 1 1102 ? 18.000 -18.713 -61.227 1.00 67.31 1102 ALA A N 1
ATOM 8859 C CA . ALA A 1 1102 ? 16.701 -19.367 -61.369 1.00 67.31 1102 ALA A CA 1
ATOM 8860 C C . ALA A 1 1102 ? 15.781 -18.964 -60.203 1.00 67.31 1102 ALA A C 1
ATOM 8862 O O . ALA A 1 1102 ? 16.238 -18.865 -59.068 1.00 67.31 1102 ALA A O 1
ATOM 8863 N N . ALA A 1 1103 ? 14.484 -18.763 -60.459 1.00 65.44 1103 ALA A N 1
ATOM 8864 C CA . ALA A 1 1103 ? 13.564 -18.262 -59.432 1.00 65.44 1103 ALA A CA 1
ATOM 8865 C C . ALA A 1 1103 ? 13.516 -19.145 -58.172 1.00 65.44 1103 ALA A C 1
ATOM 8867 O O . ALA A 1 1103 ? 13.376 -18.621 -57.073 1.00 65.44 1103 ALA A O 1
ATOM 8868 N N . GLU A 1 1104 ? 13.716 -20.459 -58.321 1.00 65.50 1104 GLU A N 1
ATOM 8869 C CA . GLU A 1 1104 ? 13.815 -21.424 -57.217 1.00 65.50 1104 GLU A CA 1
ATOM 8870 C C . GLU A 1 1104 ? 14.890 -21.045 -56.180 1.00 65.50 1104 GLU A C 1
ATOM 8872 O O . GLU A 1 1104 ? 14.681 -21.264 -54.990 1.00 65.50 1104 GLU A O 1
ATOM 8877 N N . THR A 1 1105 ? 16.018 -20.443 -56.589 1.00 69.19 1105 THR A N 1
ATOM 8878 C CA . THR A 1 1105 ? 17.081 -20.044 -55.650 1.00 69.19 1105 THR A CA 1
ATOM 8879 C C . THR A 1 1105 ? 16.888 -18.646 -55.067 1.00 69.19 1105 THR A C 1
ATOM 8881 O O . THR A 1 1105 ? 17.408 -18.390 -53.985 1.00 69.19 1105 THR A O 1
ATOM 8884 N N . LEU A 1 1106 ? 16.093 -17.769 -55.698 1.00 72.50 1106 LEU A N 1
ATOM 8885 C CA . LEU A 1 1106 ? 15.797 -16.429 -55.164 1.00 72.50 1106 LEU A CA 1
ATOM 8886 C C . LEU A 1 1106 ? 15.037 -16.498 -53.830 1.00 72.50 1106 LEU A C 1
ATOM 8888 O O . LEU A 1 1106 ? 15.358 -15.766 -52.901 1.00 72.50 1106 LEU A O 1
ATOM 8892 N N . PHE A 1 1107 ? 14.068 -17.409 -53.701 1.00 78.38 1107 PHE A N 1
ATOM 8893 C CA . PHE A 1 1107 ? 13.307 -17.590 -52.453 1.00 78.38 1107 PHE A CA 1
ATOM 8894 C C . PHE A 1 1107 ? 14.055 -18.414 -51.392 1.00 78.38 1107 PHE A C 1
ATOM 8896 O O . PHE A 1 1107 ? 13.650 -18.425 -50.234 1.00 78.38 1107 PHE A O 1
ATOM 8903 N N . ALA A 1 1108 ? 15.153 -19.080 -51.765 1.00 72.06 1108 ALA A N 1
ATOM 8904 C CA . ALA A 1 1108 ? 16.003 -19.845 -50.849 1.00 72.06 1108 ALA A CA 1
ATOM 8905 C C . ALA A 1 1108 ? 17.099 -18.996 -50.168 1.00 72.06 1108 ALA A C 1
ATOM 8907 O O . ALA A 1 1108 ? 17.835 -19.504 -49.324 1.00 72.06 1108 ALA A O 1
ATOM 8908 N N . GLN A 1 1109 ? 17.237 -17.721 -50.544 1.00 76.44 1109 GLN A N 1
ATOM 8909 C CA . GLN A 1 1109 ? 18.257 -16.797 -50.039 1.00 76.44 1109 GLN A CA 1
ATOM 8910 C C . GLN A 1 1109 ? 17.667 -15.885 -48.961 1.00 76.44 1109 GLN A C 1
ATOM 8912 O O . GLN A 1 1109 ? 16.690 -15.186 -49.218 1.00 76.44 1109 GLN A O 1
ATOM 8917 N N . THR A 1 1110 ? 18.276 -15.845 -47.772 1.00 75.50 1110 THR A N 1
ATOM 8918 C CA . THR A 1 1110 ? 17.739 -15.127 -46.601 1.00 75.50 1110 THR A CA 1
ATOM 8919 C C . THR A 1 1110 ? 17.480 -13.642 -46.864 1.00 75.50 1110 THR A C 1
ATOM 8921 O O . THR A 1 1110 ? 16.401 -13.148 -46.543 1.00 75.50 1110 THR A O 1
ATOM 8924 N N . ASP A 1 1111 ? 18.432 -12.927 -47.470 1.00 76.81 1111 ASP A N 1
ATOM 8925 C CA . ASP A 1 1111 ? 18.293 -11.488 -47.730 1.00 76.81 1111 ASP A CA 1
ATOM 8926 C C . ASP A 1 1111 ? 17.270 -11.194 -48.839 1.00 76.81 1111 ASP A C 1
ATOM 8928 O O . ASP A 1 1111 ? 16.434 -10.301 -48.691 1.00 76.81 1111 ASP A O 1
ATOM 8932 N N . THR A 1 1112 ? 17.254 -11.997 -49.907 1.00 83.06 1112 THR A N 1
ATOM 8933 C CA . THR A 1 1112 ? 16.256 -11.903 -50.983 1.00 83.06 1112 THR A CA 1
ATOM 8934 C C . THR A 1 1112 ? 14.841 -12.205 -50.468 1.00 83.06 1112 THR A C 1
ATOM 8936 O O . THR A 1 1112 ? 13.908 -11.463 -50.766 1.00 83.06 1112 THR A O 1
ATOM 8939 N N . ALA A 1 1113 ? 14.664 -13.245 -49.646 1.00 81.38 1113 ALA A N 1
ATOM 8940 C CA . ALA A 1 1113 ? 13.372 -13.611 -49.059 1.00 81.38 1113 ALA A CA 1
ATOM 8941 C C . ALA A 1 1113 ? 12.853 -12.559 -48.060 1.00 81.38 1113 ALA A C 1
ATOM 8943 O O . ALA A 1 1113 ? 11.657 -12.262 -48.055 1.00 81.38 1113 ALA A O 1
ATOM 8944 N N . ARG A 1 1114 ? 13.745 -11.944 -47.267 1.00 82.94 1114 ARG A N 1
ATOM 8945 C CA . ARG A 1 1114 ? 13.419 -10.789 -46.411 1.00 82.94 1114 ARG A CA 1
ATOM 8946 C C . ARG A 1 1114 ? 12.967 -9.587 -47.238 1.00 82.94 1114 ARG A C 1
ATOM 8948 O O . ARG A 1 1114 ? 11.901 -9.048 -46.979 1.00 82.94 1114 ARG A O 1
ATOM 8955 N N . PHE A 1 1115 ? 13.722 -9.207 -48.271 1.00 87.19 1115 PHE A N 1
ATOM 8956 C CA . PHE A 1 1115 ? 13.372 -8.080 -49.146 1.00 87.19 1115 PHE A CA 1
ATOM 8957 C C . PHE A 1 1115 ? 12.023 -8.273 -49.863 1.00 87.19 1115 PHE A C 1
ATOM 8959 O O . PHE A 1 1115 ? 11.252 -7.330 -50.045 1.00 87.19 1115 PHE A O 1
ATOM 8966 N N . LEU A 1 1116 ? 11.719 -9.514 -50.246 1.00 88.38 1116 LEU A N 1
ATOM 8967 C CA . LEU A 1 1116 ? 10.444 -9.907 -50.844 1.00 88.38 1116 LEU A CA 1
ATOM 8968 C C . LEU A 1 1116 ? 9.303 -10.077 -49.821 1.00 88.38 1116 LEU A C 1
ATOM 8970 O O . LEU A 1 1116 ? 8.204 -10.444 -50.234 1.00 88.38 1116 LEU A O 1
ATOM 8974 N N . ASN A 1 1117 ? 9.530 -9.812 -48.526 1.00 85.88 1117 ASN A N 1
ATOM 8975 C CA . ASN A 1 1117 ? 8.566 -9.997 -47.432 1.00 85.88 1117 ASN A CA 1
ATOM 8976 C C . ASN A 1 1117 ? 7.849 -11.360 -47.506 1.00 85.88 1117 ASN A C 1
ATOM 8978 O O . ASN A 1 1117 ? 6.620 -11.443 -47.458 1.00 85.88 1117 ASN A O 1
ATOM 8982 N N . VAL A 1 1118 ? 8.626 -12.433 -47.692 1.00 84.12 1118 VAL A N 1
ATOM 8983 C CA . VAL A 1 1118 ? 8.091 -13.793 -47.831 1.00 84.12 1118 VAL A CA 1
ATOM 8984 C C . VAL A 1 1118 ? 7.474 -14.248 -46.510 1.00 84.12 1118 VAL A C 1
ATOM 8986 O O . VAL A 1 1118 ? 8.160 -14.310 -45.492 1.00 84.12 1118 VAL A O 1
ATOM 8989 N N . ASN A 1 1119 ? 6.186 -14.597 -46.532 1.00 82.00 1119 ASN A N 1
ATOM 8990 C CA . ASN A 1 1119 ? 5.434 -15.007 -45.346 1.00 82.00 1119 ASN A CA 1
ATOM 8991 C C . ASN A 1 1119 ? 4.569 -16.248 -45.633 1.00 82.00 1119 ASN A C 1
ATOM 8993 O O . ASN A 1 1119 ? 4.152 -16.483 -46.770 1.00 82.00 1119 ASN A O 1
ATOM 8997 N N . LYS A 1 1120 ? 4.289 -17.046 -44.599 1.00 82.88 1120 LYS A N 1
ATOM 8998 C CA . LYS A 1 1120 ? 3.474 -18.262 -44.676 1.00 82.88 1120 LYS A CA 1
ATOM 8999 C C . LYS A 1 1120 ? 2.126 -18.032 -43.990 1.00 82.88 1120 LYS A C 1
ATOM 9001 O O . LYS A 1 1120 ? 2.078 -17.813 -42.785 1.00 82.88 1120 LYS A O 1
ATOM 9006 N N . PHE A 1 1121 ? 1.032 -18.131 -44.743 1.00 71.50 1121 PHE A N 1
ATOM 9007 C CA . PHE A 1 1121 ? -0.333 -17.938 -44.243 1.00 71.50 1121 PHE A CA 1
ATOM 9008 C C . PHE A 1 1121 ? -1.276 -18.988 -44.841 1.00 71.50 1121 PHE A C 1
ATOM 9010 O O . PHE A 1 1121 ? -1.280 -19.187 -46.057 1.00 71.50 1121 PHE A O 1
ATOM 9017 N N . ASN A 1 1122 ? -2.058 -19.661 -43.986 1.00 77.31 1122 ASN A N 1
ATOM 9018 C CA . ASN A 1 1122 ? -2.898 -20.821 -44.331 1.00 77.31 1122 ASN A CA 1
ATOM 9019 C C . ASN A 1 1122 ? -2.141 -21.877 -45.159 1.00 77.31 1122 ASN A C 1
ATOM 9021 O O . ASN A 1 1122 ? -2.555 -22.261 -46.249 1.00 77.31 1122 ASN A O 1
ATOM 9025 N N . ASP A 1 1123 ? -0.975 -22.276 -44.644 1.00 81.62 1123 ASP A N 1
ATOM 9026 C CA . ASP A 1 1123 ? 0.037 -23.149 -45.259 1.00 81.62 1123 ASP A CA 1
ATOM 9027 C C . ASP A 1 1123 ? 0.651 -22.714 -46.606 1.00 81.62 1123 ASP A C 1
ATOM 9029 O O . ASP A 1 1123 ? 1.698 -23.241 -46.984 1.00 81.62 1123 ASP A O 1
ATOM 9033 N N . VAL A 1 1124 ? 0.111 -21.691 -47.272 1.00 80.62 1124 VAL A N 1
ATOM 9034 C CA . VAL A 1 1124 ? 0.636 -21.131 -48.527 1.00 80.62 1124 VAL A CA 1
ATOM 9035 C C . VAL A 1 1124 ? 1.769 -20.133 -48.261 1.00 80.62 1124 VAL A C 1
ATOM 9037 O O . VAL A 1 1124 ? 1.697 -19.324 -47.334 1.00 80.62 1124 VAL A O 1
ATOM 9040 N N . VAL A 1 1125 ? 2.810 -20.163 -49.101 1.00 85.25 1125 VAL A N 1
ATOM 9041 C CA . VAL A 1 1125 ? 3.927 -19.203 -49.075 1.00 85.25 1125 VAL A CA 1
ATOM 9042 C C . VAL A 1 1125 ? 3.682 -18.074 -50.081 1.00 85.25 1125 VAL A C 1
ATOM 9044 O O . VAL A 1 1125 ? 3.623 -18.300 -51.294 1.00 85.25 1125 VAL A O 1
ATOM 9047 N N . TRP A 1 1126 ? 3.574 -16.854 -49.562 1.00 86.69 1126 TRP A N 1
ATOM 9048 C CA . TRP A 1 1126 ? 3.291 -15.621 -50.296 1.00 86.69 1126 TRP A CA 1
ATOM 9049 C C . TRP A 1 1126 ? 4.535 -14.729 -50.373 1.00 86.69 1126 TRP A C 1
ATOM 9051 O O . TRP A 1 1126 ? 5.429 -14.837 -49.534 1.00 86.69 1126 TRP A O 1
ATOM 9061 N N . PHE A 1 1127 ? 4.584 -13.826 -51.354 1.00 88.88 1127 PHE A N 1
ATOM 9062 C CA . PHE A 1 1127 ? 5.625 -12.801 -51.479 1.00 88.88 1127 PHE A CA 1
ATOM 9063 C C . PHE A 1 1127 ? 5.026 -11.441 -51.867 1.00 88.88 1127 PHE A C 1
ATOM 9065 O O . PHE A 1 1127 ? 3.989 -11.372 -52.524 1.00 88.88 1127 PHE A O 1
ATOM 9072 N N . ASN A 1 1128 ? 5.672 -10.339 -51.482 1.00 91.94 1128 ASN A N 1
ATOM 9073 C CA . ASN A 1 1128 ? 5.196 -8.996 -51.803 1.00 91.94 1128 ASN A CA 1
ATOM 9074 C C . ASN A 1 1128 ? 5.400 -8.663 -53.295 1.00 91.94 1128 ASN A C 1
ATOM 9076 O O . ASN A 1 1128 ? 6.498 -8.796 -53.847 1.00 91.94 1128 ASN A O 1
ATOM 9080 N N . LYS A 1 1129 ? 4.323 -8.186 -53.931 1.00 87.56 1129 LYS A N 1
ATOM 9081 C CA . LYS A 1 1129 ? 4.276 -7.809 -55.347 1.00 87.56 1129 LYS A CA 1
ATOM 9082 C C . LYS A 1 1129 ? 5.297 -6.727 -55.712 1.00 87.56 1129 LYS A C 1
ATOM 9084 O O . LYS A 1 1129 ? 6.097 -6.906 -56.627 1.00 87.56 1129 LYS A O 1
ATOM 9089 N N . GLU A 1 1130 ? 5.257 -5.610 -54.999 1.00 87.94 1130 GLU A N 1
ATOM 9090 C CA . GLU A 1 1130 ? 5.990 -4.383 -55.311 1.00 87.94 1130 GLU A CA 1
ATOM 9091 C C . GLU A 1 1130 ? 7.493 -4.557 -55.070 1.00 87.94 1130 GLU A C 1
ATOM 9093 O O . GLU A 1 1130 ? 8.301 -4.136 -55.901 1.00 87.94 1130 GLU A O 1
ATOM 9098 N N . SER A 1 1131 ? 7.878 -5.284 -54.014 1.00 89.19 1131 SER A N 1
ATOM 9099 C CA . SER A 1 1131 ? 9.255 -5.750 -53.814 1.00 89.19 1131 SER A CA 1
ATOM 9100 C C . SER A 1 1131 ? 9.737 -6.610 -54.986 1.00 89.19 1131 SER A C 1
ATOM 9102 O O . SER A 1 1131 ? 10.854 -6.415 -55.463 1.00 89.19 1131 SER A O 1
ATOM 9104 N N . PHE A 1 1132 ? 8.918 -7.538 -55.498 1.00 89.31 1132 PHE A N 1
ATOM 9105 C CA . PHE A 1 1132 ? 9.318 -8.408 -56.611 1.00 89.31 1132 PHE A CA 1
ATOM 9106 C C . PHE A 1 1132 ? 9.474 -7.637 -57.930 1.00 89.31 1132 PHE A C 1
ATOM 9108 O O . PHE A 1 1132 ? 10.483 -7.789 -58.624 1.00 89.31 1132 PHE A O 1
ATOM 9115 N N . GLU A 1 1133 ? 8.533 -6.748 -58.256 1.00 88.56 1133 GLU A N 1
ATOM 9116 C CA . GLU A 1 1133 ? 8.658 -5.854 -59.412 1.00 88.56 1133 GLU A CA 1
ATOM 9117 C C . GLU A 1 1133 ? 9.885 -4.935 -59.305 1.00 88.56 1133 GLU A C 1
ATOM 9119 O O . GLU A 1 1133 ? 10.606 -4.751 -60.293 1.00 88.56 1133 GLU A O 1
ATOM 9124 N N . THR A 1 1134 ? 10.161 -4.412 -58.106 1.00 90.19 1134 THR A N 1
ATOM 9125 C CA . THR A 1 1134 ? 11.326 -3.566 -57.813 1.00 90.19 1134 THR A CA 1
ATOM 9126 C C . THR A 1 1134 ? 12.636 -4.339 -57.964 1.00 90.19 1134 THR A C 1
ATOM 9128 O O . THR A 1 1134 ? 13.557 -3.850 -58.621 1.00 90.19 1134 THR A O 1
ATOM 9131 N N . LEU A 1 1135 ? 12.713 -5.574 -57.462 1.00 90.38 1135 LEU A N 1
ATOM 9132 C CA . LEU A 1 1135 ? 13.872 -6.455 -57.630 1.00 90.38 1135 LEU A CA 1
ATOM 9133 C C . LEU A 1 1135 ? 14.141 -6.749 -59.119 1.00 90.38 1135 LEU A C 1
ATOM 9135 O O . LEU A 1 1135 ? 15.281 -6.665 -59.579 1.00 90.38 1135 LEU A O 1
ATOM 9139 N N . LEU A 1 1136 ? 13.093 -7.009 -59.910 1.00 89.38 1136 LEU A N 1
ATOM 9140 C CA . LEU A 1 1136 ? 13.210 -7.189 -61.363 1.00 89.38 1136 LEU A CA 1
ATOM 9141 C C . LEU A 1 1136 ? 13.489 -5.883 -62.131 1.00 89.38 1136 LEU A C 1
ATOM 9143 O O . LEU A 1 1136 ? 13.944 -5.943 -63.277 1.00 89.38 1136 LEU A O 1
ATOM 9147 N N . ASN A 1 1137 ? 13.191 -4.706 -61.570 1.00 90.50 1137 ASN A N 1
ATOM 9148 C CA . ASN A 1 1137 ? 13.621 -3.418 -62.127 1.00 90.50 1137 ASN A CA 1
ATOM 9149 C C . ASN A 1 1137 ? 15.122 -3.212 -61.866 1.00 90.50 1137 ASN A C 1
ATOM 9151 O O . ASN A 1 1137 ? 15.872 -2.903 -62.791 1.00 90.50 1137 ASN A O 1
ATOM 9155 N N . TRP A 1 1138 ? 15.576 -3.486 -60.644 1.00 91.69 1138 TRP A N 1
ATOM 9156 C CA . TRP A 1 1138 ? 16.977 -3.385 -60.241 1.00 91.69 1138 TRP A CA 1
ATOM 9157 C C . TRP A 1 1138 ? 17.899 -4.318 -61.038 1.00 91.69 1138 TRP A C 1
ATOM 9159 O O . TRP A 1 1138 ? 18.903 -3.871 -61.595 1.00 91.69 1138 TRP A O 1
ATOM 9169 N N . TYR A 1 1139 ? 17.517 -5.588 -61.218 1.00 90.38 1139 TYR A N 1
ATOM 9170 C CA . TYR A 1 1139 ? 18.266 -6.530 -62.063 1.00 90.38 1139 TYR A CA 1
ATOM 9171 C C . TYR A 1 1139 ? 18.273 -6.168 -63.561 1.00 90.38 1139 TYR A C 1
ATOM 9173 O O . TYR A 1 1139 ? 19.144 -6.646 -64.297 1.00 90.38 1139 TYR A O 1
ATOM 9181 N N . ALA A 1 1140 ? 17.364 -5.306 -64.037 1.00 88.12 1140 ALA A N 1
ATOM 9182 C CA . ALA A 1 1140 ? 17.475 -4.720 -65.375 1.00 88.12 1140 ALA A CA 1
ATOM 9183 C C . ALA A 1 1140 ? 18.651 -3.729 -65.440 1.00 88.12 1140 ALA A C 1
ATOM 9185 O O . ALA A 1 1140 ? 19.481 -3.801 -66.347 1.00 88.12 1140 ALA A O 1
ATOM 9186 N N . VAL A 1 1141 ? 18.752 -2.850 -64.442 1.00 89.25 1141 VAL A N 1
ATOM 9187 C CA . VAL A 1 1141 ? 19.745 -1.770 -64.368 1.00 89.25 1141 VAL A CA 1
ATOM 9188 C C . VAL A 1 1141 ? 21.148 -2.301 -64.047 1.00 89.25 1141 VAL A C 1
ATOM 9190 O O . VAL A 1 1141 ? 22.091 -2.052 -64.801 1.00 89.25 1141 VAL A O 1
ATOM 9193 N N . VAL A 1 1142 ? 21.297 -3.119 -63.002 1.00 89.94 1142 VAL A N 1
ATOM 9194 C CA . VAL A 1 1142 ? 22.594 -3.709 -62.624 1.00 89.94 1142 VAL A CA 1
ATOM 9195 C C . VAL A 1 1142 ? 23.102 -4.708 -63.670 1.00 89.94 1142 VAL A C 1
ATOM 9197 O O . VAL A 1 1142 ? 24.292 -4.716 -63.996 1.00 89.94 1142 VAL A O 1
ATOM 9200 N N . GLY A 1 1143 ? 22.216 -5.510 -64.270 1.00 87.75 1143 GLY A N 1
ATOM 9201 C CA . GLY A 1 1143 ? 22.606 -6.404 -65.362 1.00 87.75 1143 GLY A CA 1
ATOM 9202 C C . GLY A 1 1143 ? 23.052 -5.645 -66.620 1.00 87.75 1143 GLY A C 1
ATOM 9203 O O . GLY A 1 1143 ? 23.962 -6.097 -67.313 1.00 87.75 1143 GLY A O 1
ATOM 9204 N N . ALA A 1 1144 ? 22.503 -4.453 -66.886 1.00 86.88 1144 ALA A N 1
ATOM 9205 C CA . ALA A 1 1144 ? 22.954 -3.615 -67.996 1.00 86.88 1144 ALA A CA 1
ATOM 9206 C C . ALA A 1 1144 ? 24.386 -3.089 -67.781 1.00 86.88 1144 ALA A C 1
ATOM 9208 O O . ALA A 1 1144 ? 25.197 -3.107 -68.708 1.00 86.88 1144 ALA A O 1
ATOM 9209 N N . PHE A 1 1145 ? 24.722 -2.699 -66.547 1.00 88.44 1145 PHE A N 1
ATOM 9210 C CA . PHE A 1 1145 ? 26.080 -2.328 -66.136 1.00 88.44 1145 PHE A CA 1
ATOM 9211 C C . PHE A 1 1145 ? 27.076 -3.497 -66.284 1.00 88.44 1145 PHE A C 1
ATOM 9213 O O . PHE A 1 1145 ? 28.150 -3.326 -66.866 1.00 88.44 1145 PHE A O 1
ATOM 9220 N N . GLN A 1 1146 ? 26.697 -4.707 -65.854 1.00 84.88 1146 GLN A N 1
ATOM 9221 C CA . GLN A 1 1146 ? 27.508 -5.923 -66.034 1.00 84.88 1146 GLN A CA 1
ATOM 9222 C C . GLN A 1 1146 ? 27.773 -6.230 -67.515 1.00 84.88 1146 GLN A C 1
ATOM 9224 O O . GLN A 1 1146 ? 28.913 -6.480 -67.903 1.00 84.88 1146 GLN A O 1
ATOM 9229 N N . ILE A 1 1147 ? 26.753 -6.121 -68.375 1.00 86.19 1147 ILE A N 1
ATOM 9230 C CA . ILE A 1 1147 ? 26.887 -6.342 -69.824 1.00 86.19 1147 ILE A CA 1
ATOM 9231 C C . ILE A 1 1147 ? 27.920 -5.398 -70.455 1.00 86.19 1147 ILE A C 1
ATOM 9233 O O . ILE A 1 1147 ? 28.656 -5.817 -71.353 1.00 86.19 1147 ILE A O 1
ATOM 9237 N N . LEU A 1 1148 ? 28.017 -4.147 -69.996 1.00 82.69 1148 LEU A N 1
ATOM 9238 C CA . LEU A 1 1148 ? 29.047 -3.220 -70.471 1.00 82.69 1148 LEU A CA 1
ATOM 9239 C C . LEU A 1 1148 ? 30.453 -3.614 -69.985 1.00 82.69 1148 LEU A C 1
ATOM 9241 O O . LEU A 1 1148 ? 31.372 -3.643 -70.811 1.00 82.69 1148 LEU A O 1
ATOM 9245 N N . ARG A 1 1149 ? 30.604 -3.990 -68.706 1.00 81.19 1149 ARG A N 1
ATOM 9246 C CA . ARG A 1 1149 ? 31.865 -4.472 -68.098 1.00 81.19 1149 ARG A CA 1
ATOM 9247 C C . ARG A 1 1149 ? 32.383 -5.765 -68.751 1.00 81.19 1149 ARG A C 1
ATOM 9249 O O . ARG A 1 1149 ? 33.587 -5.916 -68.939 1.00 81.19 1149 ARG A O 1
ATOM 9256 N N . GLU A 1 1150 ? 31.497 -6.686 -69.126 1.00 81.81 1150 GLU A N 1
ATOM 9257 C CA . GLU A 1 1150 ? 31.864 -8.030 -69.601 1.00 81.81 1150 GLU A CA 1
ATOM 9258 C C . GLU A 1 1150 ? 31.952 -8.158 -71.132 1.00 81.81 1150 GLU A C 1
ATOM 9260 O O . GLU A 1 1150 ? 32.910 -8.729 -71.666 1.00 81.81 1150 GLU A O 1
ATOM 9265 N N . ALA A 1 1151 ? 30.963 -7.653 -71.880 1.00 79.31 1151 ALA A N 1
ATOM 9266 C CA . ALA A 1 1151 ? 30.892 -7.888 -73.320 1.00 79.31 1151 ALA A CA 1
ATOM 9267 C C . ALA A 1 1151 ? 31.766 -6.896 -74.108 1.00 79.31 1151 ALA A C 1
ATOM 9269 O O . ALA A 1 1151 ? 31.353 -5.789 -74.457 1.00 79.31 1151 ALA A O 1
ATOM 9270 N N . LYS A 1 1152 ? 32.971 -7.344 -74.478 1.00 73.06 1152 LYS A N 1
ATOM 9271 C CA . LYS A 1 1152 ? 33.998 -6.553 -75.190 1.00 73.06 1152 LYS A CA 1
ATOM 9272 C C . LYS A 1 1152 ? 33.686 -6.178 -76.653 1.00 73.06 1152 LYS A C 1
ATOM 9274 O O . LYS A 1 1152 ? 34.539 -5.595 -77.312 1.00 73.06 1152 LYS A O 1
ATOM 9279 N N . SER A 1 1153 ? 32.511 -6.507 -77.204 1.00 78.69 1153 SER A N 1
ATOM 9280 C CA . SER A 1 1153 ? 32.140 -6.116 -78.579 1.00 78.69 1153 SER A CA 1
ATOM 9281 C C . SER A 1 1153 ? 30.690 -5.624 -78.695 1.00 78.69 1153 SER A C 1
ATOM 9283 O O . SER A 1 1153 ? 29.811 -6.172 -78.022 1.00 78.69 1153 SER A O 1
ATOM 9285 N N . PRO A 1 1154 ? 30.382 -4.660 -79.592 1.00 75.75 1154 PRO A N 1
ATOM 9286 C CA . PRO A 1 1154 ? 29.020 -4.140 -79.763 1.00 75.75 1154 PRO A CA 1
ATOM 9287 C C . PRO A 1 1154 ? 27.984 -5.215 -80.120 1.00 75.75 1154 PRO A C 1
ATOM 9289 O O . PRO A 1 1154 ? 26.843 -5.152 -79.662 1.00 75.75 1154 PRO A O 1
ATOM 9292 N N . ARG A 1 1155 ? 28.378 -6.238 -80.894 1.00 77.50 1155 ARG A N 1
ATOM 9293 C CA . ARG A 1 1155 ? 27.505 -7.364 -81.268 1.00 77.50 1155 ARG A CA 1
ATOM 9294 C C . ARG A 1 1155 ? 27.198 -8.275 -80.075 1.00 77.50 1155 ARG A C 1
ATOM 9296 O O . ARG A 1 1155 ? 26.060 -8.716 -79.944 1.00 77.50 1155 ARG A O 1
ATOM 9303 N N . ALA A 1 1156 ? 28.175 -8.511 -79.195 1.00 80.38 1156 ALA A N 1
ATOM 9304 C CA . ALA A 1 1156 ? 27.964 -9.255 -77.953 1.00 80.38 1156 ALA A CA 1
ATOM 9305 C C . ALA A 1 1156 ? 27.086 -8.468 -76.965 1.00 80.38 1156 ALA A C 1
ATOM 9307 O O . ALA A 1 1156 ? 26.097 -9.018 -76.488 1.00 80.38 1156 ALA A O 1
ATOM 9308 N N . ARG A 1 1157 ? 27.369 -7.170 -76.746 1.00 82.31 1157 ARG A N 1
ATOM 9309 C CA . ARG A 1 1157 ? 26.534 -6.267 -75.923 1.00 82.31 1157 ARG A CA 1
ATOM 9310 C C . ARG A 1 1157 ? 25.076 -6.279 -76.397 1.00 82.31 1157 ARG A C 1
ATOM 9312 O O . ARG A 1 1157 ? 24.172 -6.553 -75.616 1.00 82.31 1157 ARG A O 1
ATOM 9319 N N . SER A 1 1158 ? 24.856 -6.092 -77.701 1.00 81.94 1158 SER A N 1
ATOM 9320 C CA . SER A 1 1158 ? 23.518 -6.103 -78.318 1.00 81.94 1158 SER A CA 1
ATOM 9321 C C . SER A 1 1158 ? 22.755 -7.414 -78.090 1.00 81.94 1158 SER A C 1
ATOM 9323 O O . SER A 1 1158 ? 21.563 -7.389 -77.794 1.00 81.94 1158 SER A O 1
ATOM 9325 N N . ALA A 1 1159 ? 23.424 -8.564 -78.221 1.00 83.81 1159 ALA A N 1
ATOM 9326 C CA . ALA A 1 1159 ? 22.805 -9.868 -77.980 1.00 83.81 1159 ALA A CA 1
ATOM 9327 C C . ALA A 1 1159 ? 22.505 -10.103 -76.488 1.00 83.81 1159 ALA A C 1
ATOM 9329 O O . ALA A 1 1159 ? 21.468 -10.675 -76.151 1.00 83.81 1159 ALA A O 1
ATOM 9330 N N . ALA A 1 1160 ? 23.386 -9.638 -75.599 1.00 84.81 1160 ALA A N 1
ATOM 9331 C CA . ALA A 1 1160 ? 23.223 -9.764 -74.158 1.00 84.81 1160 ALA A CA 1
ATOM 9332 C C . ALA A 1 1160 ? 22.059 -8.912 -73.620 1.00 84.81 1160 ALA A C 1
ATOM 9334 O O . ALA A 1 1160 ? 21.233 -9.454 -72.891 1.00 84.81 1160 ALA A O 1
ATOM 9335 N N . PHE A 1 1161 ? 21.917 -7.646 -74.042 1.00 85.50 1161 PHE A N 1
ATOM 9336 C CA . PHE A 1 1161 ? 20.775 -6.800 -73.653 1.00 85.50 1161 PHE A CA 1
ATOM 9337 C C . PHE A 1 1161 ? 19.430 -7.411 -74.072 1.00 85.50 1161 PHE A C 1
ATOM 9339 O O . PHE A 1 1161 ? 18.490 -7.452 -73.279 1.00 85.50 1161 PHE A O 1
ATOM 9346 N N . VAL A 1 1162 ? 19.340 -7.947 -75.296 1.00 85.31 1162 VAL A N 1
ATOM 9347 C CA . VAL A 1 1162 ? 18.130 -8.642 -75.768 1.00 85.31 1162 VAL A CA 1
ATOM 9348 C C . VAL A 1 1162 ? 17.836 -9.874 -74.907 1.00 85.31 1162 VAL A C 1
ATOM 9350 O O . VAL A 1 1162 ? 16.712 -10.023 -74.437 1.00 85.31 1162 VAL A O 1
ATOM 9353 N N . LYS A 1 1163 ? 18.840 -10.717 -74.627 1.00 86.50 1163 LYS A N 1
ATOM 9354 C CA . LYS A 1 1163 ? 18.679 -11.912 -73.780 1.00 86.50 1163 LYS A CA 1
ATOM 9355 C C . LYS A 1 1163 ? 18.265 -11.564 -72.344 1.00 86.50 1163 LYS A C 1
ATOM 9357 O O . LYS A 1 1163 ? 17.417 -12.248 -71.773 1.00 86.50 1163 LYS A O 1
ATOM 9362 N N . GLN A 1 1164 ? 18.856 -10.526 -71.752 1.00 87.12 1164 GLN A N 1
ATOM 9363 C CA . GLN A 1 1164 ? 18.516 -10.050 -70.410 1.00 87.12 1164 GLN A CA 1
ATOM 9364 C C . GLN A 1 1164 ? 17.051 -9.594 -70.363 1.00 87.12 1164 GLN A C 1
ATOM 9366 O O . GLN A 1 1164 ? 16.301 -10.042 -69.498 1.00 87.12 1164 GLN A O 1
ATOM 9371 N N . HIS A 1 1165 ? 16.623 -8.775 -71.330 1.00 87.19 1165 HIS A N 1
ATOM 9372 C CA . HIS A 1 1165 ? 15.238 -8.320 -71.425 1.00 87.19 1165 HIS A CA 1
ATOM 9373 C C . HIS A 1 1165 ? 14.265 -9.494 -71.624 1.00 87.19 1165 HIS A C 1
ATOM 9375 O O . HIS A 1 1165 ? 13.291 -9.601 -70.888 1.00 87.19 1165 HIS A O 1
ATOM 9381 N N . GLU A 1 1166 ? 14.547 -10.421 -72.546 1.00 86.50 1166 GLU A N 1
ATOM 9382 C CA . GLU A 1 1166 ? 13.724 -11.624 -72.756 1.00 86.50 1166 GLU A CA 1
ATOM 9383 C C . GLU A 1 1166 ? 13.606 -12.480 -71.479 1.00 86.50 1166 GLU A C 1
ATOM 9385 O O . GLU A 1 1166 ? 12.520 -12.959 -71.160 1.00 86.50 1166 GLU A O 1
ATOM 9390 N N . THR A 1 1167 ? 14.684 -12.604 -70.697 1.00 85.00 1167 THR A N 1
ATOM 9391 C CA . THR A 1 1167 ? 14.685 -13.327 -69.409 1.00 85.00 1167 THR A CA 1
ATOM 9392 C C . THR A 1 1167 ? 13.829 -12.619 -68.349 1.00 85.00 1167 THR A C 1
ATOM 9394 O O . THR A 1 1167 ? 13.046 -13.264 -67.652 1.00 85.00 1167 THR A O 1
ATOM 9397 N N . LEU A 1 1168 ? 13.932 -11.291 -68.241 1.00 87.12 1168 LEU A N 1
ATOM 9398 C CA . LEU A 1 1168 ? 13.149 -10.491 -67.291 1.00 87.12 1168 LEU A CA 1
ATOM 9399 C C . LEU A 1 1168 ? 11.652 -10.467 -67.631 1.00 87.12 1168 LEU A C 1
ATOM 9401 O O . LEU A 1 1168 ? 10.827 -10.474 -66.721 1.00 87.12 1168 LEU A O 1
ATOM 9405 N N . GLN A 1 1169 ? 11.287 -10.476 -68.917 1.00 87.00 1169 GLN A N 1
ATOM 9406 C CA . GLN A 1 1169 ? 9.880 -10.528 -69.332 1.00 87.00 1169 GLN A CA 1
ATOM 9407 C C . GLN A 1 1169 ? 9.237 -11.893 -69.043 1.00 87.00 1169 GLN A C 1
ATOM 9409 O O . GLN A 1 1169 ? 8.074 -11.941 -68.655 1.00 87.00 1169 GLN A O 1
ATOM 9414 N N . ILE A 1 1170 ? 9.991 -12.997 -69.145 1.00 86.62 1170 ILE A N 1
ATOM 9415 C CA . ILE A 1 1170 ? 9.518 -14.329 -68.721 1.00 86.62 1170 ILE A CA 1
ATOM 9416 C C . ILE A 1 1170 ? 9.156 -14.332 -67.227 1.00 86.62 1170 ILE A C 1
ATOM 9418 O O . ILE A 1 1170 ? 8.117 -14.867 -66.850 1.00 86.62 1170 ILE A O 1
ATOM 9422 N N . LEU A 1 1171 ? 9.977 -13.701 -66.380 1.00 85.12 1171 LEU A N 1
ATOM 9423 C CA . LEU A 1 1171 ? 9.717 -13.606 -64.939 1.00 85.12 1171 LEU A CA 1
ATOM 9424 C C . LEU A 1 1171 ? 8.540 -12.678 -64.599 1.00 85.12 1171 LEU A C 1
ATOM 9426 O O . LEU A 1 1171 ? 7.803 -12.976 -63.664 1.00 85.12 1171 LEU A O 1
ATOM 9430 N N . ARG A 1 1172 ? 8.314 -11.606 -65.371 1.00 88.00 1172 ARG A N 1
ATOM 9431 C CA . ARG A 1 1172 ? 7.132 -10.734 -65.213 1.00 88.00 1172 ARG A CA 1
ATOM 9432 C C . ARG A 1 1172 ? 5.839 -11.435 -65.624 1.00 88.00 1172 ARG A C 1
ATOM 9434 O O . ARG A 1 1172 ? 4.892 -11.438 -64.849 1.00 88.00 1172 ARG A O 1
ATOM 9441 N N . ALA A 1 1173 ? 5.834 -12.130 -66.761 1.00 86.12 1173 ALA A N 1
ATOM 9442 C CA . ALA A 1 1173 ? 4.681 -12.920 -67.193 1.00 86.12 1173 ALA A CA 1
ATOM 9443 C C . ALA A 1 1173 ? 4.350 -14.066 -66.214 1.00 86.12 1173 ALA A C 1
ATOM 9445 O O . ALA A 1 1173 ? 3.178 -14.360 -65.988 1.00 86.12 1173 ALA A O 1
ATOM 9446 N N . ALA A 1 1174 ? 5.362 -14.697 -65.605 1.00 85.00 1174 ALA A N 1
ATOM 9447 C CA . ALA A 1 1174 ? 5.157 -15.695 -64.553 1.00 85.00 1174 ALA A CA 1
ATOM 9448 C C . ALA A 1 1174 ? 4.621 -15.075 -63.247 1.00 85.00 1174 ALA A C 1
ATOM 9450 O O . ALA A 1 1174 ? 3.795 -15.688 -62.579 1.00 85.00 1174 ALA A O 1
ATOM 9451 N N . HIS A 1 1175 ? 5.055 -13.859 -62.904 1.00 84.44 1175 HIS A N 1
ATOM 9452 C CA . HIS A 1 1175 ? 4.583 -13.095 -61.745 1.00 84.44 1175 HIS A CA 1
ATOM 9453 C C . HIS A 1 1175 ? 3.118 -12.652 -61.875 1.00 84.44 1175 HIS A C 1
ATOM 9455 O O . HIS A 1 1175 ? 2.337 -12.857 -60.950 1.00 84.44 1175 HIS A O 1
ATOM 9461 N N . GLU A 1 1176 ? 2.714 -12.141 -63.039 1.00 84.44 1176 GLU A N 1
ATOM 9462 C CA . GLU A 1 1176 ? 1.308 -11.822 -63.340 1.00 84.44 1176 GLU A CA 1
ATOM 9463 C C . GLU A 1 1176 ? 0.393 -13.056 -63.215 1.00 84.44 1176 GLU A C 1
ATOM 9465 O O . GLU A 1 1176 ? -0.776 -12.937 -62.854 1.00 84.44 1176 GLU A O 1
ATOM 9470 N N . GLN A 1 1177 ? 0.932 -14.252 -63.471 1.00 85.12 1177 GLN A N 1
ATOM 9471 C CA . GLN A 1 1177 ? 0.222 -15.533 -63.375 1.00 85.12 1177 GLN A CA 1
ATOM 9472 C C . GLN A 1 1177 ? 0.311 -16.198 -61.990 1.00 85.12 1177 GLN A C 1
ATOM 9474 O O . GLN A 1 1177 ? -0.314 -17.240 -61.788 1.00 85.12 1177 GLN A O 1
ATOM 9479 N N . SER A 1 1178 ? 1.078 -15.654 -61.035 1.00 86.19 1178 SER A N 1
ATOM 9480 C CA . SER A 1 1178 ? 1.369 -16.358 -59.779 1.00 86.19 1178 SER A CA 1
ATOM 9481 C C . SER A 1 1178 ? 0.407 -16.076 -58.629 1.00 86.19 1178 SER A C 1
ATOM 9483 O O . SER A 1 1178 ? 0.521 -16.728 -57.592 1.00 86.19 1178 SER A O 1
ATOM 9485 N N . GLU A 1 1179 ? -0.485 -15.087 -58.751 1.00 86.25 1179 GLU A N 1
ATOM 9486 C CA . GLU A 1 1179 ? -1.308 -14.582 -57.631 1.00 86.25 1179 GLU A CA 1
ATOM 9487 C C . GLU A 1 1179 ? -0.471 -14.296 -56.360 1.00 86.25 1179 GLU A C 1
ATOM 9489 O O . GLU A 1 1179 ? -0.935 -14.467 -55.236 1.00 86.25 1179 GLU A O 1
ATOM 9494 N N . TYR A 1 1180 ? 0.799 -13.907 -56.540 1.00 87.44 1180 TYR A N 1
ATOM 9495 C CA . TYR A 1 1180 ? 1.772 -13.630 -55.470 1.00 87.44 1180 TYR A CA 1
ATOM 9496 C C . TYR A 1 1180 ? 2.113 -14.831 -54.560 1.00 87.44 1180 TYR A C 1
ATOM 9498 O O . TYR A 1 1180 ? 2.710 -14.669 -53.496 1.00 87.44 1180 TYR A O 1
ATOM 9506 N N . GLN A 1 1181 ? 1.804 -16.055 -55.005 1.00 87.44 1181 GLN A N 1
ATOM 9507 C CA . GLN A 1 1181 ? 2.189 -17.309 -54.350 1.00 87.44 1181 GLN A CA 1
ATOM 9508 C C . GLN A 1 1181 ? 3.476 -17.865 -54.971 1.00 87.44 1181 GLN A C 1
ATOM 9510 O O . GLN A 1 1181 ? 3.601 -17.945 -56.198 1.00 87.44 1181 GLN A O 1
ATOM 9515 N N . VAL A 1 1182 ? 4.431 -18.290 -54.137 1.00 84.75 1182 VAL A N 1
ATOM 9516 C CA . VAL A 1 1182 ? 5.742 -18.785 -54.606 1.00 84.75 1182 VAL A CA 1
ATOM 9517 C C . VAL A 1 1182 ? 5.583 -20.048 -55.460 1.00 84.75 1182 VAL A C 1
ATOM 9519 O O . VAL A 1 1182 ? 6.171 -20.151 -56.534 1.00 84.75 1182 VAL A O 1
ATOM 9522 N N . GLU A 1 1183 ? 4.730 -20.988 -55.051 1.00 84.00 1183 GLU A N 1
ATOM 9523 C CA . GLU A 1 1183 ? 4.522 -22.248 -55.780 1.00 84.00 1183 GLU A CA 1
ATOM 9524 C C . GLU A 1 1183 ? 3.935 -22.032 -57.183 1.00 84.00 1183 GLU A C 1
ATOM 9526 O O . GLU A 1 1183 ? 4.399 -22.635 -58.155 1.00 84.00 1183 GLU A O 1
ATOM 9531 N N . LYS A 1 1184 ? 2.960 -21.120 -57.316 1.00 86.75 1184 LYS A N 1
ATOM 9532 C CA . LYS A 1 1184 ? 2.373 -20.746 -58.612 1.00 86.75 1184 LYS A CA 1
ATOM 9533 C C . LYS A 1 1184 ? 3.394 -20.045 -59.513 1.00 86.75 1184 LYS A C 1
ATOM 9535 O O . LYS A 1 1184 ? 3.446 -20.345 -60.703 1.00 86.75 1184 LYS A O 1
ATOM 9540 N N . LEU A 1 1185 ? 4.244 -19.179 -58.951 1.00 85.44 1185 LEU A N 1
ATOM 9541 C CA . LEU A 1 1185 ? 5.317 -18.499 -59.689 1.00 85.44 1185 LEU A CA 1
ATOM 9542 C C . LEU A 1 1185 ? 6.303 -19.508 -60.290 1.00 85.44 1185 LEU A C 1
ATOM 9544 O O . LEU A 1 1185 ? 6.646 -19.414 -61.468 1.00 85.44 1185 LEU A O 1
ATOM 9548 N N . LEU A 1 1186 ? 6.727 -20.499 -59.501 1.00 82.50 1186 LEU A N 1
ATOM 9549 C CA . LEU A 1 1186 ? 7.622 -21.559 -59.968 1.00 82.50 1186 LEU A CA 1
ATOM 9550 C C . LEU A 1 1186 ? 6.940 -22.471 -61.004 1.00 82.50 1186 LEU A C 1
ATOM 9552 O O . LEU A 1 1186 ? 7.573 -22.877 -61.979 1.00 82.50 1186 LEU A O 1
ATOM 9556 N N . ALA A 1 1187 ? 5.640 -22.744 -60.851 1.00 81.62 1187 ALA A N 1
ATOM 9557 C CA . ALA A 1 1187 ? 4.863 -23.532 -61.808 1.00 81.62 1187 ALA A CA 1
ATOM 9558 C C . ALA A 1 1187 ? 4.631 -22.826 -63.161 1.00 81.62 1187 ALA A C 1
ATOM 9560 O O . ALA A 1 1187 ? 4.544 -23.509 -64.185 1.00 81.62 1187 ALA A O 1
ATOM 9561 N N . ALA A 1 1188 ? 4.550 -21.490 -63.177 1.00 82.31 1188 ALA A N 1
ATOM 9562 C CA . ALA A 1 1188 ? 4.350 -20.678 -64.381 1.00 82.31 1188 ALA A CA 1
ATOM 9563 C C . ALA A 1 1188 ? 5.619 -20.518 -65.247 1.00 82.31 1188 ALA A C 1
ATOM 9565 O O . ALA A 1 1188 ? 5.537 -20.083 -66.398 1.00 82.31 1188 ALA A O 1
ATOM 9566 N N . LEU A 1 1189 ? 6.802 -20.875 -64.733 1.00 81.06 1189 LEU A N 1
ATOM 9567 C CA . LEU A 1 1189 ? 8.064 -20.702 -65.453 1.00 81.06 1189 LEU A CA 1
ATOM 9568 C C . LEU A 1 1189 ? 8.324 -21.798 -66.509 1.00 81.06 1189 LEU A C 1
ATOM 9570 O O . LEU A 1 1189 ? 8.003 -22.975 -66.310 1.00 81.06 1189 LEU A O 1
ATOM 9574 N N . PRO A 1 1190 ? 8.952 -21.449 -67.653 1.00 71.00 1190 PRO A N 1
ATOM 9575 C CA . PRO A 1 1190 ? 9.223 -22.401 -68.723 1.00 71.00 1190 PRO A CA 1
ATOM 9576 C C . PRO A 1 1190 ? 10.259 -23.445 -68.287 1.00 71.00 1190 PRO A C 1
ATOM 9578 O O . PRO A 1 1190 ? 11.437 -23.144 -68.088 1.00 71.00 1190 PRO A O 1
ATOM 9581 N N . LYS A 1 1191 ? 9.815 -24.703 -68.180 1.00 57.44 1191 LYS A N 1
ATOM 9582 C CA . LYS A 1 1191 ? 10.646 -25.836 -67.742 1.00 57.44 1191 LYS A CA 1
ATOM 9583 C C . LYS A 1 1191 ? 11.903 -25.980 -68.619 1.00 57.44 1191 LYS A C 1
ATOM 9585 O O . LYS A 1 1191 ? 11.788 -25.939 -69.849 1.00 57.44 1191 LYS A O 1
ATOM 9590 N N . PRO A 1 1192 ? 13.095 -26.198 -68.030 1.00 46.44 1192 PRO A N 1
ATOM 9591 C CA . PRO A 1 1192 ? 14.351 -26.197 -68.773 1.00 46.44 1192 PRO A CA 1
ATOM 9592 C C . PRO A 1 1192 ? 14.392 -27.318 -69.818 1.00 46.44 1192 PRO A C 1
ATOM 9594 O O . PRO A 1 1192 ? 14.299 -28.506 -69.497 1.00 46.44 1192 PRO A O 1
ATOM 9597 N N . GLN A 1 1193 ? 14.565 -26.943 -71.088 1.00 38.78 1193 GLN A N 1
ATOM 9598 C CA . GLN A 1 1193 ? 14.689 -27.905 -72.181 1.00 38.78 1193 GLN A CA 1
ATOM 9599 C C . GLN A 1 1193 ? 15.966 -28.740 -72.021 1.00 38.78 1193 GLN A C 1
ATOM 9601 O O . GLN A 1 1193 ? 17.084 -28.229 -72.123 1.00 38.78 1193 GLN A O 1
ATOM 9606 N N . LYS A 1 1194 ? 15.811 -30.057 -71.841 1.00 35.53 1194 LYS A N 1
ATOM 9607 C CA . LYS A 1 1194 ? 16.922 -31.004 -72.000 1.00 35.53 1194 LYS A CA 1
ATOM 9608 C C . LYS A 1 1194 ? 17.436 -30.916 -73.438 1.00 35.53 1194 LYS A C 1
ATOM 9610 O O . LYS A 1 1194 ? 16.701 -31.246 -74.367 1.00 35.53 1194 LYS A O 1
ATOM 9615 N N . LYS A 1 1195 ? 18.699 -30.515 -73.619 1.00 33.75 1195 LYS A N 1
ATOM 9616 C CA . LYS A 1 1195 ? 19.379 -30.562 -74.923 1.00 33.75 1195 LYS A CA 1
ATOM 9617 C C . LYS A 1 1195 ? 19.313 -31.987 -75.478 1.00 33.75 1195 LYS A C 1
ATOM 9619 O O . LYS A 1 1195 ? 19.921 -32.892 -74.910 1.00 33.75 1195 LYS A O 1
ATOM 9624 N N . GLN A 1 1196 ? 18.602 -32.181 -76.586 1.00 30.94 1196 GLN A N 1
ATOM 9625 C CA . GLN A 1 1196 ? 18.704 -33.415 -77.361 1.00 30.94 1196 GLN A CA 1
ATOM 9626 C C . GLN A 1 1196 ? 20.076 -33.474 -78.042 1.00 30.94 1196 GLN A C 1
ATOM 9628 O O . GLN A 1 1196 ? 20.574 -32.470 -78.554 1.00 30.94 1196 GLN A O 1
ATOM 9633 N N . SER A 1 1197 ? 20.695 -34.652 -78.046 1.00 31.72 1197 SER A N 1
ATOM 9634 C CA . SER A 1 1197 ? 21.948 -34.898 -78.756 1.00 31.72 1197 SER A CA 1
ATOM 9635 C C . SER A 1 1197 ? 21.695 -34.947 -80.262 1.00 31.72 1197 SER A C 1
ATOM 9637 O O . SER A 1 1197 ? 21.116 -35.914 -80.760 1.00 31.72 1197 SER A O 1
ATOM 9639 N N . VAL A 1 1198 ? 22.149 -33.923 -80.988 1.00 34.62 1198 VAL A N 1
ATOM 9640 C CA . VAL A 1 1198 ? 22.182 -33.952 -82.455 1.00 34.62 1198 VAL A CA 1
ATOM 9641 C C . VAL A 1 1198 ? 23.172 -35.031 -82.904 1.00 34.62 1198 VAL A C 1
ATOM 9643 O O . VAL A 1 1198 ? 24.298 -35.109 -82.413 1.00 34.62 1198 VAL A O 1
ATOM 9646 N N . ARG A 1 1199 ? 22.707 -35.893 -83.808 1.00 28.28 1199 ARG A N 1
ATOM 9647 C CA . ARG A 1 1199 ? 23.427 -37.051 -84.350 1.00 28.28 1199 ARG A CA 1
ATOM 9648 C C . ARG A 1 1199 ? 24.494 -36.585 -85.349 1.00 28.28 1199 ARG A C 1
ATOM 9650 O O . ARG A 1 1199 ? 24.240 -35.656 -86.109 1.00 28.28 1199 ARG A O 1
ATOM 9657 N N . ALA A 1 1200 ? 25.668 -37.214 -85.343 1.00 35.56 1200 ALA A N 1
ATOM 9658 C CA . ALA A 1 1200 ? 26.795 -36.837 -86.199 1.00 35.56 1200 ALA A CA 1
ATOM 9659 C C . ALA A 1 1200 ? 26.961 -37.790 -87.393 1.00 35.56 1200 ALA A C 1
ATOM 9661 O O . ALA A 1 1200 ? 26.926 -39.002 -87.205 1.00 35.56 1200 ALA A O 1
ATOM 9662 N N . GLU A 1 1201 ? 27.189 -37.228 -88.581 1.00 27.11 1201 GLU A N 1
ATOM 9663 C CA . GLU A 1 1201 ? 27.596 -37.894 -89.831 1.00 27.11 1201 GLU A CA 1
ATOM 9664 C C . GLU A 1 1201 ? 27.969 -36.800 -90.863 1.00 27.11 1201 GLU A C 1
ATOM 9666 O O . GLU A 1 1201 ? 27.428 -35.695 -90.776 1.00 27.11 1201 GLU A O 1
ATOM 9671 N N . PRO A 1 1202 ? 28.821 -37.063 -91.872 1.00 34.41 1202 PRO A N 1
ATOM 9672 C CA . PRO A 1 1202 ? 30.138 -37.700 -91.788 1.00 34.41 1202 PRO A CA 1
ATOM 9673 C C . PRO A 1 1202 ? 31.265 -36.802 -92.370 1.00 34.41 1202 PRO A C 1
ATOM 9675 O O . PRO A 1 1202 ? 31.009 -35.794 -93.024 1.00 34.41 1202 PRO A O 1
ATOM 9678 N N . THR A 1 1203 ? 32.539 -37.164 -92.161 1.00 36.00 1203 THR A N 1
ATOM 9679 C CA . THR A 1 1203 ? 33.718 -36.380 -92.601 1.00 36.00 1203 THR A CA 1
ATOM 9680 C C . THR A 1 1203 ? 34.630 -37.121 -93.588 1.00 36.00 1203 THR A C 1
ATOM 9682 O O . THR A 1 1203 ? 35.095 -38.217 -93.298 1.00 36.00 1203 THR A O 1
ATOM 9685 N N . LEU A 1 1204 ? 34.982 -36.471 -94.707 1.00 28.33 1204 LEU A N 1
ATOM 9686 C CA . LEU A 1 1204 ? 36.090 -36.801 -95.628 1.00 28.33 1204 LEU A CA 1
ATOM 9687 C C . LEU A 1 1204 ? 36.496 -35.524 -96.419 1.00 28.33 1204 LEU A C 1
ATOM 9689 O O . LEU A 1 1204 ? 35.636 -34.673 -96.634 1.00 28.33 1204 LEU A O 1
ATOM 9693 N N . PRO A 1 1205 ? 37.731 -35.392 -96.952 1.00 38.53 1205 PRO A N 1
ATOM 9694 C CA . PRO A 1 1205 ? 38.996 -35.737 -96.300 1.00 38.53 1205 PRO A CA 1
ATOM 9695 C C . PRO A 1 1205 ? 40.130 -34.686 -96.476 1.00 38.53 1205 PRO A C 1
ATOM 9697 O O . PRO A 1 1205 ? 40.269 -34.037 -97.504 1.00 38.53 1205 PRO A O 1
ATOM 9700 N N . VAL A 1 1206 ? 41.014 -34.625 -95.473 1.00 29.52 1206 VAL A N 1
ATOM 9701 C CA . VAL A 1 1206 ? 42.490 -34.482 -95.563 1.00 29.52 1206 VAL A CA 1
ATOM 9702 C C . VAL A 1 1206 ? 43.119 -33.60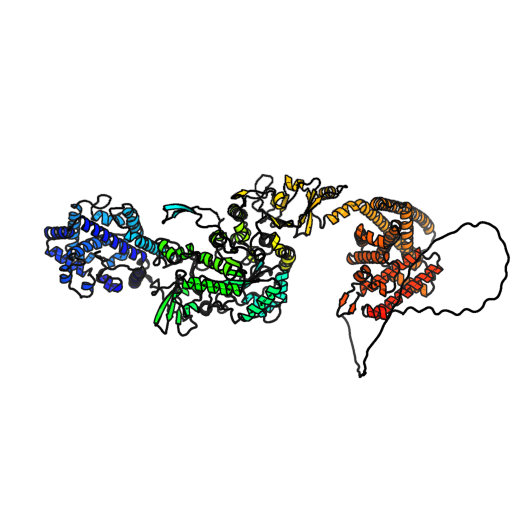0 -96.669 1.00 29.52 1206 VAL A C 1
ATOM 9704 O O . VAL A 1 1206 ? 43.227 -34.005 -97.826 1.00 29.52 1206 VAL A O 1
ATOM 9707 N N . ARG A 1 1207 ? 43.874 -32.570 -96.245 1.00 25.02 1207 ARG A N 1
ATOM 9708 C CA . ARG A 1 1207 ? 45.268 -32.420 -96.719 1.00 25.02 1207 ARG A CA 1
ATOM 9709 C C . ARG A 1 1207 ? 46.208 -31.873 -95.643 1.00 25.02 1207 ARG A C 1
ATOM 9711 O O . ARG A 1 1207 ? 45.837 -31.020 -94.849 1.00 25.02 1207 ARG A O 1
ATOM 9718 N N . VAL A 1 1208 ? 47.429 -32.406 -95.619 1.00 30.27 1208 VAL A N 1
ATOM 9719 C CA . VAL A 1 1208 ? 48.483 -32.131 -94.626 1.00 30.27 1208 VAL A CA 1
ATOM 9720 C C . VAL A 1 1208 ? 49.682 -31.494 -95.321 1.00 30.27 1208 VAL A C 1
ATOM 9722 O O . VAL A 1 1208 ? 50.068 -31.975 -96.387 1.00 30.27 1208 VAL A O 1
ATOM 9725 N N . LYS A 1 1209 ? 50.332 -30.512 -94.678 1.00 26.77 1209 LYS A N 1
ATOM 9726 C CA . LYS A 1 1209 ? 51.799 -30.349 -94.718 1.00 26.77 1209 LYS A CA 1
ATOM 9727 C C . LYS A 1 1209 ? 52.324 -29.404 -93.621 1.00 26.77 1209 LYS A C 1
ATOM 9729 O O . LYS A 1 1209 ? 51.945 -28.246 -93.588 1.00 26.77 1209 LYS A O 1
ATOM 9734 N N . THR A 1 1210 ? 53.192 -29.962 -92.766 1.00 26.69 1210 THR A N 1
ATOM 9735 C CA . THR A 1 1210 ? 54.507 -29.444 -92.295 1.00 26.69 1210 THR A CA 1
ATOM 9736 C C . THR A 1 1210 ? 54.687 -27.947 -91.964 1.00 26.69 1210 THR A C 1
ATOM 9738 O O . THR A 1 1210 ? 54.326 -27.091 -92.754 1.00 26.69 1210 THR A O 1
ATOM 9741 N N . GLY A 1 1211 ? 55.412 -27.566 -90.902 1.00 26.98 1211 GLY A N 1
ATOM 9742 C CA . GLY A 1 1211 ? 56.645 -28.216 -90.416 1.00 26.98 1211 GLY A CA 1
ATOM 9743 C C . GLY A 1 1211 ? 56.875 -28.252 -88.896 1.00 26.98 1211 GLY A C 1
ATOM 9744 O O . GLY A 1 1211 ? 55.978 -28.003 -88.102 1.00 26.98 1211 GLY A O 1
ATOM 9745 N N . VAL A 1 1212 ? 58.086 -28.675 -88.508 1.00 31.02 1212 VAL A N 1
ATOM 9746 C CA . VAL A 1 1212 ? 58.418 -29.261 -87.192 1.00 31.02 1212 VAL A CA 1
ATOM 9747 C C . VAL A 1 1212 ? 59.810 -28.831 -86.716 1.00 31.02 1212 VAL A C 1
ATOM 9749 O O . VAL A 1 1212 ? 60.751 -29.051 -87.478 1.00 31.02 1212 VAL A O 1
ATOM 9752 N N . LYS A 1 1213 ? 59.942 -28.359 -85.455 1.00 28.61 1213 LYS A N 1
ATOM 9753 C CA . LYS A 1 1213 ? 61.026 -28.603 -84.444 1.00 28.61 1213 LYS A CA 1
ATOM 9754 C C . LYS A 1 1213 ? 61.042 -27.503 -83.350 1.00 28.61 1213 LYS A C 1
ATOM 9756 O O . LYS A 1 1213 ? 60.614 -26.397 -83.636 1.00 28.61 1213 LYS A O 1
ATOM 9761 N N . ALA A 1 1214 ? 61.498 -27.725 -82.104 1.00 29.84 1214 ALA A N 1
ATOM 9762 C CA . ALA A 1 1214 ? 62.028 -28.934 -81.441 1.00 29.84 1214 ALA A CA 1
ATOM 9763 C C . ALA A 1 1214 ? 61.903 -28.879 -79.894 1.00 29.84 1214 ALA A C 1
ATOM 9765 O O . ALA A 1 1214 ? 61.949 -27.787 -79.351 1.00 29.84 1214 ALA A O 1
ATOM 9766 N N . LYS A 1 1215 ? 61.982 -30.064 -79.240 1.00 29.22 1215 LYS A N 1
ATOM 9767 C CA . LYS A 1 1215 ? 62.640 -30.344 -77.924 1.00 29.22 1215 LYS A CA 1
ATOM 9768 C C . LYS A 1 1215 ? 62.057 -29.681 -76.637 1.00 29.22 1215 LYS A C 1
ATOM 9770 O O . LYS A 1 1215 ? 61.600 -28.556 -76.677 1.00 29.22 1215 LYS A O 1
ATOM 9775 N N . THR A 1 1216 ? 62.029 -30.309 -75.447 1.00 28.11 1216 THR A N 1
ATOM 9776 C CA . THR A 1 1216 ? 62.437 -31.671 -74.991 1.00 28.11 1216 THR A CA 1
ATOM 9777 C C . THR A 1 1216 ? 61.493 -32.184 -73.874 1.00 28.11 1216 THR A C 1
ATOM 9779 O O . THR A 1 1216 ? 60.743 -31.401 -73.303 1.00 28.11 1216 THR A O 1
ATOM 9782 N N . LYS A 1 1217 ? 61.526 -33.487 -73.542 1.00 29.30 1217 LYS A N 1
ATOM 9783 C CA . LYS A 1 1217 ? 60.811 -34.112 -72.399 1.00 29.30 1217 LYS A CA 1
ATOM 9784 C C . LYS A 1 1217 ? 61.725 -34.324 -71.182 1.00 29.30 1217 LYS A C 1
ATOM 9786 O O . LYS A 1 1217 ? 62.915 -34.539 -71.397 1.00 29.30 1217 LYS A O 1
ATOM 9791 N N . ASN A 1 1218 ? 61.131 -34.391 -69.976 1.00 27.84 1218 ASN A N 1
ATOM 9792 C CA . ASN A 1 1218 ? 61.348 -35.347 -68.851 1.00 27.84 1218 ASN A CA 1
ATOM 9793 C C . ASN A 1 1218 ? 60.817 -34.725 -67.525 1.00 27.84 1218 ASN A C 1
ATOM 9795 O O . ASN A 1 1218 ? 60.785 -33.506 -67.438 1.00 27.84 1218 ASN A O 1
ATOM 9799 N N . LEU A 1 1219 ? 60.368 -35.437 -66.474 1.00 29.36 1219 LEU A N 1
ATOM 9800 C CA . LEU A 1 1219 ? 60.139 -36.880 -66.227 1.00 29.36 1219 LEU A CA 1
ATOM 9801 C C . LEU A 1 1219 ? 59.002 -37.090 -65.172 1.00 29.36 1219 LEU A C 1
ATOM 9803 O O . LEU A 1 1219 ? 58.368 -36.129 -64.755 1.00 29.36 1219 LEU A O 1
ATOM 9807 N N . VAL A 1 1220 ? 58.705 -38.341 -64.780 1.00 27.58 1220 VAL A N 1
ATOM 9808 C CA . VAL A 1 1220 ? 57.463 -38.808 -64.094 1.00 27.58 1220 VAL A CA 1
ATOM 9809 C C . VAL A 1 1220 ? 57.822 -39.849 -63.011 1.00 27.58 1220 VAL A C 1
ATOM 9811 O O . VAL A 1 1220 ? 58.574 -40.760 -63.375 1.00 27.58 1220 VAL A O 1
ATOM 9814 N N . PRO A 1 1221 ? 57.339 -39.794 -61.730 1.00 49.72 1221 PRO A N 1
ATOM 9815 C CA . PRO A 1 1221 ? 56.145 -40.601 -61.335 1.00 49.72 1221 PRO A CA 1
ATOM 9816 C C . PRO A 1 1221 ? 55.352 -40.282 -60.005 1.00 49.72 1221 PRO A C 1
ATOM 9818 O O . PRO A 1 1221 ? 55.925 -39.805 -59.037 1.00 49.72 1221 PRO A O 1
ATOM 9821 N N . LYS A 1 1222 ? 54.102 -40.815 -59.898 1.00 31.81 1222 LYS A N 1
ATOM 9822 C CA . LYS A 1 1222 ? 53.421 -41.400 -58.678 1.00 31.81 1222 LYS A CA 1
ATOM 9823 C C . LYS A 1 1222 ? 52.905 -40.464 -57.529 1.00 31.81 1222 LYS A C 1
ATOM 9825 O O . LYS A 1 1222 ? 53.331 -39.328 -57.447 1.00 31.81 1222 LYS A O 1
ATOM 9830 N N . THR A 1 1223 ? 51.954 -40.844 -56.632 1.00 29.91 1223 THR A N 1
ATOM 9831 C CA . THR A 1 1223 ? 51.214 -42.127 -56.375 1.00 29.91 1223 THR A CA 1
ATOM 9832 C C . THR A 1 1223 ? 49.770 -41.960 -55.798 1.00 29.91 1223 THR A C 1
ATOM 9834 O O . THR A 1 1223 ? 49.466 -40.934 -55.215 1.00 29.91 1223 THR A O 1
ATOM 9837 N N . ARG A 1 1224 ? 48.947 -43.033 -55.927 1.00 31.77 1224 ARG A N 1
ATOM 9838 C CA . ARG A 1 1224 ? 47.785 -43.575 -55.127 1.00 31.77 1224 ARG A CA 1
ATOM 9839 C C . ARG A 1 1224 ? 47.334 -42.889 -53.802 1.00 31.77 1224 ARG A C 1
ATOM 9841 O O . ARG A 1 1224 ? 48.180 -42.380 -53.089 1.00 31.77 1224 ARG A O 1
ATOM 9848 N N . GLY A 1 1225 ? 46.081 -43.038 -53.315 1.00 27.84 1225 GLY A N 1
ATOM 9849 C CA . GLY A 1 1225 ? 44.870 -43.735 -53.834 1.00 27.84 1225 GLY A CA 1
ATOM 9850 C C . GLY A 1 1225 ? 43.953 -44.394 -52.752 1.00 27.84 1225 GLY A C 1
ATOM 9851 O O . GLY A 1 1225 ? 44.352 -44.472 -51.599 1.00 27.84 1225 GLY A O 1
ATOM 9852 N N . ALA A 1 1226 ? 42.793 -44.961 -53.165 1.00 31.50 1226 ALA A N 1
ATOM 9853 C CA . ALA A 1 1226 ? 41.737 -45.670 -52.369 1.00 31.50 1226 ALA A CA 1
ATOM 9854 C C . ALA A 1 1226 ? 40.803 -44.779 -51.492 1.00 31.50 1226 ALA A C 1
ATOM 9856 O O . ALA A 1 1226 ? 41.168 -43.649 -51.208 1.00 31.50 1226 ALA A O 1
ATOM 9857 N N . ALA A 1 1227 ? 39.571 -45.164 -51.084 1.00 29.95 1227 ALA A N 1
ATOM 9858 C CA . ALA A 1 1227 ? 38.767 -46.411 -51.208 1.00 29.95 1227 ALA A CA 1
ATOM 9859 C C . ALA A 1 1227 ? 37.244 -46.075 -51.441 1.00 29.95 1227 ALA A C 1
ATOM 9861 O O . ALA A 1 1227 ? 36.856 -44.938 -51.214 1.00 29.95 1227 ALA A O 1
ATOM 9862 N N . LYS A 1 1228 ? 36.372 -46.883 -52.099 1.00 33.16 1228 LYS A N 1
ATOM 9863 C CA . LYS A 1 1228 ? 35.481 -47.991 -51.594 1.00 33.16 1228 LYS A CA 1
ATOM 9864 C C . LYS A 1 1228 ? 34.675 -47.639 -50.310 1.00 33.16 1228 LYS A C 1
ATOM 9866 O O . LYS A 1 1228 ? 35.257 -47.008 -49.449 1.00 33.16 1228 LYS A O 1
ATOM 9871 N N . LYS A 1 1229 ? 33.420 -48.063 -50.026 1.00 32.81 1229 LYS A N 1
ATOM 9872 C CA . LYS A 1 1229 ? 32.370 -48.993 -50.581 1.00 32.81 1229 LYS A CA 1
ATOM 9873 C C . LYS A 1 1229 ? 31.039 -48.735 -49.773 1.00 32.81 1229 LYS A C 1
ATOM 9875 O O . LYS A 1 1229 ? 31.157 -48.106 -48.734 1.00 32.81 1229 LYS A O 1
ATOM 9880 N N . GLN A 1 1230 ? 29.791 -49.186 -50.042 1.00 30.20 1230 GLN A N 1
ATOM 9881 C CA . GLN A 1 1230 ? 29.059 -49.821 -51.171 1.00 30.20 1230 GLN A CA 1
ATOM 9882 C C . GLN A 1 1230 ? 27.499 -49.671 -50.976 1.00 30.20 1230 GLN A C 1
ATOM 9884 O O . GLN A 1 1230 ? 27.045 -49.106 -49.992 1.00 30.20 1230 GLN A O 1
ATOM 9889 N N . THR A 1 1231 ? 26.708 -50.215 -51.917 1.00 29.14 1231 THR A N 1
ATOM 9890 C CA . THR A 1 1231 ? 25.279 -50.684 -51.922 1.00 29.14 1231 THR A CA 1
ATOM 9891 C C . THR A 1 1231 ? 24.651 -51.245 -50.619 1.00 29.14 1231 THR A C 1
ATOM 9893 O O . THR A 1 1231 ? 25.410 -51.751 -49.802 1.00 29.14 1231 THR A O 1
ATOM 9896 N N . ALA A 1 1232 ? 23.324 -51.466 -50.452 1.00 30.05 1232 ALA A N 1
ATOM 9897 C CA . ALA A 1 1232 ? 22.049 -51.067 -51.121 1.00 30.05 1232 ALA A CA 1
ATOM 9898 C C . ALA A 1 1232 ? 20.836 -51.769 -50.412 1.00 30.05 1232 ALA A C 1
ATOM 9900 O O . ALA A 1 1232 ? 21.064 -52.481 -49.441 1.00 30.05 1232 ALA A O 1
ATOM 9901 N N . ALA A 1 1233 ? 19.603 -51.640 -50.959 1.00 28.89 1233 ALA A N 1
ATOM 9902 C CA . ALA A 1 1233 ? 18.427 -52.563 -50.908 1.00 28.89 1233 ALA A CA 1
ATOM 9903 C C . ALA A 1 1233 ? 17.060 -51.938 -50.497 1.00 28.89 1233 ALA A C 1
ATOM 9905 O O . ALA A 1 1233 ? 16.989 -50.899 -49.850 1.00 28.89 1233 ALA A O 1
ATOM 9906 N N . LYS A 1 1234 ? 15.964 -52.579 -50.948 1.00 35.50 1234 LYS A N 1
ATOM 9907 C CA . LYS A 1 1234 ? 14.522 -52.241 -50.791 1.00 35.50 1234 LYS A CA 1
ATOM 9908 C C . LYS A 1 1234 ? 13.721 -53.559 -50.723 1.00 35.50 1234 LYS A C 1
ATOM 9910 O O . LYS A 1 1234 ? 14.125 -54.493 -51.416 1.00 35.50 1234 LYS A O 1
ATOM 9915 N N . PRO A 1 1235 ? 12.602 -53.655 -49.974 1.00 47.03 1235 PRO A N 1
ATOM 9916 C CA . PRO A 1 1235 ? 11.237 -53.624 -50.568 1.00 47.03 1235 PRO A CA 1
ATOM 9917 C C . PRO A 1 1235 ? 10.222 -52.806 -49.704 1.00 47.03 1235 PRO A C 1
ATOM 9919 O O . PRO A 1 1235 ? 10.525 -52.496 -48.564 1.00 47.03 1235 PRO A O 1
ATOM 9922 N N . LYS A 1 1236 ? 9.100 -52.220 -50.184 1.00 32.66 1236 LYS A N 1
ATOM 9923 C CA . LYS A 1 1236 ? 7.833 -52.765 -50.770 1.00 32.66 1236 LYS A CA 1
ATOM 9924 C C . LYS A 1 1236 ? 7.062 -53.714 -49.815 1.00 32.66 1236 LYS A C 1
ATOM 9926 O O . LYS A 1 1236 ? 7.690 -54.595 -49.255 1.00 32.66 1236 LYS A O 1
ATOM 9931 N N . ALA A 1 1237 ? 5.728 -53.663 -49.634 1.00 33.53 1237 ALA A N 1
ATOM 9932 C CA . ALA A 1 1237 ? 4.622 -52.856 -50.212 1.00 33.53 1237 ALA A CA 1
ATOM 9933 C C . ALA A 1 1237 ? 3.402 -52.798 -49.236 1.00 33.53 1237 ALA A C 1
ATOM 9935 O O . ALA A 1 1237 ? 3.399 -53.537 -48.258 1.00 33.53 1237 ALA A O 1
ATOM 9936 N N . LYS A 1 1238 ? 2.361 -51.961 -49.438 1.00 30.61 1238 LYS A N 1
ATOM 9937 C CA . LYS A 1 1238 ? 1.071 -52.238 -50.155 1.00 30.61 1238 LYS A CA 1
ATOM 9938 C C . LYS A 1 1238 ? 0.203 -50.937 -50.169 1.00 30.61 1238 LYS A C 1
ATOM 9940 O O . LYS A 1 1238 ? 0.372 -50.141 -49.261 1.00 30.61 1238 LYS A O 1
ATOM 9945 N N . ALA A 1 1239 ? -0.502 -50.554 -51.255 1.00 31.97 1239 ALA A N 1
ATOM 9946 C CA . ALA A 1 1239 ? -1.928 -50.831 -51.622 1.00 31.97 1239 ALA A CA 1
ATOM 9947 C C . ALA A 1 1239 ? -2.978 -50.099 -50.724 1.00 31.97 1239 ALA A C 1
ATOM 9949 O O . ALA A 1 1239 ? -2.671 -49.903 -49.561 1.00 31.97 1239 ALA A O 1
ATOM 9950 N N . LYS A 1 1240 ? -4.218 -49.695 -51.098 1.00 32.66 1240 LYS A N 1
ATOM 9951 C CA . LYS A 1 1240 ? -5.137 -49.766 -52.288 1.00 32.66 1240 LYS A CA 1
ATOM 9952 C C . LYS A 1 1240 ? -6.394 -48.866 -51.951 1.00 32.66 1240 LYS A C 1
ATOM 9954 O O . LYS A 1 1240 ? -6.580 -48.647 -50.765 1.00 32.66 1240 LYS A O 1
ATOM 9959 N N . THR A 1 1241 ? -7.350 -48.353 -52.765 1.00 30.39 1241 THR A N 1
ATOM 9960 C CA . THR A 1 1241 ? -7.628 -48.151 -54.224 1.00 30.39 1241 THR A CA 1
ATOM 9961 C C . THR A 1 1241 ? -8.828 -47.171 -54.420 1.00 30.39 1241 THR A C 1
ATOM 9963 O O . THR A 1 1241 ? -9.784 -47.303 -53.665 1.00 30.39 1241 THR A O 1
ATOM 9966 N N . THR A 1 1242 ? -8.890 -46.383 -55.522 1.00 31.34 1242 THR A N 1
ATOM 9967 C CA . THR A 1 1242 ? -10.124 -45.784 -56.165 1.00 31.34 1242 THR A CA 1
ATOM 9968 C C . THR A 1 1242 ? -11.008 -44.787 -55.349 1.00 31.34 1242 THR A C 1
ATOM 9970 O O . THR A 1 1242 ? -10.803 -44.668 -54.155 1.00 31.34 1242 THR A O 1
ATOM 9973 N N . HIS A 1 1243 ? -11.973 -43.992 -55.878 1.00 31.78 1243 HIS A N 1
ATOM 9974 C CA . HIS A 1 1243 ? -12.526 -43.764 -57.242 1.00 31.78 1243 HIS A CA 1
ATOM 9975 C C . HIS A 1 1243 ? -13.061 -42.305 -57.452 1.00 31.78 1243 HIS A C 1
ATOM 9977 O O . HIS A 1 1243 ? -13.296 -41.567 -56.507 1.00 31.78 1243 HIS A O 1
ATOM 9983 N N . THR A 1 1244 ? -13.306 -41.941 -58.722 1.00 31.77 1244 THR A N 1
ATOM 9984 C CA . THR A 1 1244 ? -14.132 -40.833 -59.309 1.00 31.77 1244 THR A CA 1
ATOM 9985 C C . THR A 1 1244 ? -15.389 -40.354 -58.522 1.00 31.77 1244 THR A C 1
ATOM 9987 O O . THR A 1 1244 ? -15.970 -41.170 -57.824 1.00 31.77 1244 THR A O 1
ATOM 9990 N N . ARG A 1 1245 ? -16.010 -39.164 -58.740 1.00 30.73 1245 ARG A N 1
ATOM 9991 C CA . ARG A 1 1245 ? -16.475 -38.587 -60.043 1.00 30.73 1245 ARG A CA 1
ATOM 9992 C C . ARG A 1 1245 ? -17.032 -37.133 -59.950 1.00 30.73 1245 ARG A C 1
ATOM 9994 O O . ARG A 1 1245 ? -17.507 -36.712 -58.909 1.00 30.73 1245 ARG A O 1
ATOM 10001 N N . ARG A 1 1246 ? -17.051 -36.413 -61.090 1.00 33.34 1246 ARG A N 1
ATOM 10002 C CA . ARG A 1 1246 ? -17.620 -35.052 -61.329 1.00 33.34 1246 ARG A CA 1
ATOM 10003 C C . ARG A 1 1246 ? -19.116 -34.870 -60.976 1.00 33.34 1246 ARG A C 1
ATOM 10005 O O . ARG A 1 1246 ? -19.898 -35.762 -61.305 1.00 33.34 1246 ARG A O 1
ATOM 10012 N N . ARG A 1 1247 ? -19.534 -33.609 -60.730 1.00 27.30 1247 ARG A N 1
ATOM 10013 C CA . ARG A 1 1247 ? -20.579 -32.931 -61.552 1.00 27.30 1247 ARG A CA 1
ATOM 10014 C C . ARG A 1 1247 ? -20.451 -31.386 -61.599 1.00 27.30 1247 ARG A C 1
ATOM 10016 O O . ARG A 1 1247 ? -19.677 -30.802 -60.857 1.00 27.30 1247 ARG A O 1
ATOM 10023 N N . LYS A 1 1248 ? -21.141 -30.791 -62.584 1.00 36.19 1248 LYS A N 1
ATOM 10024 C CA . LYS A 1 1248 ? -21.310 -29.355 -62.963 1.00 36.19 1248 LYS A CA 1
ATOM 10025 C C . LYS A 1 1248 ? -22.728 -28.880 -62.496 1.00 36.19 1248 LYS A C 1
ATOM 10027 O O . LYS A 1 1248 ? -23.420 -29.785 -62.019 1.00 36.19 1248 LYS A O 1
ATOM 10032 N N . PRO A 1 1249 ? -23.241 -27.622 -62.674 1.00 50.31 1249 PRO A N 1
ATOM 10033 C CA . PRO A 1 1249 ? -22.929 -26.614 -63.725 1.00 50.31 1249 PRO A CA 1
ATOM 10034 C C . PRO A 1 1249 ? -22.993 -25.094 -63.336 1.00 50.31 1249 PRO A C 1
ATOM 10036 O O . PRO A 1 1249 ? -23.221 -24.778 -62.184 1.00 50.31 1249 PRO A O 1
ATOM 10039 N N . ASN A 1 1250 ? -22.786 -24.209 -64.342 1.00 31.53 1250 ASN A N 1
ATOM 10040 C CA . ASN A 1 1250 ? -23.405 -22.890 -64.708 1.00 31.53 1250 ASN A CA 1
ATOM 10041 C C . ASN A 1 1250 ? -23.953 -21.908 -63.613 1.00 31.53 1250 ASN A C 1
ATOM 10043 O O . ASN A 1 1250 ? -24.404 -22.342 -62.570 1.00 31.53 1250 ASN A O 1
ATOM 10047 N N . ALA A 1 1251 ? -24.053 -20.573 -63.800 1.00 31.95 1251 ALA A N 1
ATOM 10048 C CA . ALA A 1 1251 ? -24.424 -19.807 -65.012 1.00 31.95 1251 ALA A CA 1
ATOM 10049 C C . ALA A 1 1251 ? -23.812 -18.368 -65.130 1.00 31.95 1251 ALA A C 1
ATOM 10051 O O . ALA A 1 1251 ? -22.621 -18.207 -64.893 1.00 31.95 1251 ALA A O 1
ATOM 10052 N N . ARG A 1 1252 ? -24.569 -17.368 -65.639 1.00 32.38 1252 ARG A N 1
ATOM 10053 C CA . ARG A 1 1252 ? -24.103 -16.070 -66.210 1.00 32.38 1252 ARG A CA 1
ATOM 10054 C C . ARG A 1 1252 ? -24.578 -14.816 -65.442 1.00 32.38 1252 ARG A C 1
ATOM 10056 O O . ARG A 1 1252 ? -25.682 -14.834 -64.913 1.00 32.38 1252 ARG A O 1
ATOM 10063 N N . GLY A 1 1253 ? -23.851 -13.704 -65.634 1.00 28.08 1253 GLY A N 1
ATOM 10064 C CA . GLY A 1 1253 ? -24.302 -12.301 -65.485 1.00 28.08 1253 GLY A CA 1
ATOM 10065 C C . GLY A 1 1253 ? -23.508 -11.501 -64.438 1.00 28.08 1253 GLY A C 1
ATOM 10066 O O . GLY A 1 1253 ? -22.880 -12.122 -63.591 1.00 28.08 1253 GLY A O 1
ATOM 10067 N N . ALA A 1 1254 ? -23.493 -10.161 -64.414 1.00 30.66 1254 ALA A N 1
ATOM 10068 C CA . ALA A 1 1254 ? -23.738 -9.107 -65.423 1.00 30.66 1254 ALA A CA 1
ATOM 10069 C C . ALA A 1 1254 ? -23.357 -7.733 -64.791 1.00 30.66 1254 ALA A C 1
ATOM 10071 O O . ALA A 1 1254 ? -23.304 -7.670 -63.570 1.00 30.66 1254 ALA A O 1
ATOM 10072 N N . SER A 1 1255 ? -23.151 -6.678 -65.604 1.00 30.38 1255 SER A N 1
ATOM 10073 C CA . SER A 1 1255 ? -23.103 -5.226 -65.252 1.00 30.38 1255 SER A CA 1
ATOM 10074 C C . SER A 1 1255 ? -22.194 -4.714 -64.106 1.00 30.38 1255 SER A C 1
ATOM 10076 O O . SER A 1 1255 ? -22.330 -5.129 -62.966 1.00 30.38 1255 SER A O 1
ATOM 10078 N N . ASP A 1 1256 ? -21.346 -3.731 -64.446 1.00 32.66 1256 ASP A N 1
ATOM 10079 C CA . ASP A 1 1256 ? -21.155 -2.393 -63.828 1.00 32.66 1256 ASP A CA 1
ATOM 10080 C C . ASP A 1 1256 ? -21.116 -2.215 -62.281 1.00 32.66 1256 ASP A C 1
ATOM 10082 O O . ASP A 1 1256 ? -21.939 -2.747 -61.550 1.00 32.66 1256 ASP A O 1
ATOM 10086 N N . GLY A 1 1257 ? -20.255 -1.366 -61.696 1.00 30.94 1257 GLY A N 1
ATOM 10087 C CA . GLY A 1 1257 ? -19.190 -0.538 -62.278 1.00 30.94 1257 GLY A CA 1
ATOM 10088 C C . GLY A 1 1257 ? -18.666 0.563 -61.326 1.00 30.94 1257 GLY A C 1
ATOM 10089 O O . GLY A 1 1257 ? -19.301 0.888 -60.333 1.00 30.94 1257 GLY A O 1
ATOM 10090 N N . ASN A 1 1258 ? -17.531 1.164 -61.707 1.00 33.47 1258 ASN A N 1
ATOM 10091 C CA . ASN A 1 1258 ? -16.954 2.445 -61.250 1.00 33.47 1258 ASN A CA 1
ATOM 10092 C C . ASN A 1 1258 ? -16.489 2.647 -59.776 1.00 33.47 1258 ASN A C 1
ATOM 10094 O O . ASN A 1 1258 ? -17.279 2.754 -58.849 1.00 33.47 1258 ASN A O 1
ATOM 10098 N N . THR A 1 1259 ? -15.174 2.874 -59.632 1.00 37.81 1259 THR A N 1
ATOM 10099 C CA . THR A 1 1259 ? -14.493 3.797 -58.687 1.00 37.81 1259 THR A CA 1
ATOM 10100 C C . THR A 1 1259 ? -14.982 3.946 -57.233 1.00 37.81 1259 THR A C 1
ATOM 10102 O O . THR A 1 1259 ? -15.908 4.714 -56.959 1.00 37.81 1259 THR A O 1
ATOM 10105 N N . LYS A 1 1260 ? -14.125 3.537 -56.293 1.00 33.25 1260 LYS A N 1
ATOM 10106 C CA . LYS A 1 1260 ? -13.166 4.492 -55.707 1.00 33.25 1260 LYS A CA 1
ATOM 10107 C C . LYS A 1 1260 ? -11.848 3.810 -55.347 1.00 33.25 1260 LYS A C 1
ATOM 10109 O O . LYS A 1 1260 ? -11.858 2.562 -55.302 1.00 33.25 1260 LYS A O 1
#

pLDDT: mean 82.02, std 17.04, range [24.42, 98.25]

Sequence (1260 aa):
MPEFSFHISRAARAKYQVDDSLFSLRGAVVFANFYSARLLAQKINQARDIVRNPDQAVQAGELNALGLIHEILHFILQQYRQQRGGVMAQAIATLNAQVGADAVETTLQKFVDEFPPLPVYRGEQTILEYLNGSSDNIPNREIVVQEMVLVWLQNQNPAAAPFKELFDDSALLRQTAYPVILQNLRGFFAAQEVFGPDRQTLFDVLRAPFMQAQGSLSAQLDFMLYRWSALAGRFDVSRFVARVLSGLQMIQEEQKFLWQQTQPFGGGGFTATTPPVPVFHREFVKHVDAATGKEIWFEPEPEQFSMDLDWMPNLVLLAKSTYVWLDQLSKKYGRAITTLDAIPDEELDELRQRGITGLWFIGVWERSKASAKIKHALGNTGAIASAYSLYDYEIAQEIGGTDALNQLKERAWKRGIRLASDMVPNHTGIDSRWVMEHPEWFIQSSVPPYPAYQFSGADLSSDPRVTVQIEDHYWDKADAAVVFKRYDHQTGDTRYIYHGNDGTSFPWNDTAQLNYLLPQVREQVIQTILRVARLTPVIRFDAAMTLAKKHYERLWFPTPGETNTIPSRGEYAMTKAEFDAAMPEEFWREVVDRVAAEAPDTLLLAEAFWLMEGYFVRTLGMHRVYNSAFMHMLRDEKNLEYRLVIKNTLEFDPEVLKRYVNFMNNPDERTAVDQFGKGDKYFGVCVMMATMPGLPMFGHGQIEGFTERYGMEFKSAMLDETPDAWLMERHAREIYPLLHRRYLFAGVESFLLYDVYKSDGAVEENVFAYSNRVGNQAALVAYNNSFTEAHGVIQMSAAFRDKTQDELVQRTLADGLNLRDDENTFVIFRDAIRSNEFIRSARDLIQNGLDLALGAYKYVVYLDFRQVQDTPDRAYARLHDRLHGRGVSSIEGARREMNLEPLHKAFRELVKEIREIGQERAERAEKAEKAEKAERAERAEKAERAERAERAERAEKAERAEAGLKERAAAFARAVNAWNETNVDENAFAQALTEALQNVAQVNALPTAFKRPAKKLRVALEGLQSRLDQTTRDGLTAFALARTMEIFAPEKNGTQVATWLDEWQLGGLIGEALRDAGADEARAWQIVSLIRIALQHPHLQAAETLFAQTDTARFLNVNKFNDVVWFNKESFETLLNWYAVVGAFQILREAKSPRARSAAFVKQHETLQILRAAHEQSEYQVEKLLAALPKPQKKQSVRAEPTLPVRVKTGVKAKTKNLVPKTRGAAKKQTAAKPKAKAKTTHTRRRKPNARGASDGNTK